Protein 1VGG (pdb70)

Nearest PDB structures (foldseek):
  1vgg-assembly1_F  TM=1.004E+00  e=8.164E-32  Thermus thermophilus HB8
  2ekm-assembly1_C  TM=9.804E-01  e=2.386E-22  Sulfurisphaera tokodaii
  2jb7-assembly1_A  TM=9.784E-01  e=4.079E-22  Pyrobaculum aerophilum
  2d16-assembly1_A  TM=9.599E-01  e=2.435E-18  Pyrococcus horikoshii OT3
  1rlh-assembly1_A  TM=8.991E-01  e=9.969E-16  Thermoplasma acidophilum

CATH classification: 3.40.1520.10

InterPro domains:
  IPR007153 Adenosine specific kinase [PF04008] (6-160)
  IPR007153 Adenosine specific kinase [PTHR36155] (1-161)
  IPR036902 Ta1353-like superfamily [G3DSA:3.40.1520.10] (1-161)
  IPR036902 Ta1353-like superfamily [SSF103165] (1-161)

B-factor: mean 16.41, std 6.78, range [5.75, 49.87]

Foldseek 3Di:
DKDKAWQDDDLQKKKWKFFFDDPCLAVQLQVLVCVLDPPWWKKKWWQADDDVRDIDIDTDHVVRNVSQRVRCVRQQAHRMMMMITDGPDACVSRVVSQVPRPGTDTIQDIASFTKMWMWDDDDNHIDTPHMGHDDDPDDDDVVRVVVVVVVCVVVPNHD/DKDKAWQDDDLQKKKWKFFFADPCLAVQLQVLVCVLDPPWWKKKWWFAQDDVRDIDIDTDDPVRNVSQVVSCVRQQAHRMMMMITDHPDACVSRVVSLVPRPGTDTIQDIDSFGKMWMWDDDDNHIDTPHMGHDDDPDDDDVVVVVVVVVVCVVVVNHD/DKDKAWQDAPLQKKKWKAFFADPCLAVQLQVLVCVLDPPWFKKKWWQADDDVRDTDIDTDDVVRNVSQRVRCVRQLAHRMMMMMTDGPDACVSRVVSLVPRPGTDTIQDIGSFTKMWMWDDDDNHIDTPHMGHDDDPDDDDPVVVVVVVVVCVVVVNHD/DKDKAWADDDLQKKKWKAFFADPCLAVQLAVLVCVQDPPWWKKKWWAACDDVRDIDIDTDDPVRNCSQRVRCVRQLAHRMMMMITDHPDACVSRVVSQVPRPGTDTIQDIASATKMWMWDDDDNHIDTPHMGHDDDPDDDDPVVVVVVVVVCVVVVNHD/DKDKAWQDDDAQWKKWKFFFADPCLAVQLQVLVCVLDPPWWKKKWWQAADDVRDIDIDTDHVVRNVSQRVRCVRQLAHRMMMMTGDPPDACVSRVVSLVPRPGTDTIQDIGSFTKMWMWDDDDSHIDTPHMGHDDDPDDDDPVVVVVVVVVCVVVPNHD/DKDKAWQDDDLQKKKWKAFFADPCLAVQLQVLVCVLDPPWWKKKWWQAADDVRDIDIDTDDVVRNVSQRVRCVRQLAHRMMMMITDHPDACVSRVVSQVPRPGTDTIQDIASFTKMWMWDDDDNHIGTPHMGHDDDPDDDDVVVVVVVVVVCVVVVNHD

Radius of gyration: 26.54 Å; Cα contacts (8 Å, |Δi|>4): 2552; chains: 6; bounding box: 76×63×61 Å

Solvent-accessible surface area: 30117 Å² total

Secondary structure (DSSP, 8-state):
-EEEEEPP--TT-EEEEEE--STTHHHHHHHHHHHHSTT--EEEEEE--STT-EEEEEES-HHHHHHHHHHHHHH--TTEEEEEEPTT--HHHHHHHHHH-TT--EEEEEESS--EEEEEEETTEEEEEE-------EE--HHHHHHHHHHHHHHTS--/-EEEEEE---TT-EEEEEE--STTHHHHHHHHHHHHSTT--EEEEEE--STT-EEEEEES-HHHHHHHHHHHHHH--TTEEEEEEPTT--HHHHHHHHHH-TT--EEEEEESS-EEEEEEEETTEEEEEE-------EE--HHHHHHHHHHHHHHTS--/-EEEEEPP--TT-EEEEEE--STTHHHHHHHHHHHHSTT--EEEEEE--STT-EEEEEES-HHHHHHHHHHHHHH--TTEEEEEEPTT--HHHHHHHHHH-TT--EEEEEESS--EEEEEEETTEEEEEE-------EE--HHHHHHHHHHHHHHTS--/-EEEEEPP--TT-EEEEEE--STTHHHHHHHHHHHHSTT--EEEEEE--STT-EEEEEES-HHHHHHHHHHHHHH--TTEEEEEEPTT--HHHHHHHHHH-TT--EEEEEESS--EEEEEEETTEEEEEE-------EE--HHHHHHHHHHHHHHTS--/-EEEEEPP--TT--EEEEEE-STTHHHHHHHHHHHHSTT--EEEEEE--STT-EEEEEES-HHHHHHHHHHHHHH--TTEEEEEEPTT--HHHHHHHHHH-TTEEEEEEEESS--EEEEEEETTEEEEEE-------EE--HHHHHHHHHHHHHHTS--/-EEEEEPP--TT-EEEEEE--STTHHHHHHHHHHHHSTT--EEEEEE--STT-EEEEEES-HHHHHHHHHHHHHH--TTEEEEEEPTT--HHHHHHHHHH-TT--EEEEEESS--EEEEEEETTEEEEEE-------EE--HHHHHHHHHHHHHHTS--

Sequence (954 aa):
ELKLIPIEKPENLNVILGQAHFIKTVEDLHEALVTAVPGIRFGLAFSEASGKRLVRRSGTDEALVELAVKNLLNLACGHVFLIVLGEGFYPINVLHAVKACPEVVRIYAATANPLKVVVAEEGEQRAILGVDGFTPLGVEDEAEVAWRKDLLRRLGYKLELKLIPIEKPENLNVILGQAHFIKTVEDLHEALVTAVPGIRFGLAFSEASGKRLVRRSGTDEALVELAVKNLLNLACGHVFLIVLGEGFYPINVLHAVKACPEVVRIYAATANPLKVVVAEEGEQRAILGVDGFTPLGVEDEAEVAWRKDLLRRLGYKLELKLIPIEKPENLNVILGQAHFIKTVEDLHEALVTAVPGIRFGLAFSEASGKRLVRRSGTDEALVELAVKNLLNLACGHVFLIVLGEGFYPINVLHAVKACPEVVRIYAATANPLKVVVAEEGEQRAILGVDGFTPLGVEDEAEVAWRKDLLRRLGYKLELKLIPIEKPENLNVILGQAHFIKTVEDLHEALVTAVPGIRFGLAFSEASGKRLVRRSGTDEALVELAVKNLLNLACGHVFLIVLGEGFYPINVLHAVKACPEVVRIYAATANPLKVVVAEEGEQRAILGVDGFTPLGVEDEAEVAWRKDLLRRLGYKLELKLIPIEKPENLNVILGQAHFIKTVEDLHEALVTAVPGIRFGLAFSEASGKRLVRRSGTDEALVELAVKNLLNLACGHVFLIVLGEGFYPINVLHAVKACPEVVRIYAATANPLKVVVAEEGEQRAILGVDGFTPLGVEDEAEVAWRKDLLRRLGYKLELKLIPIEKPENLNVILGQAHFIKTVEDLHEALVTAVPGIRFGLAFSEASGKRLVRRSGTDEALVELAVKNLLNLACGHVFLIVLGEGFYPINVLHAVKACPEVVRIYAATANPLKVVVAEEGEQRAILGVDGFTPLGVEDEAEVAWRKDLLRRLGYKL

Organism: Thermus thermophilus (strain ATCC 27634 / DSM 579 / HB8) (NCBI:txid300852)

Structure (mmCIF, N/CA/C/O backbone):
data_1VGG
#
_entry.id   1VGG
#
_cell.length_a   85.490
_cell.length_b   100.440
_cell.length_c   104.690
_cell.angle_alpha   90.00
_cell.angle_beta   90.00
_cell.angle_gamma   90.00
#
_symmetry.space_group_name_H-M   'P 21 21 21'
#
loop_
_entity.id
_entity.type
_entity.pdbx_description
1 polymer 'Conserved Hypothetical Protein TT1634 (TTHA1091)'
2 water water
#
loop_
_atom_site.group_PDB
_atom_site.id
_atom_site.type_symbol
_atom_site.label_atom_id
_atom_site.label_alt_id
_atom_site.label_comp_id
_atom_site.label_asym_id
_atom_site.label_entity_id
_atom_site.label_seq_id
_atom_site.pdbx_PDB_ins_code
_atom_site.Cartn_x
_atom_site.Cartn_y
_atom_site.Cartn_z
_atom_site.occupancy
_atom_site.B_iso_or_equiv
_atom_site.auth_seq_id
_atom_site.auth_comp_id
_atom_site.auth_asym_id
_atom_site.auth_atom_id
_atom_site.pdbx_PDB_model_num
ATOM 9 N N . GLU A 1 2 ? 57.929 -22.167 -32.117 1.00 23.65 2 GLU A N 1
ATOM 10 C CA . GLU A 1 2 ? 58.509 -20.846 -31.896 1.00 23.42 2 GLU A CA 1
ATOM 11 C C . GLU A 1 2 ? 57.416 -19.853 -31.525 1.00 21.27 2 GLU A C 1
ATOM 12 O O . GLU A 1 2 ? 56.279 -19.990 -31.969 1.00 19.83 2 GLU A O 1
ATOM 18 N N . LEU A 1 3 ? 57.754 -18.862 -30.704 1.00 19.08 3 LEU A N 1
ATOM 19 C CA . LEU A 1 3 ? 56.776 -17.846 -30.323 1.00 18.38 3 LEU A CA 1
ATOM 20 C C . LEU A 1 3 ? 57.041 -16.563 -31.105 1.00 17.49 3 LEU A C 1
ATOM 21 O O . LEU A 1 3 ? 58.187 -16.171 -31.315 1.00 17.04 3 LEU A O 1
ATOM 26 N N . LYS A 1 4 ? 55.972 -15.913 -31.544 1.00 16.56 4 LYS A N 1
ATOM 27 C CA . LYS A 1 4 ? 56.100 -14.674 -32.290 1.00 16.12 4 LYS A CA 1
ATOM 28 C C . LYS A 1 4 ? 55.122 -13.635 -31.753 1.00 16.68 4 LYS A C 1
ATOM 29 O O . LYS A 1 4 ? 54.107 -13.985 -31.144 1.00 15.49 4 LYS A O 1
ATOM 35 N N . LEU A 1 5 ? 55.437 -12.362 -31.969 1.00 14.68 5 LEU A N 1
ATOM 36 C CA . LEU A 1 5 ? 54.573 -11.273 -31.519 1.00 14.49 5 LEU A CA 1
ATOM 37 C C . LEU A 1 5 ? 54.135 -10.526 -32.769 1.00 15.47 5 LEU A C 1
ATOM 38 O O . LEU A 1 5 ? 54.956 -9.929 -33.468 1.00 16.75 5 LEU A O 1
ATOM 43 N N . ILE A 1 6 ? 52.837 -10.551 -33.045 1.00 12.89 6 ILE A N 1
ATOM 44 C CA . ILE A 1 6 ? 52.321 -9.922 -34.252 1.00 14.75 6 ILE A CA 1
ATOM 45 C C . ILE A 1 6 ? 51.426 -8.709 -34.006 1.00 13.93 6 ILE A C 1
ATOM 46 O O . ILE A 1 6 ? 50.318 -8.833 -33.491 1.00 10.82 6 ILE A O 1
ATOM 51 N N . PRO A 1 7 ? 51.902 -7.513 -34.377 1.00 13.94 7 PRO A N 1
ATOM 52 C CA . PRO A 1 7 ? 51.108 -6.299 -34.181 1.00 14.15 7 PRO A CA 1
ATOM 53 C C . PRO A 1 7 ? 49.924 -6.267 -35.141 1.00 14.61 7 PRO A C 1
ATOM 54 O O . PRO A 1 7 ? 50.040 -6.673 -36.303 1.00 15.77 7 PRO A O 1
ATOM 58 N N . ILE A 1 8 ? 48.780 -5.798 -34.660 1.00 14.55 8 ILE A N 1
ATOM 59 C CA . ILE A 1 8 ? 47.610 -5.698 -35.522 1.00 13.04 8 ILE A CA 1
ATOM 60 C C . ILE A 1 8 ? 47.640 -4.314 -36.148 1.00 13.75 8 ILE A C 1
ATOM 61 O O . ILE A 1 8 ? 47.835 -3.315 -35.451 1.00 13.68 8 ILE A O 1
ATOM 66 N N . GLU A 1 9 ? 47.474 -4.255 -37.465 1.00 13.60 9 GLU A N 1
ATOM 67 C CA . GLU A 1 9 ? 47.477 -2.977 -38.154 1.00 17.04 9 GLU A CA 1
ATOM 68 C C . GLU A 1 9 ? 46.068 -2.417 -38.127 1.00 16.63 9 GLU A C 1
ATOM 69 O O . GLU A 1 9 ? 45.139 -3.042 -38.635 1.00 17.88 9 GLU A O 1
ATOM 75 N N . LYS A 1 10 ? 45.897 -1.251 -37.519 1.00 18.95 10 LYS A N 1
ATOM 76 C CA . LYS A 1 10 ? 44.569 -0.648 -37.476 1.00 20.79 10 LYS A CA 1
ATOM 77 C C . LYS A 1 10 ? 44.626 0.817 -37.081 1.00 21.57 10 LYS A C 1
ATOM 78 O O . LYS A 1 10 ? 45.290 1.185 -36.108 1.00 22.67 10 LYS A O 1
ATOM 84 N N . PRO A 1 11 ? 43.923 1.674 -37.832 1.00 19.55 11 PRO A N 1
ATOM 85 C CA . PRO A 1 11 ? 43.906 3.107 -37.532 1.00 18.94 11 PRO A CA 1
ATOM 86 C C . PRO A 1 11 ? 43.516 3.308 -36.077 1.00 18.00 11 PRO A C 1
ATOM 87 O O . PRO A 1 11 ? 42.675 2.577 -35.550 1.00 15.66 11 PRO A O 1
ATOM 91 N N . GLU A 1 12 ? 44.120 4.300 -35.432 1.00 14.84 12 GLU A N 1
ATOM 92 C CA . GLU A 1 12 ? 43.840 4.572 -34.028 1.00 18.39 12 GLU A CA 1
ATOM 93 C C . GLU A 1 12 ? 42.372 4.874 -33.734 1.00 20.87 12 GLU A C 1
ATOM 94 O O . GLU A 1 12 ? 41.933 4.764 -32.593 1.00 27.95 12 GLU A O 1
ATOM 100 N N . ASN A 1 13 ? 41.613 5.247 -34.756 1.00 22.90 13 ASN A N 1
ATOM 101 C CA . ASN A 1 13 ? 40.204 5.587 -34.566 1.00 23.81 13 ASN A CA 1
ATOM 102 C C . ASN A 1 13 ? 39.246 4.410 -34.766 1.00 22.80 13 ASN A C 1
ATOM 103 O O . ASN A 1 13 ? 38.031 4.574 -34.663 1.00 26.68 13 ASN A O 1
ATOM 108 N N . LEU A 1 14 ? 39.783 3.225 -35.035 1.00 18.16 14 LEU A N 1
ATOM 109 C CA . LEU A 1 14 ? 38.925 2.064 -35.264 1.00 16.23 14 LEU A CA 1
ATOM 110 C C . LEU A 1 14 ? 38.977 1.018 -34.154 1.00 15.54 14 LEU A C 1
ATOM 111 O O . LEU A 1 14 ? 39.951 0.930 -33.408 1.00 16.85 14 LEU A O 1
ATOM 116 N N . ASN A 1 15 ? 37.907 0.236 -34.050 1.00 11.77 15 ASN A N 1
ATOM 117 C CA . ASN A 1 15 ? 37.823 -0.842 -33.071 1.00 11.59 15 ASN A CA 1
ATOM 118 C C . ASN A 1 15 ? 37.918 -2.165 -33.816 1.00 10.86 15 ASN A C 1
ATOM 119 O O . ASN A 1 15 ? 37.537 -2.253 -34.986 1.00 9.76 15 ASN A O 1
ATOM 124 N N . VAL A 1 16 ? 38.434 -3.187 -33.143 1.00 11.11 16 VAL A N 1
ATOM 125 C CA . VAL A 1 16 ? 38.526 -4.506 -33.743 1.00 10.65 16 VAL A CA 1
ATOM 126 C C . VAL A 1 16 ? 38.027 -5.543 -32.755 1.00 8.89 16 VAL A C 1
ATOM 127 O O . VAL A 1 16 ? 38.034 -5.322 -31.546 1.00 11.47 16 VAL A O 1
ATOM 131 N N . ILE A 1 17 ? 37.560 -6.659 -33.298 1.00 7.72 17 ILE A N 1
ATOM 132 C CA . ILE A 1 17 ? 37.108 -7.787 -32.493 1.00 8.96 17 ILE A CA 1
ATOM 133 C C . ILE A 1 17 ? 37.819 -8.978 -33.116 1.00 7.76 17 ILE A C 1
ATOM 134 O O . ILE A 1 17 ? 37.623 -9.276 -34.298 1.00 8.33 17 ILE A O 1
ATOM 139 N N . LEU A 1 18 ? 38.659 -9.636 -32.317 1.00 9.22 18 LEU A N 1
ATOM 140 C CA . LEU A 1 18 ? 39.436 -10.792 -32.762 1.00 8.84 18 LEU A CA 1
ATOM 141 C C . LEU A 1 18 ? 38.966 -12.016 -31.984 1.00 9.34 18 LEU A C 1
ATOM 142 O O . LEU A 1 18 ? 38.942 -11.994 -30.755 1.00 9.78 18 LEU A O 1
ATOM 147 N N . GLY A 1 19 ? 38.603 -13.082 -32.696 1.00 8.22 19 GLY A N 1
ATOM 148 C CA . GLY A 1 19 ? 38.132 -14.275 -32.015 1.00 8.31 19 GLY A CA 1
ATOM 149 C C . GLY A 1 19 ? 38.443 -15.580 -32.720 1.00 10.30 19 GLY A C 1
ATOM 150 O O . GLY A 1 19 ? 39.218 -15.624 -33.669 1.00 9.98 19 GLY A O 1
ATOM 151 N N . GLN A 1 20 ? 37.820 -16.648 -32.232 1.00 11.48 20 GLN A N 1
ATOM 152 C CA . GLN A 1 20 ? 38.005 -17.994 -32.765 1.00 11.73 20 GLN A CA 1
ATOM 153 C C . GLN A 1 20 ? 36.640 -18.565 -33.163 1.00 12.79 20 GLN A C 1
ATOM 154 O O . GLN A 1 20 ? 35.669 -18.472 -32.402 1.00 11.64 20 GLN A O 1
ATOM 160 N N . ALA A 1 21 ? 36.561 -19.148 -34.354 1.00 10.52 21 ALA A N 1
ATOM 161 C CA . ALA A 1 21 ? 35.305 -19.735 -34.805 1.00 10.27 21 ALA A CA 1
ATOM 162 C C . ALA A 1 21 ? 35.582 -21.074 -35.478 1.00 11.64 21 ALA A C 1
ATOM 163 O O . ALA A 1 21 ? 36.651 -21.648 -35.305 1.00 15.96 21 ALA A O 1
ATOM 165 N N . HIS A 1 22 ? 34.599 -21.584 -36.209 1.00 11.69 22 HIS A N 1
ATOM 166 C CA . HIS A 1 22 ? 34.748 -22.847 -36.926 1.00 7.70 22 HIS A CA 1
ATOM 167 C C . HIS A 1 22 ? 33.598 -22.956 -37.924 1.00 9.06 22 HIS A C 1
ATOM 168 O O . HIS A 1 22 ? 32.565 -22.310 -37.746 1.00 10.42 22 HIS A O 1
ATOM 175 N N . PHE A 1 23 ? 33.796 -23.762 -38.971 1.00 10.58 23 PHE A N 1
ATOM 176 C CA . PHE A 1 23 ? 32.793 -24.003 -40.023 1.00 10.85 23 PHE A CA 1
ATOM 177 C C . PHE A 1 23 ? 32.657 -22.798 -40.946 1.00 12.75 23 PHE A C 1
ATOM 178 O O . PHE A 1 23 ? 32.609 -21.651 -40.501 1.00 11.53 23 PHE A O 1
ATOM 186 N N . ILE A 1 24 ? 32.580 -23.067 -42.245 1.00 13.72 24 ILE A N 1
ATOM 187 C CA . ILE A 1 24 ? 32.513 -22.000 -43.232 1.00 12.76 24 ILE A CA 1
ATOM 188 C C . ILE A 1 24 ? 31.338 -21.028 -43.069 1.00 13.40 24 ILE A C 1
ATOM 189 O O . ILE A 1 24 ? 31.423 -19.877 -43.507 1.00 11.57 24 ILE A O 1
ATOM 194 N N . LYS A 1 25 ? 30.261 -21.477 -42.429 1.00 10.38 25 LYS A N 1
ATOM 195 C CA . LYS A 1 25 ? 29.076 -20.641 -42.225 1.00 11.12 25 LYS A CA 1
ATOM 196 C C . LYS A 1 25 ? 29.368 -19.437 -41.321 1.00 9.70 25 LYS A C 1
ATOM 197 O O . LYS A 1 25 ? 28.531 -18.542 -41.162 1.00 10.46 25 LYS A O 1
ATOM 203 N N . THR A 1 26 ? 30.560 -19.417 -40.736 1.00 10.36 26 THR A N 1
ATOM 204 C CA . THR A 1 26 ? 30.989 -18.320 -39.869 1.00 9.99 26 THR A CA 1
ATOM 205 C C . THR A 1 26 ? 30.868 -16.976 -40.595 1.00 12.62 26 THR A C 1
ATOM 206 O O . THR A 1 26 ? 30.405 -15.977 -40.027 1.00 10.32 26 THR A O 1
ATOM 210 N N . VAL A 1 27 ? 31.282 -16.962 -41.859 1.00 11.26 27 VAL A N 1
ATOM 211 C CA . VAL A 1 27 ? 31.271 -15.741 -42.655 1.00 10.90 27 VAL A CA 1
ATOM 212 C C . VAL A 1 27 ? 29.887 -15.133 -42.867 1.00 9.80 27 VAL A C 1
ATOM 213 O O . VAL A 1 27 ? 29.665 -13.968 -42.525 1.00 9.85 27 VAL A O 1
ATOM 217 N N . GLU A 1 28 ? 28.955 -15.893 -43.437 1.00 8.62 28 GLU A N 1
ATOM 218 C CA . GLU A 1 28 ? 27.620 -15.336 -43.639 1.00 8.27 28 GLU A CA 1
ATOM 219 C C . GLU A 1 28 ? 26.928 -15.046 -42.304 1.00 10.49 28 GLU A C 1
ATOM 220 O O . GLU A 1 28 ? 26.289 -14.005 -42.149 1.00 10.80 28 GLU A O 1
ATOM 226 N N . ASP A 1 29 ? 27.061 -15.951 -41.335 1.00 9.50 29 ASP A N 1
ATOM 227 C CA . ASP A 1 29 ? 26.413 -15.741 -40.043 1.00 10.77 29 ASP A CA 1
ATOM 228 C C . ASP A 1 29 ? 26.884 -14.491 -39.306 1.00 9.07 29 ASP A C 1
ATOM 229 O O . ASP A 1 29 ? 26.062 -13.745 -38.774 1.00 9.59 29 ASP A O 1
ATOM 234 N N . LEU A 1 30 ? 28.193 -14.261 -39.252 1.00 9.40 30 LEU A N 1
ATOM 235 C CA . LEU A 1 30 ? 28.686 -13.074 -38.560 1.00 10.26 30 LEU A CA 1
ATOM 236 C C . LEU A 1 30 ? 28.335 -11.788 -39.306 1.00 10.15 30 LEU A C 1
ATOM 237 O O . LEU A 1 30 ? 28.034 -10.771 -38.684 1.00 9.95 30 LEU A O 1
ATOM 242 N N . HIS A 1 31 ? 28.378 -11.824 -40.635 1.00 9.86 31 HIS A N 1
ATOM 243 C CA . HIS A 1 31 ? 28.028 -10.640 -41.417 1.00 8.37 31 HIS A CA 1
ATOM 244 C C . HIS A 1 31 ? 26.557 -10.321 -41.124 1.00 9.13 31 HIS A C 1
ATOM 245 O O . HIS A 1 31 ? 26.190 -9.172 -40.862 1.00 10.37 31 HIS A O 1
ATOM 252 N N . GLU A 1 32 ? 25.714 -11.346 -41.150 1.00 9.42 32 GLU A N 1
ATOM 253 C CA . GLU A 1 32 ? 24.292 -11.160 -40.873 1.00 10.05 32 GLU A CA 1
ATOM 254 C C . GLU A 1 32 ? 24.056 -10.645 -39.460 1.00 12.22 32 GLU A C 1
ATOM 255 O O . GLU A 1 32 ? 23.205 -9.783 -39.246 1.00 10.05 32 GLU A O 1
ATOM 261 N N . ALA A 1 33 ? 24.801 -11.179 -38.496 1.00 10.25 33 ALA A N 1
ATOM 262 C CA . ALA A 1 33 ? 24.649 -10.759 -37.104 1.00 10.41 33 ALA A CA 1
ATOM 263 C C . ALA A 1 33 ? 24.958 -9.271 -36.918 1.00 11.20 33 ALA A C 1
ATOM 264 O O . ALA A 1 33 ? 24.272 -8.567 -36.170 1.00 10.73 33 ALA A O 1
ATOM 266 N N . LEU A 1 34 ? 25.990 -8.796 -37.605 1.00 10.01 34 LEU A N 1
ATOM 267 C CA . LEU A 1 34 ? 26.388 -7.401 -37.493 1.00 10.82 34 LEU A CA 1
ATOM 268 C C . LEU A 1 34 ? 25.368 -6.453 -38.122 1.00 10.21 34 LEU A C 1
ATOM 269 O O . LEU A 1 34 ? 24.999 -5.449 -37.508 1.00 9.64 34 LEU A O 1
ATOM 274 N N . VAL A 1 35 ? 24.897 -6.764 -39.330 1.00 10.27 35 VAL A N 1
ATOM 275 C CA . VAL A 1 35 ? 23.933 -5.875 -39.977 1.00 9.84 35 VAL A CA 1
ATOM 276 C C . VAL A 1 35 ? 22.564 -5.924 -39.307 1.00 10.64 35 VAL A C 1
ATOM 277 O O . VAL A 1 35 ? 21.778 -4.981 -39.416 1.00 11.35 35 VAL A O 1
ATOM 281 N N . THR A 1 36 ? 22.273 -7.018 -38.609 1.00 9.64 36 THR A N 1
ATOM 282 C CA . THR A 1 36 ? 20.998 -7.133 -37.906 1.00 10.08 36 THR A CA 1
ATOM 283 C C . THR A 1 36 ? 21.082 -6.339 -36.588 1.00 9.99 36 THR A C 1
ATOM 284 O O . THR A 1 36 ? 20.100 -5.767 -36.130 1.00 9.68 36 THR A O 1
ATOM 288 N N . ALA A 1 37 ? 22.274 -6.279 -36.004 1.00 11.00 37 ALA A N 1
ATOM 289 C CA . ALA A 1 37 ? 22.467 -5.578 -34.735 1.00 11.09 37 ALA A CA 1
ATOM 290 C C . ALA A 1 37 ? 22.457 -4.054 -34.830 1.00 12.57 37 ALA A C 1
ATOM 291 O O . ALA A 1 37 ? 21.920 -3.362 -33.951 1.00 11.72 37 ALA A O 1
ATOM 293 N N . VAL A 1 38 ? 23.049 -3.527 -35.895 1.00 11.21 38 VAL A N 1
ATOM 294 C CA . VAL A 1 38 ? 23.151 -2.079 -36.049 1.00 11.54 38 VAL A CA 1
ATOM 295 C C . VAL A 1 38 ? 22.854 -1.658 -37.477 1.00 11.43 38 VAL A C 1
ATOM 296 O O . VAL A 1 38 ? 23.509 -2.111 -38.417 1.00 10.99 38 VAL A O 1
ATOM 300 N N . PRO A 1 39 ? 21.865 -0.773 -37.660 1.00 11.92 39 PRO A N 1
ATOM 301 C CA . PRO A 1 39 ? 21.510 -0.315 -39.005 1.00 12.24 39 PRO A CA 1
ATOM 302 C C . PRO A 1 39 ? 22.615 0.541 -39.628 1.00 13.40 39 PRO A C 1
ATOM 303 O O . PRO A 1 39 ? 23.143 1.440 -38.980 1.00 14.31 39 PRO A O 1
ATOM 307 N N . GLY A 1 40 ? 22.972 0.229 -40.873 1.00 13.45 40 GLY A N 1
ATOM 308 C CA . GLY A 1 40 ? 23.998 0.979 -41.582 1.00 14.36 40 GLY A CA 1
ATOM 309 C C . GLY A 1 40 ? 25.424 0.768 -41.107 1.00 13.02 40 GLY A C 1
ATOM 310 O O . GLY A 1 40 ? 26.329 1.526 -41.461 1.00 13.46 40 GLY A O 1
ATOM 311 N N . ILE A 1 41 ? 25.640 -0.277 -40.321 1.00 13.72 41 ILE A N 1
ATOM 312 C CA . ILE A 1 41 ? 26.969 -0.543 -39.795 1.00 11.93 41 ILE A CA 1
ATOM 313 C C . ILE A 1 41 ? 28.009 -0.776 -40.885 1.00 11.41 41 ILE A C 1
ATOM 314 O O . ILE A 1 41 ? 27.750 -1.464 -41.878 1.00 11.35 41 ILE A O 1
ATOM 319 N N . ARG A 1 42 ? 29.183 -0.181 -40.684 1.00 11.93 42 ARG A N 1
ATOM 320 C CA . ARG A 1 42 ? 30.310 -0.288 -41.606 1.00 12.20 42 ARG A CA 1
ATOM 321 C C . ARG A 1 42 ? 31.355 -1.180 -40.942 1.00 10.48 42 ARG A C 1
ATOM 322 O O . ARG A 1 42 ? 31.812 -0.895 -39.836 1.00 11.46 42 ARG A O 1
ATOM 330 N N . PHE A 1 43 ? 31.721 -2.268 -41.610 1.00 11.71 43 PHE A N 1
ATOM 331 C CA . PHE A 1 43 ? 32.704 -3.177 -41.042 1.00 10.98 43 PHE A CA 1
ATOM 332 C C . PHE A 1 43 ? 33.331 -4.034 -42.113 1.00 9.80 43 PHE A C 1
ATOM 333 O O . PHE A 1 43 ? 32.848 -4.095 -43.243 1.00 10.96 43 PHE A O 1
ATOM 341 N N . GLY A 1 44 ? 34.407 -4.707 -41.719 1.00 10.00 44 GLY A N 1
ATOM 342 C CA . GLY A 1 44 ? 35.110 -5.630 -42.580 1.00 8.57 44 GLY A CA 1
ATOM 343 C C . GLY A 1 44 ? 35.294 -6.884 -41.738 1.00 9.56 44 GLY A C 1
ATOM 344 O O . GLY A 1 44 ? 35.625 -6.780 -40.554 1.00 10.32 44 GLY A O 1
ATOM 345 N N . LEU A 1 45 ? 35.062 -8.054 -42.332 1.00 10.57 45 LEU A N 1
ATOM 346 C CA . LEU A 1 45 ? 35.202 -9.343 -41.639 1.00 10.69 45 LEU A CA 1
ATOM 347 C C . LEU A 1 45 ? 36.074 -10.316 -42.430 1.00 9.67 45 LEU A C 1
ATOM 348 O O . LEU A 1 45 ? 35.946 -10.432 -43.647 1.00 8.88 45 LEU A O 1
ATOM 353 N N . ALA A 1 46 ? 36.966 -11.011 -41.740 1.00 9.99 46 ALA A N 1
ATOM 354 C CA . ALA A 1 46 ? 37.803 -12.025 -42.385 1.00 11.34 46 ALA A CA 1
ATOM 355 C C . ALA A 1 46 ? 37.830 -13.240 -41.452 1.00 12.48 46 ALA A C 1
ATOM 356 O O . ALA A 1 46 ? 37.801 -13.094 -40.232 1.00 10.81 46 ALA A O 1
ATOM 358 N N . PHE A 1 47 ? 37.877 -14.433 -42.039 1.00 10.76 47 PHE A N 1
ATOM 359 C CA . PHE A 1 47 ? 37.884 -15.691 -41.295 1.00 11.49 47 PHE A CA 1
ATOM 360 C C . PHE A 1 47 ? 38.890 -16.625 -41.946 1.00 12.11 47 PHE A C 1
ATOM 361 O O . PHE A 1 47 ? 38.850 -16.830 -43.161 1.00 12.14 47 PHE A O 1
ATOM 369 N N . SER A 1 48 ? 39.773 -17.203 -41.137 1.00 11.30 48 SER A N 1
ATOM 370 C CA . SER A 1 48 ? 40.824 -18.072 -41.667 1.00 10.97 48 SER A CA 1
ATOM 371 C C . SER A 1 48 ? 40.416 -19.534 -41.765 1.00 12.53 48 SER A C 1
ATOM 372 O O . SER A 1 48 ? 40.476 -20.267 -40.776 1.00 12.24 48 SER A O 1
ATOM 375 N N . GLU A 1 49 ? 39.998 -19.953 -42.960 1.00 12.93 49 GLU A N 1
ATOM 376 C CA . GLU A 1 49 ? 39.596 -21.344 -43.187 1.00 12.29 49 GLU A CA 1
ATOM 377 C C . GLU A 1 49 ? 40.846 -22.157 -42.883 1.00 13.41 49 GLU A C 1
ATOM 378 O O . GLU A 1 49 ? 41.920 -21.845 -43.396 1.00 13.93 49 GLU A O 1
ATOM 384 N N . ALA A 1 50 ? 40.699 -23.200 -42.068 1.00 11.64 50 ALA A N 1
ATOM 385 C CA . ALA A 1 50 ? 41.845 -23.993 -41.619 1.00 11.59 50 ALA A CA 1
ATOM 386 C C . ALA A 1 50 ? 42.014 -25.377 -42.228 1.00 12.78 50 ALA A C 1
ATOM 387 O O . ALA A 1 50 ? 42.888 -26.141 -41.814 1.00 13.01 50 ALA A O 1
ATOM 389 N N . SER A 1 51 ? 41.179 -25.702 -43.198 1.00 13.77 51 SER A N 1
ATOM 390 C CA . SER A 1 51 ? 41.256 -26.994 -43.857 1.00 16.39 51 SER A CA 1
ATOM 391 C C . SER A 1 51 ? 40.810 -26.799 -45.296 1.00 15.67 51 SER A C 1
ATOM 392 O O . SER A 1 51 ? 40.471 -25.684 -45.694 1.00 15.23 51 SER A O 1
ATOM 395 N N . GLY A 1 52 ? 40.819 -27.872 -46.079 1.00 16.81 52 GLY A N 1
ATOM 396 C CA . GLY A 1 52 ? 40.416 -27.749 -47.470 1.00 17.65 52 GLY A CA 1
ATOM 397 C C . GLY A 1 52 ? 41.338 -26.795 -48.211 1.00 16.57 52 GLY A C 1
ATOM 398 O O . GLY A 1 52 ? 42.558 -26.953 -48.170 1.00 17.24 52 GLY A O 1
ATOM 399 N N . LYS A 1 53 ? 40.763 -25.798 -48.883 1.00 17.00 53 LYS A N 1
ATOM 400 C CA . LYS A 1 53 ? 41.554 -24.816 -49.630 1.00 18.59 53 LYS A CA 1
ATOM 401 C C . LYS A 1 53 ? 42.344 -23.889 -48.697 1.00 16.59 53 LYS A C 1
ATOM 402 O O . LYS A 1 53 ? 43.279 -23.212 -49.123 1.00 16.92 53 LYS A O 1
ATOM 408 N N . ARG A 1 54 ? 41.966 -23.855 -47.423 1.00 14.33 54 ARG A N 1
ATOM 409 C CA . ARG A 1 54 ? 42.664 -23.019 -46.451 1.00 12.24 54 ARG A CA 1
ATOM 410 C C . ARG A 1 54 ? 42.755 -21.555 -46.881 1.00 12.41 54 ARG A C 1
ATOM 411 O O . ARG A 1 54 ? 43.817 -20.938 -46.812 1.00 12.29 54 ARG A O 1
ATOM 419 N N . LEU A 1 55 ? 41.630 -20.993 -47.303 1.00 13.65 55 LEU A N 1
ATOM 420 C CA . LEU A 1 55 ? 41.605 -19.605 -47.747 1.00 14.39 55 LEU A CA 1
ATOM 421 C C . LEU A 1 55 ? 41.040 -18.633 -46.726 1.00 14.64 55 LEU A C 1
ATOM 422 O O . LEU A 1 55 ? 40.120 -18.966 -45.982 1.00 13.91 55 LEU A O 1
ATOM 427 N N . VAL A 1 56 ? 41.611 -17.434 -46.686 1.00 12.76 56 VAL A N 1
ATOM 428 C CA . VAL A 1 56 ? 41.090 -16.397 -45.819 1.00 12.45 56 VAL A CA 1
ATOM 429 C C . VAL A 1 56 ? 39.801 -16.007 -46.531 1.00 13.11 56 VAL A C 1
ATOM 430 O O . VAL A 1 56 ? 39.809 -15.712 -47.728 1.00 13.26 56 VAL A O 1
ATOM 434 N N . ARG A 1 57 ? 38.697 -16.046 -45.796 1.00 10.23 57 ARG A N 1
ATOM 435 C CA . ARG A 1 57 ? 37.376 -15.724 -46.327 1.00 12.33 57 ARG A CA 1
ATOM 436 C C . ARG A 1 57 ? 37.036 -14.306 -45.877 1.00 10.75 57 ARG A C 1
ATOM 437 O O . ARG A 1 57 ? 37.415 -13.894 -44.785 1.00 11.17 57 ARG A O 1
ATOM 445 N N . ARG A 1 58 ? 36.324 -13.566 -46.721 1.00 11.45 58 ARG A N 1
ATOM 446 C CA . ARG A 1 58 ? 36.007 -12.173 -46.433 1.00 10.64 58 ARG A CA 1
ATOM 447 C C . ARG A 1 58 ? 34.583 -11.764 -46.775 1.00 11.28 58 ARG A C 1
ATOM 448 O O . ARG A 1 58 ? 33.979 -12.302 -47.693 1.00 10.52 58 ARG A O 1
ATOM 456 N N . SER A 1 59 ? 34.073 -10.787 -46.033 1.00 9.47 59 SER A N 1
ATOM 457 C CA . SER A 1 59 ? 32.733 -10.267 -46.256 1.00 11.69 59 SER A CA 1
ATOM 458 C C . SER A 1 59 ? 32.643 -8.950 -45.495 1.00 13.00 59 SER A C 1
ATOM 459 O O . SER A 1 59 ? 33.318 -8.768 -44.478 1.00 11.23 59 SER A O 1
ATOM 462 N N . GLY A 1 60 ? 31.825 -8.022 -45.976 1.00 11.59 60 GLY A N 1
ATOM 463 C CA . GLY A 1 60 ? 31.713 -6.770 -45.251 1.00 11.92 60 GLY A CA 1
ATOM 464 C C . GLY A 1 60 ? 30.908 -5.720 -45.974 1.00 11.36 60 GLY A C 1
ATOM 465 O O . GLY A 1 60 ? 30.422 -5.950 -47.083 1.00 11.59 60 GLY A O 1
ATOM 466 N N . THR A 1 61 ? 30.792 -4.556 -45.343 1.00 12.52 61 THR A N 1
ATOM 467 C CA . THR A 1 61 ? 30.037 -3.449 -45.907 1.00 13.96 61 THR A CA 1
ATOM 468 C C . THR A 1 61 ? 30.924 -2.269 -46.302 1.00 15.33 61 THR A C 1
ATOM 469 O O . THR A 1 61 ? 30.436 -1.259 -46.807 1.00 18.87 61 THR A O 1
ATOM 473 N N . ASP A 1 62 ? 32.224 -2.396 -46.059 1.00 13.98 62 ASP A N 1
ATOM 474 C CA . ASP A 1 62 ? 33.184 -1.361 -46.438 1.00 15.28 62 ASP A CA 1
ATOM 475 C C . ASP A 1 62 ? 34.421 -2.072 -46.971 1.00 14.90 62 ASP A C 1
ATOM 476 O O . ASP A 1 62 ? 35.110 -2.766 -46.227 1.00 13.45 62 ASP A O 1
ATOM 481 N N . GLU A 1 63 ? 34.709 -1.892 -48.255 1.00 13.81 63 GLU A N 1
ATOM 482 C CA . GLU A 1 63 ? 35.846 -2.572 -48.879 1.00 15.19 63 GLU A CA 1
ATOM 483 C C . GLU A 1 63 ? 37.207 -2.312 -48.236 1.00 13.95 63 GLU A C 1
ATOM 484 O O . GLU A 1 63 ? 38.021 -3.228 -48.130 1.00 16.05 63 GLU A O 1
ATOM 490 N N . ALA A 1 64 ? 37.464 -1.080 -47.811 1.00 14.65 64 ALA A N 1
ATOM 491 C CA . ALA A 1 64 ? 38.740 -0.777 -47.175 1.00 13.91 64 ALA A CA 1
ATOM 492 C C . ALA A 1 64 ? 38.885 -1.564 -45.868 1.00 12.46 64 ALA A C 1
ATOM 493 O O . ALA A 1 64 ? 39.952 -2.090 -45.562 1.00 12.59 64 ALA A O 1
ATOM 495 N N . LEU A 1 65 ? 37.798 -1.653 -45.110 1.00 12.26 65 LEU A N 1
ATOM 496 C CA . LEU A 1 65 ? 37.820 -2.368 -43.836 1.00 11.67 65 LEU A CA 1
ATOM 497 C C . LEU A 1 65 ? 37.958 -3.868 -44.068 1.00 10.66 65 LEU A C 1
ATOM 498 O O . LEU A 1 65 ? 38.636 -4.559 -43.310 1.00 11.19 65 LEU A O 1
ATOM 503 N N . VAL A 1 66 ? 37.312 -4.375 -45.114 1.00 9.47 66 VAL A N 1
ATOM 504 C CA . VAL A 1 66 ? 37.420 -5.795 -45.429 1.00 10.25 66 VAL A CA 1
ATOM 505 C C . VAL A 1 66 ? 38.874 -6.115 -45.761 1.00 13.08 66 VAL A C 1
ATOM 506 O O . VAL A 1 66 ? 39.427 -7.096 -45.264 1.00 13.60 66 VAL A O 1
ATOM 510 N N . GLU A 1 67 ? 39.505 -5.277 -46.580 1.00 12.31 67 GLU A N 1
ATOM 511 C CA . GLU A 1 67 ? 40.894 -5.526 -46.953 1.00 13.74 67 GLU A CA 1
ATOM 512 C C . GLU A 1 67 ? 41.844 -5.462 -45.761 1.00 13.50 67 GLU A C 1
ATOM 513 O O . GLU A 1 67 ? 42.810 -6.223 -45.689 1.00 14.87 67 GLU A O 1
ATOM 519 N N . LEU A 1 68 ? 41.571 -4.565 -44.821 1.00 12.00 68 LEU A N 1
ATOM 520 C CA . LEU A 1 68 ? 42.410 -4.460 -43.636 1.00 11.72 68 LEU A CA 1
ATOM 521 C C . LEU A 1 68 ? 42.246 -5.734 -42.800 1.00 12.50 68 LEU A C 1
ATOM 522 O O . LEU A 1 68 ? 43.217 -6.250 -42.246 1.00 10.76 68 LEU A O 1
ATOM 527 N N . ALA A 1 69 ? 41.015 -6.242 -42.722 1.00 11.21 69 ALA A N 1
ATOM 528 C CA . ALA A 1 69 ? 40.747 -7.463 -41.959 1.00 11.76 69 ALA A CA 1
ATOM 529 C C . ALA A 1 69 ? 41.529 -8.623 -42.573 1.00 12.44 69 ALA A C 1
ATOM 530 O O . ALA A 1 69 ? 42.165 -9.413 -41.862 1.00 9.85 69 ALA A O 1
ATOM 532 N N . VAL A 1 70 ? 41.492 -8.710 -43.899 1.00 13.13 70 VAL A N 1
ATOM 533 C CA . VAL A 1 70 ? 42.201 -9.768 -44.610 1.00 13.10 70 VAL A CA 1
ATOM 534 C C . VAL A 1 70 ? 43.713 -9.655 -44.426 1.00 13.70 70 VAL A C 1
ATOM 535 O O . VAL A 1 70 ? 44.384 -10.654 -44.167 1.00 13.22 70 VAL A O 1
ATOM 539 N N . LYS A 1 71 ? 44.251 -8.444 -44.568 1.00 13.79 71 LYS A N 1
ATOM 540 C CA . LYS A 1 71 ? 45.690 -8.232 -44.419 1.00 13.74 71 LYS A CA 1
ATOM 541 C C . LYS A 1 71 ? 46.173 -8.724 -43.056 1.00 14.96 71 LYS A C 1
ATOM 542 O O . LYS A 1 71 ? 47.194 -9.406 -42.949 1.00 13.30 71 LYS A O 1
ATOM 548 N N . ASN A 1 72 ? 45.431 -8.380 -42.013 1.00 13.30 72 ASN A N 1
ATOM 549 C CA . ASN A 1 72 ? 45.798 -8.803 -40.677 1.00 12.95 72 ASN A CA 1
ATOM 550 C C . ASN A 1 72 ? 45.741 -10.312 -40.508 1.00 13.28 72 ASN A C 1
ATOM 551 O O . ASN A 1 72 ? 46.600 -10.889 -39.846 1.00 12.71 72 ASN A O 1
ATOM 556 N N . LEU A 1 73 ? 44.737 -10.962 -41.092 1.00 12.04 73 LEU A N 1
ATOM 557 C CA . LEU A 1 73 ? 44.653 -12.412 -40.962 1.00 14.28 73 LEU A CA 1
ATOM 558 C C . LEU A 1 73 ? 45.776 -13.108 -41.723 1.00 15.25 73 LEU A C 1
ATOM 559 O O . LEU A 1 73 ? 46.201 -14.198 -41.343 1.00 13.37 73 LEU A O 1
ATOM 564 N N . LEU A 1 74 ? 46.264 -12.488 -42.796 1.00 14.43 74 LEU A N 1
ATOM 565 C CA . LEU A 1 74 ? 47.361 -13.096 -43.546 1.00 12.68 74 LEU A CA 1
ATOM 566 C C . LEU A 1 74 ? 48.637 -13.023 -42.707 1.00 15.68 74 LEU A C 1
ATOM 567 O O . LEU A 1 74 ? 49.481 -13.921 -42.765 1.00 17.33 74 LEU A O 1
ATOM 572 N N . ASN A 1 75 ? 48.767 -11.966 -41.911 1.00 14.51 75 ASN A N 1
ATOM 573 C CA . ASN A 1 75 ? 49.931 -11.818 -41.037 1.00 15.19 75 ASN A CA 1
ATOM 574 C C . ASN A 1 75 ? 49.848 -12.755 -39.834 1.00 14.64 75 ASN A C 1
ATOM 575 O O . ASN A 1 75 ? 50.853 -13.343 -39.433 1.00 14.55 75 ASN A O 1
ATOM 580 N N . LEU A 1 76 ? 48.659 -12.879 -39.250 1.00 13.78 76 LEU A N 1
ATOM 581 C CA . LEU A 1 76 ? 48.472 -13.748 -38.089 1.00 13.53 76 LEU A CA 1
ATOM 582 C C . LEU A 1 76 ? 48.624 -15.206 -38.488 1.00 14.26 76 LEU A C 1
ATOM 583 O O . LEU A 1 76 ? 49.243 -15.993 -37.772 1.00 14.52 76 LEU A O 1
ATOM 588 N N . ALA A 1 77 ? 48.052 -15.556 -39.635 1.00 13.67 77 ALA A N 1
ATOM 589 C CA . ALA A 1 77 ? 48.131 -16.908 -40.169 1.00 14.85 77 ALA A CA 1
ATOM 590 C C . ALA A 1 77 ? 47.765 -17.986 -39.148 1.00 15.81 77 ALA A C 1
ATOM 591 O O . ALA A 1 77 ? 48.507 -18.956 -38.968 1.00 15.85 77 ALA A O 1
ATOM 593 N N . CYS A 1 78 ? 46.621 -17.820 -38.488 1.00 14.11 78 CYS A N 1
ATOM 594 C CA . CYS A 1 78 ? 46.172 -18.796 -37.495 1.00 12.94 78 CYS A CA 1
ATOM 595 C C . CYS A 1 78 ? 44.854 -19.428 -37.912 1.00 13.41 78 CYS A C 1
ATOM 596 O O . CYS A 1 78 ? 43.856 -18.734 -38.120 1.00 13.95 78 CYS A O 1
ATOM 599 N N . GLY A 1 79 ? 44.845 -20.751 -38.033 1.00 12.76 79 GLY A N 1
ATOM 600 C CA . GLY A 1 79 ? 43.625 -21.433 -38.414 1.00 11.80 79 GLY A CA 1
ATOM 601 C C . GLY A 1 79 ? 42.439 -21.116 -37.520 1.00 13.00 79 GLY A C 1
ATOM 602 O O . GLY A 1 79 ? 42.562 -21.085 -36.293 1.00 11.47 79 GLY A O 1
ATOM 603 N N . HIS A 1 80 ? 41.296 -20.875 -38.161 1.00 10.42 80 HIS A N 1
ATOM 604 C CA . HIS A 1 80 ? 40.022 -20.583 -37.511 1.00 11.60 80 HIS A CA 1
ATOM 605 C C . HIS A 1 80 ? 39.871 -19.286 -36.734 1.00 10.66 80 HIS A C 1
ATOM 606 O O . HIS A 1 80 ? 38.902 -19.108 -35.998 1.00 10.68 80 HIS A O 1
ATOM 613 N N . VAL A 1 81 ? 40.807 -18.366 -36.905 1.00 10.24 81 VAL A N 1
ATOM 614 C CA . VAL A 1 81 ? 40.689 -17.086 -36.227 1.00 10.12 81 VAL A CA 1
ATOM 615 C C . VAL A 1 81 ? 39.834 -16.194 -37.127 1.00 10.11 81 VAL A C 1
ATOM 616 O O . VAL A 1 81 ? 39.802 -16.383 -38.354 1.00 10.62 81 VAL A O 1
ATOM 620 N N . PHE A 1 82 ? 39.089 -15.272 -36.523 1.00 10.69 82 PHE A N 1
ATOM 621 C CA . PHE A 1 82 ? 38.308 -14.320 -37.308 1.00 10.10 82 PHE A CA 1
ATOM 622 C C . PHE A 1 82 ? 38.613 -12.929 -36.780 1.00 9.75 82 PHE A C 1
ATOM 623 O O . PHE A 1 82 ? 39.023 -12.762 -35.623 1.00 8.09 82 PHE A O 1
ATOM 631 N N . LEU A 1 83 ? 38.454 -11.935 -37.649 1.00 9.86 83 LEU A N 1
ATOM 632 C CA . LEU A 1 83 ? 38.707 -10.553 -37.284 1.00 10.19 83 LEU A CA 1
ATOM 633 C C . LEU A 1 83 ? 37.655 -9.644 -37.891 1.00 9.16 83 LEU A C 1
ATOM 634 O O . LEU A 1 83 ? 37.365 -9.710 -39.091 1.00 9.96 83 LEU A O 1
ATOM 639 N N . ILE A 1 84 ? 37.051 -8.827 -37.040 1.00 9.52 84 ILE A N 1
ATOM 640 C CA . ILE A 1 84 ? 36.064 -7.858 -37.478 1.00 8.76 84 ILE A CA 1
ATOM 641 C C . ILE A 1 84 ? 36.688 -6.484 -37.241 1.00 9.97 84 ILE A C 1
ATOM 642 O O . ILE A 1 84 ? 37.150 -6.202 -36.134 1.00 8.62 84 ILE A O 1
ATOM 647 N N . VAL A 1 85 ? 36.724 -5.650 -38.276 1.00 10.06 85 VAL A N 1
ATOM 648 C CA . VAL A 1 85 ? 37.252 -4.291 -38.141 1.00 9.66 85 VAL A CA 1
ATOM 649 C C . VAL A 1 85 ? 36.019 -3.390 -38.222 1.00 8.48 85 VAL A C 1
ATOM 650 O O . VAL A 1 85 ? 35.320 -3.399 -39.232 1.00 9.54 85 VAL A O 1
ATOM 654 N N . LEU A 1 86 ? 35.732 -2.644 -37.156 1.00 7.37 86 LEU A N 1
ATOM 655 C CA . LEU A 1 86 ? 34.557 -1.760 -37.132 1.00 9.79 86 LEU A CA 1
ATOM 656 C C . LEU A 1 86 ? 34.885 -0.344 -37.594 1.00 11.34 86 LEU A C 1
ATOM 657 O O . LEU A 1 86 ? 35.870 0.241 -37.148 1.00 13.11 86 LEU A O 1
ATOM 662 N N . GLY A 1 87 ? 34.038 0.202 -38.466 1.00 12.50 87 GLY A N 1
ATOM 663 C CA . GLY A 1 87 ? 34.246 1.550 -38.971 1.00 13.09 87 GLY A CA 1
ATOM 664 C C . GLY A 1 87 ? 34.057 2.585 -37.880 1.00 14.03 87 GLY A C 1
ATOM 665 O O . GLY A 1 87 ? 33.485 2.296 -36.834 1.00 13.13 87 GLY A O 1
ATOM 666 N N . GLU A 1 88 ? 34.518 3.807 -38.126 1.00 13.59 88 GLU A N 1
ATOM 667 C CA . GLU A 1 88 ? 34.408 4.854 -37.120 1.00 16.43 88 GLU A CA 1
ATOM 668 C C . GLU A 1 88 ? 32.981 5.077 -36.623 1.00 14.21 88 GLU A C 1
ATOM 669 O O . GLU A 1 88 ? 32.038 5.163 -37.408 1.00 15.19 88 GLU A O 1
ATOM 675 N N . GLY A 1 89 ? 32.829 5.150 -35.305 1.00 14.31 89 GLY A N 1
ATOM 676 C CA . GLY A 1 89 ? 31.511 5.371 -34.734 1.00 14.15 89 GLY A CA 1
ATOM 677 C C . GLY A 1 89 ? 30.740 4.103 -34.393 1.00 13.26 89 GLY A C 1
ATOM 678 O O . GLY A 1 89 ? 29.642 4.184 -33.843 1.00 13.24 89 GLY A O 1
ATOM 679 N N . PHE A 1 90 ? 31.294 2.939 -34.738 1.00 10.69 90 PHE A N 1
ATOM 680 C CA . PHE A 1 90 ? 30.643 1.666 -34.427 1.00 10.64 90 PHE A CA 1
ATOM 681 C C . PHE A 1 90 ? 31.529 0.980 -33.399 1.00 12.36 90 PHE A C 1
ATOM 682 O O . PHE A 1 90 ? 32.739 0.818 -33.611 1.00 10.89 90 PHE A O 1
ATOM 690 N N . TYR A 1 91 ? 30.917 0.579 -32.286 1.00 11.75 91 TYR A N 1
ATOM 691 C CA . TYR A 1 91 ? 31.654 0.001 -31.169 1.00 13.18 91 TYR A CA 1
ATOM 692 C C . TYR A 1 91 ? 31.364 -1.439 -30.810 1.00 10.65 91 TYR A C 1
ATOM 693 O O . TYR A 1 91 ? 30.264 -1.932 -31.022 1.00 9.52 91 TYR A O 1
ATOM 702 N N . PRO A 1 92 ? 32.356 -2.124 -30.227 1.00 9.84 92 PRO A N 1
ATOM 703 C CA . PRO A 1 92 ? 32.149 -3.523 -29.845 1.00 9.26 92 PRO A CA 1
ATOM 704 C C . PRO A 1 92 ? 30.945 -3.738 -28.923 1.00 10.40 92 PRO A C 1
ATOM 705 O O . PRO A 1 92 ? 30.249 -4.737 -29.060 1.00 12.21 92 PRO A O 1
ATOM 709 N N . ILE A 1 93 ? 30.682 -2.816 -27.993 1.00 10.94 93 ILE A N 1
ATOM 710 C CA . ILE A 1 93 ? 29.535 -3.024 -27.111 1.00 9.19 93 ILE A CA 1
ATOM 711 C C . ILE A 1 93 ? 28.242 -3.111 -27.919 1.00 9.75 93 ILE A C 1
ATOM 712 O O . ILE A 1 93 ? 27.283 -3.734 -27.473 1.00 9.42 93 ILE A O 1
ATOM 717 N N . ASN A 1 94 ? 28.217 -2.500 -29.108 1.00 8.44 94 ASN A N 1
ATOM 718 C CA . ASN A 1 94 ? 27.018 -2.534 -29.953 1.00 8.34 94 ASN A CA 1
ATOM 719 C C . ASN A 1 94 ? 26.756 -3.915 -30.544 1.00 11.09 94 ASN A C 1
ATOM 720 O O . ASN A 1 94 ? 25.599 -4.280 -30.817 1.00 8.84 94 ASN A O 1
ATOM 725 N N . VAL A 1 95 ? 27.831 -4.673 -30.754 1.00 10.34 95 VAL A N 1
ATOM 726 C CA . VAL A 1 95 ? 27.712 -5.962 -31.420 1.00 9.48 95 VAL A CA 1
ATOM 727 C C . VAL A 1 95 ? 28.247 -7.231 -30.771 1.00 9.43 95 VAL A C 1
ATOM 728 O O . VAL A 1 95 ? 28.029 -8.312 -31.315 1.00 11.45 95 VAL A O 1
ATOM 732 N N . LEU A 1 96 ? 28.935 -7.124 -29.638 1.00 10.35 96 LEU A N 1
ATOM 733 C CA . LEU A 1 96 ? 29.489 -8.314 -28.992 1.00 8.21 96 LEU A CA 1
ATOM 734 C C . LEU A 1 96 ? 28.424 -9.343 -28.651 1.00 9.61 96 LEU A C 1
ATOM 735 O O . LEU A 1 96 ? 28.673 -10.545 -28.699 1.00 9.83 96 LEU A O 1
ATOM 740 N N . HIS A 1 97 ? 27.224 -8.878 -28.331 1.00 10.25 97 HIS A N 1
ATOM 741 C CA . HIS A 1 97 ? 26.146 -9.802 -28.010 1.00 8.88 97 HIS A CA 1
ATOM 742 C C . HIS A 1 97 ? 25.890 -10.747 -29.189 1.00 10.01 97 HIS A C 1
ATOM 743 O O . HIS A 1 97 ? 25.660 -11.947 -28.998 1.00 10.82 97 HIS A O 1
ATOM 750 N N . ALA A 1 98 ? 25.946 -10.203 -30.402 1.00 10.25 98 ALA A N 1
ATOM 751 C CA . ALA A 1 98 ? 25.698 -10.982 -31.615 1.00 10.57 98 ALA A CA 1
ATOM 752 C C . ALA A 1 98 ? 26.868 -11.899 -31.968 1.00 10.33 98 ALA A C 1
ATOM 753 O O . ALA A 1 98 ? 26.673 -12.998 -32.497 1.00 10.72 98 ALA A O 1
ATOM 755 N N . VAL A 1 99 ? 28.081 -11.443 -31.683 1.00 9.02 99 VAL A N 1
ATOM 756 C CA . VAL A 1 99 ? 29.265 -12.251 -31.945 1.00 9.89 99 VAL A CA 1
ATOM 757 C C . VAL A 1 99 ? 29.302 -13.440 -30.977 1.00 11.00 99 VAL A C 1
ATOM 758 O O . VAL A 1 99 ? 29.506 -14.588 -31.388 1.00 11.51 99 VAL A O 1
ATOM 762 N N . LYS A 1 100 ? 29.071 -13.159 -29.696 1.00 10.16 100 LYS A N 1
ATOM 763 C CA . LYS A 1 100 ? 29.068 -14.195 -28.668 1.00 10.89 100 LYS A CA 1
ATOM 764 C C . LYS A 1 100 ? 28.005 -15.260 -28.950 1.00 13.24 100 LYS A C 1
ATOM 765 O O . LYS A 1 100 ? 28.235 -16.452 -28.730 1.00 11.94 100 LYS A O 1
ATOM 771 N N . ALA A 1 101 ? 26.842 -14.821 -29.429 1.00 11.65 101 ALA A N 1
ATOM 772 C CA . ALA A 1 101 ? 25.718 -15.730 -29.692 1.00 13.64 101 ALA A CA 1
ATOM 773 C C . ALA A 1 101 ? 25.769 -16.483 -31.013 1.00 12.10 101 ALA A C 1
ATOM 774 O O . ALA A 1 101 ? 24.968 -17.390 -31.250 1.00 13.11 101 ALA A O 1
ATOM 776 N N . CYS A 1 102 ? 26.697 -16.109 -31.880 1.00 9.76 102 CYS A N 1
ATOM 777 C CA . CYS A 1 102 ? 26.829 -16.782 -33.164 1.00 10.04 102 CYS A CA 1
ATOM 778 C C . CYS A 1 102 ? 27.204 -18.241 -32.913 1.00 8.99 102 CYS A C 1
ATOM 779 O O . CYS A 1 102 ? 28.191 -18.522 -32.224 1.00 10.76 102 CYS A O 1
ATOM 782 N N . PRO A 1 103 ? 26.424 -19.192 -33.462 1.00 10.63 103 PRO A N 1
ATOM 783 C CA . PRO A 1 103 ? 26.705 -20.620 -33.267 1.00 10.95 103 PRO A CA 1
ATOM 784 C C . PRO A 1 103 ? 28.092 -21.114 -33.692 1.00 13.20 103 PRO A C 1
ATOM 785 O O . PRO A 1 103 ? 28.559 -22.140 -33.195 1.00 11.76 103 PRO A O 1
ATOM 789 N N . GLU A 1 104 ? 28.745 -20.402 -34.607 1.00 10.47 104 GLU A N 1
ATOM 790 C CA . GLU A 1 104 ? 30.075 -20.800 -35.054 1.00 9.14 104 GLU A CA 1
ATOM 791 C C . GLU A 1 104 ? 31.192 -20.227 -34.191 1.00 10.03 104 GLU A C 1
ATOM 792 O O . GLU A 1 104 ? 32.313 -20.743 -34.200 1.00 10.66 104 GLU A O 1
ATOM 798 N N . VAL A 1 105 ? 30.896 -19.159 -33.456 1.00 8.59 105 VAL A N 1
ATOM 799 C CA . VAL A 1 105 ? 31.900 -18.513 -32.609 1.00 10.12 105 VAL A CA 1
ATOM 800 C C . VAL A 1 105 ? 32.176 -19.318 -31.343 1.00 8.49 105 VAL A C 1
ATOM 801 O O . VAL A 1 105 ? 31.258 -19.698 -30.613 1.00 11.48 105 VAL A O 1
ATOM 805 N N . VAL A 1 106 ? 33.458 -19.585 -31.113 1.00 9.62 106 VAL A N 1
ATOM 806 C CA . VAL A 1 106 ? 33.919 -20.359 -29.964 1.00 10.47 106 VAL A CA 1
ATOM 807 C C . VAL A 1 106 ? 34.294 -19.451 -28.806 1.00 10.48 106 VAL A C 1
ATOM 808 O O . VAL A 1 106 ? 33.923 -19.702 -27.657 1.00 11.05 106 VAL A O 1
ATOM 812 N N . ARG A 1 107 ? 35.048 -18.400 -29.116 1.00 9.97 107 ARG A N 1
ATOM 813 C CA . ARG A 1 107 ? 35.464 -17.425 -28.117 1.00 9.51 107 ARG A CA 1
ATOM 814 C C . ARG A 1 107 ? 35.986 -16.158 -28.788 1.00 9.29 107 ARG A C 1
ATOM 815 O O . ARG A 1 107 ? 36.204 -16.128 -29.998 1.00 9.44 107 ARG A O 1
ATOM 823 N N . ILE A 1 108 ? 36.155 -15.112 -27.987 1.00 10.41 108 ILE A N 1
ATOM 824 C CA . ILE A 1 108 ? 36.651 -13.828 -28.461 1.00 11.01 108 ILE A CA 1
ATOM 825 C C . ILE A 1 108 ? 37.908 -13.502 -27.664 1.00 10.70 108 ILE A C 1
ATOM 826 O O . ILE A 1 108 ? 37.891 -13.509 -26.432 1.00 10.93 108 ILE A O 1
ATOM 831 N N . TYR A 1 109 ? 39.011 -13.254 -28.362 1.00 9.69 109 TYR A N 1
ATOM 832 C CA . TYR A 1 109 ? 40.272 -12.941 -27.694 1.00 10.27 109 TYR A CA 1
ATOM 833 C C . TYR A 1 109 ? 40.334 -11.507 -27.212 1.00 12.85 109 TYR A C 1
ATOM 834 O O . TYR A 1 109 ? 40.842 -11.228 -26.115 1.00 13.75 109 TYR A O 1
ATOM 843 N N . ALA A 1 110 ? 39.833 -10.596 -28.045 1.00 12.30 110 ALA A N 1
ATOM 844 C CA . ALA A 1 110 ? 39.863 -9.182 -27.717 1.00 11.91 110 ALA A CA 1
ATOM 845 C C . ALA A 1 110 ? 38.878 -8.340 -28.513 1.00 9.65 110 ALA A C 1
ATOM 846 O O . ALA A 1 110 ? 38.484 -8.685 -29.630 1.00 11.12 110 ALA A O 1
ATOM 848 N N . ALA A 1 111 ? 38.487 -7.230 -27.904 1.00 10.49 111 ALA A N 1
ATOM 849 C CA . ALA A 1 111 ? 37.591 -6.242 -28.496 1.00 10.58 111 ALA A CA 1
ATOM 850 C C . ALA A 1 111 ? 38.211 -4.963 -27.977 1.00 11.20 111 ALA A C 1
ATOM 851 O O . ALA A 1 111 ? 38.260 -4.749 -26.764 1.00 11.62 111 ALA A O 1
ATOM 853 N N . THR A 1 112 ? 38.680 -4.101 -28.870 1.00 10.42 112 THR A N 1
ATOM 854 C CA . THR A 1 112 ? 39.362 -2.907 -28.388 1.00 10.40 112 THR A CA 1
ATOM 855 C C . THR A 1 112 ? 39.663 -1.886 -29.457 1.00 12.86 112 THR A C 1
ATOM 856 O O . THR A 1 112 ? 39.636 -2.186 -30.651 1.00 12.28 112 THR A O 1
ATOM 860 N N . ALA A 1 113 ? 39.978 -0.677 -28.999 1.00 11.41 113 ALA A N 1
ATOM 861 C CA . ALA A 1 113 ? 40.357 0.419 -29.884 1.00 14.74 113 ALA A CA 1
ATOM 862 C C . ALA A 1 113 ? 41.826 0.764 -29.607 1.00 14.49 113 ALA A C 1
ATOM 863 O O . ALA A 1 113 ? 42.421 1.598 -30.294 1.00 15.88 113 ALA A O 1
ATOM 865 N N . ASN A 1 114 ? 42.406 0.101 -28.607 1.00 14.84 114 ASN A N 1
ATOM 866 C CA . ASN A 1 114 ? 43.803 0.324 -28.215 1.00 14.45 114 ASN A CA 1
ATOM 867 C C . ASN A 1 114 ? 44.772 -0.389 -29.147 1.00 12.76 114 ASN A C 1
ATOM 868 O O . ASN A 1 114 ? 44.373 -1.254 -29.922 1.00 10.52 114 ASN A O 1
ATOM 873 N N . PRO A 1 115 ? 46.064 -0.015 -29.093 1.00 12.03 115 PRO A N 1
ATOM 874 C CA . PRO A 1 115 ? 47.070 -0.672 -29.934 1.00 12.05 115 PRO A CA 1
ATOM 875 C C . PRO A 1 115 ? 47.049 -2.122 -29.467 1.00 14.05 115 PRO A C 1
ATOM 876 O O . PRO A 1 115 ? 46.996 -2.389 -28.268 1.00 15.20 115 PRO A O 1
ATOM 880 N N . LEU A 1 116 ? 47.117 -3.052 -30.406 1.00 13.51 116 LEU A N 1
ATOM 881 C CA . LEU A 1 116 ? 47.012 -4.465 -30.073 1.00 15.27 116 LEU A CA 1
ATOM 882 C C . LEU A 1 116 ? 48.086 -5.306 -30.752 1.00 15.12 116 LEU A C 1
ATOM 883 O O . LEU A 1 116 ? 48.369 -5.105 -31.929 1.00 15.71 116 LEU A O 1
ATOM 888 N N . LYS A 1 117 ? 48.677 -6.238 -30.005 1.00 11.76 117 LYS A N 1
ATOM 889 C CA . LYS A 1 117 ? 49.683 -7.152 -30.549 1.00 10.06 117 LYS A CA 1
ATOM 890 C C . LYS A 1 117 ? 49.257 -8.554 -30.115 1.00 12.61 117 LYS A C 1
ATOM 891 O O . LYS A 1 117 ? 48.777 -8.742 -28.991 1.00 13.98 117 LYS A O 1
ATOM 897 N N . VAL A 1 118 ? 49.431 -9.531 -30.998 1.00 10.19 118 VAL A N 1
ATOM 898 C CA . VAL A 1 118 ? 49.015 -10.902 -30.708 1.00 10.55 118 VAL A CA 1
ATOM 899 C C . VAL A 1 118 ? 50.200 -11.841 -30.515 1.00 13.23 118 VAL A C 1
ATOM 900 O O . VAL A 1 118 ? 51.104 -11.885 -31.347 1.00 11.29 118 VAL A O 1
ATOM 904 N N . VAL A 1 119 ? 50.195 -12.580 -29.407 1.00 11.55 119 VAL A N 1
ATOM 905 C CA . VAL A 1 119 ? 51.255 -13.544 -29.133 1.00 11.95 119 VAL A CA 1
ATOM 906 C C . VAL A 1 119 ? 50.826 -14.843 -29.799 1.00 11.75 119 VAL A C 1
ATOM 907 O O . VAL A 1 119 ? 49.727 -15.341 -29.544 1.00 11.84 119 VAL A O 1
ATOM 911 N N . VAL A 1 120 ? 51.673 -15.383 -30.672 1.00 11.33 120 VAL A N 1
ATOM 912 C CA . VAL A 1 120 ? 51.338 -16.618 -31.368 1.00 11.51 120 VAL A CA 1
ATOM 913 C C . VAL A 1 120 ? 52.432 -17.673 -31.226 1.00 13.85 120 VAL A C 1
ATOM 914 O O . VAL A 1 120 ? 53.592 -17.347 -31.004 1.00 14.36 120 VAL A O 1
ATOM 918 N N . ALA A 1 121 ? 52.042 -18.940 -31.333 1.00 14.26 121 ALA A N 1
ATOM 919 C CA . ALA A 1 121 ? 52.994 -20.046 -31.271 1.00 14.82 121 ALA A CA 1
ATOM 920 C C . ALA A 1 121 ? 52.896 -20.697 -32.643 1.00 15.62 121 ALA A C 1
ATOM 921 O O . ALA A 1 121 ? 51.797 -20.840 -33.182 1.00 14.45 121 ALA A O 1
ATOM 923 N N . GLU A 1 122 ? 54.034 -21.085 -33.212 1.00 13.08 122 GLU A N 1
ATOM 924 C CA . GLU A 1 122 ? 54.049 -21.700 -34.534 1.00 13.47 122 GLU A CA 1
ATOM 925 C C . GLU A 1 122 ? 54.779 -23.042 -34.524 1.00 15.31 122 GLU A C 1
ATOM 926 O O . GLU A 1 122 ? 55.821 -23.176 -33.890 1.00 16.93 122 GLU A O 1
ATOM 932 N N . GLU A 1 123 ? 54.212 -24.027 -35.214 1.00 16.20 123 GLU A N 1
ATOM 933 C CA . GLU A 1 123 ? 54.817 -25.361 -35.342 1.00 16.29 123 GLU A CA 1
ATOM 934 C C . GLU A 1 123 ? 54.383 -25.889 -36.705 1.00 16.37 123 GLU A C 1
ATOM 935 O O . GLU A 1 123 ? 53.198 -26.102 -36.948 1.00 13.45 123 GLU A O 1
ATOM 941 N N . GLY A 1 124 ? 55.341 -26.087 -37.606 1.00 17.06 124 GLY A N 1
ATOM 942 C CA . GLY A 1 124 ? 54.994 -26.572 -38.930 1.00 18.19 124 GLY A CA 1
ATOM 943 C C . GLY A 1 124 ? 54.046 -25.584 -39.587 1.00 16.81 124 GLY A C 1
ATOM 944 O O . GLY A 1 124 ? 54.265 -24.376 -39.518 1.00 18.63 124 GLY A O 1
ATOM 945 N N . GLU A 1 125 ? 52.989 -26.085 -40.210 1.00 15.79 125 GLU A N 1
ATOM 946 C CA . GLU A 1 125 ? 52.021 -25.208 -40.866 1.00 17.33 125 GLU A CA 1
ATOM 947 C C . GLU A 1 125 ? 50.787 -24.953 -39.996 1.00 16.55 125 GLU A C 1
ATOM 948 O O . GLU A 1 125 ? 49.646 -24.921 -40.475 1.00 14.78 125 GLU A O 1
ATOM 954 N N . GLN A 1 126 ? 51.033 -24.799 -38.703 1.00 14.47 126 GLN A N 1
ATOM 955 C CA . GLN A 1 126 ? 49.967 -24.501 -37.747 1.00 15.01 126 GLN A CA 1
ATOM 956 C C . GLN A 1 126 ? 50.412 -23.379 -36.820 1.00 14.00 126 GLN A C 1
ATOM 957 O O . GLN A 1 126 ? 51.593 -23.269 -36.476 1.00 14.69 126 GLN A O 1
ATOM 963 N N . ARG A 1 127 ? 49.461 -22.545 -36.418 1.00 13.54 127 ARG A N 1
ATOM 964 C CA . ARG A 1 127 ? 49.744 -21.463 -35.491 1.00 13.08 127 ARG A CA 1
ATOM 965 C C . ARG A 1 127 ? 48.597 -21.355 -34.501 1.00 13.83 127 ARG A C 1
ATOM 966 O O . ARG A 1 127 ? 47.451 -21.630 -34.844 1.00 14.87 127 ARG A O 1
ATOM 974 N N . ALA A 1 128 ? 48.922 -20.954 -33.279 1.00 10.77 128 ALA A N 1
ATOM 975 C CA . ALA A 1 128 ? 47.931 -20.787 -32.228 1.00 12.37 128 ALA A CA 1
ATOM 976 C C . ALA A 1 128 ? 48.031 -19.399 -31.616 1.00 13.22 128 ALA A C 1
ATOM 977 O O . ALA A 1 128 ? 49.127 -18.890 -31.370 1.00 12.83 128 ALA A O 1
ATOM 979 N N . ILE A 1 129 ? 46.884 -18.775 -31.380 1.00 11.68 129 ILE A N 1
ATOM 980 C CA . ILE A 1 129 ? 46.892 -17.477 -30.741 1.00 11.22 129 ILE A CA 1
ATOM 981 C C . ILE A 1 129 ? 47.005 -17.764 -29.248 1.00 10.37 129 ILE A C 1
ATOM 982 O O . ILE A 1 129 ? 46.147 -18.447 -28.676 1.00 13.16 129 ILE A O 1
ATOM 987 N N . LEU A 1 130 ? 48.059 -17.267 -28.609 1.00 9.57 130 LEU A N 1
ATOM 988 C CA . LEU A 1 130 ? 48.225 -17.515 -27.177 1.00 9.07 130 LEU A CA 1
ATOM 989 C C . LEU A 1 130 ? 47.657 -16.400 -26.307 1.00 11.61 130 LEU A C 1
ATOM 990 O O . LEU A 1 130 ? 47.329 -16.618 -25.147 1.00 12.13 130 LEU A O 1
ATOM 995 N N . GLY A 1 131 ? 47.560 -15.196 -26.857 1.00 12.39 131 GLY A N 1
ATOM 996 C CA . GLY A 1 131 ? 47.038 -14.100 -26.065 1.00 11.75 131 GLY A CA 1
ATOM 997 C C . GLY A 1 131 ? 47.183 -12.771 -26.773 1.00 11.44 131 GLY A C 1
ATOM 998 O O . GLY A 1 131 ? 47.786 -12.679 -27.845 1.00 12.86 131 GLY A O 1
ATOM 999 N N . VAL A 1 132 ? 46.624 -11.728 -26.176 1.00 12.49 132 VAL A N 1
ATOM 1000 C CA . VAL A 1 132 ? 46.697 -10.417 -26.799 1.00 13.34 132 VAL A CA 1
ATOM 1001 C C . VAL A 1 132 ? 47.198 -9.356 -25.841 1.00 11.94 132 VAL A C 1
ATOM 1002 O O . VAL A 1 132 ? 46.833 -9.340 -24.659 1.00 12.46 132 VAL A O 1
ATOM 1014 N N . ASP A 1 134 ? 46.672 -5.941 -25.158 1.00 12.04 134 ASP A N 1
ATOM 1015 C CA . ASP A 1 134 ? 45.637 -4.952 -25.448 1.00 9.96 134 ASP A CA 1
ATOM 1016 C C . ASP A 1 134 ? 45.898 -3.677 -24.658 1.00 12.42 134 ASP A C 1
ATOM 1017 O O . ASP A 1 134 ? 45.631 -3.602 -23.461 1.00 11.61 134 ASP A O 1
ATOM 1022 N N . GLY A 1 135 ? 46.443 -2.668 -25.318 1.00 12.36 135 GLY A N 1
ATOM 1023 C CA . GLY A 1 135 ? 46.705 -1.448 -24.589 1.00 12.22 135 GLY A CA 1
ATOM 1024 C C . GLY A 1 135 ? 47.878 -1.602 -23.639 1.00 12.04 135 GLY A C 1
ATOM 1025 O O . GLY A 1 135 ? 48.669 -2.549 -23.730 1.00 13.05 135 GLY A O 1
ATOM 1026 N N . PHE A 1 136 ? 47.955 -0.698 -22.674 1.00 12.55 136 PHE A N 1
ATOM 1027 C CA . PHE A 1 136 ? 49.094 -0.673 -21.781 1.00 11.84 136 PHE A CA 1
ATOM 1028 C C . PHE A 1 136 ? 48.880 -1.003 -20.312 1.00 12.66 136 PHE A C 1
ATOM 1029 O O . PHE A 1 136 ? 47.747 -1.098 -19.831 1.00 13.80 136 PHE A O 1
ATOM 1037 N N . THR A 1 137 ? 49.994 -1.196 -19.617 1.00 12.37 137 THR A N 1
ATOM 1038 C CA . THR A 1 137 ? 49.997 -1.524 -18.197 1.00 13.29 137 THR A CA 1
ATOM 1039 C C . THR A 1 137 ? 49.463 -0.364 -17.362 1.00 13.39 137 THR A C 1
ATOM 1040 O O . THR A 1 137 ? 49.512 0.791 -17.784 1.00 14.64 137 THR A O 1
ATOM 1044 N N . PRO A 1 138 ? 48.950 -0.661 -16.156 1.00 13.14 138 PRO A N 1
ATOM 1045 C CA . PRO A 1 138 ? 48.402 0.358 -15.261 1.00 13.47 138 PRO A CA 1
ATOM 1046 C C . PRO A 1 138 ? 49.454 1.270 -14.637 1.00 13.36 138 PRO A C 1
ATOM 1047 O O . PRO A 1 138 ? 50.578 0.850 -14.340 1.00 14.84 138 PRO A O 1
ATOM 1051 N N . LEU A 1 139 ? 49.073 2.522 -14.435 1.00 13.70 139 LEU A N 1
ATOM 1052 C CA . LEU A 1 139 ? 49.977 3.514 -13.867 1.00 14.29 139 LEU A CA 1
ATOM 1053 C C . LEU A 1 139 ? 49.644 3.843 -12.422 1.00 17.34 139 LEU A C 1
ATOM 1054 O O . LEU A 1 139 ? 50.343 4.633 -11.782 1.00 18.85 139 LEU A O 1
ATOM 1059 N N . GLY A 1 140 ? 48.582 3.234 -11.904 1.00 14.42 140 GLY A N 1
ATOM 1060 C CA . GLY A 1 140 ? 48.195 3.492 -10.529 1.00 16.55 140 GLY A CA 1
ATOM 1061 C C . GLY A 1 140 ? 46.758 3.085 -10.275 1.00 15.52 140 GLY A C 1
ATOM 1062 O O . GLY A 1 140 ? 46.167 2.393 -11.102 1.00 13.15 140 GLY A O 1
ATOM 1063 N N . VAL A 1 141 ? 46.210 3.521 -9.142 1.00 14.75 141 VAL A N 1
ATOM 1064 C CA . VAL A 1 141 ? 44.829 3.211 -8.751 1.00 12.99 141 VAL A CA 1
ATOM 1065 C C . VAL A 1 141 ? 44.031 4.510 -8.652 1.00 13.03 141 VAL A C 1
ATOM 1066 O O . VAL A 1 141 ? 44.508 5.509 -8.108 1.00 12.77 141 VAL A O 1
ATOM 1070 N N . GLU A 1 142 ? 42.813 4.498 -9.174 1.00 13.37 142 GLU A N 1
ATOM 1071 C CA . GLU A 1 142 ? 41.976 5.692 -9.155 1.00 13.20 142 GLU A CA 1
ATOM 1072 C C . GLU A 1 142 ? 41.637 6.191 -7.752 1.00 12.38 142 GLU A C 1
ATOM 1073 O O . GLU A 1 142 ? 41.400 5.392 -6.837 1.00 13.20 142 GLU A O 1
ATOM 1079 N N . ASP A 1 143 ? 41.641 7.513 -7.577 1.00 13.39 143 ASP A N 1
ATOM 1080 C CA . ASP A 1 143 ? 41.263 8.104 -6.295 1.00 14.74 143 ASP A CA 1
ATOM 1081 C C . ASP A 1 143 ? 39.813 8.549 -6.461 1.00 14.99 143 ASP A C 1
ATOM 1082 O O . ASP A 1 143 ? 39.226 8.341 -7.526 1.00 16.52 143 ASP A O 1
ATOM 1087 N N . GLU A 1 144 ? 39.221 9.157 -5.437 1.00 13.81 144 GLU A N 1
ATOM 1088 C CA . GLU A 1 144 ? 37.821 9.562 -5.550 1.00 16.50 144 GLU A CA 1
ATOM 1089 C C . GLU A 1 144 ? 37.509 10.589 -6.633 1.00 16.28 144 GLU A C 1
ATOM 1090 O O . GLU A 1 144 ? 36.417 10.578 -7.197 1.00 17.16 144 GLU A O 1
ATOM 1096 N N . ALA A 1 145 ? 38.446 11.488 -6.919 1.00 16.71 145 ALA A N 1
ATOM 1097 C CA . ALA A 1 145 ? 38.207 12.479 -7.961 1.00 15.58 145 ALA A CA 1
ATOM 1098 C C . ALA A 1 145 ? 38.106 11.749 -9.301 1.00 15.81 145 ALA A C 1
ATOM 1099 O O . ALA A 1 145 ? 37.292 12.101 -10.159 1.00 15.67 145 ALA A O 1
ATOM 1101 N N . GLU A 1 146 ? 38.935 10.726 -9.470 1.00 13.82 146 GLU A N 1
ATOM 1102 C CA . GLU A 1 146 ? 38.935 9.953 -10.706 1.00 15.28 146 GLU A CA 1
ATOM 1103 C C . GLU A 1 146 ? 37.671 9.096 -10.810 1.00 14.81 146 GLU A C 1
ATOM 1104 O O . GLU A 1 146 ? 37.133 8.899 -11.900 1.00 14.48 146 GLU A O 1
ATOM 1110 N N . VAL A 1 147 ? 37.179 8.598 -9.684 1.00 13.69 147 VAL A N 1
ATOM 1111 C CA . VAL A 1 147 ? 35.943 7.819 -9.718 1.00 13.36 147 VAL A CA 1
ATOM 1112 C C . VAL A 1 147 ? 34.822 8.743 -10.177 1.00 13.51 147 VAL A C 1
ATOM 1113 O O . VAL A 1 147 ? 34.021 8.391 -11.044 1.00 14.29 147 VAL A O 1
ATOM 1117 N N . ALA A 1 148 ? 34.777 9.940 -9.601 1.00 14.39 148 ALA A N 1
ATOM 1118 C CA . ALA A 1 148 ? 33.737 10.900 -9.948 1.00 14.93 148 ALA A CA 1
ATOM 1119 C C . ALA A 1 148 ? 33.793 11.279 -11.414 1.00 13.41 148 ALA A C 1
ATOM 1120 O O . ALA A 1 148 ? 32.754 11.444 -12.052 1.00 15.16 148 ALA A O 1
ATOM 1122 N N . TRP A 1 149 ? 35.004 11.428 -11.948 1.00 14.76 149 TRP A N 1
ATOM 1123 C CA . TRP A 1 149 ? 35.151 11.799 -13.345 1.00 18.38 149 TRP A CA 1
ATOM 1124 C C . TRP A 1 149 ? 34.681 10.697 -14.288 1.00 17.17 149 TRP A C 1
ATOM 1125 O O . TRP A 1 149 ? 33.979 10.983 -15.263 1.00 16.04 149 TRP A O 1
ATOM 1136 N N . ARG A 1 150 ? 35.057 9.446 -14.021 1.00 14.32 150 ARG A N 1
ATOM 1137 C CA . ARG A 1 150 ? 34.617 8.376 -14.920 1.00 13.99 150 ARG A CA 1
ATOM 1138 C C . ARG A 1 150 ? 33.111 8.204 -14.863 1.00 13.63 150 ARG A C 1
ATOM 1139 O O . ARG A 1 150 ? 32.496 7.724 -15.818 1.00 14.34 150 ARG A O 1
ATOM 1147 N N . LYS A 1 151 ? 32.500 8.591 -13.749 1.00 14.58 151 LYS A N 1
ATOM 1148 C CA . LYS A 1 151 ? 31.054 8.495 -13.661 1.00 15.55 151 LYS A CA 1
ATOM 1149 C C . LYS A 1 151 ? 30.434 9.637 -14.463 1.00 14.98 151 LYS A C 1
ATOM 1150 O O . LYS A 1 151 ? 29.516 9.426 -15.259 1.00 14.36 151 LYS A O 1
ATOM 1156 N N . ASP A 1 152 ? 30.957 10.845 -14.264 1.00 14.22 152 ASP A N 1
ATOM 1157 C CA . ASP A 1 152 ? 30.459 12.023 -14.966 1.00 17.73 152 ASP A CA 1
ATOM 1158 C C . ASP A 1 152 ? 30.606 11.858 -16.478 1.00 15.02 152 ASP A C 1
ATOM 1159 O O . ASP A 1 152 ? 29.720 12.249 -17.242 1.00 18.32 152 ASP A O 1
ATOM 1164 N N . LEU A 1 153 ? 31.726 11.281 -16.905 1.00 14.47 153 LEU A N 1
ATOM 1165 C CA . LEU A 1 153 ? 31.990 11.055 -18.324 1.00 15.06 153 LEU A CA 1
ATOM 1166 C C . LEU A 1 153 ? 30.875 10.228 -18.969 1.00 15.46 153 LEU A C 1
ATOM 1167 O O . LEU A 1 153 ? 30.350 10.589 -20.022 1.00 15.60 153 LEU A O 1
ATOM 1172 N N . LEU A 1 154 ? 30.515 9.115 -18.333 1.00 14.46 154 LEU A N 1
ATOM 1173 C CA . LEU A 1 154 ? 29.461 8.261 -18.877 1.00 13.24 154 LEU A CA 1
ATOM 1174 C C . LEU A 1 154 ? 28.111 8.964 -18.925 1.00 13.80 154 LEU A C 1
ATOM 1175 O O . LEU A 1 154 ? 27.294 8.681 -19.803 1.00 13.73 154 LEU A O 1
ATOM 1180 N N . ARG A 1 155 ? 27.851 9.863 -17.979 1.00 13.88 155 ARG A N 1
ATOM 1181 C CA . ARG A 1 155 ? 26.585 10.588 -18.004 1.00 15.99 155 ARG A CA 1
ATOM 1182 C C . ARG A 1 155 ? 26.583 11.613 -19.136 1.00 18.32 155 ARG A C 1
ATOM 1183 O O . ARG A 1 155 ? 25.563 11.818 -19.795 1.00 16.21 155 ARG A O 1
ATOM 1191 N N . ARG A 1 156 ? 27.722 12.258 -19.365 1.00 18.51 156 ARG A N 1
ATOM 1192 C CA . ARG A 1 156 ? 27.800 13.250 -20.434 1.00 19.11 156 ARG A CA 1
ATOM 1193 C C . ARG A 1 156 ? 27.733 12.583 -21.803 1.00 18.24 156 ARG A C 1
ATOM 1194 O O . ARG A 1 156 ? 27.266 13.180 -22.775 1.00 18.26 156 ARG A O 1
ATOM 1202 N N . LEU A 1 157 ? 28.191 11.338 -21.884 1.00 16.74 157 LEU A N 1
ATOM 1203 C CA . LEU A 1 157 ? 28.149 10.614 -23.146 1.00 17.06 157 LEU A CA 1
ATOM 1204 C C . LEU A 1 157 ? 26.753 10.040 -23.370 1.00 16.74 157 LEU A C 1
ATOM 1205 O O . LEU A 1 157 ? 26.388 9.698 -24.492 1.00 19.25 157 LEU A O 1
ATOM 1210 N N . GLY A 1 158 ? 25.982 9.927 -22.293 1.00 15.67 158 GLY A N 1
ATOM 1211 C CA . GLY A 1 158 ? 24.637 9.399 -22.407 1.00 13.41 158 GLY A CA 1
ATOM 1212 C C . GLY A 1 158 ? 24.501 7.910 -22.134 1.00 16.20 158 GLY A C 1
ATOM 1213 O O . GLY A 1 158 ? 23.427 7.345 -22.351 1.00 14.66 158 GLY A O 1
ATOM 1214 N N . TYR A 1 159 ? 25.577 7.272 -21.670 1.00 14.60 159 TYR A N 1
ATOM 1215 C CA . TYR A 1 159 ? 25.543 5.837 -21.356 1.00 14.43 159 TYR A CA 1
ATOM 1216 C C . TYR A 1 159 ? 24.959 5.534 -19.977 1.00 16.57 159 TYR A C 1
ATOM 1217 O O . TYR A 1 159 ? 24.524 4.414 -19.717 1.00 15.27 159 TYR A O 1
ATOM 1226 N N . LYS A 1 160 ? 24.969 6.524 -19.091 1.00 15.08 160 LYS A N 1
ATOM 1227 C CA . LYS A 1 160 ? 24.404 6.369 -17.750 1.00 16.40 160 LYS A CA 1
ATOM 1228 C C . LYS A 1 160 ? 23.537 7.589 -17.463 1.00 15.63 160 LYS A C 1
ATOM 1229 O O . LYS A 1 160 ? 23.762 8.649 -18.042 1.00 16.96 160 LYS A O 1
ATOM 1235 N N . LEU A 1 161 ? 22.543 7.432 -16.589 1.00 15.05 161 LEU A N 1
ATOM 1236 C CA . LEU A 1 161 ? 21.644 8.531 -16.239 1.00 19.61 161 LEU A CA 1
ATOM 1237 C C . LEU A 1 161 ? 21.941 9.052 -14.840 1.00 20.97 161 LEU A C 1
ATOM 1238 O O . LEU A 1 161 ? 22.566 8.313 -14.050 1.00 21.18 161 LEU A O 1
ATOM 1252 N N . GLU B 1 2 ? 57.836 -24.798 -18.463 1.00 22.88 2 GLU B N 1
ATOM 1253 C CA . GLU B 1 2 ? 58.150 -25.323 -19.789 1.00 23.84 2 GLU B CA 1
ATOM 1254 C C . GLU B 1 2 ? 56.899 -25.338 -20.651 1.00 22.88 2 GLU B C 1
ATOM 1255 O O . GLU B 1 2 ? 55.795 -25.471 -20.133 1.00 20.30 2 GLU B O 1
ATOM 1261 N N . LEU B 1 3 ? 57.072 -25.191 -21.961 1.00 19.58 3 LEU B N 1
ATOM 1262 C CA . LEU B 1 3 ? 55.936 -25.224 -22.874 1.00 19.04 3 LEU B CA 1
ATOM 1263 C C . LEU B 1 3 ? 55.918 -26.566 -23.584 1.00 19.36 3 LEU B C 1
ATOM 1264 O O . LEU B 1 3 ? 56.965 -27.088 -23.971 1.00 20.12 3 LEU B O 1
ATOM 1269 N N . LYS B 1 4 ? 54.725 -27.129 -23.739 1.00 17.37 4 LYS B N 1
ATOM 1270 C CA . LYS B 1 4 ? 54.556 -28.416 -24.393 1.00 18.50 4 LYS B CA 1
ATOM 1271 C C . LYS B 1 4 ? 53.438 -28.295 -25.419 1.00 17.98 4 LYS B C 1
ATOM 1272 O O . LYS B 1 4 ? 52.613 -27.383 -25.346 1.00 16.42 4 LYS B O 1
ATOM 1278 N N . LEU B 1 5 ? 53.422 -29.212 -26.379 1.00 17.09 5 LEU B N 1
ATOM 1279 C CA . LEU B 1 5 ? 52.404 -29.227 -27.420 1.00 16.16 5 LEU B CA 1
ATOM 1280 C C . LEU B 1 5 ? 51.743 -30.596 -27.354 1.00 16.63 5 LEU B C 1
ATOM 1281 O O . LEU B 1 5 ? 52.390 -31.621 -27.587 1.00 17.10 5 LEU B O 1
ATOM 1286 N N . ILE B 1 6 ? 50.454 -30.609 -27.033 1.00 13.57 6 ILE B N 1
ATOM 1287 C CA . ILE B 1 6 ? 49.706 -31.853 -26.875 1.00 14.47 6 ILE B CA 1
ATOM 1288 C C . ILE B 1 6 ? 48.670 -32.056 -27.967 1.00 15.73 6 ILE B C 1
ATOM 1289 O O . ILE B 1 6 ? 47.755 -31.253 -28.117 1.00 14.05 6 ILE B O 1
ATOM 1294 N N . PRO B 1 7 ? 48.789 -33.143 -28.738 1.00 16.72 7 PRO B N 1
ATOM 1295 C CA . PRO B 1 7 ? 47.811 -33.387 -29.799 1.00 18.34 7 PRO B CA 1
ATOM 1296 C C . PRO B 1 7 ? 46.525 -33.965 -29.222 1.00 20.07 7 PRO B C 1
ATOM 1297 O O . PRO B 1 7 ? 46.550 -34.675 -28.210 1.00 18.99 7 PRO B O 1
ATOM 1301 N N . ILE B 1 8 ? 45.402 -33.631 -29.848 1.00 17.44 8 ILE B N 1
ATOM 1302 C CA . ILE B 1 8 ? 44.103 -34.147 -29.433 1.00 19.27 8 ILE B CA 1
ATOM 1303 C C . ILE B 1 8 ? 43.700 -35.113 -30.533 1.00 22.00 8 ILE B C 1
ATOM 1304 O O . ILE B 1 8 ? 43.559 -34.722 -31.691 1.00 23.90 8 ILE B O 1
ATOM 1309 N N . GLU B 1 9 ? 43.513 -36.375 -30.169 1.00 21.59 9 GLU B N 1
ATOM 1310 C CA . GLU B 1 9 ? 43.180 -37.405 -31.142 1.00 24.65 9 GLU B CA 1
ATOM 1311 C C . GLU B 1 9 ? 41.706 -37.775 -31.195 1.00 22.50 9 GLU B C 1
ATOM 1312 O O . GLU B 1 9 ? 41.061 -37.919 -30.163 1.00 21.52 9 GLU B O 1
ATOM 1318 N N . LYS B 1 10 ? 41.176 -37.913 -32.408 1.00 20.79 10 LYS B N 1
ATOM 1319 C CA . LYS B 1 10 ? 39.785 -38.308 -32.597 1.00 17.78 10 LYS B CA 1
ATOM 1320 C C . LYS B 1 10 ? 39.532 -38.633 -34.061 1.00 16.47 10 LYS B C 1
ATOM 1321 O O . LYS B 1 10 ? 40.260 -38.173 -34.937 1.00 16.28 10 LYS B O 1
ATOM 1327 N N . PRO B 1 11 ? 38.515 -39.461 -34.339 1.00 17.50 11 PRO B N 1
ATOM 1328 C CA . PRO B 1 11 ? 38.162 -39.844 -35.707 1.00 20.34 11 PRO B CA 1
ATOM 1329 C C . PRO B 1 11 ? 38.020 -38.572 -36.547 1.00 24.19 11 PRO B C 1
ATOM 1330 O O . PRO B 1 11 ? 37.333 -37.629 -36.149 1.00 21.50 11 PRO B O 1
ATOM 1334 N N . GLU B 1 12 ? 38.685 -38.563 -37.700 1.00 25.18 12 GLU B N 1
ATOM 1335 C CA . GLU B 1 12 ? 38.723 -37.433 -38.627 1.00 27.48 12 GLU B CA 1
ATOM 1336 C C . GLU B 1 12 ? 37.444 -36.610 -38.808 1.00 26.51 12 GLU B C 1
ATOM 1337 O O . GLU B 1 12 ? 37.498 -35.376 -38.880 1.00 29.11 12 GLU B O 1
ATOM 1343 N N . ASN B 1 13 ? 36.306 -37.287 -38.881 1.00 23.30 13 ASN B N 1
ATOM 1344 C CA . ASN B 1 13 ? 35.013 -36.631 -39.091 1.00 24.03 13 ASN B CA 1
ATOM 1345 C C . ASN B 1 13 ? 34.297 -36.161 -37.824 1.00 22.48 13 ASN B C 1
ATOM 1346 O O . ASN B 1 13 ? 33.259 -35.503 -37.907 1.00 21.71 13 ASN B O 1
ATOM 1351 N N . LEU B 1 14 ? 34.836 -36.507 -36.661 1.00 17.37 14 LEU B N 1
ATOM 1352 C CA . LEU B 1 14 ? 34.218 -36.120 -35.399 1.00 16.55 14 LEU B CA 1
ATOM 1353 C C . LEU B 1 14 ? 34.704 -34.775 -34.870 1.00 15.92 14 LEU B C 1
ATOM 1354 O O . LEU B 1 14 ? 35.840 -34.359 -35.113 1.00 13.67 14 LEU B O 1
ATOM 1359 N N . ASN B 1 15 ? 33.820 -34.096 -34.146 1.00 13.64 15 ASN B N 1
ATOM 1360 C CA . ASN B 1 15 ? 34.117 -32.791 -33.573 1.00 12.63 15 ASN B CA 1
ATOM 1361 C C . ASN B 1 15 ? 34.406 -32.884 -32.083 1.00 10.96 15 ASN B C 1
ATOM 1362 O O . ASN B 1 15 ? 33.837 -33.720 -31.383 1.00 12.85 15 ASN B O 1
ATOM 1367 N N . VAL B 1 16 ? 35.304 -32.029 -31.613 1.00 10.55 16 VAL B N 1
ATOM 1368 C CA . VAL B 1 16 ? 35.611 -31.957 -30.195 1.00 10.52 16 VAL B CA 1
ATOM 1369 C C . VAL B 1 16 ? 35.388 -30.512 -29.750 1.00 10.20 16 VAL B C 1
ATOM 1370 O O . VAL B 1 16 ? 35.539 -29.574 -30.537 1.00 10.84 16 VAL B O 1
ATOM 1374 N N . ILE B 1 17 ? 34.997 -30.349 -28.492 1.00 9.84 17 ILE B N 1
ATOM 1375 C CA . ILE B 1 17 ? 34.795 -29.033 -27.894 1.00 9.46 17 ILE B CA 1
ATOM 1376 C C . ILE B 1 17 ? 35.663 -29.084 -26.639 1.00 8.78 17 ILE B C 1
ATOM 1377 O O . ILE B 1 17 ? 35.428 -29.906 -25.759 1.00 10.58 17 ILE B O 1
ATOM 1382 N N . LEU B 1 18 ? 36.676 -28.223 -26.584 1.00 9.10 18 LEU B N 1
ATOM 1383 C CA . LEU B 1 18 ? 37.623 -28.168 -25.464 1.00 10.23 18 LEU B CA 1
ATOM 1384 C C . LEU B 1 18 ? 37.428 -26.849 -24.725 1.00 10.10 18 LEU B C 1
ATOM 1385 O O . LEU B 1 18 ? 37.474 -25.787 -25.341 1.00 10.93 18 LEU B O 1
ATOM 1390 N N . GLY B 1 19 ? 37.219 -26.910 -23.413 1.00 9.33 19 GLY B N 1
ATOM 1391 C CA . GLY B 1 19 ? 37.008 -25.684 -22.665 1.00 8.45 19 GLY B CA 1
ATOM 1392 C C . GLY B 1 19 ? 37.493 -25.684 -21.230 1.00 11.37 19 GLY B C 1
ATOM 1393 O O . GLY B 1 19 ? 38.173 -26.612 -20.775 1.00 9.24 19 GLY B O 1
ATOM 1394 N N . GLN B 1 20 ? 37.124 -24.625 -20.516 1.00 9.99 20 GLN B N 1
ATOM 1395 C CA . GLN B 1 20 ? 37.501 -24.443 -19.117 1.00 10.78 20 GLN B CA 1
ATOM 1396 C C . GLN B 1 20 ? 36.219 -24.328 -18.287 1.00 11.38 20 GLN B C 1
ATOM 1397 O O . GLN B 1 20 ? 35.292 -23.602 -18.654 1.00 11.53 20 GLN B O 1
ATOM 1403 N N . ALA B 1 21 ? 36.164 -25.055 -17.178 1.00 11.35 21 ALA B N 1
ATOM 1404 C CA . ALA B 1 21 ? 34.996 -25.013 -16.300 1.00 11.72 21 ALA B CA 1
ATOM 1405 C C . ALA B 1 21 ? 35.483 -25.001 -14.845 1.00 13.79 21 ALA B C 1
ATOM 1406 O O . ALA B 1 21 ? 36.647 -24.694 -14.576 1.00 14.07 21 ALA B O 1
ATOM 1408 N N . HIS B 1 22 ? 34.582 -25.299 -13.916 1.00 10.84 22 HIS B N 1
ATOM 1409 C CA . HIS B 1 22 ? 34.918 -25.361 -12.490 1.00 11.36 22 HIS B CA 1
ATOM 1410 C C . HIS B 1 22 ? 33.735 -26.016 -11.771 1.00 11.07 22 HIS B C 1
ATOM 1411 O O . HIS B 1 22 ? 32.638 -26.077 -12.325 1.00 12.01 22 HIS B O 1
ATOM 1418 N N . PHE B 1 23 ? 33.975 -26.515 -10.557 1.00 11.79 23 PHE B N 1
ATOM 1419 C CA . PHE B 1 23 ? 32.955 -27.173 -9.726 1.00 13.94 23 PHE B CA 1
ATOM 1420 C C . PHE B 1 23 ? 32.547 -28.526 -10.309 1.00 14.67 23 PHE B C 1
ATOM 1421 O O . PHE B 1 23 ? 32.307 -28.655 -11.506 1.00 13.11 23 PHE B O 1
ATOM 1429 N N . ILE B 1 24 ? 32.481 -29.535 -9.442 1.00 15.01 24 ILE B N 1
ATOM 1430 C CA . ILE B 1 24 ? 32.172 -30.900 -9.850 1.00 15.33 24 ILE B CA 1
ATOM 1431 C C . ILE B 1 24 ? 30.856 -31.082 -10.607 1.00 12.61 24 ILE B C 1
ATOM 1432 O O . ILE B 1 24 ? 30.706 -32.047 -11.369 1.00 12.90 24 ILE B O 1
ATOM 1437 N N . LYS B 1 25 ? 29.919 -30.152 -10.413 1.00 10.72 25 LYS B N 1
ATOM 1438 C CA . LYS B 1 25 ? 28.617 -30.223 -11.075 1.00 10.19 25 LYS B CA 1
ATOM 1439 C C . LYS B 1 25 ? 28.739 -30.053 -12.590 1.00 11.51 25 LYS B C 1
ATOM 1440 O O . LYS B 1 25 ? 27.777 -30.257 -13.328 1.00 8.81 25 LYS B O 1
ATOM 1446 N N . THR B 1 26 ? 29.935 -29.691 -13.051 1.00 9.71 26 THR B N 1
ATOM 1447 C CA . THR B 1 26 ? 30.196 -29.532 -14.479 1.00 8.74 26 THR B CA 1
ATOM 1448 C C . THR B 1 26 ? 29.794 -30.782 -15.271 1.00 10.48 26 THR B C 1
ATOM 1449 O O . THR B 1 26 ? 29.202 -30.685 -16.348 1.00 8.88 26 THR B O 1
ATOM 1453 N N . VAL B 1 27 ? 30.112 -31.958 -14.735 1.00 9.88 27 VAL B N 1
ATOM 1454 C CA . VAL B 1 27 ? 29.820 -33.205 -15.442 1.00 9.35 27 VAL B CA 1
ATOM 1455 C C . VAL B 1 27 ? 28.340 -33.467 -15.704 1.00 9.75 27 VAL B C 1
ATOM 1456 O O . VAL B 1 27 ? 27.920 -33.629 -16.852 1.00 9.05 27 VAL B O 1
ATOM 1460 N N . GLU B 1 28 ? 27.538 -33.522 -14.648 1.00 9.68 28 GLU B N 1
ATOM 1461 C CA . GLU B 1 28 ? 26.123 -33.756 -14.861 1.00 10.87 28 GLU B CA 1
ATOM 1462 C C . GLU B 1 28 ? 25.471 -32.609 -15.625 1.00 9.61 28 GLU B C 1
ATOM 1463 O O . GLU B 1 28 ? 24.615 -32.850 -16.474 1.00 10.61 28 GLU B O 1
ATOM 1469 N N . ASP B 1 29 ? 25.864 -31.366 -15.343 1.00 9.40 29 ASP B N 1
ATOM 1470 C CA . ASP B 1 29 ? 25.246 -30.241 -16.051 1.00 9.82 29 ASP B CA 1
ATOM 1471 C C . ASP B 1 29 ? 25.522 -30.265 -17.551 1.00 9.48 29 ASP B C 1
ATOM 1472 O O . ASP B 1 29 ? 24.619 -30.021 -18.354 1.00 10.83 29 ASP B O 1
ATOM 1477 N N . LEU B 1 30 ? 26.757 -30.552 -17.950 1.00 9.53 30 LEU B N 1
ATOM 1478 C CA . LEU B 1 30 ? 27.036 -30.563 -19.384 1.00 9.50 30 LEU B CA 1
ATOM 1479 C C . LEU B 1 30 ? 26.371 -31.746 -20.071 1.00 8.24 30 LEU B C 1
ATOM 1480 O O . LEU B 1 30 ? 25.866 -31.617 -21.186 1.00 8.50 30 LEU B O 1
ATOM 1485 N N . HIS B 1 31 ? 26.365 -32.897 -19.409 1.00 10.20 31 HIS B N 1
ATOM 1486 C CA . HIS B 1 31 ? 25.719 -34.085 -19.971 1.00 10.77 31 HIS B CA 1
ATOM 1487 C C . HIS B 1 31 ? 24.243 -33.755 -20.231 1.00 9.89 31 HIS B C 1
ATOM 1488 O O . HIS B 1 31 ? 23.717 -34.023 -21.313 1.00 8.98 31 HIS B O 1
ATOM 1495 N N . GLU B 1 32 ? 23.588 -33.152 -19.241 1.00 9.26 32 GLU B N 1
ATOM 1496 C CA . GLU B 1 32 ? 22.179 -32.788 -19.370 1.00 9.17 32 GLU B CA 1
ATOM 1497 C C . GLU B 1 32 ? 21.959 -31.721 -20.444 1.00 10.81 32 GLU B C 1
ATOM 1498 O O . GLU B 1 32 ? 20.982 -31.770 -21.191 1.00 10.80 32 GLU B O 1
ATOM 1504 N N . ALA B 1 33 ? 22.860 -30.752 -20.515 1.00 11.62 33 ALA B N 1
ATOM 1505 C CA . ALA B 1 33 ? 22.726 -29.695 -21.508 1.00 10.96 33 ALA B CA 1
ATOM 1506 C C . ALA B 1 33 ? 22.790 -30.289 -22.915 1.00 10.43 33 ALA B C 1
ATOM 1507 O O . ALA B 1 33 ? 22.042 -29.894 -23.805 1.00 10.55 33 ALA B O 1
ATOM 1509 N N . LEU B 1 34 ? 23.689 -31.243 -23.106 1.00 9.83 34 LEU B N 1
ATOM 1510 C CA . LEU B 1 34 ? 23.847 -31.876 -24.408 1.00 9.74 34 LEU B CA 1
ATOM 1511 C C . LEU B 1 34 ? 22.639 -32.710 -24.835 1.00 9.77 34 LEU B C 1
ATOM 1512 O O . LEU B 1 34 ? 22.156 -32.579 -25.966 1.00 9.31 34 LEU B O 1
ATOM 1517 N N . VAL B 1 35 ? 22.137 -33.557 -23.941 1.00 9.94 35 VAL B N 1
ATOM 1518 C CA . VAL B 1 35 ? 20.992 -34.399 -24.290 1.00 10.61 35 VAL B CA 1
ATOM 1519 C C . VAL B 1 35 ? 19.697 -33.604 -24.409 1.00 11.61 35 VAL B C 1
ATOM 1520 O O . VAL B 1 35 ? 18.745 -34.053 -25.050 1.00 10.22 35 VAL B O 1
ATOM 1524 N N . THR B 1 36 ? 19.660 -32.428 -23.791 1.00 9.79 36 THR B N 1
ATOM 1525 C CA . THR B 1 36 ? 18.480 -31.578 -23.883 1.00 8.31 36 THR B CA 1
ATOM 1526 C C . THR B 1 36 ? 18.496 -30.794 -25.203 1.00 9.59 36 THR B C 1
ATOM 1527 O O . THR B 1 36 ? 17.439 -30.477 -25.762 1.00 10.23 36 THR B O 1
ATOM 1531 N N . ALA B 1 37 ? 19.696 -30.511 -25.709 1.00 9.29 37 ALA B N 1
ATOM 1532 C CA . ALA B 1 37 ? 19.860 -29.753 -26.954 1.00 10.05 37 ALA B CA 1
ATOM 1533 C C . ALA B 1 37 ? 19.574 -30.546 -28.227 1.00 11.55 37 ALA B C 1
ATOM 1534 O O . ALA B 1 37 ? 18.988 -30.020 -29.188 1.00 11.71 37 ALA B O 1
ATOM 1536 N N . VAL B 1 38 ? 19.997 -31.806 -28.249 1.00 11.52 38 VAL B N 1
ATOM 1537 C CA . VAL B 1 38 ? 19.802 -32.628 -29.439 1.00 12.65 38 VAL B CA 1
ATOM 1538 C C . VAL B 1 38 ? 19.285 -34.011 -29.078 1.00 13.16 38 VAL B C 1
ATOM 1539 O O . VAL B 1 38 ? 19.888 -34.727 -28.281 1.00 13.16 38 VAL B O 1
ATOM 1543 N N . PRO B 1 39 ? 18.159 -34.414 -29.674 1.00 13.76 39 PRO B N 1
ATOM 1544 C CA . PRO B 1 39 ? 17.611 -35.737 -29.363 1.00 15.14 39 PRO B CA 1
ATOM 1545 C C . PRO B 1 39 ? 18.481 -36.877 -29.898 1.00 15.43 39 PRO B C 1
ATOM 1546 O O . PRO B 1 39 ? 18.905 -36.859 -31.050 1.00 18.25 39 PRO B O 1
ATOM 1550 N N . GLY B 1 40 ? 18.752 -37.860 -29.043 1.00 16.32 40 GLY B N 1
ATOM 1551 C CA . GLY B 1 40 ? 19.571 -38.994 -29.435 1.00 15.92 40 GLY B CA 1
ATOM 1552 C C . GLY B 1 40 ? 21.046 -38.687 -29.648 1.00 16.15 40 GLY B C 1
ATOM 1553 O O . GLY B 1 40 ? 21.768 -39.479 -30.249 1.00 15.22 40 GLY B O 1
ATOM 1554 N N . ILE B 1 41 ? 21.511 -37.546 -29.149 1.00 14.30 41 ILE B N 1
ATOM 1555 C CA . ILE B 1 41 ? 22.913 -37.179 -29.329 1.00 12.96 41 ILE B CA 1
ATOM 1556 C C . ILE B 1 41 ? 23.875 -38.175 -28.671 1.00 11.46 41 ILE B C 1
ATOM 1557 O O . ILE B 1 41 ? 23.637 -38.648 -27.564 1.00 15.29 41 ILE B O 1
ATOM 1562 N N . ARG B 1 42 ? 24.954 -38.496 -29.374 1.00 11.23 42 ARG B N 1
ATOM 1563 C CA . ARG B 1 42 ? 25.969 -39.417 -28.866 1.00 11.98 42 ARG B CA 1
ATOM 1564 C C . ARG B 1 42 ? 27.227 -38.598 -28.620 1.00 11.72 42 ARG B C 1
ATOM 1565 O O . ARG B 1 42 ? 27.667 -37.846 -29.493 1.00 12.45 42 ARG B O 1
ATOM 1573 N N . PHE B 1 43 ? 27.811 -38.747 -27.436 1.00 10.63 43 PHE B N 1
ATOM 1574 C CA . PHE B 1 43 ? 29.011 -37.994 -27.089 1.00 10.19 43 PHE B CA 1
ATOM 1575 C C . PHE B 1 43 ? 29.732 -38.608 -25.897 1.00 10.38 43 PHE B C 1
ATOM 1576 O O . PHE B 1 43 ? 29.213 -39.504 -25.223 1.00 12.98 43 PHE B O 1
ATOM 1584 N N . GLY B 1 44 ? 30.934 -38.095 -25.657 1.00 10.47 44 GLY B N 1
ATOM 1585 C CA . GLY B 1 44 ? 31.739 -38.500 -24.522 1.00 9.70 44 GLY B CA 1
ATOM 1586 C C . GLY B 1 44 ? 32.191 -37.197 -23.892 1.00 10.56 44 GLY B C 1
ATOM 1587 O O . GLY B 1 44 ? 32.553 -36.263 -24.603 1.00 11.38 44 GLY B O 1
ATOM 1588 N N . LEU B 1 45 ? 32.155 -37.124 -22.567 1.00 9.81 45 LEU B N 1
ATOM 1589 C CA . LEU B 1 45 ? 32.552 -35.921 -21.836 1.00 10.82 45 LEU B CA 1
ATOM 1590 C C . LEU B 1 45 ? 33.505 -36.262 -20.700 1.00 12.09 45 LEU B C 1
ATOM 1591 O O . LEU B 1 45 ? 33.323 -37.266 -20.011 1.00 10.56 45 LEU B O 1
ATOM 1596 N N . ALA B 1 46 ? 34.528 -35.432 -20.513 1.00 9.75 46 ALA B N 1
ATOM 1597 C CA . ALA B 1 46 ? 35.473 -35.621 -19.414 1.00 10.74 46 ALA B CA 1
ATOM 1598 C C . ALA B 1 46 ? 35.807 -34.251 -18.838 1.00 10.85 46 ALA B C 1
ATOM 1599 O O . ALA B 1 46 ? 35.843 -33.255 -19.566 1.00 11.05 46 ALA B O 1
ATOM 1601 N N . PHE B 1 47 ? 36.038 -34.208 -17.529 1.00 10.22 47 PHE B N 1
ATOM 1602 C CA . PHE B 1 47 ? 36.343 -32.965 -16.814 1.00 11.29 47 PHE B CA 1
ATOM 1603 C C . PHE B 1 47 ? 37.444 -33.250 -15.808 1.00 10.72 47 PHE B C 1
ATOM 1604 O O . PHE B 1 47 ? 37.374 -34.234 -15.072 1.00 11.11 47 PHE B O 1
ATOM 1612 N N . SER B 1 48 ? 38.456 -32.387 -15.767 1.00 10.47 48 SER B N 1
ATOM 1613 C CA . SER B 1 48 ? 39.592 -32.594 -14.868 1.00 12.47 48 SER B CA 1
ATOM 1614 C C . SER B 1 48 ? 39.456 -31.845 -13.537 1.00 12.09 48 SER B C 1
ATOM 1615 O O . SER B 1 48 ? 39.703 -30.643 -13.461 1.00 13.15 48 SER B O 1
ATOM 1618 N N . GLU B 1 49 ? 39.053 -32.569 -12.493 1.00 10.68 49 GLU B N 1
ATOM 1619 C CA . GLU B 1 49 ? 38.903 -32.004 -11.154 1.00 11.04 49 GLU B CA 1
ATOM 1620 C C . GLU B 1 49 ? 40.275 -31.438 -10.784 1.00 12.87 49 GLU B C 1
ATOM 1621 O O . GLU B 1 49 ? 41.273 -32.150 -10.836 1.00 15.34 49 GLU B O 1
ATOM 1627 N N . ALA B 1 50 ? 40.314 -30.164 -10.394 1.00 12.87 50 ALA B N 1
ATOM 1628 C CA . ALA B 1 50 ? 41.573 -29.481 -10.106 1.00 12.49 50 ALA B CA 1
ATOM 1629 C C . ALA B 1 50 ? 42.079 -29.533 -8.672 1.00 12.27 50 ALA B C 1
ATOM 1630 O O . ALA B 1 50 ? 43.222 -29.154 -8.401 1.00 12.38 50 ALA B O 1
ATOM 1632 N N . SER B 1 51 ? 41.241 -30.001 -7.758 1.00 14.80 51 SER B N 1
ATOM 1633 C CA . SER B 1 51 ? 41.633 -30.098 -6.353 1.00 16.20 51 SER B CA 1
ATOM 1634 C C . SER B 1 51 ? 41.039 -31.347 -5.734 1.00 14.74 51 SER B C 1
ATOM 1635 O O . SER B 1 51 ? 40.539 -32.213 -6.443 1.00 13.34 51 SER B O 1
ATOM 1638 N N . GLY B 1 52 ? 41.084 -31.437 -4.408 1.00 14.78 52 GLY B N 1
ATOM 1639 C CA . GLY B 1 52 ? 40.553 -32.619 -3.753 1.00 17.33 52 GLY B CA 1
ATOM 1640 C C . GLY B 1 52 ? 41.336 -33.842 -4.203 1.00 16.79 52 GLY B C 1
ATOM 1641 O O . GLY B 1 52 ? 42.564 -33.849 -4.150 1.00 17.44 52 GLY B O 1
ATOM 1642 N N . LYS B 1 53 ? 40.639 -34.882 -4.650 1.00 17.05 53 LYS B N 1
ATOM 1643 C CA . LYS B 1 53 ? 41.326 -36.079 -5.108 1.00 18.01 53 LYS B CA 1
ATOM 1644 C C . LYS B 1 53 ? 41.899 -35.905 -6.513 1.00 17.55 53 LYS B C 1
ATOM 1645 O O . LYS B 1 53 ? 42.618 -36.773 -7.001 1.00 16.62 53 LYS B O 1
ATOM 1651 N N . ARG B 1 54 ? 41.582 -34.779 -7.153 1.00 15.54 54 ARG B N 1
ATOM 1652 C CA . ARG B 1 54 ? 42.096 -34.468 -8.495 1.00 12.80 54 ARG B CA 1
ATOM 1653 C C . ARG B 1 54 ? 41.850 -35.588 -9.501 1.00 12.93 54 ARG B C 1
ATOM 1654 O O . ARG B 1 54 ? 42.753 -36.016 -10.214 1.00 11.17 54 ARG B O 1
ATOM 1662 N N . LEU B 1 55 ? 40.617 -36.063 -9.568 1.00 10.91 55 LEU B N 1
ATOM 1663 C CA . LEU B 1 55 ? 40.307 -37.146 -10.480 1.00 12.16 55 LEU B CA 1
ATOM 1664 C C . LEU B 1 55 ? 39.617 -36.697 -11.752 1.00 11.40 55 LEU B C 1
ATOM 1665 O O . LEU B 1 55 ? 38.751 -35.821 -11.726 1.00 12.74 55 LEU B O 1
ATOM 1670 N N . VAL B 1 56 ? 40.017 -37.279 -12.877 1.00 12.58 56 VAL B N 1
ATOM 1671 C CA . VAL B 1 56 ? 39.335 -36.968 -14.122 1.00 10.80 56 VAL B CA 1
ATOM 1672 C C . VAL B 1 56 ? 37.952 -37.595 -13.956 1.00 12.98 56 VAL B C 1
ATOM 1673 O O . VAL B 1 56 ? 37.820 -38.748 -13.522 1.00 12.75 56 VAL B O 1
ATOM 1677 N N . ARG B 1 57 ? 36.924 -36.821 -14.276 1.00 8.79 57 ARG B N 1
ATOM 1678 C CA . ARG B 1 57 ? 35.543 -37.258 -14.154 1.00 10.20 57 ARG B CA 1
ATOM 1679 C C . ARG B 1 57 ? 34.969 -37.421 -15.558 1.00 11.05 57 ARG B C 1
ATOM 1680 O O . ARG B 1 57 ? 35.344 -36.687 -16.473 1.00 13.48 57 ARG B O 1
ATOM 1688 N N . ARG B 1 58 ? 34.069 -38.379 -15.751 1.00 11.16 58 ARG B N 1
ATOM 1689 C CA . ARG B 1 58 ? 33.520 -38.561 -17.087 1.00 11.82 58 ARG B CA 1
ATOM 1690 C C . ARG B 1 58 ? 32.086 -39.052 -17.123 1.00 13.01 58 ARG B C 1
ATOM 1691 O O . ARG B 1 58 ? 31.582 -39.632 -16.157 1.00 11.16 58 ARG B O 1
ATOM 1699 N N . SER B 1 59 ? 31.446 -38.835 -18.268 1.00 11.26 59 SER B N 1
ATOM 1700 C CA . SER B 1 59 ? 30.055 -39.213 -18.475 1.00 12.21 59 SER B CA 1
ATOM 1701 C C . SER B 1 59 ? 29.765 -39.185 -19.980 1.00 10.36 59 SER B C 1
ATOM 1702 O O . SER B 1 59 ? 30.448 -38.503 -20.736 1.00 10.45 59 SER B O 1
ATOM 1705 N N . GLY B 1 60 ? 28.751 -39.917 -20.426 1.00 11.15 60 GLY B N 1
ATOM 1706 C CA . GLY B 1 60 ? 28.458 -39.889 -21.843 1.00 11.65 60 GLY B CA 1
ATOM 1707 C C . GLY B 1 60 ? 27.435 -40.903 -22.275 1.00 11.92 60 GLY B C 1
ATOM 1708 O O . GLY B 1 60 ? 26.919 -41.670 -21.463 1.00 13.01 60 GLY B O 1
ATOM 1709 N N . THR B 1 61 ? 27.152 -40.922 -23.569 1.00 11.57 61 THR B N 1
ATOM 1710 C CA . THR B 1 61 ? 26.163 -41.840 -24.100 1.00 14.53 61 THR B CA 1
ATOM 1711 C C . THR B 1 61 ? 26.788 -42.921 -24.977 1.00 19.96 61 THR B C 1
ATOM 1712 O O . THR B 1 61 ? 26.082 -43.793 -25.479 1.00 24.19 61 THR B O 1
ATOM 1716 N N . ASP B 1 62 ? 28.107 -42.863 -25.152 1.00 19.57 62 ASP B N 1
ATOM 1717 C CA . ASP B 1 62 ? 28.831 -43.827 -25.988 1.00 24.04 62 ASP B CA 1
ATOM 1718 C C . ASP B 1 62 ? 30.136 -44.193 -25.295 1.00 20.05 62 ASP B C 1
ATOM 1719 O O . ASP B 1 62 ? 30.948 -43.318 -25.014 1.00 17.40 62 ASP B O 1
ATOM 1724 N N . GLU B 1 63 ? 30.348 -45.480 -25.044 1.00 18.90 63 GLU B N 1
ATOM 1725 C CA . GLU B 1 63 ? 31.554 -45.921 -24.353 1.00 19.74 63 GLU B CA 1
ATOM 1726 C C . GLU B 1 63 ? 32.840 -45.521 -25.072 1.00 15.66 63 GLU B C 1
ATOM 1727 O O . GLU B 1 63 ? 33.792 -45.049 -24.442 1.00 12.62 63 GLU B O 1
ATOM 1733 N N . ALA B 1 64 ? 32.872 -45.714 -26.389 1.00 14.30 64 ALA B N 1
ATOM 1734 C CA . ALA B 1 64 ? 34.059 -45.369 -27.162 1.00 11.87 64 ALA B CA 1
ATOM 1735 C C . ALA B 1 64 ? 34.372 -43.879 -27.069 1.00 14.91 64 ALA B C 1
ATOM 1736 O O . ALA B 1 64 ? 35.537 -43.494 -27.000 1.00 14.02 64 ALA B O 1
ATOM 1738 N N . LEU B 1 65 ? 33.332 -43.048 -27.072 1.00 13.69 65 LEU B N 1
ATOM 1739 C CA . LEU B 1 65 ? 33.522 -41.605 -27.002 1.00 14.20 65 LEU B CA 1
ATOM 1740 C C . LEU B 1 65 ? 33.952 -41.143 -25.619 1.00 12.10 65 LEU B C 1
ATOM 1741 O O . LEU B 1 65 ? 34.758 -40.219 -25.491 1.00 13.42 65 LEU B O 1
ATOM 1746 N N . VAL B 1 66 ? 33.418 -41.782 -24.584 1.00 13.42 66 VAL B N 1
ATOM 1747 C CA . VAL B 1 66 ? 33.790 -41.430 -23.220 1.00 12.08 66 VAL B CA 1
ATOM 1748 C C . VAL B 1 66 ? 35.265 -41.785 -23.027 1.00 12.60 66 VAL B C 1
ATOM 1749 O O . VAL B 1 66 ? 36.045 -40.993 -22.499 1.00 13.03 66 VAL B O 1
ATOM 1753 N N . GLU B 1 67 ? 35.646 -42.975 -23.481 1.00 12.68 67 GLU B N 1
ATOM 1754 C CA . GLU B 1 67 ? 37.030 -43.425 -23.373 1.00 12.87 67 GLU B CA 1
ATOM 1755 C C . GLU B 1 67 ? 37.974 -42.443 -24.069 1.00 14.21 67 GLU B C 1
ATOM 1756 O O . GLU B 1 67 ? 39.028 -42.082 -23.532 1.00 13.64 67 GLU B O 1
ATOM 1762 N N . LEU B 1 68 ? 37.580 -41.993 -25.256 1.00 14.30 68 LEU B N 1
ATOM 1763 C CA . LEU B 1 68 ? 38.394 -41.060 -26.032 1.00 13.82 68 LEU B CA 1
ATOM 1764 C C . LEU B 1 68 ? 38.559 -39.729 -25.302 1.00 13.54 68 LEU B C 1
ATOM 1765 O O . LEU B 1 68 ? 39.656 -39.162 -25.254 1.00 14.04 68 LEU B O 1
ATOM 1770 N N . ALA B 1 69 ? 37.465 -39.241 -24.724 1.00 10.33 69 ALA B N 1
ATOM 1771 C CA . ALA B 1 69 ? 37.479 -37.985 -23.980 1.00 11.37 69 ALA B CA 1
ATOM 1772 C C . ALA B 1 69 ? 38.418 -38.075 -22.773 1.00 11.24 69 ALA B C 1
ATOM 1773 O O . ALA B 1 69 ? 39.202 -37.159 -22.506 1.00 10.41 69 ALA B O 1
ATOM 1775 N N . VAL B 1 70 ? 38.341 -39.187 -22.045 1.00 10.39 70 VAL B N 1
ATOM 1776 C CA . VAL B 1 70 ? 39.186 -39.379 -20.874 1.00 10.54 70 VAL B CA 1
ATOM 1777 C C . VAL B 1 70 ? 40.664 -39.502 -21.246 1.00 11.70 70 VAL B C 1
ATOM 1778 O O . VAL B 1 70 ? 41.521 -38.876 -20.621 1.00 13.24 70 VAL B O 1
ATOM 1782 N N . LYS B 1 71 ? 40.961 -40.302 -22.265 1.00 12.62 71 LYS B N 1
ATOM 1783 C CA . LYS B 1 71 ? 42.345 -40.495 -22.686 1.00 13.07 71 LYS B CA 1
ATOM 1784 C C . LYS B 1 71 ? 42.969 -39.173 -23.117 1.00 12.08 71 LYS B C 1
ATOM 1785 O O . LYS B 1 71 ? 44.100 -38.876 -22.761 1.00 13.08 71 LYS B O 1
ATOM 1791 N N . ASN B 1 72 ? 42.231 -38.377 -23.883 1.00 12.10 72 ASN B N 1
ATOM 1792 C CA . ASN B 1 72 ? 42.761 -37.086 -24.313 1.00 12.29 72 ASN B CA 1
ATOM 1793 C C . ASN B 1 72 ? 42.995 -36.151 -23.129 1.00 12.42 72 ASN B C 1
ATOM 1794 O O . ASN B 1 72 ? 44.034 -35.481 -23.039 1.00 13.39 72 ASN B O 1
ATOM 1799 N N . LEU B 1 73 ? 42.034 -36.105 -22.213 1.00 13.37 73 LEU B N 1
ATOM 1800 C CA . LEU B 1 73 ? 42.161 -35.237 -21.051 1.00 15.26 73 LEU B CA 1
ATOM 1801 C C . LEU B 1 73 ? 43.321 -35.656 -20.143 1.00 15.86 73 LEU B C 1
ATOM 1802 O O . LEU B 1 73 ? 43.986 -34.803 -19.542 1.00 17.90 73 LEU B O 1
ATOM 1807 N N . LEU B 1 74 ? 43.581 -36.958 -20.045 1.00 14.86 74 LEU B N 1
ATOM 1808 C CA . LEU B 1 74 ? 44.692 -37.426 -19.224 1.00 16.62 74 LEU B CA 1
ATOM 1809 C C . LEU B 1 74 ? 46.010 -36.927 -19.818 1.00 17.09 74 LEU B C 1
ATOM 1810 O O . LEU B 1 74 ? 46.944 -36.598 -19.083 1.00 19.79 74 LEU B O 1
ATOM 1815 N N . ASN B 1 75 ? 46.082 -36.867 -21.146 1.00 16.92 75 ASN B N 1
ATOM 1816 C CA . ASN B 1 75 ? 47.288 -36.384 -21.812 1.00 18.55 75 ASN B CA 1
ATOM 1817 C C . ASN B 1 75 ? 47.461 -34.885 -21.610 1.00 17.77 75 ASN B C 1
ATOM 1818 O O . ASN B 1 75 ? 48.579 -34.394 -21.453 1.00 16.73 75 ASN B O 1
ATOM 1823 N N . LEU B 1 76 ? 46.350 -34.157 -21.624 1.00 15.51 76 LEU B N 1
ATOM 1824 C CA . LEU B 1 76 ? 46.395 -32.715 -21.428 1.00 14.37 76 LEU B CA 1
ATOM 1825 C C . LEU B 1 76 ? 46.828 -32.390 -20.002 1.00 14.48 76 LEU B C 1
ATOM 1826 O O . LEU B 1 76 ? 47.633 -31.490 -19.784 1.00 15.62 76 LEU B O 1
ATOM 1831 N N . ALA B 1 77 ? 46.265 -33.120 -19.043 1.00 14.13 77 ALA B N 1
ATOM 1832 C CA . ALA B 1 77 ? 46.590 -32.960 -17.626 1.00 13.52 77 ALA B CA 1
ATOM 1833 C C . ALA B 1 77 ? 46.569 -31.505 -17.156 1.00 13.18 77 ALA B C 1
ATOM 1834 O O . ALA B 1 77 ? 47.553 -31.004 -16.615 1.00 14.34 77 ALA B O 1
ATOM 1836 N N . CYS B 1 78 ? 45.433 -30.843 -17.354 1.00 14.89 78 CYS B N 1
ATOM 1837 C CA . CYS B 1 78 ? 45.261 -29.440 -16.970 1.00 14.69 78 CYS B CA 1
ATOM 1838 C C . CYS B 1 78 ? 44.052 -29.300 -16.051 1.00 11.37 78 CYS B C 1
ATOM 1839 O O . CYS B 1 78 ? 42.941 -29.674 -16.425 1.00 13.43 78 CYS B O 1
ATOM 1842 N N . GLY B 1 79 ? 44.255 -28.746 -14.859 1.00 11.06 79 GLY B N 1
ATOM 1843 C CA . GLY B 1 79 ? 43.139 -28.579 -13.948 1.00 11.00 79 GLY B CA 1
ATOM 1844 C C . GLY B 1 79 ? 41.987 -27.771 -14.534 1.00 11.94 79 GLY B C 1
ATOM 1845 O O . GLY B 1 79 ? 42.207 -26.753 -15.188 1.00 12.48 79 GLY B O 1
ATOM 1846 N N . HIS B 1 80 ? 40.767 -28.257 -14.298 1.00 10.49 80 HIS B N 1
ATOM 1847 C CA . HIS B 1 80 ? 39.512 -27.633 -14.726 1.00 10.34 80 HIS B CA 1
ATOM 1848 C C . HIS B 1 80 ? 39.191 -27.588 -16.218 1.00 10.46 80 HIS B C 1
ATOM 1849 O O . HIS B 1 80 ? 38.238 -26.927 -16.633 1.00 11.99 80 HIS B O 1
ATOM 1856 N N . VAL B 1 81 ? 39.964 -28.304 -17.025 1.00 12.58 81 VAL B N 1
ATOM 1857 C CA . VAL B 1 81 ? 39.688 -28.353 -18.454 1.00 11.00 81 VAL B CA 1
ATOM 1858 C C . VAL B 1 81 ? 38.634 -29.440 -18.672 1.00 12.33 81 VAL B C 1
ATOM 1859 O O . VAL B 1 81 ? 38.566 -30.418 -17.907 1.00 11.68 81 VAL B O 1
ATOM 1863 N N . PHE B 1 82 ? 37.785 -29.249 -19.679 1.00 9.99 82 PHE B N 1
ATOM 1864 C CA . PHE B 1 82 ? 36.788 -30.254 -20.017 1.00 10.84 82 PHE B CA 1
ATOM 1865 C C . PHE B 1 82 ? 36.867 -30.485 -21.517 1.00 10.79 82 PHE B C 1
ATOM 1866 O O . PHE B 1 82 ? 37.290 -29.604 -22.275 1.00 10.62 82 PHE B O 1
ATOM 1874 N N . LEU B 1 83 ? 36.494 -31.688 -21.935 1.00 8.32 83 LEU B N 1
ATOM 1875 C CA . LEU B 1 83 ? 36.528 -32.046 -23.340 1.00 9.26 83 LEU B CA 1
ATOM 1876 C C . LEU B 1 83 ? 35.300 -32.864 -23.674 1.00 9.31 83 LEU B C 1
ATOM 1877 O O . LEU B 1 83 ? 34.951 -33.805 -22.954 1.00 10.56 83 LEU B O 1
ATOM 1882 N N . ILE B 1 84 ? 34.634 -32.474 -24.755 1.00 8.28 84 ILE B N 1
ATOM 1883 C CA . ILE B 1 84 ? 33.453 -33.175 -25.242 1.00 7.96 84 ILE B CA 1
ATOM 1884 C C . ILE B 1 84 ? 33.815 -33.692 -26.623 1.00 8.60 84 ILE B C 1
ATOM 1885 O O . ILE B 1 84 ? 34.386 -32.946 -27.416 1.00 9.15 84 ILE B O 1
ATOM 1890 N N . VAL B 1 85 ? 33.528 -34.964 -26.896 1.00 9.17 85 VAL B N 1
ATOM 1891 C CA . VAL B 1 85 ? 33.769 -35.516 -28.229 1.00 9.33 85 VAL B CA 1
ATOM 1892 C C . VAL B 1 85 ? 32.370 -35.857 -28.730 1.00 10.40 85 VAL B C 1
ATOM 1893 O O . VAL B 1 85 ? 31.627 -36.600 -28.076 1.00 10.68 85 VAL B O 1
ATOM 1897 N N . LEU B 1 86 ? 32.000 -35.278 -29.870 1.00 9.72 86 LEU B N 1
ATOM 1898 C CA . LEU B 1 86 ? 30.683 -35.489 -30.452 1.00 9.51 86 LEU B CA 1
ATOM 1899 C C . LEU B 1 86 ? 30.699 -36.613 -31.475 1.00 11.33 86 LEU B C 1
ATOM 1900 O O . LEU B 1 86 ? 31.615 -36.705 -32.288 1.00 13.03 86 LEU B O 1
ATOM 1905 N N . GLY B 1 87 ? 29.665 -37.447 -31.433 1.00 11.75 87 GLY B N 1
ATOM 1906 C CA . GLY B 1 87 ? 29.558 -38.555 -32.363 1.00 12.27 87 GLY B CA 1
ATOM 1907 C C . GLY B 1 87 ? 29.293 -38.084 -33.780 1.00 16.09 87 GLY B C 1
ATOM 1908 O O . GLY B 1 87 ? 28.960 -36.923 -34.012 1.00 13.66 87 GLY B O 1
ATOM 1909 N N . GLU B 1 88 ? 29.435 -38.994 -34.736 1.00 14.64 88 GLU B N 1
ATOM 1910 C CA . GLU B 1 88 ? 29.223 -38.658 -36.139 1.00 17.54 88 GLU B CA 1
ATOM 1911 C C . GLU B 1 88 ? 27.837 -38.064 -36.375 1.00 15.94 88 GLU B C 1
ATOM 1912 O O . GLU B 1 88 ? 26.827 -38.603 -35.910 1.00 14.43 88 GLU B O 1
ATOM 1918 N N . GLY B 1 89 ? 27.798 -36.939 -37.083 1.00 16.57 89 GLY B N 1
ATOM 1919 C CA . GLY B 1 89 ? 26.528 -36.298 -37.389 1.00 16.37 89 GLY B CA 1
ATOM 1920 C C . GLY B 1 89 ? 26.041 -35.275 -36.376 1.00 13.98 89 GLY B C 1
ATOM 1921 O O . GLY B 1 89 ? 24.981 -34.679 -36.568 1.00 14.71 89 GLY B O 1
ATOM 1922 N N . PHE B 1 90 ? 26.799 -35.084 -35.302 1.00 12.25 90 PHE B N 1
ATOM 1923 C CA . PHE B 1 90 ? 26.442 -34.119 -34.259 1.00 13.25 90 PHE B CA 1
ATOM 1924 C C . PHE B 1 90 ? 27.525 -33.056 -34.263 1.00 12.92 90 PHE B C 1
ATOM 1925 O O . PHE B 1 90 ? 28.718 -33.361 -34.176 1.00 13.11 90 PHE B O 1
ATOM 1933 N N . TYR B 1 91 ? 27.093 -31.801 -34.351 1.00 12.79 91 TYR B N 1
ATOM 1934 C CA . TYR B 1 91 ? 28.016 -30.687 -34.501 1.00 9.89 91 TYR B CA 1
ATOM 1935 C C . TYR B 1 91 ? 28.045 -29.619 -33.421 1.00 11.33 91 TYR B C 1
ATOM 1936 O O . TYR B 1 91 ? 27.055 -29.387 -32.738 1.00 9.73 91 TYR B O 1
ATOM 1945 N N . PRO B 1 92 ? 29.192 -28.923 -33.287 1.00 10.42 92 PRO B N 1
ATOM 1946 C CA . PRO B 1 92 ? 29.307 -27.864 -32.283 1.00 9.61 92 PRO B CA 1
ATOM 1947 C C . PRO B 1 92 ? 28.228 -26.780 -32.469 1.00 9.72 92 PRO B C 1
ATOM 1948 O O . PRO B 1 92 ? 27.733 -26.233 -31.488 1.00 10.33 92 PRO B O 1
ATOM 1952 N N . ILE B 1 93 ? 27.863 -26.450 -33.710 1.00 10.00 93 ILE B N 1
ATOM 1953 C CA . ILE B 1 93 ? 26.830 -25.419 -33.876 1.00 8.67 93 ILE B CA 1
ATOM 1954 C C . ILE B 1 93 ? 25.502 -25.836 -33.237 1.00 10.49 93 ILE B C 1
ATOM 1955 O O . ILE B 1 93 ? 24.698 -24.977 -32.856 1.00 10.60 93 ILE B O 1
ATOM 1960 N N . ASN B 1 94 ? 25.281 -27.146 -33.104 1.00 8.11 94 ASN B N 1
ATOM 1961 C CA . ASN B 1 94 ? 24.044 -27.667 -32.500 1.00 10.47 94 ASN B CA 1
ATOM 1962 C C . ASN B 1 94 ? 24.041 -27.487 -30.986 1.00 11.41 94 ASN B C 1
ATOM 1963 O O . ASN B 1 94 ? 22.985 -27.293 -30.381 1.00 11.38 94 ASN B O 1
ATOM 1968 N N . VAL B 1 95 ? 25.222 -27.550 -30.372 1.00 8.80 95 VAL B N 1
ATOM 1969 C CA . VAL B 1 95 ? 25.296 -27.493 -28.917 1.00 9.45 95 VAL B CA 1
ATOM 1970 C C . VAL B 1 95 ? 26.115 -26.401 -28.236 1.00 9.04 95 VAL B C 1
ATOM 1971 O O . VAL B 1 95 ? 26.058 -26.291 -27.020 1.00 9.02 95 VAL B O 1
ATOM 1975 N N . LEU B 1 96 ? 26.872 -25.601 -28.984 1.00 11.61 96 LEU B N 1
ATOM 1976 C CA . LEU B 1 96 ? 27.671 -24.571 -28.328 1.00 10.11 96 LEU B CA 1
ATOM 1977 C C . LEU B 1 96 ? 26.841 -23.653 -27.446 1.00 9.90 96 LEU B C 1
ATOM 1978 O O . LEU B 1 96 ? 27.312 -23.199 -26.408 1.00 10.18 96 LEU B O 1
ATOM 1983 N N . HIS B 1 97 ? 25.602 -23.386 -27.848 1.00 9.57 97 HIS B N 1
ATOM 1984 C CA . HIS B 1 97 ? 24.754 -22.513 -27.049 1.00 11.07 97 HIS B CA 1
ATOM 1985 C C . HIS B 1 97 ? 24.608 -23.043 -25.627 1.00 11.24 97 HIS B C 1
ATOM 1986 O O . HIS B 1 97 ? 24.686 -22.279 -24.661 1.00 10.68 97 HIS B O 1
ATOM 1993 N N . ALA B 1 98 ? 24.425 -24.357 -25.509 1.00 10.19 98 ALA B N 1
ATOM 1994 C CA . ALA B 1 98 ? 24.232 -25.003 -24.212 1.00 10.11 98 ALA B CA 1
ATOM 1995 C C . ALA B 1 98 ? 25.524 -25.099 -23.407 1.00 8.60 98 ALA B C 1
ATOM 1996 O O . ALA B 1 98 ? 25.489 -25.037 -22.175 1.00 11.13 98 ALA B O 1
ATOM 1998 N N . VAL B 1 99 ? 26.653 -25.259 -24.095 1.00 11.14 99 VAL B N 1
ATOM 1999 C CA . VAL B 1 99 ? 27.946 -25.310 -23.417 1.00 9.92 99 VAL B CA 1
ATOM 2000 C C . VAL B 1 99 ? 28.260 -23.901 -22.889 1.00 10.66 99 VAL B C 1
ATOM 2001 O O . VAL B 1 99 ? 28.654 -23.732 -21.729 1.00 10.66 99 VAL B O 1
ATOM 2005 N N . LYS B 1 100 ? 28.050 -22.889 -23.729 1.00 9.06 100 LYS B N 1
ATOM 2006 C CA . LYS B 1 100 ? 28.290 -21.491 -23.339 1.00 9.77 100 LYS B CA 1
ATOM 2007 C C . LYS B 1 100 ? 27.442 -21.067 -22.136 1.00 11.88 100 LYS B C 1
ATOM 2008 O O . LYS B 1 100 ? 27.924 -20.374 -21.221 1.00 12.53 100 LYS B O 1
ATOM 2014 N N . ALA B 1 101 ? 26.182 -21.490 -22.142 1.00 10.62 101 ALA B N 1
ATOM 2015 C CA . ALA B 1 101 ? 25.235 -21.127 -21.093 1.00 11.43 101 ALA B CA 1
ATOM 2016 C C . ALA B 1 101 ? 25.349 -21.934 -19.807 1.00 10.84 101 ALA B C 1
ATOM 2017 O O . ALA B 1 101 ? 24.737 -21.577 -18.808 1.00 11.54 101 ALA B O 1
ATOM 2019 N N . CYS B 1 102 ? 26.129 -23.010 -19.825 1.00 9.73 102 CYS B N 1
ATOM 2020 C CA . CYS B 1 102 ? 26.299 -23.831 -18.627 1.00 9.18 102 CYS B CA 1
ATOM 2021 C C . CYS B 1 102 ? 26.945 -22.974 -17.526 1.00 8.58 102 CYS B C 1
ATOM 2022 O O . CYS B 1 102 ? 28.002 -22.371 -17.736 1.00 8.20 102 CYS B O 1
ATOM 2025 N N . PRO B 1 103 ? 26.313 -22.905 -16.335 1.00 8.64 103 PRO B N 1
ATOM 2026 C CA . PRO B 1 103 ? 26.837 -22.103 -15.224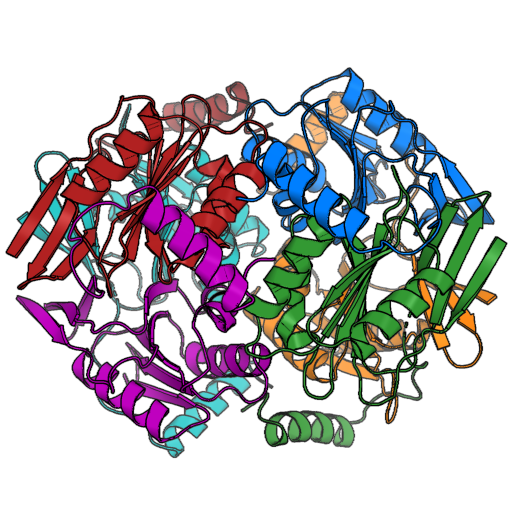 1.00 9.44 103 PRO B CA 1
ATOM 2027 C C . PRO B 1 103 ? 28.249 -22.418 -14.767 1.00 10.70 103 PRO B C 1
ATOM 2028 O O . PRO B 1 103 ? 28.900 -21.567 -14.170 1.00 10.18 103 PRO B O 1
ATOM 2032 N N . GLU B 1 104 ? 28.715 -23.635 -15.037 1.00 10.41 104 GLU B N 1
ATOM 2033 C CA . GLU B 1 104 ? 30.066 -24.029 -14.637 1.00 8.72 104 GLU B CA 1
ATOM 2034 C C . GLU B 1 104 ? 31.115 -23.713 -15.693 1.00 8.67 104 GLU B C 1
ATOM 2035 O O . GLU B 1 104 ? 32.316 -23.638 -15.388 1.00 10.25 104 GLU B O 1
ATOM 2041 N N . VAL B 1 105 ? 30.671 -23.524 -16.931 1.00 7.67 105 VAL B N 1
ATOM 2042 C CA . VAL B 1 105 ? 31.595 -23.234 -18.019 1.00 9.30 105 VAL B CA 1
ATOM 2043 C C . VAL B 1 105 ? 32.086 -21.797 -17.988 1.00 9.83 105 VAL B C 1
ATOM 2044 O O . VAL B 1 105 ? 31.299 -20.849 -17.896 1.00 10.51 105 VAL B O 1
ATOM 2048 N N . VAL B 1 106 ? 33.405 -21.655 -18.047 1.00 9.00 106 VAL B N 1
ATOM 2049 C CA . VAL B 1 106 ? 34.060 -20.349 -18.010 1.00 9.59 106 VAL B CA 1
ATOM 2050 C C . VAL B 1 106 ? 34.353 -19.854 -19.429 1.00 10.24 106 VAL B C 1
ATOM 2051 O O . VAL B 1 106 ? 34.106 -18.691 -19.765 1.00 11.65 106 VAL B O 1
ATOM 2055 N N . ARG B 1 107 ? 34.888 -20.742 -20.255 1.00 7.36 107 ARG B N 1
ATOM 2056 C CA . ARG B 1 107 ? 35.191 -20.400 -21.639 1.00 10.00 107 ARG B CA 1
ATOM 2057 C C . ARG B 1 107 ? 35.434 -21.652 -22.470 1.00 8.28 107 ARG B C 1
ATOM 2058 O O . ARG B 1 107 ? 35.571 -22.745 -21.927 1.00 11.30 107 ARG B O 1
ATOM 2066 N N . ILE B 1 108 ? 35.467 -21.483 -23.790 1.00 8.04 108 ILE B N 1
ATOM 2067 C CA . ILE B 1 108 ? 35.700 -22.587 -24.715 1.00 7.88 108 ILE B CA 1
ATOM 2068 C C . ILE B 1 108 ? 36.935 -22.263 -25.568 1.00 9.17 108 ILE B C 1
ATOM 2069 O O . ILE B 1 108 ? 36.974 -21.233 -26.242 1.00 11.94 108 ILE B O 1
ATOM 2074 N N . TYR B 1 109 ? 37.939 -23.137 -25.520 1.00 9.20 109 TYR B N 1
ATOM 2075 C CA . TYR B 1 109 ? 39.192 -22.956 -26.261 1.00 9.83 109 TYR B CA 1
ATOM 2076 C C . TYR B 1 109 ? 39.072 -23.280 -27.740 1.00 12.08 109 TYR B C 1
ATOM 2077 O O . TYR B 1 109 ? 39.673 -22.611 -28.579 1.00 14.28 109 TYR B O 1
ATOM 2086 N N . ALA B 1 110 ? 38.309 -24.319 -28.051 1.00 9.85 110 ALA B N 1
ATOM 2087 C CA . ALA B 1 110 ? 38.140 -24.743 -29.433 1.00 10.56 110 ALA B CA 1
ATOM 2088 C C . ALA B 1 110 ? 36.921 -25.631 -29.628 1.00 9.27 110 ALA B C 1
ATOM 2089 O O . ALA B 1 110 ? 36.473 -26.316 -28.705 1.00 10.80 110 ALA B O 1
ATOM 2091 N N . ALA B 1 111 ? 36.405 -25.616 -30.851 1.00 8.98 111 ALA B N 1
ATOM 2092 C CA . ALA B 1 111 ? 35.270 -26.442 -31.262 1.00 9.57 111 ALA B CA 1
ATOM 2093 C C . ALA B 1 111 ? 35.648 -26.716 -32.706 1.00 10.68 111 ALA B C 1
ATOM 2094 O O . ALA B 1 111 ? 35.599 -25.814 -33.552 1.00 9.84 111 ALA B O 1
ATOM 2096 N N . THR B 1 112 ? 36.039 -27.950 -33.010 1.00 9.83 112 THR B N 1
ATOM 2097 C CA . THR B 1 112 ? 36.504 -28.215 -34.363 1.00 10.37 112 THR B CA 1
ATOM 2098 C C . THR B 1 112 ? 36.586 -29.694 -34.739 1.00 12.05 112 THR B C 1
ATOM 2099 O O . THR B 1 112 ? 36.563 -30.569 -33.878 1.00 11.72 112 THR B O 1
ATOM 2103 N N . ALA B 1 113 ? 36.673 -29.952 -36.041 1.00 11.47 113 ALA B N 1
ATOM 2104 C CA . ALA B 1 113 ? 36.829 -31.309 -36.549 1.00 12.64 113 ALA B CA 1
ATOM 2105 C C . ALA B 1 113 ? 38.232 -31.420 -37.154 1.00 14.51 113 ALA B C 1
ATOM 2106 O O . ALA B 1 113 ? 38.625 -32.484 -37.633 1.00 13.56 113 ALA B O 1
ATOM 2108 N N . ASN B 1 114 ? 38.976 -30.315 -37.126 1.00 14.41 114 ASN B N 1
ATOM 2109 C CA . ASN B 1 114 ? 40.334 -30.271 -37.676 1.00 16.18 114 ASN B CA 1
ATOM 2110 C C . ASN B 1 114 ? 41.391 -30.877 -36.768 1.00 16.92 114 ASN B C 1
ATOM 2111 O O . ASN B 1 114 ? 41.156 -31.114 -35.579 1.00 14.74 114 ASN B O 1
ATOM 2116 N N . PRO B 1 115 ? 42.575 -31.166 -37.337 1.00 17.20 115 PRO B N 1
ATOM 2117 C CA . PRO B 1 115 ? 43.663 -31.723 -36.535 1.00 14.22 115 PRO B CA 1
ATOM 2118 C C . PRO B 1 115 ? 43.880 -30.642 -35.468 1.00 15.76 115 PRO B C 1
ATOM 2119 O O . PRO B 1 115 ? 43.943 -29.445 -35.787 1.00 16.73 115 PRO B O 1
ATOM 2123 N N . LEU B 1 116 ? 43.988 -31.055 -34.213 1.00 14.60 116 LEU B N 1
ATOM 2124 C CA . LEU B 1 116 ? 44.125 -30.104 -33.110 1.00 14.64 116 LEU B CA 1
ATOM 2125 C C . LEU B 1 116 ? 45.286 -30.370 -32.159 1.00 13.87 116 LEU B C 1
ATOM 2126 O O . LEU B 1 116 ? 45.457 -31.491 -31.678 1.00 15.79 116 LEU B O 1
ATOM 2131 N N . LYS B 1 117 ? 46.084 -29.336 -31.885 1.00 11.08 117 LYS B N 1
ATOM 2132 C CA . LYS B 1 117 ? 47.186 -29.452 -30.931 1.00 12.43 117 LYS B CA 1
ATOM 2133 C C . LYS B 1 117 ? 47.008 -28.337 -29.900 1.00 14.41 117 LYS B C 1
ATOM 2134 O O . LYS B 1 117 ? 46.653 -27.212 -30.249 1.00 15.79 117 LYS B O 1
ATOM 2140 N N . VAL B 1 118 ? 47.258 -28.653 -28.637 1.00 11.89 118 VAL B N 1
ATOM 2141 C CA . VAL B 1 118 ? 47.102 -27.687 -27.561 1.00 11.29 118 VAL B CA 1
ATOM 2142 C C . VAL B 1 118 ? 48.439 -27.246 -26.985 1.00 12.83 118 VAL B C 1
ATOM 2143 O O . VAL B 1 118 ? 49.283 -28.072 -26.643 1.00 13.19 118 VAL B O 1
ATOM 2147 N N . VAL B 1 119 ? 48.638 -25.936 -26.901 1.00 10.11 119 VAL B N 1
ATOM 2148 C CA . VAL B 1 119 ? 49.859 -25.396 -26.327 1.00 12.04 119 VAL B CA 1
ATOM 2149 C C . VAL B 1 119 ? 49.615 -25.261 -24.829 1.00 12.64 119 VAL B C 1
ATOM 2150 O O . VAL B 1 119 ? 48.657 -24.613 -24.408 1.00 12.82 119 VAL B O 1
ATOM 2154 N N . VAL B 1 120 ? 50.473 -25.886 -24.027 1.00 11.67 120 VAL B N 1
ATOM 2155 C CA . VAL B 1 120 ? 50.333 -25.819 -22.578 1.00 13.03 120 VAL B CA 1
ATOM 2156 C C . VAL B 1 120 ? 51.630 -25.360 -21.917 1.00 13.61 120 VAL B C 1
ATOM 2157 O O . VAL B 1 120 ? 52.722 -25.552 -22.465 1.00 14.05 120 VAL B O 1
ATOM 2161 N N . ALA B 1 121 ? 51.494 -24.734 -20.752 1.00 13.19 121 ALA B N 1
ATOM 2162 C CA . ALA B 1 121 ? 52.638 -24.294 -19.960 1.00 13.84 121 ALA B CA 1
ATOM 2163 C C . ALA B 1 121 ? 52.575 -25.186 -18.723 1.00 14.79 121 ALA B C 1
ATOM 2164 O O . ALA B 1 121 ? 51.494 -25.456 -18.208 1.00 12.85 121 ALA B O 1
ATOM 2166 N N . GLU B 1 122 ? 53.730 -25.666 -18.270 1.00 15.01 122 GLU B N 1
ATOM 2167 C CA . GLU B 1 122 ? 53.775 -26.532 -17.098 1.00 15.61 122 GLU B CA 1
ATOM 2168 C C . GLU B 1 122 ? 54.745 -26.006 -16.049 1.00 14.48 122 GLU B C 1
ATOM 2169 O O . GLU B 1 122 ? 55.835 -25.545 -16.377 1.00 16.51 122 GLU B O 1
ATOM 2175 N N . GLU B 1 123 ? 54.325 -26.064 -14.788 1.00 15.12 123 GLU B N 1
ATOM 2176 C CA . GLU B 1 123 ? 55.160 -25.638 -13.668 1.00 17.69 123 GLU B CA 1
ATOM 2177 C C . GLU B 1 123 ? 54.728 -26.444 -12.448 1.00 18.54 123 GLU B C 1
ATOM 2178 O O . GLU B 1 123 ? 53.611 -26.282 -11.953 1.00 16.23 123 GLU B O 1
ATOM 2184 N N . GLY B 1 124 ? 55.611 -27.318 -11.971 1.00 19.17 124 GLY B N 1
ATOM 2185 C CA . GLY B 1 124 ? 55.265 -28.142 -10.827 1.00 17.67 124 GLY B CA 1
ATOM 2186 C C . GLY B 1 124 ? 54.119 -29.057 -11.208 1.00 15.40 124 GLY B C 1
ATOM 2187 O O . GLY B 1 124 ? 54.141 -29.673 -12.275 1.00 20.34 124 GLY B O 1
ATOM 2188 N N . GLU B 1 125 ? 53.110 -29.153 -10.348 1.00 15.45 125 GLU B N 1
ATOM 2189 C CA . GLU B 1 125 ? 51.970 -30.007 -10.642 1.00 17.80 125 GLU B CA 1
ATOM 2190 C C . GLU B 1 125 ? 50.787 -29.189 -11.131 1.00 15.60 125 GLU B C 1
ATOM 2191 O O . GLU B 1 125 ? 49.634 -29.442 -10.772 1.00 13.04 125 GLU B O 1
ATOM 2197 N N . GLN B 1 126 ? 51.100 -28.198 -11.959 1.00 13.49 126 GLN B N 1
ATOM 2198 C CA . GLN B 1 126 ? 50.090 -27.331 -12.557 1.00 14.21 126 GLN B CA 1
ATOM 2199 C C . GLN B 1 126 ? 50.383 -27.147 -14.031 1.00 13.72 126 GLN B C 1
ATOM 2200 O O . GLN B 1 126 ? 51.543 -27.045 -14.433 1.00 14.45 126 GLN B O 1
ATOM 2206 N N . ARG B 1 127 ? 49.326 -27.100 -14.832 1.00 13.42 127 ARG B N 1
ATOM 2207 C CA . ARG B 1 127 ? 49.451 -26.869 -16.259 1.00 13.41 127 ARG B CA 1
ATOM 2208 C C . ARG B 1 127 ? 48.386 -25.863 -16.681 1.00 14.01 127 ARG B C 1
ATOM 2209 O O . ARG B 1 127 ? 47.325 -25.776 -16.065 1.00 15.24 127 ARG B O 1
ATOM 2217 N N . ALA B 1 128 ? 48.684 -25.093 -17.718 1.00 13.19 128 ALA B N 1
ATOM 2218 C CA . ALA B 1 128 ? 47.744 -24.092 -18.208 1.00 13.38 128 ALA B CA 1
ATOM 2219 C C . ALA B 1 128 ? 47.617 -24.213 -19.708 1.00 13.13 128 ALA B C 1
ATOM 2220 O O . ALA B 1 128 ? 48.612 -24.407 -20.406 1.00 14.33 128 ALA B O 1
ATOM 2222 N N . ILE B 1 129 ? 46.391 -24.111 -20.208 1.00 12.00 129 ILE B N 1
ATOM 2223 C CA . ILE B 1 129 ? 46.189 -24.161 -21.644 1.00 10.76 129 ILE B CA 1
ATOM 2224 C C . ILE B 1 129 ? 46.447 -22.733 -22.132 1.00 11.72 129 ILE B C 1
ATOM 2225 O O . ILE B 1 129 ? 45.769 -21.801 -21.709 1.00 10.88 129 ILE B O 1
ATOM 2230 N N . LEU B 1 130 ? 47.442 -22.568 -23.001 1.00 11.19 130 LEU B N 1
ATOM 2231 C CA . LEU B 1 130 ? 47.782 -21.250 -23.533 1.00 10.84 130 LEU B CA 1
ATOM 2232 C C . LEU B 1 130 ? 47.114 -20.973 -24.876 1.00 12.75 130 LEU B C 1
ATOM 2233 O O . LEU B 1 130 ? 46.941 -19.822 -25.262 1.00 13.73 130 LEU B O 1
ATOM 2238 N N . GLY B 1 131 ? 46.759 -22.024 -25.602 1.00 11.52 131 GLY B N 1
ATOM 2239 C CA . GLY B 1 131 ? 46.131 -21.806 -26.893 1.00 12.06 131 GLY B CA 1
ATOM 2240 C C . GLY B 1 131 ? 46.003 -23.068 -27.708 1.00 11.65 131 GLY B C 1
ATOM 2241 O O . GLY B 1 131 ? 46.515 -24.123 -27.325 1.00 11.98 131 GLY B O 1
ATOM 2242 N N . VAL B 1 132 ? 45.329 -22.959 -28.847 1.00 11.19 132 VAL B N 1
ATOM 2243 C CA . VAL B 1 132 ? 45.127 -24.121 -29.699 1.00 10.95 132 VAL B CA 1
ATOM 2244 C C . VAL B 1 132 ? 45.554 -23.939 -31.143 1.00 11.96 132 VAL B C 1
ATOM 2245 O O . VAL B 1 132 ? 45.350 -22.884 -31.741 1.00 11.82 132 VAL B O 1
ATOM 2257 N N . ASP B 1 134 ? 44.477 -25.006 -34.306 1.00 12.29 134 ASP B N 1
ATOM 2258 C CA . ASP B 1 134 ? 43.277 -25.565 -34.904 1.00 11.39 134 ASP B CA 1
ATOM 2259 C C . ASP B 1 134 ? 43.409 -25.565 -36.411 1.00 13.67 134 ASP B C 1
ATOM 2260 O O . ASP B 1 134 ? 43.231 -24.538 -37.055 1.00 14.30 134 ASP B O 1
ATOM 2265 N N . GLY B 1 135 ? 43.727 -26.719 -36.982 1.00 13.57 135 GLY B N 1
ATOM 2266 C CA . GLY B 1 135 ? 43.875 -26.753 -38.422 1.00 13.04 135 GLY B CA 1
ATOM 2267 C C . GLY B 1 135 ? 45.144 -26.037 -38.853 1.00 12.69 135 GLY B C 1
ATOM 2268 O O . GLY B 1 135 ? 46.047 -25.794 -38.046 1.00 12.32 135 GLY B O 1
ATOM 2269 N N . PHE B 1 136 ? 45.181 -25.639 -40.119 1.00 12.79 136 PHE B N 1
ATOM 2270 C CA . PHE B 1 136 ? 46.377 -25.040 -40.700 1.00 13.53 136 PHE B CA 1
ATOM 2271 C C . PHE B 1 136 ? 46.356 -23.580 -41.132 1.00 14.52 136 PHE B C 1
ATOM 2272 O O . PHE B 1 136 ? 45.301 -22.940 -41.186 1.00 14.56 136 PHE B O 1
ATOM 2280 N N . THR B 1 137 ? 47.549 -23.065 -41.434 1.00 14.86 137 THR B N 1
ATOM 2281 C CA . THR B 1 137 ? 47.732 -21.684 -41.868 1.00 13.82 137 THR B CA 1
ATOM 2282 C C . THR B 1 137 ? 47.071 -21.429 -43.218 1.00 15.07 137 THR B C 1
ATOM 2283 O O . THR B 1 137 ? 46.886 -22.347 -44.020 1.00 15.83 137 THR B O 1
ATOM 2287 N N . PRO B 1 138 ? 46.690 -20.169 -43.483 1.00 12.79 138 PRO B N 1
ATOM 2288 C CA . PRO B 1 138 ? 46.047 -19.847 -44.760 1.00 14.73 138 PRO B CA 1
ATOM 2289 C C . PRO B 1 138 ? 47.017 -19.893 -45.933 1.00 13.61 138 PRO B C 1
ATOM 2290 O O . PRO B 1 138 ? 48.194 -19.558 -45.794 1.00 14.60 138 PRO B O 1
ATOM 2294 N N . LEU B 1 139 ? 46.504 -20.292 -47.090 1.00 14.92 139 LEU B N 1
ATOM 2295 C CA . LEU B 1 139 ? 47.321 -20.384 -48.295 1.00 17.28 139 LEU B CA 1
ATOM 2296 C C . LEU B 1 139 ? 47.012 -19.266 -49.285 1.00 18.23 139 LEU B C 1
ATOM 2297 O O . LEU B 1 139 ? 47.644 -19.178 -50.335 1.00 17.92 139 LEU B O 1
ATOM 2302 N N . GLY B 1 140 ? 46.042 -18.419 -48.948 1.00 16.33 140 GLY B N 1
ATOM 2303 C CA . GLY B 1 140 ? 45.668 -17.325 -49.830 1.00 14.61 140 GLY B CA 1
ATOM 2304 C C . GLY B 1 140 ? 44.335 -16.727 -49.422 1.00 15.69 140 GLY B C 1
ATOM 2305 O O . GLY B 1 140 ? 43.824 -17.030 -48.343 1.00 14.98 140 GLY B O 1
ATOM 2306 N N . VAL B 1 141 ? 43.781 -15.877 -50.282 1.00 15.68 141 VAL B N 1
ATOM 2307 C CA . VAL B 1 141 ? 42.502 -15.217 -50.030 1.00 13.07 141 VAL B CA 1
ATOM 2308 C C . VAL B 1 141 ? 41.507 -15.619 -51.111 1.00 14.49 141 VAL B C 1
ATOM 2309 O O . VAL B 1 141 ? 41.850 -15.647 -52.293 1.00 14.42 141 VAL B O 1
ATOM 2313 N N . GLU B 1 142 ? 40.274 -15.923 -50.719 1.00 11.38 142 GLU B N 1
ATOM 2314 C CA . GLU B 1 142 ? 39.264 -16.325 -51.695 1.00 12.69 142 GLU B CA 1
ATOM 2315 C C . GLU B 1 142 ? 38.972 -15.241 -52.727 1.00 13.80 142 GLU B C 1
ATOM 2316 O O . GLU B 1 142 ? 39.009 -14.035 -52.416 1.00 11.82 142 GLU B O 1
ATOM 2322 N N . ASP B 1 143 ? 38.728 -15.670 -53.963 1.00 14.75 143 ASP B N 1
ATOM 2323 C CA . ASP B 1 143 ? 38.334 -14.737 -55.016 1.00 13.75 143 ASP B CA 1
ATOM 2324 C C . ASP B 1 143 ? 36.822 -14.918 -55.116 1.00 12.70 143 ASP B C 1
ATOM 2325 O O . ASP B 1 143 ? 36.246 -15.690 -54.347 1.00 12.46 143 ASP B O 1
ATOM 2330 N N . GLU B 1 144 ? 36.167 -14.229 -56.045 1.00 11.25 144 GLU B N 1
ATOM 2331 C CA . GLU B 1 144 ? 34.718 -14.329 -56.128 1.00 12.27 144 GLU B CA 1
ATOM 2332 C C . GLU B 1 144 ? 34.178 -15.708 -56.499 1.00 11.75 144 GLU B C 1
ATOM 2333 O O . GLU B 1 144 ? 33.092 -16.085 -56.061 1.00 12.55 144 GLU B O 1
ATOM 2339 N N . ALA B 1 145 ? 34.931 -16.477 -57.279 1.00 13.29 145 ALA B N 1
ATOM 2340 C CA . ALA B 1 145 ? 34.478 -17.815 -57.636 1.00 14.00 145 ALA B CA 1
ATOM 2341 C C . ALA B 1 145 ? 34.400 -18.650 -56.358 1.00 14.07 145 ALA B C 1
ATOM 2342 O O . ALA B 1 145 ? 33.478 -19.444 -56.175 1.00 13.47 145 ALA B O 1
ATOM 2344 N N . GLU B 1 146 ? 35.371 -18.464 -55.471 1.00 15.21 146 GLU B N 1
ATOM 2345 C CA . GLU B 1 146 ? 35.392 -19.201 -54.212 1.00 15.20 146 GLU B CA 1
ATOM 2346 C C . GLU B 1 146 ? 34.277 -18.737 -53.289 1.00 15.79 146 GLU B C 1
ATOM 2347 O O . GLU B 1 146 ? 33.762 -19.515 -52.479 1.00 13.18 146 GLU B O 1
ATOM 2353 N N . VAL B 1 147 ? 33.905 -17.468 -53.410 1.00 14.85 147 VAL B N 1
ATOM 2354 C CA . VAL B 1 147 ? 32.821 -16.932 -52.596 1.00 11.72 147 VAL B CA 1
ATOM 2355 C C . VAL B 1 147 ? 31.549 -17.633 -53.064 1.00 11.66 147 VAL B C 1
ATOM 2356 O O . VAL B 1 147 ? 30.740 -18.090 -52.264 1.00 12.19 147 VAL B O 1
ATOM 2360 N N . ALA B 1 148 ? 31.380 -17.718 -54.379 1.00 11.12 148 ALA B N 1
ATOM 2361 C CA . ALA B 1 148 ? 30.208 -18.362 -54.948 1.00 11.89 148 ALA B CA 1
ATOM 2362 C C . ALA B 1 148 ? 30.163 -19.825 -54.529 1.00 13.32 148 ALA B C 1
ATOM 2363 O O . ALA B 1 148 ? 29.096 -20.370 -54.269 1.00 14.17 148 ALA B O 1
ATOM 2365 N N . TRP B 1 149 ? 31.333 -20.454 -54.470 1.00 15.61 149 TRP B N 1
ATOM 2366 C CA . TRP B 1 149 ? 31.427 -21.849 -54.065 1.00 16.89 149 TRP B CA 1
ATOM 2367 C C . TRP B 1 149 ? 30.950 -22.056 -52.621 1.00 17.69 149 TRP B C 1
ATOM 2368 O O . TRP B 1 149 ? 30.125 -22.937 -52.369 1.00 15.26 149 TRP B O 1
ATOM 2379 N N . ARG B 1 150 ? 31.469 -21.273 -51.672 1.00 15.94 150 ARG B N 1
ATOM 2380 C CA . ARG B 1 150 ? 31.032 -21.449 -50.284 1.00 13.48 150 ARG B CA 1
ATOM 2381 C C . ARG B 1 150 ? 29.568 -21.094 -50.082 1.00 15.07 150 ARG B C 1
ATOM 2382 O O . ARG B 1 150 ? 28.908 -21.639 -49.193 1.00 15.22 150 ARG B O 1
ATOM 2390 N N . LYS B 1 151 ? 29.045 -20.179 -50.893 1.00 13.67 151 LYS B N 1
ATOM 2391 C CA . LYS B 1 151 ? 27.638 -19.840 -50.769 1.00 14.33 151 LYS B CA 1
ATOM 2392 C C . LYS B 1 151 ? 26.812 -21.020 -51.278 1.00 15.02 151 LYS B C 1
ATOM 2393 O O . LYS B 1 151 ? 25.858 -21.445 -50.628 1.00 15.28 151 LYS B O 1
ATOM 2399 N N . ASP B 1 152 ? 27.196 -21.569 -52.428 1.00 15.26 152 ASP B N 1
ATOM 2400 C CA . ASP B 1 152 ? 26.478 -22.710 -52.996 1.00 16.33 152 ASP B CA 1
ATOM 2401 C C . ASP B 1 152 ? 26.484 -23.890 -52.020 1.00 17.00 152 ASP B C 1
ATOM 2402 O O . ASP B 1 152 ? 25.464 -24.555 -51.822 1.00 18.50 152 ASP B O 1
ATOM 2407 N N . LEU B 1 153 ? 27.637 -24.136 -51.406 1.00 17.10 153 LEU B N 1
ATOM 2408 C CA . LEU B 1 153 ? 27.790 -25.232 -50.454 1.00 16.67 153 LEU B CA 1
ATOM 2409 C C . LEU B 1 153 ? 26.760 -25.173 -49.340 1.00 17.64 153 LEU B C 1
ATOM 2410 O O . LEU B 1 153 ? 26.123 -26.177 -49.013 1.00 16.76 153 LEU B O 1
ATOM 2415 N N . LEU B 1 154 ? 26.600 -23.996 -48.744 1.00 15.46 154 LEU B N 1
ATOM 2416 C CA . LEU B 1 154 ? 25.641 -23.864 -47.658 1.00 12.96 154 LEU B CA 1
ATOM 2417 C C . LEU B 1 154 ? 24.200 -24.060 -48.125 1.00 14.41 154 LEU B C 1
ATOM 2418 O O . LEU B 1 154 ? 23.369 -24.550 -47.369 1.00 14.40 154 LEU B O 1
ATOM 2423 N N . ARG B 1 155 ? 23.899 -23.681 -49.366 1.00 14.51 155 ARG B N 1
ATOM 2424 C CA . ARG B 1 155 ? 22.551 -23.876 -49.882 1.00 16.74 155 ARG B CA 1
ATOM 2425 C C . ARG B 1 155 ? 22.334 -25.367 -50.151 1.00 18.99 155 ARG B C 1
ATOM 2426 O O . ARG B 1 155 ? 21.242 -25.886 -49.932 1.00 18.60 155 ARG B O 1
ATOM 2434 N N . ARG B 1 156 ? 23.375 -26.055 -50.618 1.00 20.45 156 ARG B N 1
ATOM 2435 C CA . ARG B 1 156 ? 23.265 -27.487 -50.889 1.00 23.16 156 ARG B CA 1
ATOM 2436 C C . ARG B 1 156 ? 23.108 -28.274 -49.589 1.00 22.01 156 ARG B C 1
ATOM 2437 O O . ARG B 1 156 ? 22.406 -29.287 -49.547 1.00 21.80 156 ARG B O 1
ATOM 2445 N N . LEU B 1 157 ? 23.761 -27.804 -48.530 1.00 20.21 157 LEU B N 1
ATOM 2446 C CA . LEU B 1 157 ? 23.685 -28.464 -47.227 1.00 19.20 157 LEU B CA 1
ATOM 2447 C C . LEU B 1 157 ? 22.373 -28.135 -46.520 1.00 19.23 157 LEU B C 1
ATOM 2448 O O . LEU B 1 157 ? 21.991 -28.802 -45.554 1.00 19.27 157 LEU B O 1
ATOM 2453 N N . GLY B 1 158 ? 21.687 -27.106 -47.007 1.00 18.01 158 GLY B N 1
ATOM 2454 C CA . GLY B 1 158 ? 20.421 -26.712 -46.413 1.00 18.65 158 GLY B CA 1
ATOM 2455 C C . GLY B 1 158 ? 20.544 -25.727 -45.262 1.00 17.04 158 GLY B C 1
ATOM 2456 O O . GLY B 1 158 ? 19.576 -25.514 -44.528 1.00 15.24 158 GLY B O 1
ATOM 2457 N N . TYR B 1 159 ? 21.721 -25.127 -45.099 1.00 14.56 159 TYR B N 1
ATOM 2458 C CA . TYR B 1 159 ? 21.925 -24.163 -44.018 1.00 14.05 159 TYR B CA 1
ATOM 2459 C C . TYR B 1 159 ? 21.488 -22.753 -44.384 1.00 14.00 159 TYR B C 1
ATOM 2460 O O . TYR B 1 159 ? 21.220 -21.936 -43.501 1.00 14.88 159 TYR B O 1
ATOM 2469 N N . LYS B 1 160 ? 21.428 -22.470 -45.683 1.00 11.94 160 LYS B N 1
ATOM 2470 C CA . LYS B 1 160 ? 20.998 -21.164 -46.181 1.00 13.03 160 LYS B CA 1
ATOM 2471 C C . LYS B 1 160 ? 20.004 -21.420 -47.302 1.00 16.06 160 LYS B C 1
ATOM 2472 O O . LYS B 1 160 ? 20.066 -22.456 -47.973 1.00 14.94 160 LYS B O 1
ATOM 2478 N N . LEU B 1 161 ? 19.102 -20.469 -47.509 1.00 16.77 161 LEU B N 1
ATOM 2479 C CA . LEU B 1 161 ? 18.076 -20.602 -48.527 1.00 22.29 161 LEU B CA 1
ATOM 2480 C C . LEU B 1 161 ? 18.357 -19.689 -49.717 1.00 25.25 161 LEU B C 1
ATOM 2481 O O . LEU B 1 161 ? 19.155 -18.742 -49.558 1.00 25.40 161 LEU B O 1
ATOM 2495 N N . GLU C 1 2 ? 59.201 -11.457 -22.895 1.00 20.90 2 GLU C N 1
ATOM 2496 C CA . GLU C 1 2 ? 59.521 -12.440 -21.876 1.00 23.31 2 GLU C CA 1
ATOM 2497 C C . GLU C 1 2 ? 58.254 -12.974 -21.234 1.00 22.10 2 GLU C C 1
ATOM 2498 O O . GLU C 1 2 ? 57.239 -12.275 -21.167 1.00 20.20 2 GLU C O 1
ATOM 2504 N N . LEU C 1 3 ? 58.322 -14.218 -20.772 1.00 18.90 3 LEU C N 1
ATOM 2505 C CA . LEU C 1 3 ? 57.182 -14.859 -20.127 1.00 19.12 3 LEU C CA 1
ATOM 2506 C C . LEU C 1 3 ? 57.380 -14.857 -18.617 1.00 18.54 3 LEU C C 1
ATOM 2507 O O . LEU C 1 3 ? 58.498 -15.037 -18.128 1.00 19.49 3 LEU C O 1
ATOM 2512 N N . LYS C 1 4 ? 56.296 -14.638 -17.882 1.00 15.15 4 LYS C N 1
ATOM 2513 C CA . LYS C 1 4 ? 56.355 -14.614 -16.425 1.00 13.43 4 LYS C CA 1
ATOM 2514 C C . LYS C 1 4 ? 55.178 -15.397 -15.865 1.00 15.25 4 LYS C C 1
ATOM 2515 O O . LYS C 1 4 ? 54.185 -15.612 -16.558 1.00 14.20 4 LYS C O 1
ATOM 2521 N N . LEU C 1 5 ? 55.301 -15.830 -14.617 1.00 13.61 5 LEU C N 1
ATOM 2522 C CA . LEU C 1 5 ? 54.241 -16.580 -13.961 1.00 16.43 5 LEU C CA 1
ATOM 2523 C C . LEU C 1 5 ? 53.851 -15.785 -12.716 1.00 17.05 5 LEU C C 1
ATOM 2524 O O . LEU C 1 5 ? 54.646 -15.650 -11.774 1.00 16.37 5 LEU C O 1
ATOM 2529 N N . ILE C 1 6 ? 52.627 -15.261 -12.714 1.00 13.91 6 ILE C N 1
ATOM 2530 C CA . ILE C 1 6 ? 52.141 -14.429 -11.616 1.00 17.05 6 ILE C CA 1
ATOM 2531 C C . ILE C 1 6 ? 51.089 -15.138 -10.771 1.00 16.17 6 ILE C C 1
ATOM 2532 O O . ILE C 1 6 ? 50.013 -15.464 -11.263 1.00 16.30 6 ILE C O 1
ATOM 2537 N N . PRO C 1 7 ? 51.388 -15.387 -9.489 1.00 17.26 7 PRO C N 1
ATOM 2538 C CA . PRO C 1 7 ? 50.412 -16.062 -8.630 1.00 14.88 7 PRO C CA 1
ATOM 2539 C C . PRO C 1 7 ? 49.326 -15.084 -8.221 1.00 16.15 7 PRO C C 1
ATOM 2540 O O . PRO C 1 7 ? 49.584 -13.889 -8.078 1.00 16.94 7 PRO C O 1
ATOM 2544 N N . ILE C 1 8 ? 48.112 -15.589 -8.049 1.00 13.99 8 ILE C N 1
ATOM 2545 C CA . ILE C 1 8 ? 46.998 -14.753 -7.628 1.00 15.22 8 ILE C CA 1
ATOM 2546 C C . ILE C 1 8 ? 46.821 -14.919 -6.116 1.00 16.47 8 ILE C C 1
ATOM 2547 O O . ILE C 1 8 ? 46.745 -16.047 -5.618 1.00 17.39 8 ILE C O 1
ATOM 2552 N N . GLU C 1 9 ? 46.779 -13.803 -5.392 1.00 15.13 9 GLU C N 1
ATOM 2553 C CA . GLU C 1 9 ? 46.582 -13.828 -3.938 1.00 18.26 9 GLU C CA 1
ATOM 2554 C C . GLU C 1 9 ? 45.094 -14.016 -3.675 1.00 17.12 9 GLU C C 1
ATOM 2555 O O . GLU C 1 9 ? 44.289 -13.151 -4.025 1.00 17.80 9 GLU C O 1
ATOM 2561 N N . LYS C 1 10 ? 44.728 -15.134 -3.052 1.00 15.19 10 LYS C N 1
ATOM 2562 C CA . LYS C 1 10 ? 43.322 -15.418 -2.786 1.00 17.39 10 LYS C CA 1
ATOM 2563 C C . LYS C 1 10 ? 43.120 -16.349 -1.595 1.00 18.78 10 LYS C C 1
ATOM 2564 O O . LYS C 1 10 ? 43.434 -17.536 -1.682 1.00 23.17 10 LYS C O 1
ATOM 2570 N N . PRO C 1 11 ? 42.599 -15.828 -0.471 1.00 17.11 11 PRO C N 1
ATOM 2571 C CA . PRO C 1 11 ? 42.377 -16.702 0.685 1.00 17.39 11 PRO C CA 1
ATOM 2572 C C . PRO C 1 11 ? 41.583 -17.919 0.223 1.00 18.87 11 PRO C C 1
ATOM 2573 O O . PRO C 1 11 ? 40.736 -17.819 -0.666 1.00 16.48 11 PRO C O 1
ATOM 2577 N N . GLU C 1 12 ? 41.860 -19.061 0.839 1.00 18.42 12 GLU C N 1
ATOM 2578 C CA . GLU C 1 12 ? 41.218 -20.326 0.505 1.00 21.57 12 GLU C CA 1
ATOM 2579 C C . GLU C 1 12 ? 39.679 -20.354 0.483 1.00 22.98 12 GLU C C 1
ATOM 2580 O O . GLU C 1 12 ? 39.080 -21.116 -0.280 1.00 28.68 12 GLU C O 1
ATOM 2586 N N . ASN C 1 13 ? 39.038 -19.531 1.304 1.00 21.99 13 ASN C N 1
ATOM 2587 C CA . ASN C 1 13 ? 37.578 -19.515 1.378 1.00 23.23 13 ASN C CA 1
ATOM 2588 C C . ASN C 1 13 ? 36.907 -18.585 0.364 1.00 21.09 13 ASN C C 1
ATOM 2589 O O . ASN C 1 13 ? 35.690 -18.376 0.422 1.00 21.65 13 ASN C O 1
ATOM 2594 N N . LEU C 1 14 ? 37.689 -18.035 -0.561 1.00 16.95 14 LEU C N 1
ATOM 2595 C CA . LEU C 1 14 ? 37.138 -17.118 -1.558 1.00 15.34 14 LEU C CA 1
ATOM 2596 C C . LEU C 1 14 ? 37.222 -17.657 -2.982 1.00 14.84 14 LEU C C 1
ATOM 2597 O O . LEU C 1 14 ? 38.044 -18.520 -3.286 1.00 15.58 14 LEU C O 1
ATOM 2602 N N . ASN C 1 15 ? 36.361 -17.139 -3.853 1.00 11.95 15 ASN C N 1
ATOM 2603 C CA . ASN C 1 15 ? 36.350 -17.524 -5.261 1.00 12.11 15 ASN C CA 1
ATOM 2604 C C . ASN C 1 15 ? 36.723 -16.281 -6.060 1.00 11.50 15 ASN C C 1
ATOM 2605 O O . ASN C 1 15 ? 36.463 -15.160 -5.616 1.00 11.83 15 ASN C O 1
ATOM 2610 N N . VAL C 1 16 ? 37.333 -16.477 -7.227 1.00 11.24 16 VAL C N 1
ATOM 2611 C CA . VAL C 1 16 ? 37.682 -15.353 -8.089 1.00 9.12 16 VAL C CA 1
ATOM 2612 C C . VAL C 1 16 ? 37.214 -15.620 -9.516 1.00 8.59 16 VAL C C 1
ATOM 2613 O O . VAL C 1 16 ? 37.009 -16.770 -9.916 1.00 10.16 16 VAL C O 1
ATOM 2617 N N . ILE C 1 17 ? 37.008 -14.540 -10.261 1.00 7.83 17 ILE C N 1
ATOM 2618 C CA . ILE C 1 17 ? 36.637 -14.630 -11.670 1.00 7.79 17 ILE C CA 1
ATOM 2619 C C . ILE C 1 17 ? 37.584 -13.628 -12.327 1.00 7.11 17 ILE C C 1
ATOM 2620 O O . ILE C 1 17 ? 37.533 -12.442 -12.036 1.00 10.97 17 ILE C O 1
ATOM 2625 N N . LEU C 1 18 ? 38.450 -14.130 -13.203 1.00 8.97 18 LEU C N 1
ATOM 2626 C CA . LEU C 1 18 ? 39.428 -13.312 -13.913 1.00 8.50 18 LEU C CA 1
ATOM 2627 C C . LEU C 1 18 ? 39.053 -13.300 -15.382 1.00 11.13 18 LEU C C 1
ATOM 2628 O O . LEU C 1 18 ? 38.865 -14.362 -15.989 1.00 9.95 18 LEU C O 1
ATOM 2633 N N . GLY C 1 19 ? 38.960 -12.110 -15.963 1.00 10.62 19 GLY C N 1
ATOM 2634 C CA . GLY C 1 19 ? 38.564 -12.033 -17.360 1.00 11.02 19 GLY C CA 1
ATOM 2635 C C . GLY C 1 19 ? 39.133 -10.854 -18.122 1.00 10.03 19 GLY C C 1
ATOM 2636 O O . GLY C 1 19 ? 39.985 -10.117 -17.622 1.00 9.96 19 GLY C O 1
ATOM 2637 N N . GLN C 1 20 ? 38.658 -10.695 -19.354 1.00 9.07 20 GLN C N 1
ATOM 2638 C CA . GLN C 1 20 ? 39.107 -9.619 -20.231 1.00 10.45 20 GLN C CA 1
ATOM 2639 C C . GLN C 1 20 ? 37.883 -8.788 -20.625 1.00 10.42 20 GLN C C 1
ATOM 2640 O O . GLN C 1 20 ? 36.840 -9.345 -20.954 1.00 11.16 20 GLN C O 1
ATOM 2646 N N . ALA C 1 21 ? 38.003 -7.464 -20.572 1.00 8.01 21 ALA C N 1
ATOM 2647 C CA . ALA C 1 21 ? 36.887 -6.593 -20.960 1.00 9.29 21 ALA C CA 1
ATOM 2648 C C . ALA C 1 21 ? 37.454 -5.438 -21.787 1.00 12.77 21 ALA C C 1
ATOM 2649 O O . ALA C 1 21 ? 38.520 -5.578 -22.394 1.00 14.64 21 ALA C O 1
ATOM 2651 N N . HIS C 1 22 ? 36.727 -4.324 -21.838 1.00 11.52 22 HIS C N 1
ATOM 2652 C CA . HIS C 1 22 ? 37.170 -3.134 -22.560 1.00 9.47 22 HIS C CA 1
ATOM 2653 C C . HIS C 1 22 ? 36.171 -2.018 -22.275 1.00 10.69 22 HIS C C 1
ATOM 2654 O O . HIS C 1 22 ? 35.030 -2.289 -21.923 1.00 10.65 22 HIS C O 1
ATOM 2661 N N . PHE C 1 23 ? 36.619 -0.773 -22.431 1.00 11.51 23 PHE C N 1
ATOM 2662 C CA . PHE C 1 23 ? 35.803 0.427 -22.223 1.00 11.18 23 PHE C CA 1
ATOM 2663 C C . PHE C 1 23 ? 35.562 0.676 -20.739 1.00 12.15 23 PHE C C 1
ATOM 2664 O O . PHE C 1 23 ? 35.314 -0.254 -19.971 1.00 11.89 23 PHE C O 1
ATOM 2672 N N . ILE C 1 24 ? 35.647 1.940 -20.336 1.00 11.54 24 ILE C N 1
ATOM 2673 C CA . ILE C 1 24 ? 35.497 2.301 -18.933 1.00 13.11 24 ILE C CA 1
ATOM 2674 C C . ILE C 1 24 ? 34.160 1.905 -18.301 1.00 12.24 24 ILE C C 1
ATOM 2675 O O . ILE C 1 24 ? 34.083 1.745 -17.085 1.00 11.52 24 ILE C O 1
ATOM 2680 N N . LYS C 1 25 ? 33.116 1.735 -19.116 1.00 11.71 25 LYS C N 1
ATOM 2681 C CA . LYS C 1 25 ? 31.797 1.369 -18.584 1.00 11.97 25 LYS C CA 1
ATOM 2682 C C . LYS C 1 25 ? 31.797 -0.033 -17.954 1.00 12.81 25 LYS C C 1
ATOM 2683 O O . LYS C 1 25 ? 30.830 -0.439 -17.306 1.00 9.95 25 LYS C O 1
ATOM 2689 N N . THR C 1 26 ? 32.892 -0.761 -18.143 1.00 10.66 26 THR C N 1
ATOM 2690 C CA . THR C 1 26 ? 33.051 -2.099 -17.575 1.00 10.83 26 THR C CA 1
ATOM 2691 C C . THR C 1 26 ? 32.818 -2.099 -16.063 1.00 11.04 26 THR C C 1
ATOM 2692 O O . THR C 1 26 ? 32.152 -2.981 -15.519 1.00 11.51 26 THR C O 1
ATOM 2696 N N . VAL C 1 27 ? 33.368 -1.097 -15.387 1.00 11.17 27 VAL C N 1
ATOM 2697 C CA . VAL C 1 27 ? 33.280 -1.037 -13.932 1.00 10.04 27 VAL C CA 1
ATOM 2698 C C . VAL C 1 27 ? 31.850 -0.939 -13.408 1.00 10.28 27 VAL C C 1
ATOM 2699 O O . VAL C 1 27 ? 31.423 -1.784 -12.618 1.00 10.67 27 VAL C O 1
ATOM 2703 N N . GLU C 1 28 ? 31.101 0.073 -13.844 1.00 9.28 28 GLU C N 1
ATOM 2704 C CA . GLU C 1 28 ? 29.726 0.212 -13.373 1.00 10.52 28 GLU C CA 1
ATOM 2705 C C . GLU C 1 28 ? 28.869 -0.951 -13.849 1.00 9.59 28 GLU C C 1
ATOM 2706 O O . GLU C 1 28 ? 28.061 -1.488 -13.091 1.00 9.84 28 GLU C O 1
ATOM 2712 N N . ASP C 1 29 ? 29.039 -1.345 -15.106 1.00 9.07 29 ASP C N 1
ATOM 2713 C CA . ASP C 1 29 ? 28.233 -2.455 -15.630 1.00 10.08 29 ASP C CA 1
ATOM 2714 C C . ASP C 1 29 ? 28.433 -3.770 -14.872 1.00 10.05 29 ASP C C 1
ATOM 2715 O O . ASP C 1 29 ? 27.466 -4.453 -14.565 1.00 9.60 29 ASP C O 1
ATOM 2720 N N . LEU C 1 30 ? 29.676 -4.145 -14.577 1.00 9.85 30 LEU C N 1
ATOM 2721 C CA . LEU C 1 30 ? 29.888 -5.396 -13.850 1.00 10.33 30 LEU C CA 1
ATOM 2722 C C . LEU C 1 30 ? 29.397 -5.311 -12.405 1.00 9.94 30 LEU C C 1
ATOM 2723 O O . LEU C 1 30 ? 28.814 -6.259 -11.884 1.00 10.74 30 LEU C O 1
ATOM 2728 N N . HIS C 1 31 ? 29.625 -4.175 -11.752 1.00 10.28 31 HIS C N 1
ATOM 2729 C CA . HIS C 1 31 ? 29.164 -4.013 -10.377 1.00 10.33 31 HIS C CA 1
ATOM 2730 C C . HIS C 1 31 ? 27.645 -4.184 -10.370 1.00 9.47 31 HIS C C 1
ATOM 2731 O O . HIS C 1 31 ? 27.093 -4.938 -9.567 1.00 8.22 31 HIS C O 1
ATOM 2738 N N . GLU C 1 32 ? 26.970 -3.500 -11.289 1.00 9.45 32 GLU C N 1
ATOM 2739 C CA . GLU C 1 32 ? 25.511 -3.588 -11.380 1.00 9.34 32 GLU C CA 1
ATOM 2740 C C . GLU C 1 32 ? 25.023 -5.001 -11.685 1.00 8.92 32 GLU C C 1
ATOM 2741 O O . GLU C 1 32 ? 24.011 -5.448 -11.136 1.00 9.62 32 GLU C O 1
ATOM 2747 N N . ALA C 1 33 ? 25.725 -5.692 -12.583 1.00 8.80 33 ALA C N 1
ATOM 2748 C CA . ALA C 1 33 ? 25.347 -7.052 -12.951 1.00 9.83 33 ALA C CA 1
ATOM 2749 C C . ALA C 1 33 ? 25.425 -7.973 -11.735 1.00 10.16 33 ALA C C 1
ATOM 2750 O O . ALA C 1 33 ? 24.546 -8.814 -11.512 1.00 9.85 33 ALA C O 1
ATOM 2752 N N . LEU C 1 34 ? 26.462 -7.803 -10.929 1.00 9.13 34 LEU C N 1
ATOM 2753 C CA . LEU C 1 34 ? 26.626 -8.637 -9.746 1.00 9.59 34 LEU C CA 1
ATOM 2754 C C . LEU C 1 34 ? 25.542 -8.397 -8.685 1.00 9.57 34 LEU C C 1
ATOM 2755 O O . LEU C 1 34 ? 24.964 -9.350 -8.155 1.00 7.97 34 LEU C O 1
ATOM 2760 N N . VAL C 1 35 ? 25.253 -7.136 -8.368 1.00 9.82 35 VAL C N 1
ATOM 2761 C CA . VAL C 1 35 ? 24.235 -6.860 -7.350 1.00 7.76 35 VAL C CA 1
ATOM 2762 C C . VAL C 1 35 ? 22.814 -7.171 -7.812 1.00 8.33 35 VAL C C 1
ATOM 2763 O O . VAL C 1 35 ? 21.928 -7.404 -6.991 1.00 8.73 35 VAL C O 1
ATOM 2767 N N . THR C 1 36 ? 22.603 -7.193 -9.124 1.00 8.98 36 THR C N 1
ATOM 2768 C CA . THR C 1 36 ? 21.293 -7.523 -9.676 1.00 7.90 36 THR C CA 1
ATOM 2769 C C . THR C 1 36 ? 21.118 -9.049 -9.650 1.00 9.02 36 THR C C 1
ATOM 2770 O O . THR C 1 36 ? 20.013 -9.560 -9.460 1.00 9.56 36 THR C O 1
ATOM 2774 N N . ALA C 1 37 ? 22.226 -9.772 -9.797 1.00 8.32 37 ALA C N 1
ATOM 2775 C CA . ALA C 1 37 ? 22.206 -11.236 -9.811 1.00 8.95 37 ALA C CA 1
ATOM 2776 C C . ALA C 1 37 ? 21.964 -11.901 -8.454 1.00 9.68 37 ALA C C 1
ATOM 2777 O O . ALA C 1 37 ? 21.232 -12.886 -8.365 1.00 9.42 37 ALA C O 1
ATOM 2779 N N . VAL C 1 38 ? 22.595 -11.365 -7.411 1.00 9.61 38 VAL C N 1
ATOM 2780 C CA . VAL C 1 38 ? 22.504 -11.937 -6.063 1.00 9.45 38 VAL C CA 1
ATOM 2781 C C . VAL C 1 38 ? 22.256 -10.882 -4.991 1.00 8.88 38 VAL C C 1
ATOM 2782 O O . VAL C 1 38 ? 23.010 -9.917 -4.873 1.00 9.01 38 VAL C O 1
ATOM 2786 N N . PRO C 1 39 ? 21.199 -11.057 -4.181 1.00 10.18 39 PRO C N 1
ATOM 2787 C CA . PRO C 1 39 ? 20.921 -10.068 -3.138 1.00 9.66 39 PRO C CA 1
ATOM 2788 C C . PRO C 1 39 ? 21.954 -10.104 -2.009 1.00 12.64 39 PRO C C 1
ATOM 2789 O O . PRO C 1 39 ? 22.293 -11.172 -1.502 1.00 12.67 39 PRO C O 1
ATOM 2793 N N . GLY C 1 40 ? 22.455 -8.927 -1.635 1.00 12.53 40 GLY C N 1
ATOM 2794 C CA . GLY C 1 40 ? 23.430 -8.832 -0.560 1.00 11.96 40 GLY C CA 1
ATOM 2795 C C . GLY C 1 40 ? 24.806 -9.380 -0.882 1.00 14.66 40 GLY C C 1
ATOM 2796 O O . GLY C 1 40 ? 25.633 -9.583 0.008 1.00 12.48 40 GLY C O 1
ATOM 2797 N N . ILE C 1 41 ? 25.065 -9.608 -2.161 1.00 12.18 41 ILE C N 1
ATOM 2798 C CA . ILE C 1 41 ? 26.349 -10.150 -2.558 1.00 11.61 41 ILE C CA 1
ATOM 2799 C C . ILE C 1 41 ? 27.517 -9.274 -2.096 1.00 11.79 41 ILE C C 1
ATOM 2800 O O . ILE C 1 41 ? 27.452 -8.038 -2.164 1.00 11.64 41 ILE C O 1
ATOM 2805 N N . ARG C 1 42 ? 28.569 -9.928 -1.601 1.00 10.02 42 ARG C N 1
ATOM 2806 C CA . ARG C 1 42 ? 29.778 -9.251 -1.125 1.00 11.31 42 ARG C CA 1
ATOM 2807 C C . ARG C 1 42 ? 30.885 -9.558 -2.124 1.00 11.74 42 ARG C C 1
ATOM 2808 O O . ARG C 1 42 ? 31.169 -10.720 -2.395 1.00 10.40 42 ARG C O 1
ATOM 2816 N N . PHE C 1 43 ? 31.501 -8.520 -2.681 1.00 8.78 43 PHE C N 1
ATOM 2817 C CA . PHE C 1 43 ? 32.554 -8.722 -3.665 1.00 9.65 43 PHE C CA 1
ATOM 2818 C C . PHE C 1 43 ? 33.421 -7.488 -3.827 1.00 9.23 43 PHE C C 1
ATOM 2819 O O . PHE C 1 43 ? 33.096 -6.397 -3.345 1.00 10.22 43 PHE C O 1
ATOM 2827 N N . GLY C 1 44 ? 34.525 -7.688 -4.536 1.00 9.44 44 GLY C N 1
ATOM 2828 C CA . GLY C 1 44 ? 35.434 -6.614 -4.856 1.00 8.82 44 GLY C CA 1
ATOM 2829 C C . GLY C 1 44 ? 35.681 -6.756 -6.347 1.00 8.79 44 GLY C C 1
ATOM 2830 O O . GLY C 1 44 ? 35.823 -7.878 -6.843 1.00 9.63 44 GLY C O 1
ATOM 2831 N N . LEU C 1 45 ? 35.702 -5.639 -7.067 1.00 9.07 45 LEU C N 1
ATOM 2832 C CA . LEU C 1 45 ? 35.938 -5.648 -8.502 1.00 8.92 45 LEU C CA 1
ATOM 2833 C C . LEU C 1 45 ? 37.037 -4.656 -8.886 1.00 9.77 45 LEU C C 1
ATOM 2834 O O . LEU C 1 45 ? 37.051 -3.529 -8.402 1.00 11.11 45 LEU C O 1
ATOM 2839 N N . ALA C 1 46 ? 37.945 -5.087 -9.757 1.00 9.40 46 ALA C N 1
ATOM 2840 C CA . ALA C 1 46 ? 38.999 -4.209 -10.255 1.00 10.55 46 ALA C CA 1
ATOM 2841 C C . ALA C 1 46 ? 39.087 -4.387 -11.774 1.00 11.09 46 ALA C C 1
ATOM 2842 O O . ALA C 1 46 ? 38.875 -5.486 -12.308 1.00 8.99 46 ALA C O 1
ATOM 2844 N N . PHE C 1 47 ? 39.399 -3.300 -12.470 1.00 9.05 47 PHE C N 1
ATOM 2845 C CA . PHE C 1 47 ? 39.511 -3.328 -13.927 1.00 10.19 47 PHE C CA 1
ATOM 2846 C C . PHE C 1 47 ? 40.743 -2.527 -14.332 1.00 10.69 47 PHE C C 1
ATOM 2847 O O . PHE C 1 47 ? 40.894 -1.383 -13.925 1.00 10.48 47 PHE C O 1
ATOM 2855 N N . SER C 1 48 ? 41.619 -3.131 -15.133 1.00 11.60 48 SER C N 1
ATOM 2856 C CA . SER C 1 48 ? 42.838 -2.441 -15.555 1.00 10.85 48 SER C CA 1
ATOM 2857 C C . SER C 1 48 ? 42.623 -1.625 -16.838 1.00 13.28 48 SER C C 1
ATOM 2858 O O . SER C 1 48 ? 42.697 -2.159 -17.945 1.00 13.95 48 SER C O 1
ATOM 2861 N N . GLU C 1 49 ? 42.336 -0.333 -16.681 1.00 11.78 49 GLU C N 1
ATOM 2862 C CA . GLU C 1 49 ? 42.132 0.562 -17.825 1.00 12.24 49 GLU C CA 1
ATOM 2863 C C . GLU C 1 49 ? 43.451 0.542 -18.597 1.00 14.62 49 GLU C C 1
ATOM 2864 O O . GLU C 1 49 ? 44.515 0.699 -18.005 1.00 12.05 49 GLU C O 1
ATOM 2870 N N . ALA C 1 50 ? 43.379 0.363 -19.914 1.00 13.57 50 ALA C N 1
ATOM 2871 C CA . ALA C 1 50 ? 44.585 0.235 -20.738 1.00 13.85 50 ALA C CA 1
ATOM 2872 C C . ALA C 1 50 ? 44.862 1.401 -21.676 1.00 13.25 50 ALA C C 1
ATOM 2873 O O . ALA C 1 50 ? 45.722 1.311 -22.557 1.00 15.62 50 ALA C O 1
ATOM 2875 N N . SER C 1 51 ? 44.128 2.486 -21.482 1.00 14.08 51 SER C N 1
ATOM 2876 C CA . SER C 1 51 ? 44.272 3.683 -22.303 1.00 13.37 51 SER C CA 1
ATOM 2877 C C . SER C 1 51 ? 43.963 4.871 -21.407 1.00 13.93 51 SER C C 1
ATOM 2878 O O . SER C 1 51 ? 43.682 4.699 -20.219 1.00 13.14 51 SER C O 1
ATOM 2881 N N . GLY C 1 52 ? 44.015 6.071 -21.978 1.00 13.22 52 GLY C N 1
ATOM 2882 C CA . GLY C 1 52 ? 43.729 7.263 -21.203 1.00 13.81 52 GLY C CA 1
ATOM 2883 C C . GLY C 1 52 ? 44.598 7.356 -19.967 1.00 15.40 52 GLY C C 1
ATOM 2884 O O . GLY C 1 52 ? 45.824 7.351 -20.076 1.00 16.36 52 GLY C O 1
ATOM 2885 N N . LYS C 1 53 ? 43.969 7.438 -18.792 1.00 14.54 53 LYS C N 1
ATOM 2886 C CA . LYS C 1 53 ? 44.701 7.534 -17.525 1.00 13.87 53 LYS C CA 1
ATOM 2887 C C . LYS C 1 53 ? 45.388 6.232 -17.097 1.00 12.65 53 LYS C C 1
ATOM 2888 O O . LYS C 1 53 ? 46.229 6.243 -16.198 1.00 13.78 53 LYS C O 1
ATOM 2894 N N . ARG C 1 54 ? 45.024 5.117 -17.727 1.00 13.20 54 ARG C N 1
ATOM 2895 C CA . ARG C 1 54 ? 45.627 3.818 -17.424 1.00 11.62 54 ARG C CA 1
ATOM 2896 C C . ARG C 1 54 ? 45.572 3.454 -15.937 1.00 11.91 54 ARG C C 1
ATOM 2897 O O . ARG C 1 54 ? 46.523 2.910 -15.371 1.00 13.20 54 ARG C O 1
ATOM 2905 N N . LEU C 1 55 ? 44.436 3.734 -15.314 1.00 12.44 55 LEU C N 1
ATOM 2906 C CA . LEU C 1 55 ? 44.265 3.446 -13.899 1.00 12.74 55 LEU C CA 1
ATOM 2907 C C . LEU C 1 55 ? 43.524 2.148 -13.616 1.00 11.45 55 LEU C C 1
ATOM 2908 O O . LEU C 1 55 ? 42.639 1.746 -14.380 1.00 11.38 55 LEU C O 1
ATOM 2913 N N . VAL C 1 56 ? 43.898 1.492 -12.520 1.00 10.94 56 VAL C N 1
ATOM 2914 C CA . VAL C 1 56 ? 43.180 0.304 -12.093 1.00 10.96 56 VAL C CA 1
ATOM 2915 C C . VAL C 1 56 ? 41.952 0.951 -11.472 1.00 11.24 56 VAL C C 1
ATOM 2916 O O . VAL C 1 56 ? 42.071 1.819 -10.601 1.00 10.77 56 VAL C O 1
ATOM 2920 N N . ARG C 1 57 ? 40.779 0.566 -11.961 1.00 9.71 57 ARG C N 1
ATOM 2921 C CA . ARG C 1 57 ? 39.523 1.097 -11.463 1.00 9.98 57 ARG C CA 1
ATOM 2922 C C . ARG C 1 57 ? 38.998 0.096 -10.430 1.00 11.42 57 ARG C C 1
ATOM 2923 O O . ARG C 1 57 ? 39.237 -1.104 -10.541 1.00 11.37 57 ARG C O 1
ATOM 2931 N N . ARG C 1 58 ? 38.285 0.594 -9.427 1.00 12.40 58 ARG C N 1
ATOM 2932 C CA . ARG C 1 58 ? 37.794 -0.263 -8.355 1.00 14.52 58 ARG C CA 1
ATOM 2933 C C . ARG C 1 58 ? 36.358 0.028 -7.958 1.00 11.48 58 ARG C C 1
ATOM 2934 O O . ARG C 1 58 ? 35.933 1.175 -7.960 1.00 11.64 58 ARG C O 1
ATOM 2942 N N . SER C 1 59 ? 35.624 -1.017 -7.587 1.00 10.54 59 SER C N 1
ATOM 2943 C CA . SER C 1 59 ? 34.226 -0.863 -7.177 1.00 11.16 59 SER C CA 1
ATOM 2944 C C . SER C 1 59 ? 33.843 -2.129 -6.414 1.00 12.95 59 SER C C 1
ATOM 2945 O O . SER C 1 59 ? 34.373 -3.198 -6.690 1.00 14.05 59 SER C O 1
ATOM 2948 N N . GLY C 1 60 ? 32.940 -2.015 -5.447 1.00 11.31 60 GLY C N 1
ATOM 2949 C CA . GLY C 1 60 ? 32.564 -3.207 -4.714 1.00 12.19 60 GLY C CA 1
ATOM 2950 C C . GLY C 1 60 ? 31.687 -2.942 -3.514 1.00 14.60 60 GLY C C 1
ATOM 2951 O O . GLY C 1 60 ? 31.318 -1.800 -3.241 1.00 12.85 60 GLY C O 1
ATOM 2952 N N . THR C 1 61 ? 31.375 -4.008 -2.783 1.00 14.79 61 THR C N 1
ATOM 2953 C CA . THR C 1 61 ? 30.512 -3.910 -1.615 1.00 14.57 61 THR C CA 1
ATOM 2954 C C . THR C 1 61 ? 31.242 -4.294 -0.338 1.00 17.86 61 THR C C 1
ATOM 2955 O O . THR C 1 61 ? 30.637 -4.399 0.728 1.00 22.17 61 THR C O 1
ATOM 2959 N N . ASP C 1 62 ? 32.549 -4.506 -0.453 1.00 18.52 62 ASP C N 1
ATOM 2960 C CA . ASP C 1 62 ? 33.380 -4.856 0.689 1.00 19.48 62 ASP C CA 1
ATOM 2961 C C . ASP C 1 62 ? 34.792 -4.335 0.435 1.00 19.18 62 ASP C C 1
ATOM 2962 O O . ASP C 1 62 ? 35.470 -4.790 -0.480 1.00 17.32 62 ASP C O 1
ATOM 2967 N N . GLU C 1 63 ? 35.231 -3.386 1.257 1.00 19.05 63 GLU C N 1
ATOM 2968 C CA . GLU C 1 63 ? 36.545 -2.765 1.100 1.00 19.76 63 GLU C CA 1
ATOM 2969 C C . GLU C 1 63 ? 37.752 -3.708 1.028 1.00 17.48 63 GLU C C 1
ATOM 2970 O O . GLU C 1 63 ? 38.654 -3.494 0.212 1.00 17.16 63 GLU C O 1
ATOM 2976 N N . ALA C 1 64 ? 37.791 -4.735 1.873 1.00 16.82 64 ALA C N 1
ATOM 2977 C CA . ALA C 1 64 ? 38.916 -5.668 1.846 1.00 15.97 64 ALA C CA 1
ATOM 2978 C C . ALA C 1 64 ? 38.923 -6.460 0.543 1.00 15.02 64 ALA C C 1
ATOM 2979 O O . ALA C 1 64 ? 39.980 -6.712 -0.026 1.00 13.47 64 ALA C O 1
ATOM 2981 N N . LEU C 1 65 ? 37.747 -6.868 0.076 1.00 14.18 65 LEU C N 1
ATOM 2982 C CA . LEU C 1 65 ? 37.680 -7.619 -1.172 1.00 12.08 65 LEU C CA 1
ATOM 2983 C C . LEU C 1 65 ? 38.112 -6.744 -2.346 1.00 12.33 65 LEU C C 1
ATOM 2984 O O . LEU C 1 65 ? 38.778 -7.216 -3.276 1.00 12.56 65 LEU C O 1
ATOM 2989 N N . VAL C 1 66 ? 37.735 -5.470 -2.305 1.00 12.58 66 VAL C N 1
ATOM 2990 C CA . VAL C 1 66 ? 38.105 -4.544 -3.376 1.00 11.76 66 VAL C CA 1
ATOM 2991 C C . VAL C 1 66 ? 39.617 -4.378 -3.371 1.00 13.73 66 VAL C C 1
ATOM 2992 O O . VAL C 1 66 ? 40.266 -4.429 -4.415 1.00 12.22 66 VAL C O 1
ATOM 2996 N N . GLU C 1 67 ? 40.184 -4.190 -2.188 1.00 13.26 67 GLU C N 1
ATOM 2997 C CA . GLU C 1 67 ? 41.622 -4.011 -2.098 1.00 14.99 67 GLU C CA 1
ATOM 2998 C C . GLU C 1 67 ? 42.379 -5.245 -2.583 1.00 14.73 67 GLU C C 1
ATOM 2999 O O . GLU C 1 67 ? 43.449 -5.126 -3.174 1.00 16.26 67 GLU C O 1
ATOM 3005 N N . LEU C 1 68 ? 41.817 -6.431 -2.359 1.00 14.89 68 LEU C N 1
ATOM 3006 C CA . LEU C 1 68 ? 42.459 -7.664 -2.806 1.00 13.96 68 LEU C CA 1
ATOM 3007 C C . LEU C 1 68 ? 42.421 -7.738 -4.335 1.00 13.99 68 LEU C C 1
ATOM 3008 O O . LEU C 1 68 ? 43.385 -8.158 -4.978 1.00 12.44 68 LEU C O 1
ATOM 3013 N N . ALA C 1 69 ? 41.308 -7.315 -4.925 1.00 11.66 69 ALA C N 1
ATOM 3014 C CA . ALA C 1 69 ? 41.199 -7.341 -6.376 1.00 10.56 69 ALA C CA 1
ATOM 3015 C C . ALA C 1 69 ? 42.205 -6.364 -6.986 1.00 10.43 69 ALA C C 1
ATOM 3016 O O . ALA C 1 69 ? 42.895 -6.694 -7.956 1.00 9.07 69 ALA C O 1
ATOM 3018 N N . VAL C 1 70 ? 42.281 -5.162 -6.419 1.00 10.55 70 VAL C N 1
ATOM 3019 C CA . VAL C 1 70 ? 43.205 -4.137 -6.915 1.00 11.10 70 VAL C CA 1
ATOM 3020 C C . VAL C 1 70 ? 44.658 -4.560 -6.802 1.00 12.00 70 VAL C C 1
ATOM 3021 O O . VAL C 1 70 ? 45.433 -4.392 -7.741 1.00 12.54 70 VAL C O 1
ATOM 3025 N N . LYS C 1 71 ? 45.025 -5.109 -5.651 1.00 13.41 71 LYS C N 1
ATOM 3026 C CA . LYS C 1 71 ? 46.394 -5.557 -5.433 1.00 15.34 71 LYS C CA 1
ATOM 3027 C C . LYS C 1 71 ? 46.783 -6.566 -6.501 1.00 14.13 71 LYS C C 1
ATOM 3028 O O . LYS C 1 71 ? 47.851 -6.462 -7.113 1.00 14.15 71 LYS C O 1
ATOM 3034 N N . ASN C 1 72 ? 45.912 -7.545 -6.737 1.00 13.97 72 ASN C N 1
ATOM 3035 C CA . ASN C 1 72 ? 46.203 -8.553 -7.744 1.00 11.35 72 ASN C CA 1
ATOM 3036 C C . ASN C 1 72 ? 46.369 -7.976 -9.147 1.00 11.69 72 ASN C C 1
ATOM 3037 O O . ASN C 1 72 ? 47.249 -8.407 -9.886 1.00 13.25 72 ASN C O 1
ATOM 3042 N N . LEU C 1 73 ? 45.538 -7.007 -9.520 1.00 10.10 73 LEU C N 1
ATOM 3043 C CA . LEU C 1 73 ? 45.662 -6.417 -10.848 1.00 11.53 73 LEU C CA 1
ATOM 3044 C C . LEU C 1 73 ? 46.920 -5.568 -10.994 1.00 14.76 73 LEU C C 1
ATOM 3045 O O . LEU C 1 73 ? 47.430 -5.413 -12.099 1.00 14.87 73 LEU C O 1
ATOM 3050 N N . LEU C 1 74 ? 47.424 -5.008 -9.894 1.00 14.34 74 LEU C N 1
ATOM 3051 C CA . LEU C 1 74 ? 48.661 -4.223 -9.985 1.00 15.67 74 LEU C CA 1
ATOM 3052 C C . LEU C 1 74 ? 49.817 -5.188 -10.246 1.00 16.49 74 LEU C C 1
ATOM 3053 O O . LEU C 1 74 ? 50.783 -4.845 -10.936 1.00 15.79 74 LEU C O 1
ATOM 3058 N N . ASN C 1 75 ? 49.710 -6.397 -9.698 1.00 15.96 75 ASN C N 1
ATOM 3059 C CA . ASN C 1 75 ? 50.736 -7.417 -9.888 1.00 17.76 75 ASN C CA 1
ATOM 3060 C C . ASN C 1 75 ? 50.679 -7.961 -11.310 1.00 17.79 75 ASN C C 1
ATOM 3061 O O . ASN C 1 75 ? 51.712 -8.145 -11.951 1.00 18.97 75 ASN C O 1
ATOM 3066 N N . LEU C 1 76 ? 49.470 -8.238 -11.795 1.00 14.94 76 LEU C N 1
ATOM 3067 C CA . LEU C 1 76 ? 49.310 -8.772 -13.146 1.00 14.19 76 LEU C CA 1
ATOM 3068 C C . LEU C 1 76 ? 49.705 -7.750 -14.200 1.00 12.96 76 LEU C C 1
ATOM 3069 O O . LEU C 1 76 ? 50.372 -8.083 -15.179 1.00 12.61 76 LEU C O 1
ATOM 3074 N N . ALA C 1 77 ? 49.275 -6.510 -13.994 1.00 13.60 77 ALA C N 1
ATOM 3075 C CA . ALA C 1 77 ? 49.585 -5.407 -14.899 1.00 13.36 77 ALA C CA 1
ATOM 3076 C C . ALA C 1 77 ? 49.328 -5.710 -16.367 1.00 14.01 77 ALA C C 1
ATOM 3077 O O . ALA C 1 77 ? 50.211 -5.534 -17.203 1.00 13.66 77 ALA C O 1
ATOM 3079 N N . CYS C 1 78 ? 48.120 -6.167 -16.677 1.00 12.17 78 CYS C N 1
ATOM 3080 C CA . CYS C 1 78 ? 47.745 -6.485 -18.057 1.00 11.97 78 CYS C CA 1
ATOM 3081 C C . CYS C 1 78 ? 46.589 -5.586 -18.489 1.00 11.61 78 CYS C C 1
ATOM 3082 O O . CYS C 1 78 ? 45.544 -5.556 -17.840 1.00 13.40 78 CYS C O 1
ATOM 3085 N N . GLY C 1 79 ? 46.768 -4.858 -19.586 1.00 11.81 79 GLY C N 1
ATOM 3086 C CA . GLY C 1 79 ? 45.699 -3.991 -20.061 1.00 11.24 79 GLY C CA 1
ATOM 3087 C C . GLY C 1 79 ? 44.375 -4.707 -20.300 1.00 13.08 79 GLY C C 1
ATOM 3088 O O . GLY C 1 79 ? 44.353 -5.8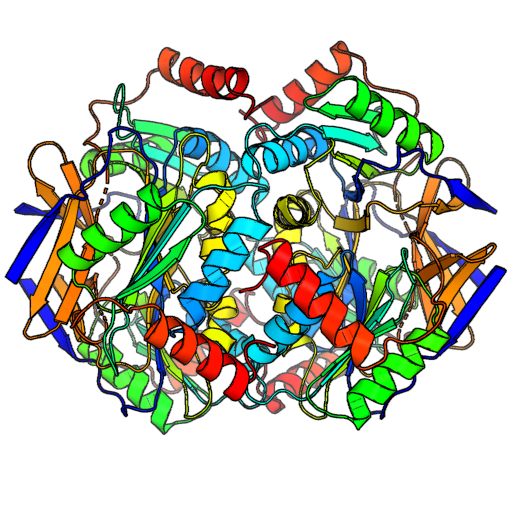04 -20.851 1.00 12.08 79 GLY C O 1
ATOM 3089 N N . HIS C 1 80 ? 43.284 -4.079 -19.858 1.00 10.77 80 HIS C N 1
ATOM 3090 C CA . HIS C 1 80 ? 41.909 -4.568 -20.018 1.00 10.53 80 HIS C CA 1
ATOM 3091 C C . HIS C 1 80 ? 41.465 -5.823 -19.262 1.00 12.35 80 HIS C C 1
ATOM 3092 O O . HIS C 1 80 ? 40.381 -6.351 -19.513 1.00 11.82 80 HIS C O 1
ATOM 3099 N N . VAL C 1 81 ? 42.282 -6.295 -18.327 1.00 11.66 81 VAL C N 1
ATOM 3100 C CA . VAL C 1 81 ? 41.901 -7.465 -17.538 1.00 10.89 81 VAL C CA 1
ATOM 3101 C C . VAL C 1 81 ? 41.026 -6.996 -16.378 1.00 10.50 81 VAL C C 1
ATOM 3102 O O . VAL C 1 81 ? 41.175 -5.872 -15.910 1.00 11.48 81 VAL C O 1
ATOM 3106 N N . PHE C 1 82 ? 40.091 -7.835 -15.937 1.00 10.00 82 PHE C N 1
ATOM 3107 C CA . PHE C 1 82 ? 39.276 -7.486 -14.774 1.00 9.76 82 PHE C CA 1
ATOM 3108 C C . PHE C 1 82 ? 39.320 -8.667 -13.819 1.00 9.13 82 PHE C C 1
ATOM 3109 O O . PHE C 1 82 ? 39.572 -9.812 -14.230 1.00 8.28 82 PHE C O 1
ATOM 3117 N N . LEU C 1 83 ? 39.092 -8.390 -12.543 1.00 9.32 83 LEU C N 1
ATOM 3118 C CA . LEU C 1 83 ? 39.107 -9.429 -11.527 1.00 9.26 83 LEU C CA 1
ATOM 3119 C C . LEU C 1 83 ? 38.018 -9.170 -10.509 1.00 9.01 83 LEU C C 1
ATOM 3120 O O . LEU C 1 83 ? 37.891 -8.061 -9.981 1.00 8.87 83 LEU C O 1
ATOM 3125 N N . ILE C 1 84 ? 37.221 -10.201 -10.252 1.00 10.01 84 ILE C N 1
ATOM 3126 C CA . ILE C 1 84 ? 36.149 -10.131 -9.272 1.00 9.79 84 ILE C CA 1
ATOM 3127 C C . ILE C 1 84 ? 36.536 -11.096 -8.156 1.00 11.19 84 ILE C C 1
ATOM 3128 O O . ILE C 1 84 ? 36.876 -12.246 -8.416 1.00 10.46 84 ILE C O 1
ATOM 3133 N N . VAL C 1 85 ? 36.521 -10.613 -6.924 1.00 9.64 85 VAL C N 1
ATOM 3134 C CA . VAL C 1 85 ? 36.827 -11.456 -5.770 1.00 9.45 85 VAL C CA 1
ATOM 3135 C C . VAL C 1 85 ? 35.497 -11.586 -5.042 1.00 9.45 85 VAL C C 1
ATOM 3136 O O . VAL C 1 85 ? 34.921 -10.583 -4.624 1.00 11.79 85 VAL C O 1
ATOM 3140 N N . LEU C 1 86 ? 35.005 -12.814 -4.912 1.00 8.50 86 LEU C N 1
ATOM 3141 C CA . LEU C 1 86 ? 33.723 -13.065 -4.258 1.00 7.52 86 LEU C CA 1
ATOM 3142 C C . LEU C 1 86 ? 33.896 -13.426 -2.797 1.00 9.56 86 LEU C C 1
ATOM 3143 O O . LEU C 1 86 ? 34.740 -14.252 -2.448 1.00 10.54 86 LEU C O 1
ATOM 3148 N N . GLY C 1 87 ? 33.072 -12.818 -1.950 1.00 9.62 87 GLY C N 1
ATOM 3149 C CA . GLY C 1 87 ? 33.134 -13.100 -0.532 1.00 10.46 87 GLY C CA 1
ATOM 3150 C C . GLY C 1 87 ? 32.683 -14.513 -0.222 1.00 11.44 87 GLY C C 1
ATOM 3151 O O . GLY C 1 87 ? 32.046 -15.172 -1.035 1.00 11.94 87 GLY C O 1
ATOM 3152 N N . GLU C 1 88 ? 33.010 -14.985 0.973 1.00 13.96 88 GLU C N 1
ATOM 3153 C CA . GLU C 1 88 ? 32.634 -16.334 1.371 1.00 14.93 88 GLU C CA 1
ATOM 3154 C C . GLU C 1 88 ? 31.141 -16.594 1.176 1.00 13.62 88 GLU C C 1
ATOM 3155 O O . GLU C 1 88 ? 30.301 -15.765 1.533 1.00 15.62 88 GLU C O 1
ATOM 3161 N N . GLY C 1 89 ? 30.814 -17.740 0.593 1.00 13.02 89 GLY C N 1
ATOM 3162 C CA . GLY C 1 89 ? 29.418 -18.082 0.390 1.00 12.67 89 GLY C CA 1
ATOM 3163 C C . GLY C 1 89 ? 28.788 -17.636 -0.920 1.00 12.68 89 GLY C C 1
ATOM 3164 O O . GLY C 1 89 ? 27.635 -17.974 -1.186 1.00 14.86 89 GLY C O 1
ATOM 3165 N N . PHE C 1 90 ? 29.529 -16.874 -1.721 1.00 11.58 90 PHE C N 1
ATOM 3166 C CA . PHE C 1 90 ? 29.044 -16.408 -3.023 1.00 10.63 90 PHE C CA 1
ATOM 3167 C C . PHE C 1 90 ? 29.911 -17.111 -4.052 1.00 9.89 90 PHE C C 1
ATOM 3168 O O . PHE C 1 90 ? 31.139 -17.078 -3.966 1.00 11.53 90 PHE C O 1
ATOM 3176 N N . TYR C 1 91 ? 29.264 -17.739 -5.027 1.00 9.68 91 TYR C N 1
ATOM 3177 C CA . TYR C 1 91 ? 29.973 -18.545 -6.017 1.00 9.84 91 TYR C CA 1
ATOM 3178 C C . TYR C 1 91 ? 29.884 -18.124 -7.473 1.00 9.93 91 TYR C C 1
ATOM 3179 O O . TYR C 1 91 ? 28.920 -17.501 -7.895 1.00 8.82 91 TYR C O 1
ATOM 3188 N N . PRO C 1 92 ? 30.902 -18.481 -8.270 1.00 10.10 92 PRO C N 1
ATOM 3189 C CA . PRO C 1 92 ? 30.875 -18.114 -9.688 1.00 8.88 92 PRO C CA 1
ATOM 3190 C C . PRO C 1 92 ? 29.625 -18.627 -10.419 1.00 7.31 92 PRO C C 1
ATOM 3191 O O . PRO C 1 92 ? 29.122 -17.951 -11.311 1.00 10.90 92 PRO C O 1
ATOM 3195 N N . ILE C 1 93 ? 29.110 -19.804 -10.055 1.00 9.57 93 ILE C N 1
ATOM 3196 C CA . ILE C 1 93 ? 27.928 -20.304 -10.762 1.00 9.28 93 ILE C CA 1
ATOM 3197 C C . ILE C 1 93 ? 26.731 -19.375 -10.562 1.00 7.96 93 ILE C C 1
ATOM 3198 O O . ILE C 1 93 ? 25.816 -19.352 -11.394 1.00 9.18 93 ILE C O 1
ATOM 3203 N N . ASN C 1 94 ? 26.745 -18.610 -9.470 1.00 9.35 94 ASN C N 1
ATOM 3204 C CA . ASN C 1 94 ? 25.655 -17.672 -9.161 1.00 8.35 94 ASN C CA 1
ATOM 3205 C C . ASN C 1 94 ? 25.699 -16.442 -10.066 1.00 9.38 94 ASN C C 1
ATOM 3206 O O . ASN C 1 94 ? 24.662 -15.836 -10.359 1.00 10.45 94 ASN C O 1
ATOM 3211 N N . VAL C 1 95 ? 26.900 -16.062 -10.491 1.00 7.09 95 VAL C N 1
ATOM 3212 C CA . VAL C 1 95 ? 27.069 -14.846 -11.270 1.00 8.94 95 VAL C CA 1
ATOM 3213 C C . VAL C 1 95 ? 27.704 -14.914 -12.656 1.00 7.37 95 VAL C C 1
ATOM 3214 O O . VAL C 1 95 ? 27.702 -13.908 -13.365 1.00 10.05 95 VAL C O 1
ATOM 3218 N N . LEU C 1 96 ? 28.242 -16.064 -13.063 1.00 8.54 96 LEU C N 1
ATOM 3219 C CA . LEU C 1 96 ? 28.874 -16.121 -14.380 1.00 9.30 96 LEU C CA 1
ATOM 3220 C C . LEU C 1 96 ? 27.952 -15.698 -15.518 1.00 10.27 96 LEU C C 1
ATOM 3221 O O . LEU C 1 96 ? 28.406 -15.108 -16.501 1.00 8.50 96 LEU C O 1
ATOM 3226 N N . HIS C 1 97 ? 26.660 -15.985 -15.389 1.00 8.54 97 HIS C N 1
ATOM 3227 C CA . HIS C 1 97 ? 25.708 -15.612 -16.433 1.00 9.25 97 HIS C CA 1
ATOM 3228 C C . HIS C 1 97 ? 25.748 -14.106 -16.686 1.00 9.38 97 HIS C C 1
ATOM 3229 O O . HIS C 1 97 ? 25.729 -13.661 -17.837 1.00 9.92 97 HIS C O 1
ATOM 3236 N N . ALA C 1 98 ? 25.831 -13.342 -15.602 1.00 9.84 98 ALA C N 1
ATOM 3237 C CA . ALA C 1 98 ? 25.860 -11.881 -15.653 1.00 10.26 98 ALA C CA 1
ATOM 3238 C C . ALA C 1 98 ? 27.182 -11.344 -16.181 1.00 10.27 98 ALA C C 1
ATOM 3239 O O . ALA C 1 98 ? 27.212 -10.319 -16.865 1.00 11.04 98 ALA C O 1
ATOM 3241 N N . VAL C 1 99 ? 28.275 -12.035 -15.871 1.00 10.42 99 VAL C N 1
ATOM 3242 C CA . VAL C 1 99 ? 29.583 -11.609 -16.357 1.00 8.64 99 VAL C CA 1
ATOM 3243 C C . VAL C 1 99 ? 29.656 -11.860 -17.869 1.00 10.10 99 VAL C C 1
ATOM 3244 O O . VAL C 1 99 ? 30.093 -10.999 -18.645 1.00 10.22 99 VAL C O 1
ATOM 3248 N N . LYS C 1 100 ? 29.196 -13.034 -18.288 1.00 8.06 100 LYS C N 1
ATOM 3249 C CA . LYS C 1 100 ? 29.205 -13.393 -19.707 1.00 10.60 100 LYS C CA 1
ATOM 3250 C C . LYS C 1 100 ? 28.354 -12.435 -20.537 1.00 11.59 100 LYS C C 1
ATOM 3251 O O . LYS C 1 100 ? 28.710 -12.088 -21.670 1.00 12.50 100 LYS C O 1
ATOM 3257 N N . ALA C 1 101 ? 27.235 -12.009 -19.956 1.00 9.26 101 ALA C N 1
ATOM 3258 C CA . ALA C 1 101 ? 26.290 -11.136 -20.642 1.00 10.41 101 ALA C CA 1
ATOM 3259 C C . ALA C 1 101 ? 26.671 -9.667 -20.677 1.00 11.47 101 ALA C C 1
ATOM 3260 O O . ALA C 1 101 ? 26.109 -8.905 -21.462 1.00 12.52 101 ALA C O 1
ATOM 3262 N N . CYS C 1 102 ? 27.614 -9.269 -19.832 1.00 11.96 102 CYS C N 1
ATOM 3263 C CA . CYS C 1 102 ? 28.050 -7.877 -19.789 1.00 10.47 102 CYS C CA 1
ATOM 3264 C C . CYS C 1 102 ? 28.574 -7.450 -21.156 1.00 9.39 102 CYS C C 1
ATOM 3265 O O . CYS C 1 102 ? 29.500 -8.063 -21.686 1.00 8.71 102 CYS C O 1
ATOM 3268 N N . PRO C 1 103 ? 28.003 -6.377 -21.739 1.00 9.53 103 PRO C N 1
ATOM 3269 C CA . PRO C 1 103 ? 28.452 -5.917 -23.057 1.00 11.33 103 PRO C CA 1
ATOM 3270 C C . PRO C 1 103 ? 29.931 -5.566 -23.188 1.00 10.65 103 PRO C C 1
ATOM 3271 O O . PRO C 1 103 ? 30.470 -5.593 -24.288 1.00 10.74 103 PRO C O 1
ATOM 3275 N N . GLU C 1 104 ? 30.590 -5.238 -22.081 1.00 11.21 104 GLU C N 1
ATOM 3276 C CA . GLU C 1 104 ? 32.011 -4.906 -22.145 1.00 9.57 104 GLU C CA 1
ATOM 3277 C C . GLU C 1 104 ? 32.905 -6.133 -21.995 1.00 9.68 104 GLU C C 1
ATOM 3278 O O . GLU C 1 104 ? 34.094 -6.091 -22.321 1.00 10.80 104 GLU C O 1
ATOM 3284 N N . VAL C 1 105 ? 32.338 -7.228 -21.499 1.00 8.29 105 VAL C N 1
ATOM 3285 C CA . VAL C 1 105 ? 33.128 -8.440 -21.293 1.00 9.26 105 VAL C CA 1
ATOM 3286 C C . VAL C 1 105 ? 33.369 -9.191 -22.597 1.00 9.53 105 VAL C C 1
ATOM 3287 O O . VAL C 1 105 ? 32.438 -9.487 -23.348 1.00 10.50 105 VAL C O 1
ATOM 3291 N N . VAL C 1 106 ? 34.643 -9.479 -22.855 1.00 10.59 106 VAL C N 1
ATOM 3292 C CA . VAL C 1 106 ? 35.075 -10.175 -24.062 1.00 10.28 106 VAL C CA 1
ATOM 3293 C C . VAL C 1 106 ? 35.213 -11.674 -23.791 1.00 11.38 106 VAL C C 1
ATOM 3294 O O . VAL C 1 106 ? 34.768 -12.508 -24.587 1.00 11.64 106 VAL C O 1
ATOM 3298 N N . ARG C 1 107 ? 35.842 -12.010 -22.669 1.00 10.88 107 ARG C N 1
ATOM 3299 C CA . ARG C 1 107 ? 36.016 -13.404 -22.285 1.00 10.55 107 ARG C CA 1
ATOM 3300 C C . ARG C 1 107 ? 36.393 -13.532 -20.829 1.00 10.47 107 ARG C C 1
ATOM 3301 O O . ARG C 1 107 ? 36.734 -12.547 -20.174 1.00 9.78 107 ARG C O 1
ATOM 3309 N N . ILE C 1 108 ? 36.292 -14.761 -20.325 1.00 9.46 108 ILE C N 1
ATOM 3310 C CA . ILE C 1 108 ? 36.617 -15.072 -18.942 1.00 8.84 108 ILE C CA 1
ATOM 3311 C C . ILE C 1 108 ? 37.723 -16.131 -18.960 1.00 9.31 108 ILE C C 1
ATOM 3312 O O . ILE C 1 108 ? 37.579 -17.179 -19.598 1.00 10.35 108 ILE C O 1
ATOM 3317 N N . TYR C 1 109 ? 38.832 -15.837 -18.283 1.00 9.58 109 TYR C N 1
ATOM 3318 C CA . TYR C 1 109 ? 39.977 -16.751 -18.236 1.00 11.15 109 TYR C CA 1
ATOM 3319 C C . TYR C 1 109 ? 39.791 -17.877 -17.246 1.00 11.39 109 TYR C C 1
ATOM 3320 O O . TYR C 1 109 ? 40.114 -19.027 -17.540 1.00 12.19 109 TYR C O 1
ATOM 3329 N N . ALA C 1 110 ? 39.273 -17.547 -16.069 1.00 11.68 110 ALA C N 1
ATOM 3330 C CA . ALA C 1 110 ? 39.086 -18.555 -15.041 1.00 11.44 110 ALA C CA 1
ATOM 3331 C C . ALA C 1 110 ? 38.071 -18.130 -13.992 1.00 10.13 110 ALA C C 1
ATOM 3332 O O . ALA C 1 110 ? 37.834 -16.945 -13.786 1.00 11.27 110 ALA C O 1
ATOM 3334 N N . ALA C 1 111 ? 37.461 -19.122 -13.349 1.00 9.52 111 ALA C N 1
ATOM 3335 C CA . ALA C 1 111 ? 36.495 -18.894 -12.273 1.00 10.77 111 ALA C CA 1
ATOM 3336 C C . ALA C 1 111 ? 36.854 -20.040 -11.345 1.00 9.49 111 ALA C C 1
ATOM 3337 O O . ALA C 1 111 ? 36.729 -21.195 -11.732 1.00 10.55 111 ALA C O 1
ATOM 3339 N N . THR C 1 112 ? 37.297 -19.746 -10.128 1.00 11.66 112 THR C N 1
ATOM 3340 C CA . THR C 1 112 ? 37.742 -20.845 -9.282 1.00 12.29 112 THR C CA 1
ATOM 3341 C C . THR C 1 112 ? 37.961 -20.489 -7.825 1.00 13.88 112 THR C C 1
ATOM 3342 O O . THR C 1 112 ? 38.071 -19.323 -7.458 1.00 14.78 112 THR C O 1
ATOM 3346 N N . ALA C 1 113 ? 38.033 -21.531 -7.005 1.00 13.89 113 ALA C N 1
ATOM 3347 C CA . ALA C 1 113 ? 38.279 -21.398 -5.579 1.00 17.17 113 ALA C CA 1
ATOM 3348 C C . ALA C 1 113 ? 39.631 -22.051 -5.255 1.00 18.29 113 ALA C C 1
ATOM 3349 O O . ALA C 1 113 ? 40.058 -22.070 -4.100 1.00 20.16 113 ALA C O 1
ATOM 3351 N N . ASN C 1 114 ? 40.303 -22.570 -6.282 1.00 16.94 114 ASN C N 1
ATOM 3352 C CA . ASN C 1 114 ? 41.603 -23.239 -6.124 1.00 17.48 114 ASN C CA 1
ATOM 3353 C C . ASN C 1 114 ? 42.770 -22.291 -6.345 1.00 15.74 114 ASN C C 1
ATOM 3354 O O . ASN C 1 114 ? 42.585 -21.184 -6.847 1.00 16.41 114 ASN C O 1
ATOM 3359 N N . PRO C 1 115 ? 43.997 -22.724 -5.990 1.00 17.66 115 PRO C N 1
ATOM 3360 C CA . PRO C 1 115 ? 45.184 -21.885 -6.177 1.00 15.36 115 PRO C CA 1
ATOM 3361 C C . PRO C 1 115 ? 45.324 -21.598 -7.664 1.00 16.24 115 PRO C C 1
ATOM 3362 O O . PRO C 1 115 ? 45.218 -22.500 -8.500 1.00 18.49 115 PRO C O 1
ATOM 3366 N N . LEU C 1 116 ? 45.582 -20.339 -7.981 1.00 12.90 116 LEU C N 1
ATOM 3367 C CA . LEU C 1 116 ? 45.674 -19.890 -9.363 1.00 15.72 116 LEU C CA 1
ATOM 3368 C C . LEU C 1 116 ? 46.938 -19.097 -9.669 1.00 14.29 116 LEU C C 1
ATOM 3369 O O . LEU C 1 116 ? 47.368 -18.272 -8.862 1.00 15.80 116 LEU C O 1
ATOM 3374 N N . LYS C 1 117 ? 47.526 -19.356 -10.837 1.00 13.87 117 LYS C N 1
ATOM 3375 C CA . LYS C 1 117 ? 48.705 -18.636 -11.304 1.00 13.69 117 LYS C CA 1
ATOM 3376 C C . LYS C 1 117 ? 48.418 -18.227 -12.741 1.00 13.33 117 LYS C C 1
ATOM 3377 O O . LYS C 1 117 ? 47.733 -18.948 -13.472 1.00 15.33 117 LYS C O 1
ATOM 3383 N N . VAL C 1 118 ? 48.931 -17.074 -13.143 1.00 11.00 118 VAL C N 1
ATOM 3384 C CA . VAL C 1 118 ? 48.698 -16.583 -14.495 1.00 10.36 118 VAL C CA 1
ATOM 3385 C C . VAL C 1 118 ? 49.971 -16.504 -15.318 1.00 10.56 118 VAL C C 1
ATOM 3386 O O . VAL C 1 118 ? 50.968 -15.931 -14.883 1.00 11.72 118 VAL C O 1
ATOM 3390 N N . VAL C 1 119 ? 49.931 -17.089 -16.510 1.00 10.61 119 VAL C N 1
ATOM 3391 C CA . VAL C 1 119 ? 51.076 -17.038 -17.410 1.00 11.41 119 VAL C CA 1
ATOM 3392 C C . VAL C 1 119 ? 50.906 -15.758 -18.210 1.00 12.62 119 VAL C C 1
ATOM 3393 O O . VAL C 1 119 ? 49.864 -15.552 -18.831 1.00 12.96 119 VAL C O 1
ATOM 3397 N N . VAL C 1 120 ? 51.917 -14.896 -18.200 1.00 13.01 120 VAL C N 1
ATOM 3398 C CA . VAL C 1 120 ? 51.825 -13.642 -18.941 1.00 12.47 120 VAL C CA 1
ATOM 3399 C C . VAL C 1 120 ? 53.030 -13.430 -19.845 1.00 13.93 120 VAL C C 1
ATOM 3400 O O . VAL C 1 120 ? 54.109 -13.959 -19.585 1.00 15.97 120 VAL C O 1
ATOM 3404 N N . ALA C 1 121 ? 52.827 -12.661 -20.910 1.00 12.75 121 ALA C N 1
ATOM 3405 C CA . ALA C 1 121 ? 53.895 -12.314 -21.837 1.00 13.68 121 ALA C CA 1
ATOM 3406 C C . ALA C 1 121 ? 54.058 -10.805 -21.701 1.00 14.69 121 ALA C C 1
ATOM 3407 O O . ALA C 1 121 ? 53.070 -10.067 -21.617 1.00 14.43 121 ALA C O 1
ATOM 3409 N N . GLU C 1 122 ? 55.302 -10.343 -21.676 1.00 13.98 122 GLU C N 1
ATOM 3410 C CA . GLU C 1 122 ? 55.567 -8.922 -21.537 1.00 13.95 122 GLU C CA 1
ATOM 3411 C C . GLU C 1 122 ? 56.483 -8.388 -22.635 1.00 15.08 122 GLU C C 1
ATOM 3412 O O . GLU C 1 122 ? 57.482 -9.017 -22.984 1.00 17.09 122 GLU C O 1
ATOM 3418 N N . GLU C 1 123 ? 56.118 -7.231 -23.181 1.00 15.45 123 GLU C N 1
ATOM 3419 C CA . GLU C 1 123 ? 56.915 -6.562 -24.206 1.00 16.86 123 GLU C CA 1
ATOM 3420 C C . GLU C 1 123 ? 56.676 -5.065 -24.055 1.00 17.02 123 GLU C C 1
ATOM 3421 O O . GLU C 1 123 ? 55.561 -4.592 -24.246 1.00 16.27 123 GLU C O 1
ATOM 3427 N N . GLY C 1 124 ? 57.718 -4.320 -23.695 1.00 16.16 124 GLY C N 1
ATOM 3428 C CA . GLY C 1 124 ? 57.550 -2.885 -23.540 1.00 18.34 124 GLY C CA 1
ATOM 3429 C C . GLY C 1 124 ? 56.592 -2.568 -22.406 1.00 18.34 124 GLY C C 1
ATOM 3430 O O . GLY C 1 124 ? 56.709 -3.132 -21.319 1.00 19.69 124 GLY C O 1
ATOM 3431 N N . GLU C 1 125 ? 55.641 -1.675 -22.660 1.00 17.73 125 GLU C N 1
ATOM 3432 C CA . GLU C 1 125 ? 54.673 -1.294 -21.648 1.00 18.84 125 GLU C CA 1
ATOM 3433 C C . GLU C 1 125 ? 53.348 -2.034 -21.837 1.00 16.68 125 GLU C C 1
ATOM 3434 O O . GLU C 1 125 ? 52.282 -1.513 -21.513 1.00 12.71 125 GLU C O 1
ATOM 3440 N N . GLN C 1 126 ? 53.425 -3.253 -22.367 1.00 15.12 126 GLN C N 1
ATOM 3441 C CA . GLN C 1 126 ? 52.231 -4.073 -22.568 1.00 13.89 126 GLN C CA 1
ATOM 3442 C C . GLN C 1 126 ? 52.454 -5.470 -22.017 1.00 15.14 126 GLN C C 1
ATOM 3443 O O . GLN C 1 126 ? 53.581 -5.963 -21.971 1.00 13.44 126 GLN C O 1
ATOM 3449 N N . ARG C 1 127 ? 51.367 -6.104 -21.594 1.00 13.61 127 ARG C N 1
ATOM 3450 C CA . ARG C 1 127 ? 51.417 -7.476 -21.105 1.00 11.53 127 ARG C CA 1
ATOM 3451 C C . ARG C 1 127 ? 50.172 -8.170 -21.617 1.00 13.99 127 ARG C C 1
ATOM 3452 O O . ARG C 1 127 ? 49.130 -7.540 -21.777 1.00 13.58 127 ARG C O 1
ATOM 3460 N N . ALA C 1 128 ? 50.287 -9.468 -21.872 1.00 12.36 128 ALA C N 1
ATOM 3461 C CA . ALA C 1 128 ? 49.153 -10.247 -22.331 1.00 11.38 128 ALA C CA 1
ATOM 3462 C C . ALA C 1 128 ? 48.983 -11.464 -21.432 1.00 12.81 128 ALA C C 1
ATOM 3463 O O . ALA C 1 128 ? 49.970 -12.060 -21.004 1.00 12.28 128 ALA C O 1
ATOM 3465 N N . ILE C 1 129 ? 47.734 -11.817 -21.125 1.00 10.54 129 ILE C N 1
ATOM 3466 C CA . ILE C 1 129 ? 47.480 -13.016 -20.331 1.00 11.18 129 ILE C CA 1
ATOM 3467 C C . ILE C 1 129 ? 47.473 -14.164 -21.341 1.00 9.76 129 ILE C C 1
ATOM 3468 O O . ILE C 1 129 ? 46.704 -14.143 -22.311 1.00 10.81 129 ILE C O 1
ATOM 3473 N N . LEU C 1 130 ? 48.335 -15.159 -21.135 1.00 11.20 130 LEU C N 1
ATOM 3474 C CA . LEU C 1 130 ? 48.400 -16.290 -22.058 1.00 10.46 130 LEU C CA 1
ATOM 3475 C C . LEU C 1 130 ? 47.584 -17.482 -21.574 1.00 10.37 130 LEU C C 1
ATOM 3476 O O . LEU C 1 130 ? 47.120 -18.289 -22.369 1.00 12.52 130 LEU C O 1
ATOM 3481 N N . GLY C 1 131 ? 47.419 -17.603 -20.264 1.00 12.01 131 GLY C N 1
ATOM 3482 C CA . GLY C 1 131 ? 46.649 -18.718 -19.749 1.00 12.19 131 GLY C CA 1
ATOM 3483 C C . GLY C 1 131 ? 46.652 -18.733 -18.240 1.00 10.28 131 GLY C C 1
ATOM 3484 O O . GLY C 1 131 ? 47.341 -17.940 -17.603 1.00 11.93 131 GLY C O 1
ATOM 3485 N N . VAL C 1 132 ? 45.894 -19.649 -17.660 1.00 10.89 132 VAL C N 1
ATOM 3486 C CA . VAL C 1 132 ? 45.825 -19.719 -16.214 1.00 11.74 132 VAL C CA 1
ATOM 3487 C C . VAL C 1 132 ? 46.093 -21.133 -15.723 1.00 12.10 132 VAL C C 1
ATOM 3488 O O . VAL C 1 132 ? 45.598 -22.109 -16.290 1.00 12.75 132 VAL C O 1
ATOM 3500 N N . ASP C 1 134 ? 45.054 -23.240 -13.201 1.00 13.29 134 ASP C N 1
ATOM 3501 C CA . ASP C 1 134 ? 43.940 -23.331 -12.261 1.00 12.27 134 ASP C CA 1
ATOM 3502 C C . ASP C 1 134 ? 43.956 -24.676 -11.564 1.00 12.57 134 ASP C C 1
ATOM 3503 O O . ASP C 1 134 ? 43.567 -25.698 -12.135 1.00 13.37 134 ASP C O 1
ATOM 3508 N N . GLY C 1 135 ? 44.410 -24.688 -10.325 1.00 12.12 135 GLY C N 1
ATOM 3509 C CA . GLY C 1 135 ? 44.443 -25.960 -9.647 1.00 10.45 135 GLY C CA 1
ATOM 3510 C C . GLY C 1 135 ? 45.542 -26.840 -10.196 1.00 9.78 135 GLY C C 1
ATOM 3511 O O . GLY C 1 135 ? 46.459 -26.380 -10.888 1.00 12.50 135 GLY C O 1
ATOM 3512 N N . PHE C 1 136 ? 45.402 -28.131 -9.931 1.00 9.82 136 PHE C N 1
ATOM 3513 C CA . PHE C 1 136 ? 46.428 -29.101 -10.263 1.00 11.93 136 PHE C CA 1
ATOM 3514 C C . PHE C 1 136 ? 46.128 -30.181 -11.285 1.00 11.80 136 PHE C C 1
ATOM 3515 O O . PHE C 1 136 ? 44.988 -30.388 -11.688 1.00 10.61 136 PHE C O 1
ATOM 3523 N N . THR C 1 137 ? 47.189 -30.859 -11.706 1.00 14.50 137 THR C N 1
ATOM 3524 C CA . THR C 1 137 ? 47.102 -31.929 -12.684 1.00 12.60 137 THR C CA 1
ATOM 3525 C C . THR C 1 137 ? 46.348 -33.102 -12.078 1.00 12.35 137 THR C C 1
ATOM 3526 O O . THR C 1 137 ? 46.302 -33.262 -10.856 1.00 12.65 137 THR C O 1
ATOM 3530 N N . PRO C 1 138 ? 45.746 -33.948 -12.924 1.00 10.70 138 PRO C N 1
ATOM 3531 C CA . PRO C 1 138 ? 45.005 -35.086 -12.376 1.00 11.00 138 PRO C CA 1
ATOM 3532 C C . PRO C 1 138 ? 45.879 -36.182 -11.787 1.00 13.23 138 PRO C C 1
ATOM 3533 O O . PRO C 1 138 ? 46.984 -36.437 -12.266 1.00 14.47 138 PRO C O 1
ATOM 3537 N N . LEU C 1 139 ? 45.371 -36.811 -10.732 1.00 11.09 139 LEU C N 1
ATOM 3538 C CA . LEU C 1 139 ? 46.077 -37.895 -10.054 1.00 14.25 139 LEU C CA 1
ATOM 3539 C C . LEU C 1 139 ? 45.543 -39.254 -10.495 1.00 15.52 139 LEU C C 1
ATOM 3540 O O . LEU C 1 139 ? 46.080 -40.299 -10.120 1.00 18.24 139 LEU C O 1
ATOM 3545 N N . GLY C 1 140 ? 44.473 -39.238 -11.282 1.00 13.71 140 GLY C N 1
ATOM 3546 C CA . GLY C 1 140 ? 43.891 -40.480 -11.761 1.00 14.11 140 GLY C CA 1
ATOM 3547 C C . GLY C 1 140 ? 42.523 -40.242 -12.356 1.00 13.51 140 GLY C C 1
ATOM 3548 O O . GLY C 1 140 ? 42.192 -39.110 -12.712 1.00 14.35 140 GLY C O 1
ATOM 3549 N N . VAL C 1 141 ? 41.730 -41.307 -12.466 1.00 13.15 141 VAL C N 1
ATOM 3550 C CA . VAL C 1 141 ? 40.375 -41.221 -13.014 1.00 11.70 141 VAL C CA 1
ATOM 3551 C C . VAL C 1 141 ? 39.407 -41.832 -12.003 1.00 14.15 141 VAL C C 1
ATOM 3552 O O . VAL C 1 141 ? 39.731 -42.813 -11.338 1.00 13.24 141 VAL C O 1
ATOM 3556 N N . GLU C 1 142 ? 38.218 -41.254 -11.890 1.00 13.31 142 GLU C N 1
ATOM 3557 C CA . GLU C 1 142 ? 37.219 -41.769 -10.959 1.00 13.34 142 GLU C CA 1
ATOM 3558 C C . GLU C 1 142 ? 36.779 -43.188 -11.326 1.00 15.61 142 GLU C C 1
ATOM 3559 O O . GLU C 1 142 ? 36.677 -43.531 -12.510 1.00 15.30 142 GLU C O 1
ATOM 3565 N N . ASP C 1 143 ? 36.547 -44.021 -10.311 1.00 15.79 143 ASP C N 1
ATOM 3566 C CA . ASP C 1 143 ? 36.047 -45.369 -10.547 1.00 20.57 143 ASP C CA 1
ATOM 3567 C C . ASP C 1 143 ? 34.551 -45.333 -10.203 1.00 21.74 143 ASP C C 1
ATOM 3568 O O . ASP C 1 143 ? 34.014 -44.264 -9.889 1.00 19.16 143 ASP C O 1
ATOM 3573 N N . GLU C 1 144 ? 33.866 -46.469 -10.259 1.00 23.46 144 GLU C N 1
ATOM 3574 C CA . GLU C 1 144 ? 32.431 -46.458 -9.978 1.00 26.63 144 GLU C CA 1
ATOM 3575 C C . GLU C 1 144 ? 32.049 -45.942 -8.598 1.00 25.23 144 GLU C C 1
ATOM 3576 O O . GLU C 1 144 ? 31.013 -45.295 -8.443 1.00 23.98 144 GLU C O 1
ATOM 3582 N N . ALA C 1 145 ? 32.880 -46.214 -7.599 1.00 23.16 145 ALA C N 1
ATOM 3583 C CA . ALA C 1 145 ? 32.600 -45.744 -6.246 1.00 22.89 145 ALA C CA 1
ATOM 3584 C C . ALA C 1 145 ? 32.674 -44.214 -6.173 1.00 22.20 145 ALA C C 1
ATOM 3585 O O . ALA C 1 145 ? 31.857 -43.574 -5.509 1.00 19.45 145 ALA C O 1
ATOM 3587 N N . GLU C 1 146 ? 33.656 -43.634 -6.858 1.00 19.40 146 GLU C N 1
ATOM 3588 C CA . GLU C 1 146 ? 33.828 -42.184 -6.866 1.00 19.97 146 GLU C CA 1
ATOM 3589 C C . GLU C 1 146 ? 32.715 -41.504 -7.654 1.00 19.80 146 GLU C C 1
ATOM 3590 O O . GLU C 1 146 ? 32.320 -40.380 -7.338 1.00 18.36 146 GLU C O 1
ATOM 3596 N N . VAL C 1 147 ? 32.218 -42.178 -8.687 1.00 18.71 147 VAL C N 1
ATOM 3597 C CA . VAL C 1 147 ? 31.120 -41.628 -9.476 1.00 15.50 147 VAL C CA 1
ATOM 3598 C C . VAL C 1 147 ? 29.919 -41.530 -8.526 1.00 17.98 147 VAL C C 1
ATOM 3599 O O . VAL C 1 147 ? 29.225 -40.510 -8.461 1.00 16.25 147 VAL C O 1
ATOM 3603 N N . ALA C 1 148 ? 29.685 -42.606 -7.782 1.00 17.53 148 ALA C N 1
ATOM 3604 C CA . ALA C 1 148 ? 28.583 -42.648 -6.839 1.00 18.36 148 ALA C CA 1
ATOM 3605 C C . ALA C 1 148 ? 28.763 -41.550 -5.795 1.00 17.87 148 ALA C C 1
ATOM 3606 O O . ALA C 1 148 ? 27.795 -40.910 -5.379 1.00 20.58 148 ALA C O 1
ATOM 3608 N N . TRP C 1 149 ? 30.002 -41.323 -5.380 1.00 17.58 149 TRP C N 1
ATOM 3609 C CA . TRP C 1 149 ? 30.284 -40.291 -4.392 1.00 20.66 149 TRP C CA 1
ATOM 3610 C C . TRP C 1 149 ? 29.954 -38.879 -4.886 1.00 18.62 149 TRP C C 1
ATOM 3611 O O . TRP C 1 149 ? 29.344 -38.096 -4.153 1.00 18.29 149 TRP C O 1
ATOM 3622 N N . ARG C 1 150 ? 30.367 -38.539 -6.108 1.00 17.26 150 ARG C N 1
ATOM 3623 C CA . ARG C 1 150 ? 30.093 -37.193 -6.613 1.00 14.74 150 ARG C CA 1
ATOM 3624 C C . ARG C 1 150 ? 28.616 -36.978 -6.902 1.00 14.55 150 ARG C C 1
ATOM 3625 O O . ARG C 1 150 ? 28.130 -35.846 -6.872 1.00 15.34 150 ARG C O 1
ATOM 3633 N N . LYS C 1 151 ? 27.896 -38.058 -7.178 1.00 14.58 151 LYS C N 1
ATOM 3634 C CA . LYS C 1 151 ? 26.469 -37.940 -7.429 1.00 16.42 151 LYS C CA 1
ATOM 3635 C C . LYS C 1 151 ? 25.790 -37.681 -6.087 1.00 16.09 151 LYS C C 1
ATOM 3636 O O . LYS C 1 151 ? 24.935 -36.812 -5.974 1.00 14.08 151 LYS C O 1
ATOM 3642 N N . ASP C 1 152 ? 26.208 -38.422 -5.066 1.00 17.94 152 ASP C N 1
ATOM 3643 C CA . ASP C 1 152 ? 25.655 -38.276 -3.721 1.00 16.88 152 ASP C CA 1
ATOM 3644 C C . ASP C 1 152 ? 25.918 -36.882 -3.167 1.00 16.61 152 ASP C C 1
ATOM 3645 O O . ASP C 1 152 ? 25.045 -36.272 -2.540 1.00 16.95 152 ASP C O 1
ATOM 3650 N N . LEU C 1 153 ? 27.127 -36.377 -3.394 1.00 14.59 153 LEU C N 1
ATOM 3651 C CA . LEU C 1 153 ? 27.496 -35.052 -2.915 1.00 15.51 153 LEU C CA 1
ATOM 3652 C C . LEU C 1 153 ? 26.531 -33.970 -3.400 1.00 14.73 153 LEU C C 1
ATOM 3653 O O . LEU C 1 153 ? 26.060 -33.154 -2.606 1.00 14.19 153 LEU C O 1
ATOM 3658 N N . LEU C 1 154 ? 26.230 -33.959 -4.697 1.00 14.24 154 LEU C N 1
ATOM 3659 C CA . LEU C 1 154 ? 25.324 -32.940 -5.232 1.00 13.67 154 LEU C CA 1
ATOM 3660 C C . LEU C 1 154 ? 23.904 -33.028 -4.680 1.00 13.83 154 LEU C C 1
ATOM 3661 O O . LEU C 1 154 ? 23.208 -32.012 -4.598 1.00 14.36 154 LEU C O 1
ATOM 3666 N N . ARG C 1 155 ? 23.454 -34.229 -4.319 1.00 14.74 155 ARG C N 1
ATOM 3667 C CA . ARG C 1 155 ? 22.112 -34.369 -3.756 1.00 15.83 155 ARG C CA 1
ATOM 3668 C C . ARG C 1 155 ? 22.123 -33.885 -2.312 1.00 16.55 155 ARG C C 1
ATOM 3669 O O . ARG C 1 155 ? 21.162 -33.269 -1.846 1.00 15.68 155 ARG C O 1
ATOM 3677 N N . ARG C 1 156 ? 23.211 -34.165 -1.601 1.00 17.15 156 ARG C N 1
ATOM 3678 C CA . ARG C 1 156 ? 23.328 -33.718 -0.217 1.00 18.69 156 ARG C CA 1
ATOM 3679 C C . ARG C 1 156 ? 23.406 -32.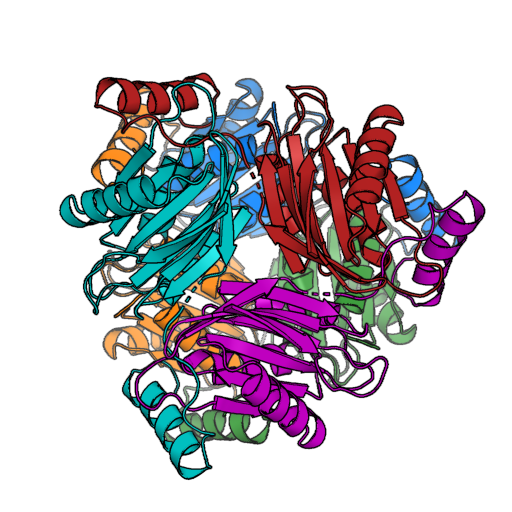201 -0.163 1.00 19.12 156 ARG C C 1
ATOM 3680 O O . ARG C 1 156 ? 22.897 -31.580 0.773 1.00 18.70 156 ARG C O 1
ATOM 3688 N N . LEU C 1 157 ? 24.048 -31.610 -1.170 1.00 17.84 157 LEU C N 1
ATOM 3689 C CA . LEU C 1 157 ? 24.199 -30.157 -1.253 1.00 17.34 157 LEU C CA 1
ATOM 3690 C C . LEU C 1 157 ? 22.934 -29.469 -1.737 1.00 17.26 157 LEU C C 1
ATOM 3691 O O . LEU C 1 157 ? 22.798 -28.252 -1.611 1.00 18.20 157 LEU C O 1
ATOM 3696 N N . GLY C 1 158 ? 22.016 -30.246 -2.299 1.00 15.44 158 GLY C N 1
ATOM 3697 C CA . GLY C 1 158 ? 20.775 -29.675 -2.789 1.00 17.31 158 GLY C CA 1
ATOM 3698 C C . GLY C 1 158 ? 20.831 -29.142 -4.208 1.00 15.01 158 GLY C C 1
ATOM 3699 O O . GLY C 1 158 ? 19.911 -28.440 -4.630 1.00 14.46 158 GLY C O 1
ATOM 3700 N N . TYR C 1 159 ? 21.893 -29.469 -4.949 1.00 12.77 159 TYR C N 1
ATOM 3701 C CA . TYR C 1 159 ? 22.029 -29.014 -6.339 1.00 13.54 159 TYR C CA 1
ATOM 3702 C C . TYR C 1 159 ? 21.372 -29.968 -7.331 1.00 12.87 159 TYR C C 1
ATOM 3703 O O . TYR C 1 159 ? 21.086 -29.597 -8.465 1.00 13.35 159 TYR C O 1
ATOM 3712 N N . LYS C 1 160 ? 21.147 -31.205 -6.903 1.00 12.62 160 LYS C N 1
ATOM 3713 C CA . LYS C 1 160 ? 20.500 -32.209 -7.742 1.00 12.94 160 LYS C CA 1
ATOM 3714 C C . LYS C 1 160 ? 19.455 -32.901 -6.872 1.00 15.94 160 LYS C C 1
ATOM 3715 O O . LYS C 1 160 ? 19.628 -33.002 -5.651 1.00 17.00 160 LYS C O 1
ATOM 3721 N N . LEU C 1 161 ? 18.374 -33.365 -7.488 1.00 17.76 161 LEU C N 1
ATOM 3722 C CA . LEU C 1 161 ? 17.311 -34.028 -6.743 1.00 23.35 161 LEU C CA 1
ATOM 3723 C C . LEU C 1 161 ? 17.345 -35.549 -6.888 1.00 26.25 161 LEU C C 1
ATOM 3724 O O . LEU C 1 161 ? 18.088 -36.051 -7.752 1.00 27.45 161 LEU C O 1
ATOM 3738 N N . GLU D 1 2 ? -14.431 -5.683 -17.623 1.00 29.74 2 GLU D N 1
ATOM 3739 C CA . GLU D 1 2 ? -14.764 -5.194 -18.956 1.00 29.35 2 GLU D CA 1
ATOM 3740 C C . GLU D 1 2 ? -13.564 -5.230 -19.901 1.00 28.31 2 GLU D C 1
ATOM 3741 O O . GLU D 1 2 ? -12.439 -4.942 -19.494 1.00 25.12 2 GLU D O 1
ATOM 3747 N N . LEU D 1 3 ? -13.810 -5.582 -21.160 1.00 25.57 3 LEU D N 1
ATOM 3748 C CA . LEU D 1 3 ? -12.747 -5.634 -22.159 1.00 26.25 3 LEU D CA 1
ATOM 3749 C C . LEU D 1 3 ? -12.793 -4.374 -23.008 1.00 26.01 3 LEU D C 1
ATOM 3750 O O . LEU D 1 3 ? -13.869 -3.898 -23.367 1.00 26.03 3 LEU D O 1
ATOM 3755 N N . LYS D 1 4 ? -11.621 -3.832 -23.319 1.00 23.46 4 LYS D N 1
ATOM 3756 C CA . LYS D 1 4 ? -11.525 -2.631 -24.131 1.00 23.45 4 LYS D CA 1
ATOM 3757 C C . LYS D 1 4 ? -10.469 -2.804 -25.219 1.00 24.83 4 LYS D C 1
ATOM 3758 O O . LYS D 1 4 ? -9.584 -3.654 -25.111 1.00 21.59 4 LYS D O 1
ATOM 3764 N N . LEU D 1 5 ? -10.588 -2.011 -26.279 1.00 23.72 5 LEU D N 1
ATOM 3765 C CA . LEU D 1 5 ? -9.637 -2.054 -27.384 1.00 24.04 5 LEU D CA 1
ATOM 3766 C C . LEU D 1 5 ? -9.011 -0.667 -27.469 1.00 24.65 5 LEU D C 1
ATOM 3767 O O . LEU D 1 5 ? -9.695 0.319 -27.750 1.00 24.91 5 LEU D O 1
ATOM 3772 N N . ILE D 1 6 ? -7.708 -0.598 -27.215 1.00 21.79 6 ILE D N 1
ATOM 3773 C CA . ILE D 1 6 ? -6.983 0.670 -27.214 1.00 21.36 6 ILE D CA 1
ATOM 3774 C C . ILE D 1 6 ? -6.039 0.816 -28.407 1.00 22.49 6 ILE D C 1
ATOM 3775 O O . ILE D 1 6 ? -5.077 0.062 -28.545 1.00 19.24 6 ILE D O 1
ATOM 3780 N N . PRO D 1 7 ? -6.304 1.787 -29.287 1.00 24.06 7 PRO D N 1
ATOM 3781 C CA . PRO D 1 7 ? -5.435 1.989 -30.452 1.00 23.40 7 PRO D CA 1
ATOM 3782 C C . PRO D 1 7 ? -4.158 2.729 -30.056 1.00 22.56 7 PRO D C 1
ATOM 3783 O O . PRO D 1 7 ? -4.166 3.540 -29.134 1.00 22.28 7 PRO D O 1
ATOM 3787 N N . ILE D 1 8 ? -3.065 2.451 -30.756 1.00 21.75 8 ILE D N 1
ATOM 3788 C CA . ILE D 1 8 ? -1.799 3.120 -30.484 1.00 21.82 8 ILE D CA 1
ATOM 3789 C C . ILE D 1 8 ? -1.569 4.222 -31.523 1.00 21.69 8 ILE D C 1
ATOM 3790 O O . ILE D 1 8 ? -1.681 3.975 -32.725 1.00 20.25 8 ILE D O 1
ATOM 3795 N N . GLU D 1 9 ? -1.259 5.432 -31.062 1.00 22.40 9 GLU D N 1
ATOM 3796 C CA . GLU D 1 9 ? -1.014 6.547 -31.972 1.00 24.80 9 GLU D CA 1
ATOM 3797 C C . GLU D 1 9 ? 0.464 6.758 -32.235 1.00 24.56 9 GLU D C 1
ATOM 3798 O O . GLU D 1 9 ? 1.266 6.794 -31.307 1.00 24.17 9 GLU D O 1
ATOM 3804 N N . LYS D 1 10 ? 0.819 6.908 -33.504 1.00 23.02 10 LYS D N 1
ATOM 3805 C CA . LYS D 1 10 ? 2.208 7.154 -33.862 1.00 24.25 10 LYS D CA 1
ATOM 3806 C C . LYS D 1 10 ? 2.348 7.293 -35.366 1.00 23.15 10 LYS D C 1
ATOM 3807 O O . LYS D 1 10 ? 1.479 6.858 -36.119 1.00 22.89 10 LYS D O 1
ATOM 3813 N N . PRO D 1 11 ? 3.430 7.939 -35.823 1.00 23.86 11 PRO D N 1
ATOM 3814 C CA . PRO D 1 11 ? 3.633 8.095 -37.265 1.00 20.51 11 PRO D CA 1
ATOM 3815 C C . PRO D 1 11 ? 3.718 6.693 -37.878 1.00 21.00 11 PRO D C 1
ATOM 3816 O O . PRO D 1 11 ? 4.173 5.750 -37.231 1.00 18.53 11 PRO D O 1
ATOM 3820 N N . GLU D 1 12 ? 3.292 6.555 -39.126 1.00 21.31 12 GLU D N 1
ATOM 3821 C CA . GLU D 1 12 ? 3.318 5.259 -39.790 1.00 23.08 12 GLU D CA 1
ATOM 3822 C C . GLU D 1 12 ? 4.682 4.576 -39.840 1.00 20.95 12 GLU D C 1
ATOM 3823 O O . GLU D 1 12 ? 4.770 3.355 -39.725 1.00 23.77 12 GLU D O 1
ATOM 3829 N N . ASN D 1 13 ? 5.741 5.361 -39.996 1.00 20.33 13 ASN D N 1
ATOM 3830 C CA . ASN D 1 13 ? 7.090 4.813 -40.126 1.00 22.50 13 ASN D CA 1
ATOM 3831 C C . ASN D 1 13 ? 7.841 4.482 -38.840 1.00 22.71 13 ASN D C 1
ATOM 3832 O O . ASN D 1 13 ? 9.011 4.091 -38.892 1.00 23.97 13 ASN D O 1
ATOM 3837 N N . LEU D 1 14 ? 7.203 4.636 -37.689 1.00 20.37 14 LEU D N 1
ATOM 3838 C CA . LEU D 1 14 ? 7.908 4.333 -36.454 1.00 16.02 14 LEU D CA 1
ATOM 3839 C C . LEU D 1 14 ? 7.572 2.959 -35.882 1.00 16.35 14 LEU D C 1
ATOM 3840 O O . LEU D 1 14 ? 6.435 2.477 -35.956 1.00 15.48 14 LEU D O 1
ATOM 3845 N N . ASN D 1 15 ? 8.590 2.325 -35.317 1.00 13.64 15 ASN D N 1
ATOM 3846 C CA . ASN D 1 15 ? 8.423 1.018 -34.701 1.00 13.12 15 ASN D CA 1
ATOM 3847 C C . ASN D 1 15 ? 8.233 1.202 -33.212 1.00 12.30 15 ASN D C 1
ATOM 3848 O O . ASN D 1 15 ? 8.798 2.120 -32.613 1.00 12.88 15 ASN D O 1
ATOM 3853 N N . VAL D 1 16 ? 7.436 0.323 -32.618 1.00 11.69 16 VAL D N 1
ATOM 3854 C CA . VAL D 1 16 ? 7.207 0.366 -31.183 1.00 12.62 16 VAL D CA 1
ATOM 3855 C C . VAL D 1 16 ? 7.398 -1.028 -30.602 1.00 12.48 16 VAL D C 1
ATOM 3856 O O . VAL D 1 16 ? 7.204 -2.035 -31.290 1.00 13.82 16 VAL D O 1
ATOM 3860 N N . ILE D 1 17 ? 7.796 -1.074 -29.335 1.00 11.04 17 ILE D N 1
ATOM 3861 C CA . ILE D 1 17 ? 7.989 -2.336 -28.623 1.00 10.86 17 ILE D CA 1
ATOM 3862 C C . ILE D 1 17 ? 7.189 -2.194 -27.339 1.00 9.92 17 ILE D C 1
ATOM 3863 O O . ILE D 1 17 ? 7.473 -1.321 -26.517 1.00 10.80 17 ILE D O 1
ATOM 3868 N N . LEU D 1 18 ? 6.180 -3.048 -27.189 1.00 10.39 18 LEU D N 1
ATOM 3869 C CA . LEU D 1 18 ? 5.293 -3.028 -26.031 1.00 9.62 18 LEU D CA 1
ATOM 3870 C C . LEU D 1 18 ? 5.531 -4.271 -25.179 1.00 9.98 18 LEU D C 1
ATOM 3871 O O . LEU D 1 18 ? 5.513 -5.394 -25.693 1.00 11.10 18 LEU D O 1
ATOM 3876 N N . GLY D 1 19 ? 5.765 -4.082 -23.882 1.00 8.69 19 GLY D N 1
ATOM 3877 C CA . GLY D 1 19 ? 6.017 -5.241 -23.041 1.00 9.10 19 GLY D CA 1
ATOM 3878 C C . GLY D 1 19 ? 5.606 -5.121 -21.588 1.00 11.67 19 GLY D C 1
ATOM 3879 O O . GLY D 1 19 ? 4.959 -4.155 -21.181 1.00 9.69 19 GLY D O 1
ATOM 3880 N N . GLN D 1 20 ? 5.997 -6.124 -20.806 1.00 9.14 20 GLN D N 1
ATOM 3881 C CA . GLN D 1 20 ? 5.672 -6.190 -19.384 1.00 10.99 20 GLN D CA 1
ATOM 3882 C C . GLN D 1 20 ? 6.979 -6.298 -18.612 1.00 10.27 20 GLN D C 1
ATOM 3883 O O . GLN D 1 20 ? 7.842 -7.094 -18.970 1.00 11.82 20 GLN D O 1
ATOM 3889 N N . ALA D 1 21 ? 7.133 -5.485 -17.571 1.00 9.34 21 ALA D N 1
ATOM 3890 C CA . ALA D 1 21 ? 8.338 -5.529 -16.753 1.00 8.74 21 ALA D CA 1
ATOM 3891 C C . ALA D 1 21 ? 7.912 -5.435 -15.284 1.00 11.51 21 ALA D C 1
ATOM 3892 O O . ALA D 1 21 ? 6.787 -5.787 -14.940 1.00 12.35 21 ALA D O 1
ATOM 3894 N N . HIS D 1 22 ? 8.822 -4.991 -14.426 1.00 10.23 22 HIS D N 1
ATOM 3895 C CA . HIS D 1 22 ? 8.535 -4.828 -13.005 1.00 9.83 22 HIS D CA 1
ATOM 3896 C C . HIS D 1 22 ? 9.729 -4.102 -12.386 1.00 10.30 22 HIS D C 1
ATOM 3897 O O . HIS D 1 22 ? 10.819 -4.130 -12.948 1.00 11.58 22 HIS D O 1
ATOM 3904 N N . PHE D 1 23 ? 9.515 -3.447 -11.245 1.00 12.02 23 PHE D N 1
ATOM 3905 C CA . PHE D 1 23 ? 10.574 -2.721 -10.533 1.00 12.31 23 PHE D CA 1
ATOM 3906 C C . PHE D 1 23 ? 10.974 -1.430 -11.247 1.00 13.60 23 PHE D C 1
ATOM 3907 O O . PHE D 1 23 ? 11.184 -1.406 -12.459 1.00 12.82 23 PHE D O 1
ATOM 3915 N N . ILE D 1 24 ? 11.101 -0.351 -10.483 1.00 13.53 24 ILE D N 1
ATOM 3916 C CA . ILE D 1 24 ? 11.412 0.938 -11.081 1.00 14.73 24 ILE D CA 1
ATOM 3917 C C . ILE D 1 24 ? 12.729 1.018 -11.868 1.00 13.74 24 ILE D C 1
ATOM 3918 O O . ILE D 1 24 ? 12.880 1.884 -12.734 1.00 12.79 24 ILE D O 1
ATOM 3923 N N . LYS D 1 25 ? 13.659 0.103 -11.597 1.00 10.98 25 LYS D N 1
ATOM 3924 C CA . LYS D 1 25 ? 14.950 0.081 -12.292 1.00 10.45 25 LYS D CA 1
ATOM 3925 C C . LYS D 1 25 ? 14.780 -0.209 -13.784 1.00 11.24 25 LYS D C 1
ATOM 3926 O O . LYS D 1 25 ? 15.721 -0.084 -14.573 1.00 11.97 25 LYS D O 1
ATOM 3932 N N . THR D 1 26 ? 13.565 -0.588 -14.159 1.00 11.20 26 THR D N 1
ATOM 3933 C CA . THR D 1 26 ? 13.232 -0.867 -15.551 1.00 9.40 26 THR D CA 1
ATOM 3934 C C . THR D 1 26 ? 13.623 0.313 -16.449 1.00 11.39 26 THR D C 1
ATOM 3935 O O . THR D 1 26 ? 14.176 0.130 -17.536 1.00 11.17 26 THR D O 1
ATOM 3939 N N . VAL D 1 27 ? 13.336 1.530 -15.996 1.00 9.70 27 VAL D N 1
ATOM 3940 C CA . VAL D 1 27 ? 13.627 2.707 -16.808 1.00 11.20 27 VAL D CA 1
ATOM 3941 C C . VAL D 1 27 ? 15.104 2.900 -17.160 1.00 11.26 27 VAL D C 1
ATOM 3942 O O . VAL D 1 27 ? 15.463 2.925 -18.341 1.00 12.09 27 VAL D O 1
ATOM 3946 N N . GLU D 1 28 ? 15.964 3.035 -16.156 1.00 9.48 28 GLU D N 1
ATOM 3947 C CA . GLU D 1 28 ? 17.382 3.223 -16.437 1.00 12.09 28 GLU D CA 1
ATOM 3948 C C . GLU D 1 28 ? 17.994 2.026 -17.159 1.00 10.54 28 GLU D C 1
ATOM 3949 O O . GLU D 1 28 ? 18.787 2.201 -18.078 1.00 9.01 28 GLU D O 1
ATOM 3955 N N . ASP D 1 29 ? 17.625 0.814 -16.750 1.00 12.04 29 ASP D N 1
ATOM 3956 C CA . ASP D 1 29 ? 18.177 -0.377 -17.388 1.00 9.90 29 ASP D CA 1
ATOM 3957 C C . ASP D 1 29 ? 17.833 -0.464 -18.874 1.00 10.93 29 ASP D C 1
ATOM 3958 O O . ASP D 1 29 ? 18.702 -0.781 -19.695 1.00 11.15 29 ASP D O 1
ATOM 3963 N N . LEU D 1 30 ? 16.578 -0.184 -19.230 1.00 9.37 30 LEU D N 1
ATOM 3964 C CA . LEU D 1 30 ? 16.191 -0.245 -20.638 1.00 10.52 30 LEU D CA 1
ATOM 3965 C C . LEU D 1 30 ? 16.824 0.886 -21.435 1.00 10.77 30 LEU D C 1
ATOM 3966 O O . LEU D 1 30 ? 17.262 0.681 -22.565 1.00 9.43 30 LEU D O 1
ATOM 3971 N N . HIS D 1 31 ? 16.869 2.082 -20.858 1.00 9.26 31 HIS D N 1
ATOM 3972 C CA . HIS D 1 31 ? 17.487 3.210 -21.549 1.00 10.54 31 HIS D CA 1
ATOM 3973 C C . HIS D 1 31 ? 18.947 2.853 -21.857 1.00 11.02 31 HIS D C 1
ATOM 3974 O O . HIS D 1 31 ? 19.425 3.021 -22.982 1.00 9.78 31 HIS D O 1
ATOM 3981 N N . GLU D 1 32 ? 19.644 2.329 -20.856 1.00 9.52 32 GLU D N 1
ATOM 3982 C CA . GLU D 1 32 ? 21.041 1.955 -21.028 1.00 9.54 32 GLU D CA 1
ATOM 3983 C C . GLU D 1 32 ? 21.222 0.834 -22.037 1.00 11.40 32 GLU D C 1
ATOM 3984 O O . GLU D 1 32 ? 22.184 0.837 -22.806 1.00 11.60 32 GLU D O 1
ATOM 3990 N N . ALA D 1 33 ? 20.306 -0.133 -22.012 1.00 11.27 33 ALA D N 1
ATOM 3991 C CA . ALA D 1 33 ? 20.362 -1.273 -22.924 1.00 11.23 33 ALA D CA 1
ATOM 3992 C C . ALA D 1 33 ? 20.240 -0.794 -24.366 1.00 10.73 33 ALA D C 1
ATOM 3993 O O . ALA D 1 33 ? 20.912 -1.300 -25.262 1.00 10.74 33 ALA D O 1
ATOM 3995 N N . LEU D 1 34 ? 19.384 0.196 -24.587 1.00 10.31 34 LEU D N 1
ATOM 3996 C CA . LEU D 1 34 ? 19.184 0.716 -25.927 1.00 8.12 34 LEU D CA 1
ATOM 3997 C C . LEU D 1 34 ? 20.377 1.497 -26.469 1.00 8.97 34 LEU D C 1
ATOM 3998 O O . LEU D 1 34 ? 20.789 1.286 -27.612 1.00 10.69 34 LEU D O 1
ATOM 4003 N N . VAL D 1 35 ? 20.944 2.391 -25.660 1.00 10.35 35 VAL D N 1
ATOM 4004 C CA . VAL D 1 35 ? 22.080 3.189 -26.118 1.00 9.11 35 VAL D CA 1
ATOM 4005 C C . VAL D 1 35 ? 23.354 2.376 -26.218 1.00 11.72 35 VAL D C 1
ATOM 4006 O O . VAL D 1 35 ? 24.284 2.757 -26.926 1.00 11.49 35 VAL D O 1
ATOM 4010 N N . THR D 1 36 ? 23.397 1.259 -25.501 1.00 9.73 36 THR D N 1
ATOM 4011 C CA . THR D 1 36 ? 24.561 0.383 -25.555 1.00 10.18 36 THR D CA 1
ATOM 4012 C C . THR D 1 36 ? 24.478 -0.461 -26.828 1.00 11.08 36 THR D C 1
ATOM 4013 O O . THR D 1 36 ? 25.501 -0.804 -27.439 1.00 10.98 36 THR D O 1
ATOM 4017 N N . ALA D 1 37 ? 23.250 -0.768 -27.239 1.00 10.26 37 ALA D N 1
ATOM 4018 C CA . ALA D 1 37 ? 23.006 -1.594 -28.421 1.00 10.76 37 ALA D CA 1
ATOM 4019 C C . ALA D 1 37 ? 23.258 -0.913 -29.759 1.00 9.98 37 ALA D C 1
ATOM 4020 O O . ALA D 1 37 ? 23.801 -1.523 -30.687 1.00 10.24 37 ALA D O 1
ATOM 4022 N N . VAL D 1 38 ? 22.847 0.345 -29.875 1.00 9.24 38 VAL D N 1
ATOM 4023 C CA . VAL D 1 38 ? 23.000 1.053 -31.140 1.00 9.86 38 VAL D CA 1
ATOM 4024 C C . VAL D 1 38 ? 23.545 2.461 -30.909 1.00 11.07 38 VAL D C 1
ATOM 4025 O O . VAL D 1 38 ? 22.965 3.237 -30.151 1.00 13.97 38 VAL D O 1
ATOM 4029 N N . PRO D 1 39 ? 24.650 2.817 -31.585 1.00 12.13 39 PRO D N 1
ATOM 4030 C CA . PRO D 1 39 ? 25.226 4.150 -31.400 1.00 13.99 39 PRO D CA 1
ATOM 4031 C C . PRO D 1 39 ? 24.337 5.226 -32.010 1.00 14.48 39 PRO D C 1
ATOM 4032 O O . PRO D 1 39 ? 23.909 5.102 -33.158 1.00 16.04 39 PRO D O 1
ATOM 4036 N N . GLY D 1 40 ? 24.044 6.255 -31.220 1.00 16.33 40 GLY D N 1
ATOM 4037 C CA . GLY D 1 40 ? 23.210 7.353 -31.681 1.00 17.49 40 GLY D CA 1
ATOM 4038 C C . GLY D 1 40 ? 21.729 7.042 -31.820 1.00 17.45 40 GLY D C 1
ATOM 4039 O O . GLY D 1 40 ? 20.973 7.798 -32.449 1.00 15.79 40 GLY D O 1
ATOM 4040 N N . ILE D 1 41 ? 21.294 5.939 -31.223 1.00 14.23 41 ILE D N 1
ATOM 4041 C CA . ILE D 1 41 ? 19.899 5.546 -31.320 1.00 12.36 41 ILE D CA 1
ATOM 4042 C C . ILE D 1 41 ? 18.979 6.623 -30.762 1.00 13.45 41 ILE D C 1
ATOM 4043 O O . ILE D 1 41 ? 19.331 7.317 -29.809 1.00 13.50 41 ILE D O 1
ATOM 4048 N N . ARG D 1 42 ? 17.810 6.768 -31.375 1.00 11.48 42 ARG D N 1
ATOM 4049 C CA . ARG D 1 42 ? 16.834 7.764 -30.948 1.00 12.86 42 ARG D CA 1
ATOM 4050 C C . ARG D 1 42 ? 15.567 7.034 -30.538 1.00 12.54 42 ARG D C 1
ATOM 4051 O O . ARG D 1 42 ? 15.050 6.204 -31.288 1.00 11.51 42 ARG D O 1
ATOM 4059 N N . PHE D 1 43 ? 15.064 7.349 -29.346 1.00 11.38 43 PHE D N 1
ATOM 4060 C CA . PHE D 1 43 ? 13.882 6.676 -28.847 1.00 11.20 43 PHE D CA 1
ATOM 4061 C C . PHE D 1 43 ? 13.201 7.399 -27.701 1.00 11.80 43 PHE D C 1
ATOM 4062 O O . PHE D 1 43 ? 13.726 8.369 -27.146 1.00 12.60 43 PHE D O 1
ATOM 4070 N N . GLY D 1 44 ? 12.023 6.890 -27.361 1.00 12.16 44 GLY D N 1
ATOM 4071 C CA . GLY D 1 44 ? 11.258 7.386 -26.233 1.00 12.49 44 GLY D CA 1
ATOM 4072 C C . GLY D 1 44 ? 10.856 6.131 -25.469 1.00 11.83 44 GLY D C 1
ATOM 4073 O O . GLY D 1 44 ? 10.476 5.136 -26.082 1.00 13.24 44 GLY D O 1
ATOM 4074 N N . LEU D 1 45 ? 10.945 6.163 -24.145 1.00 11.82 45 LEU D N 1
ATOM 4075 C CA . LEU D 1 45 ? 10.593 5.005 -23.327 1.00 13.91 45 LEU D CA 1
ATOM 4076 C C . LEU D 1 45 ? 9.693 5.400 -22.162 1.00 13.09 45 LEU D C 1
ATOM 4077 O O . LEU D 1 45 ? 9.905 6.431 -21.531 1.00 12.06 45 LEU D O 1
ATOM 4082 N N . ALA D 1 46 ? 8.681 4.586 -21.888 1.00 9.89 46 ALA D N 1
ATOM 4083 C CA . ALA D 1 46 ? 7.797 4.850 -20.757 1.00 11.23 46 ALA D CA 1
ATOM 4084 C C . ALA D 1 46 ? 7.523 3.541 -20.020 1.00 12.13 46 ALA D C 1
ATOM 4085 O O . ALA D 1 46 ? 7.385 2.481 -20.639 1.00 11.78 46 ALA D O 1
ATOM 4087 N N . PHE D 1 47 ? 7.442 3.619 -18.695 1.00 11.56 47 PHE D N 1
ATOM 4088 C CA . PHE D 1 47 ? 7.188 2.442 -17.859 1.00 12.78 47 PHE D CA 1
ATOM 4089 C C . PHE D 1 47 ? 6.115 2.803 -16.835 1.00 10.06 47 PHE D C 1
ATOM 4090 O O . PHE D 1 47 ? 6.211 3.833 -16.179 1.00 11.11 47 PHE D O 1
ATOM 4098 N N . SER D 1 48 ? 5.105 1.954 -16.685 1.00 10.48 48 SER D N 1
ATOM 4099 C CA . SER D 1 48 ? 4.014 2.263 -15.760 1.00 11.06 48 SER D CA 1
ATOM 4100 C C . SER D 1 48 ? 4.196 1.686 -14.352 1.00 12.06 48 SER D C 1
ATOM 4101 O O . SER D 1 48 ? 3.906 0.516 -14.108 1.00 13.02 48 SER D O 1
ATOM 4104 N N . GLU D 1 49 ? 4.664 2.525 -13.431 1.00 11.39 49 GLU D N 1
ATOM 4105 C CA . GLU D 1 49 ? 4.853 2.119 -12.036 1.00 12.77 49 GLU D CA 1
ATOM 4106 C C . GLU D 1 49 ? 3.471 1.687 -11.547 1.00 14.76 49 GLU D C 1
ATOM 4107 O O . GLU D 1 49 ? 2.495 2.424 -11.713 1.00 14.75 49 GLU D O 1
ATOM 4113 N N . ALA D 1 50 ? 3.385 0.511 -10.932 1.00 11.17 50 ALA D N 1
ATOM 4114 C CA . ALA D 1 50 ? 2.091 -0.021 -10.524 1.00 12.86 50 ALA D CA 1
ATOM 4115 C C . ALA D 1 50 ? 1.769 -0.013 -9.041 1.00 14.67 50 ALA D C 1
ATOM 4116 O O . ALA D 1 50 ? 0.756 -0.574 -8.626 1.00 14.23 50 ALA D O 1
ATOM 4118 N N . SER D 1 51 ? 2.622 0.634 -8.258 1.00 15.14 51 SER D N 1
ATOM 4119 C CA . SER D 1 51 ? 2.445 0.734 -6.813 1.00 17.10 51 SER D CA 1
ATOM 4120 C C . SER D 1 51 ? 2.985 2.083 -6.361 1.00 16.24 51 SER D C 1
ATOM 4121 O O . SER D 1 51 ? 3.485 2.855 -7.175 1.00 15.90 51 SER D O 1
ATOM 4124 N N . GLY D 1 52 ? 2.891 2.367 -5.066 1.00 15.42 52 GLY D N 1
ATOM 4125 C CA . GLY D 1 52 ? 3.397 3.636 -4.570 1.00 15.29 52 GLY D CA 1
ATOM 4126 C C . GLY D 1 52 ? 2.670 4.803 -5.204 1.00 13.67 52 GLY D C 1
ATOM 4127 O O . GLY D 1 52 ? 1.444 4.839 -5.198 1.00 15.20 52 GLY D O 1
ATOM 4128 N N . LYS D 1 53 ? 3.421 5.752 -5.757 1.00 12.27 53 LYS D N 1
ATOM 4129 C CA . LYS D 1 53 ? 2.819 6.922 -6.394 1.00 13.38 53 LYS D CA 1
ATOM 4130 C C . LYS D 1 53 ? 2.135 6.576 -7.720 1.00 13.40 53 LYS D C 1
ATOM 4131 O O . LYS D 1 53 ? 1.386 7.395 -8.275 1.00 13.05 53 LYS D O 1
ATOM 4137 N N . ARG D 1 54 ? 2.398 5.368 -8.225 1.00 13.45 54 ARG D N 1
ATOM 4138 C CA . ARG D 1 54 ? 1.786 4.883 -9.461 1.00 12.33 54 ARG D CA 1
ATOM 4139 C C . ARG D 1 54 ? 1.968 5.847 -10.626 1.00 13.50 54 ARG D C 1
ATOM 4140 O O . ARG D 1 54 ? 1.024 6.142 -11.364 1.00 16.09 54 ARG D O 1
ATOM 4148 N N . LEU D 1 55 ? 3.190 6.332 -10.796 1.00 12.36 55 LEU D N 1
ATOM 4149 C CA . LEU D 1 55 ? 3.473 7.280 -11.859 1.00 13.18 55 LEU D CA 1
ATOM 4150 C C . LEU D 1 55 ? 4.125 6.677 -13.087 1.00 14.75 55 LEU D C 1
ATOM 4151 O O . LEU D 1 55 ? 4.994 5.811 -12.988 1.00 14.23 55 LEU D O 1
ATOM 4156 N N . VAL D 1 56 ? 3.703 7.145 -14.255 1.00 11.86 56 VAL D N 1
ATOM 4157 C CA . VAL D 1 56 ? 4.324 6.681 -15.479 1.00 11.98 56 VAL D CA 1
ATOM 4158 C C . VAL D 1 56 ? 5.716 7.306 -15.439 1.00 12.62 56 VAL D C 1
ATOM 4159 O O . VAL D 1 56 ? 5.866 8.500 -15.168 1.00 11.97 56 VAL D O 1
ATOM 4163 N N . ARG D 1 57 ? 6.734 6.480 -15.661 1.00 10.99 57 ARG D N 1
ATOM 4164 C CA . ARG D 1 57 ? 8.121 6.933 -15.649 1.00 12.12 57 ARG D CA 1
ATOM 4165 C C . ARG D 1 57 ? 8.608 6.987 -17.094 1.00 12.99 57 ARG D C 1
ATOM 4166 O O . ARG D 1 57 ? 8.226 6.145 -17.909 1.00 12.97 57 ARG D O 1
ATOM 4174 N N . ARG D 1 58 ? 9.440 7.972 -17.420 1.00 14.27 58 ARG D N 1
ATOM 4175 C CA . ARG D 1 58 ? 9.899 8.089 -18.799 1.00 14.98 58 ARG D CA 1
ATOM 4176 C C . ARG D 1 58 ? 11.348 8.510 -18.964 1.00 14.22 58 ARG D C 1
ATOM 4177 O O . ARG D 1 58 ? 11.942 9.143 -18.091 1.00 14.53 58 ARG D O 1
ATOM 4185 N N . SER D 1 59 ? 11.903 8.167 -20.118 1.00 11.76 59 SER D N 1
ATOM 4186 C CA . SER D 1 59 ? 13.288 8.485 -20.418 1.00 11.87 59 SER D CA 1
ATOM 4187 C C . SER D 1 59 ? 13.448 8.420 -21.935 1.00 12.99 59 SER D C 1
ATOM 4188 O O . SER D 1 59 ? 12.703 7.720 -22.605 1.00 12.43 59 SER D O 1
ATOM 4191 N N . GLY D 1 60 ? 14.418 9.138 -22.484 1.00 11.84 60 GLY D N 1
ATOM 4192 C CA . GLY D 1 60 ? 14.583 9.080 -23.929 1.00 13.71 60 GLY D CA 1
ATOM 4193 C C . GLY D 1 60 ? 15.550 10.100 -24.488 1.00 14.49 60 GLY D C 1
ATOM 4194 O O . GLY D 1 60 ? 16.157 10.855 -23.738 1.00 14.03 60 GLY D O 1
ATOM 4195 N N . THR D 1 61 ? 15.674 10.130 -25.813 1.00 16.14 61 THR D N 1
ATOM 4196 C CA . THR D 1 61 ? 16.589 11.048 -26.489 1.00 16.35 61 THR D CA 1
ATOM 4197 C C . THR D 1 61 ? 15.919 12.267 -27.123 1.00 19.16 61 THR D C 1
ATOM 4198 O O . THR D 1 61 ? 16.528 13.334 -27.236 1.00 21.27 61 THR D O 1
ATOM 4202 N N . ASP D 1 62 ? 14.672 12.118 -27.548 1.00 19.22 62 ASP D N 1
ATOM 4203 C CA . ASP D 1 62 ? 13.969 13.235 -28.170 1.00 19.75 62 ASP D CA 1
ATOM 4204 C C . ASP D 1 62 ? 12.617 13.426 -27.520 1.00 19.51 62 ASP D C 1
ATOM 4205 O O . ASP D 1 62 ? 11.889 12.464 -27.309 1.00 17.01 62 ASP D O 1
ATOM 4210 N N . GLU D 1 63 ? 12.275 14.676 -27.224 1.00 20.22 63 GLU D N 1
ATOM 4211 C CA . GLU D 1 63 ? 11.011 14.967 -26.570 1.00 20.37 63 GLU D CA 1
ATOM 4212 C C . GLU D 1 63 ? 9.784 14.428 -27.302 1.00 17.20 63 GLU D C 1
ATOM 4213 O O . GLU D 1 63 ? 8.859 13.934 -26.665 1.00 16.51 63 GLU D O 1
ATOM 4219 N N . ALA D 1 64 ? 9.776 14.497 -28.631 1.00 15.45 64 ALA D N 1
ATOM 4220 C CA . ALA D 1 64 ? 8.630 14.016 -29.401 1.00 15.85 64 ALA D CA 1
ATOM 4221 C C . ALA D 1 64 ? 8.430 12.505 -29.272 1.00 16.67 64 ALA D C 1
ATOM 4222 O O . ALA D 1 64 ? 7.294 12.013 -29.244 1.00 14.05 64 ALA D O 1
ATOM 4224 N N . LEU D 1 65 ? 9.531 11.762 -29.197 1.00 14.76 65 LEU D N 1
ATOM 4225 C CA . LEU D 1 65 ? 9.431 10.312 -29.074 1.00 14.46 65 LEU D CA 1
ATOM 4226 C C . LEU D 1 65 ? 8.981 9.947 -27.657 1.00 14.05 65 LEU D C 1
ATOM 4227 O O . LEU D 1 65 ? 8.190 9.032 -27.464 1.00 13.66 65 LEU D O 1
ATOM 4232 N N . VAL D 1 66 ? 9.489 10.670 -26.666 1.00 13.30 66 VAL D N 1
ATOM 4233 C CA . VAL D 1 66 ? 9.096 10.418 -25.283 1.00 15.89 66 VAL D CA 1
ATOM 4234 C C . VAL D 1 66 ? 7.598 10.708 -25.110 1.00 15.90 66 VAL D C 1
ATOM 4235 O O . VAL D 1 66 ? 6.884 9.957 -24.441 1.00 15.60 66 VAL D O 1
ATOM 4239 N N . GLU D 1 67 ? 7.113 11.783 -25.733 1.00 15.76 67 GLU D N 1
ATOM 4240 C CA . GLU D 1 67 ? 5.695 12.129 -25.630 1.00 16.62 67 GLU D CA 1
ATOM 4241 C C . GLU D 1 67 ? 4.823 10.992 -26.159 1.00 15.61 67 GLU D C 1
ATOM 4242 O O . GLU D 1 67 ? 3.812 10.640 -25.554 1.00 17.13 67 GLU D O 1
ATOM 4248 N N . LEU D 1 68 ? 5.216 10.434 -27.301 1.00 13.22 68 LEU D N 1
ATOM 4249 C CA . LEU D 1 68 ? 4.479 9.339 -27.924 1.00 15.45 68 LEU D CA 1
ATOM 4250 C C . LEU D 1 68 ? 4.397 8.143 -26.979 1.00 14.56 68 LEU D C 1
ATOM 4251 O O . LEU D 1 68 ? 3.330 7.550 -26.793 1.00 15.58 68 LEU D O 1
ATOM 4256 N N . ALA D 1 69 ? 5.531 7.791 -26.383 1.00 13.99 69 ALA D N 1
ATOM 4257 C CA . ALA D 1 69 ? 5.581 6.659 -25.466 1.00 11.88 69 ALA D CA 1
ATOM 4258 C C . ALA D 1 69 ? 4.701 6.888 -24.239 1.00 12.20 69 ALA D C 1
ATOM 4259 O O . ALA D 1 69 ? 3.897 6.032 -23.880 1.00 11.35 69 ALA D O 1
ATOM 4261 N N . VAL D 1 70 ? 4.851 8.045 -23.603 1.00 13.69 70 VAL D N 1
ATOM 4262 C CA . VAL D 1 70 ? 4.071 8.360 -22.404 1.00 13.87 70 VAL D CA 1
ATOM 4263 C C . VAL D 1 70 ? 2.575 8.470 -22.684 1.00 15.55 70 VAL D C 1
ATOM 4264 O O . VAL D 1 70 ? 1.748 7.889 -21.971 1.00 12.76 70 VAL D O 1
ATOM 4268 N N . LYS D 1 71 ? 2.234 9.216 -23.728 1.00 12.58 71 LYS D N 1
ATOM 4269 C CA . LYS D 1 71 ? 0.838 9.417 -24.094 1.00 15.83 71 LYS D CA 1
ATOM 4270 C C . LYS D 1 71 ? 0.111 8.092 -24.313 1.00 16.06 71 LYS D C 1
ATOM 4271 O O . LYS D 1 71 ? -0.979 7.881 -23.784 1.00 15.46 71 LYS D O 1
ATOM 4277 N N . ASN D 1 72 ? 0.717 7.196 -25.090 1.00 16.83 72 ASN D N 1
ATOM 4278 C CA . ASN D 1 72 ? 0.111 5.898 -25.363 1.00 15.06 72 ASN D CA 1
ATOM 4279 C C . ASN D 1 72 ? 0.045 5.030 -24.117 1.00 15.34 72 ASN D C 1
ATOM 4280 O O . ASN D 1 72 ? -0.955 4.356 -23.877 1.00 15.45 72 ASN D O 1
ATOM 4285 N N . LEU D 1 73 ? 1.106 5.039 -23.318 1.00 14.12 73 LEU D N 1
ATOM 4286 C CA . LEU D 1 73 ? 1.108 4.220 -22.116 1.00 13.37 73 LEU D CA 1
ATOM 4287 C C . LEU D 1 73 ? 0.013 4.672 -21.150 1.00 15.85 73 LEU D C 1
ATOM 4288 O O . LEU D 1 73 ? -0.628 3.844 -20.503 1.00 16.21 73 LEU D O 1
ATOM 4293 N N . LEU D 1 74 ? -0.207 5.982 -21.051 1.00 14.14 74 LEU D N 1
ATOM 4294 C CA . LEU D 1 74 ? -1.255 6.484 -20.170 1.00 14.35 74 LEU D CA 1
ATOM 4295 C C . LEU D 1 74 ? -2.624 5.976 -20.639 1.00 15.17 74 LEU D C 1
ATOM 4296 O O . LEU D 1 74 ? -3.487 5.657 -19.822 1.00 17.45 74 LEU D O 1
ATOM 4301 N N . ASN D 1 75 ? -2.821 5.896 -21.951 1.00 16.19 75 ASN D N 1
ATOM 4302 C CA . ASN D 1 75 ? -4.085 5.410 -22.501 1.00 15.17 75 ASN D CA 1
ATOM 4303 C C . ASN D 1 75 ? -4.291 3.935 -22.172 1.00 17.64 75 ASN D C 1
ATOM 4304 O O . ASN D 1 75 ? -5.408 3.495 -21.888 1.00 14.72 75 ASN D O 1
ATOM 4309 N N . LEU D 1 76 ? -3.205 3.168 -22.213 1.00 15.36 76 LEU D N 1
ATOM 4310 C CA . LEU D 1 76 ? -3.284 1.745 -21.914 1.00 15.83 76 LEU D CA 1
ATOM 4311 C C . LEU D 1 76 ? -3.628 1.549 -20.437 1.00 14.05 76 LEU D C 1
ATOM 4312 O O . LEU D 1 76 ? -4.401 0.662 -20.079 1.00 17.50 76 LEU D O 1
ATOM 4317 N N . ALA D 1 77 ? -3.034 2.380 -19.589 1.00 14.65 77 ALA D N 1
ATOM 4318 C CA . ALA D 1 77 ? -3.281 2.345 -18.146 1.00 16.56 77 ALA D CA 1
ATOM 4319 C C . ALA D 1 77 ? -3.210 0.956 -17.503 1.00 17.66 77 ALA D C 1
ATOM 4320 O O . ALA D 1 77 ? -4.114 0.562 -16.765 1.00 16.91 77 ALA D O 1
ATOM 4322 N N . CYS D 1 78 ? -2.139 0.217 -17.783 1.00 18.92 78 CYS D N 1
ATOM 4323 C CA . CYS D 1 78 ? -1.952 -1.119 -17.213 1.00 16.56 78 CYS D CA 1
ATOM 4324 C C . CYS D 1 78 ? -0.684 -1.120 -16.367 1.00 16.65 78 CYS D C 1
ATOM 4325 O O . CYS D 1 78 ? 0.366 -0.680 -16.821 1.00 13.60 78 CYS D O 1
ATOM 4328 N N . GLY D 1 79 ? -0.780 -1.617 -15.141 1.00 13.81 79 GLY D N 1
ATOM 4329 C CA . GLY D 1 79 ? 0.390 -1.661 -14.284 1.00 13.28 79 GLY D CA 1
ATOM 4330 C C . GLY D 1 79 ? 1.540 -2.497 -14.833 1.00 12.52 79 GLY D C 1
ATOM 4331 O O . GLY D 1 79 ? 1.333 -3.565 -15.407 1.00 12.32 79 GLY D O 1
ATOM 4332 N N . HIS D 1 80 ? 2.754 -1.991 -14.640 1.00 13.11 80 HIS D N 1
ATOM 4333 C CA . HIS D 1 80 ? 4.000 -2.637 -15.061 1.00 12.11 80 HIS D CA 1
ATOM 4334 C C . HIS D 1 80 ? 4.241 -2.835 -16.553 1.00 15.13 80 HIS D C 1
ATOM 4335 O O . HIS D 1 80 ? 5.145 -3.575 -16.951 1.00 13.64 80 HIS D O 1
ATOM 4342 N N . VAL D 1 81 ? 3.450 -2.166 -17.381 1.00 13.77 81 VAL D N 1
ATOM 4343 C CA . VAL D 1 81 ? 3.647 -2.260 -18.821 1.00 12.52 81 VAL D CA 1
ATOM 4344 C C . VAL D 1 81 ? 4.666 -1.201 -19.242 1.00 13.32 81 VAL D C 1
ATOM 4345 O O . VAL D 1 81 ? 4.764 -0.134 -18.618 1.00 12.36 81 VAL D O 1
ATOM 4349 N N . PHE D 1 82 ? 5.460 -1.504 -20.264 1.00 11.37 82 PHE D N 1
ATOM 4350 C CA . PHE D 1 82 ? 6.408 -0.520 -20.764 1.00 10.67 82 PHE D CA 1
ATOM 4351 C C . PHE D 1 82 ? 6.229 -0.388 -22.269 1.00 10.95 82 PHE D C 1
ATOM 4352 O O . PHE D 1 82 ? 5.743 -1.305 -22.928 1.00 10.22 82 PHE D O 1
ATOM 4360 N N . LEU D 1 83 ? 6.584 0.775 -22.804 1.00 10.39 83 LEU D N 1
ATOM 4361 C CA . LEU D 1 83 ? 6.469 1.012 -24.237 1.00 10.96 83 LEU D CA 1
ATOM 4362 C C . LEU D 1 83 ? 7.692 1.772 -24.725 1.00 10.17 83 LEU D C 1
ATOM 4363 O O . LEU D 1 83 ? 8.097 2.773 -24.124 1.00 10.83 83 LEU D O 1
ATOM 4368 N N . ILE D 1 84 ? 8.302 1.264 -25.793 1.00 11.07 84 ILE D N 1
ATOM 4369 C CA . ILE D 1 84 ? 9.454 1.906 -26.405 1.00 11.36 84 ILE D CA 1
ATOM 4370 C C . ILE D 1 84 ? 9.026 2.363 -27.795 1.00 11.33 84 ILE D C 1
ATOM 4371 O O . ILE D 1 84 ? 8.426 1.595 -28.548 1.00 12.17 84 ILE D O 1
ATOM 4376 N N . VAL D 1 85 ? 9.319 3.613 -28.121 1.00 10.46 85 VAL D N 1
ATOM 4377 C CA . VAL D 1 85 ? 9.009 4.146 -29.442 1.00 9.99 85 VAL D CA 1
ATOM 4378 C C . VAL D 1 85 ? 10.362 4.456 -30.071 1.00 9.10 85 VAL D C 1
ATOM 4379 O O . VAL D 1 85 ? 11.122 5.284 -29.563 1.00 10.45 85 VAL D O 1
ATOM 4383 N N . LEU D 1 86 ? 10.674 3.769 -31.164 1.00 10.40 86 LEU D N 1
ATOM 4384 C CA . LEU D 1 86 ? 11.954 3.954 -31.842 1.00 10.15 86 LEU D CA 1
ATOM 4385 C C . LEU D 1 86 ? 11.872 5.012 -32.934 1.00 11.48 86 LEU D C 1
ATOM 4386 O O . LEU D 1 86 ? 10.897 5.066 -33.691 1.00 14.09 86 LEU D O 1
ATOM 4391 N N . GLY D 1 87 ? 12.904 5.846 -33.001 1.00 12.37 87 GLY D N 1
ATOM 4392 C CA . GLY D 1 87 ? 12.959 6.892 -34.006 1.00 13.43 87 GLY D CA 1
ATOM 4393 C C . GLY D 1 87 ? 13.171 6.307 -35.388 1.00 15.22 87 GLY D C 1
ATOM 4394 O O . GLY D 1 87 ? 13.530 5.138 -35.531 1.00 14.49 87 GLY D O 1
ATOM 4395 N N . GLU D 1 88 ? 12.958 7.124 -36.412 1.00 14.17 88 GLU D N 1
ATOM 4396 C CA . GLU D 1 88 ? 13.119 6.672 -37.790 1.00 16.11 88 GLU D CA 1
ATOM 4397 C C . GLU D 1 88 ? 14.496 6.077 -38.057 1.00 11.77 88 GLU D C 1
ATOM 4398 O O . GLU D 1 88 ? 15.513 6.653 -37.675 1.00 15.38 88 GLU D O 1
ATOM 4404 N N . GLY D 1 89 ? 14.521 4.923 -38.717 1.00 16.74 89 GLY D N 1
ATOM 4405 C CA . GLY D 1 89 ? 15.789 4.293 -39.044 1.00 14.47 89 GLY D CA 1
ATOM 4406 C C . GLY D 1 89 ? 16.341 3.317 -38.020 1.00 14.75 89 GLY D C 1
ATOM 4407 O O . GLY D 1 89 ? 17.388 2.704 -38.255 1.00 14.82 89 GLY D O 1
ATOM 4408 N N . PHE D 1 90 ? 15.667 3.192 -36.881 1.00 12.38 90 PHE D N 1
ATOM 4409 C CA . PHE D 1 90 ? 16.079 2.259 -35.826 1.00 11.68 90 PHE D CA 1
ATOM 4410 C C . PHE D 1 90 ? 15.008 1.181 -35.721 1.00 13.63 90 PHE D C 1
ATOM 4411 O O . PHE D 1 90 ? 13.811 1.474 -35.644 1.00 15.86 90 PHE D O 1
ATOM 4419 N N . TYR D 1 91 ? 15.444 -0.074 -35.702 1.00 12.34 91 TYR D N 1
ATOM 4420 C CA . TYR D 1 91 ? 14.500 -1.181 -35.723 1.00 11.63 91 TYR D CA 1
ATOM 4421 C C . TYR D 1 91 ? 14.509 -2.154 -34.564 1.00 10.60 91 TYR D C 1
ATOM 4422 O O . TYR D 1 91 ? 15.517 -2.339 -33.896 1.00 10.50 91 TYR D O 1
ATOM 4431 N N . PRO D 1 92 ? 13.367 -2.809 -34.325 1.00 11.20 92 PRO D N 1
ATOM 4432 C CA . PRO D 1 92 ? 13.310 -3.773 -33.224 1.00 9.07 92 PRO D CA 1
ATOM 4433 C C . PRO D 1 92 ? 14.373 -4.883 -33.335 1.00 10.17 92 PRO D C 1
ATOM 4434 O O . PRO D 1 92 ? 14.909 -5.312 -32.318 1.00 10.98 92 PRO D O 1
ATOM 4438 N N . ILE D 1 93 ? 14.689 -5.353 -34.544 1.00 11.18 93 ILE D N 1
ATOM 4439 C CA . ILE D 1 93 ? 15.715 -6.404 -34.634 1.00 10.64 93 ILE D CA 1
ATOM 4440 C C . ILE D 1 93 ? 17.052 -5.925 -34.076 1.00 10.01 93 ILE D C 1
ATOM 4441 O O . ILE D 1 93 ? 17.873 -6.737 -33.625 1.00 9.24 93 ILE D O 1
ATOM 4446 N N . ASN D 1 94 ? 17.265 -4.610 -34.089 1.00 9.60 94 ASN D N 1
ATOM 4447 C CA . ASN D 1 94 ? 18.510 -4.035 -33.578 1.00 10.86 94 ASN D CA 1
ATOM 4448 C C . ASN D 1 94 ? 18.590 -4.091 -32.066 1.00 9.32 94 ASN D C 1
ATOM 4449 O O . ASN D 1 94 ? 19.673 -4.162 -31.506 1.00 9.90 94 ASN D O 1
ATOM 4454 N N . VAL D 1 95 ? 17.442 -4.037 -31.404 1.00 10.07 95 VAL D N 1
ATOM 4455 C CA . VAL D 1 95 ? 17.441 -3.970 -29.948 1.00 8.46 95 VAL D CA 1
ATOM 4456 C C . VAL D 1 95 ? 16.671 -5.021 -29.155 1.00 10.71 95 VAL D C 1
ATOM 4457 O O . VAL D 1 95 ? 16.811 -5.077 -27.931 1.00 9.10 95 VAL D O 1
ATOM 4461 N N . LEU D 1 96 ? 15.870 -5.854 -29.813 1.00 8.79 96 LEU D N 1
ATOM 4462 C CA . LEU D 1 96 ? 15.099 -6.837 -29.053 1.00 9.61 96 LEU D CA 1
ATOM 4463 C C . LEU D 1 96 ? 15.972 -7.693 -28.134 1.00 9.49 96 LEU D C 1
ATOM 4464 O O . LEU D 1 96 ? 15.548 -8.060 -27.032 1.00 9.34 96 LEU D O 1
ATOM 4469 N N . HIS D 1 97 ? 17.193 -7.997 -28.573 1.00 7.44 97 HIS D N 1
ATOM 4470 C CA . HIS D 1 97 ? 18.108 -8.792 -27.757 1.00 8.20 97 HIS D CA 1
ATOM 4471 C C . HIS D 1 97 ? 18.309 -8.159 -26.383 1.00 10.28 97 HIS D C 1
ATOM 4472 O O . HIS D 1 97 ? 18.265 -8.848 -25.359 1.00 11.23 97 HIS D O 1
ATOM 4479 N N . ALA D 1 98 ? 18.507 -6.846 -26.366 1.00 10.54 98 ALA D N 1
ATOM 4480 C CA . ALA D 1 98 ? 18.730 -6.102 -25.125 1.00 11.50 98 ALA D CA 1
ATOM 4481 C C . ALA D 1 98 ? 17.463 -5.987 -24.268 1.00 9.91 98 ALA D C 1
ATOM 4482 O O . ALA D 1 98 ? 17.541 -5.937 -23.042 1.00 11.56 98 ALA D O 1
ATOM 4484 N N . VAL D 1 99 ? 16.304 -5.927 -24.912 1.00 8.63 99 VAL D N 1
ATOM 4485 C CA . VAL D 1 99 ? 15.044 -5.846 -24.175 1.00 8.68 99 VAL D CA 1
ATOM 4486 C C . VAL D 1 99 ? 14.787 -7.191 -23.489 1.00 10.17 99 VAL D C 1
ATOM 4487 O O . VAL D 1 99 ? 14.502 -7.245 -22.293 1.00 10.61 99 VAL D O 1
ATOM 4491 N N . LYS D 1 100 ? 14.928 -8.275 -24.247 1.00 10.14 100 LYS D N 1
ATOM 4492 C CA . LYS D 1 100 ? 14.729 -9.630 -23.722 1.00 10.05 100 LYS D CA 1
ATOM 4493 C C . LYS D 1 100 ? 15.659 -9.932 -22.546 1.00 10.59 100 LYS D C 1
ATOM 4494 O O . LYS D 1 100 ? 15.257 -10.562 -21.565 1.00 12.04 100 LYS D O 1
ATOM 4500 N N . ALA D 1 101 ? 16.903 -9.477 -22.651 1.00 9.35 101 ALA D N 1
ATOM 4501 C CA . ALA D 1 101 ? 17.904 -9.723 -21.617 1.00 10.63 101 ALA D CA 1
ATOM 4502 C C . ALA D 1 101 ? 17.800 -8.819 -20.392 1.00 11.68 101 ALA D C 1
ATOM 4503 O O . ALA D 1 101 ? 18.451 -9.075 -19.376 1.00 11.50 101 ALA D O 1
ATOM 4505 N N . CYS D 1 102 ? 17.001 -7.760 -20.482 1.00 7.63 102 CYS D N 1
ATOM 4506 C CA . CYS D 1 102 ? 16.853 -6.849 -19.349 1.00 9.94 102 CYS D CA 1
ATOM 4507 C C . CYS D 1 102 ? 16.289 -7.624 -18.156 1.00 8.46 102 CYS D C 1
ATOM 4508 O O . CYS D 1 102 ? 15.223 -8.237 -18.247 1.00 8.94 102 CYS D O 1
ATOM 4511 N N . PRO D 1 103 ? 16.991 -7.596 -17.013 1.00 8.57 103 PRO D N 1
ATOM 4512 C CA . PRO D 1 103 ? 16.516 -8.329 -15.832 1.00 8.70 103 PRO D CA 1
ATOM 4513 C C . PRO D 1 103 ? 15.126 -7.984 -15.293 1.00 8.98 103 PRO D C 1
ATOM 4514 O O . PRO D 1 103 ? 14.505 -8.801 -14.601 1.00 8.66 103 PRO D O 1
ATOM 4518 N N . GLU D 1 104 ? 14.642 -6.787 -15.600 1.00 8.58 104 GLU D N 1
ATOM 4519 C CA . GLU D 1 104 ? 13.309 -6.378 -15.157 1.00 9.35 104 GLU D CA 1
ATOM 4520 C C . GLU D 1 104 ? 12.221 -6.790 -16.150 1.00 9.57 104 GLU D C 1
ATOM 4521 O O . GLU D 1 104 ? 11.036 -6.882 -15.786 1.00 9.14 104 GLU D O 1
ATOM 4527 N N . VAL D 1 105 ? 12.610 -7.016 -17.402 1.00 10.12 105 VAL D N 1
ATOM 4528 C CA . VAL D 1 105 ? 11.643 -7.391 -18.438 1.00 10.39 105 VAL D CA 1
ATOM 4529 C C . VAL D 1 105 ? 11.167 -8.826 -18.282 1.00 11.57 105 VAL D C 1
ATOM 4530 O O . VAL D 1 105 ? 11.966 -9.760 -18.177 1.00 10.81 105 VAL D O 1
ATOM 4534 N N . VAL D 1 106 ? 9.846 -8.980 -18.269 1.00 9.82 106 VAL D N 1
ATOM 4535 C CA . VAL D 1 106 ? 9.191 -10.270 -18.103 1.00 11.12 106 VAL D CA 1
ATOM 4536 C C . VAL D 1 106 ? 8.810 -10.871 -19.459 1.00 11.50 106 VAL D C 1
ATOM 4537 O O . VAL D 1 106 ? 9.041 -12.056 -19.720 1.00 10.29 106 VAL D O 1
ATOM 4541 N N . ARG D 1 107 ? 8.223 -10.049 -20.322 1.00 8.32 107 ARG D N 1
ATOM 4542 C CA . ARG D 1 107 ? 7.846 -10.506 -21.659 1.00 11.03 107 ARG D CA 1
ATOM 4543 C C . ARG D 1 107 ? 7.610 -9.315 -22.566 1.00 10.91 107 ARG D C 1
ATOM 4544 O O . ARG D 1 107 ? 7.507 -8.181 -22.097 1.00 11.41 107 ARG D O 1
ATOM 4552 N N . ILE D 1 108 ? 7.525 -9.581 -23.868 1.00 10.36 108 ILE D N 1
ATOM 4553 C CA . ILE D 1 108 ? 7.298 -8.529 -24.848 1.00 10.83 108 ILE D CA 1
ATOM 4554 C C . ILE D 1 108 ? 6.038 -8.915 -25.616 1.00 11.51 108 ILE D C 1
ATOM 4555 O O . ILE D 1 108 ? 5.968 -10.009 -26.171 1.00 11.84 108 ILE D O 1
ATOM 4560 N N . TYR D 1 109 ? 5.050 -8.019 -25.639 1.00 9.87 109 TYR D N 1
ATOM 4561 C CA . TYR D 1 109 ? 3.783 -8.287 -26.319 1.00 12.73 109 TYR D CA 1
ATOM 4562 C C . TYR D 1 109 ? 3.848 -8.132 -27.821 1.00 11.98 109 TYR D C 1
ATOM 4563 O O . TYR D 1 109 ? 3.256 -8.929 -28.555 1.00 13.85 109 TYR D O 1
ATOM 4572 N N . ALA D 1 110 ? 4.549 -7.099 -28.276 1.00 12.60 110 ALA D N 1
ATOM 4573 C CA . ALA D 1 110 ? 4.664 -6.844 -29.702 1.00 12.72 110 ALA D CA 1
ATOM 4574 C C . ALA D 1 110 ? 5.814 -5.916 -30.047 1.00 11.75 110 ALA D C 1
ATOM 4575 O O . ALA D 1 110 ? 6.250 -5.111 -29.231 1.00 11.69 110 ALA D O 1
ATOM 4577 N N . ALA D 1 111 ? 6.302 -6.054 -31.274 1.00 11.29 111 ALA D N 1
ATOM 4578 C CA . ALA D 1 111 ? 7.359 -5.203 -31.817 1.00 10.38 111 ALA D CA 1
ATOM 4579 C C . ALA D 1 111 ? 6.877 -5.017 -33.252 1.00 11.39 111 ALA D C 1
ATOM 4580 O O . ALA D 1 111 ? 6.804 -5.984 -34.019 1.00 12.98 111 ALA D O 1
ATOM 4582 N N . THR D 1 112 ? 6.549 -3.789 -33.632 1.00 12.83 112 THR D N 1
ATOM 4583 C CA . THR D 1 112 ? 6.006 -3.588 -34.972 1.00 13.90 112 THR D CA 1
ATOM 4584 C C . THR D 1 112 ? 5.917 -2.142 -35.423 1.00 15.01 112 THR D C 1
ATOM 4585 O O . THR D 1 112 ? 6.004 -1.213 -34.619 1.00 13.27 112 THR D O 1
ATOM 4589 N N . ALA D 1 113 ? 5.715 -1.974 -36.727 1.00 16.09 113 ALA D N 1
ATOM 4590 C CA . ALA D 1 113 ? 5.549 -0.659 -37.330 1.00 16.82 113 ALA D CA 1
ATOM 4591 C C . ALA D 1 113 ? 4.130 -0.584 -37.909 1.00 17.44 113 ALA D C 1
ATOM 4592 O O . ALA D 1 113 ? 3.690 0.472 -38.365 1.00 18.81 113 ALA D O 1
ATOM 4594 N N . ASN D 1 114 ? 3.416 -1.710 -37.875 1.00 16.99 114 ASN D N 1
ATOM 4595 C CA . ASN D 1 114 ? 2.042 -1.788 -38.390 1.00 18.37 114 ASN D CA 1
ATOM 4596 C C . ASN D 1 114 ? 1.051 -1.118 -37.447 1.00 18.65 114 ASN D C 1
ATOM 4597 O O . ASN D 1 114 ? 1.353 -0.893 -36.275 1.00 17.67 114 ASN D O 1
ATOM 4602 N N . PRO D 1 115 ? -0.149 -0.789 -37.954 1.00 18.46 115 PRO D N 1
ATOM 4603 C CA . PRO D 1 115 ? -1.168 -0.164 -37.110 1.00 19.89 115 PRO D CA 1
ATOM 4604 C C . PRO D 1 115 ? -1.404 -1.171 -35.994 1.00 18.21 115 PRO D C 1
ATOM 4605 O O . PRO D 1 115 ? -1.542 -2.370 -36.252 1.00 17.84 115 PRO D O 1
ATOM 4609 N N . LEU D 1 116 ? -1.466 -0.688 -34.764 1.00 19.19 116 LEU D N 1
ATOM 4610 C CA . LEU D 1 116 ? -1.614 -1.568 -33.615 1.00 19.74 116 LEU D CA 1
ATOM 4611 C C . LEU D 1 116 ? -2.746 -1.190 -32.664 1.00 18.50 116 LEU D C 1
ATOM 4612 O O . LEU D 1 116 ? -2.975 -0.016 -32.393 1.00 18.27 116 LEU D O 1
ATOM 4617 N N . LYS D 1 117 ? -3.447 -2.206 -32.166 1.00 19.02 117 LYS D N 1
ATOM 4618 C CA . LYS D 1 117 ? -4.528 -2.021 -31.206 1.00 18.36 117 LYS D CA 1
ATOM 4619 C C . LYS D 1 117 ? -4.267 -2.998 -30.064 1.00 17.26 117 LYS D C 1
ATOM 4620 O O . LYS D 1 117 ? -3.866 -4.136 -30.295 1.00 19.25 117 LYS D O 1
ATOM 4626 N N . VAL D 1 118 ? -4.497 -2.559 -28.834 1.00 14.99 118 VAL D N 1
ATOM 4627 C CA . VAL D 1 118 ? -4.259 -3.418 -27.683 1.00 15.62 118 VAL D CA 1
ATOM 4628 C C . VAL D 1 118 ? -5.551 -3.813 -26.971 1.00 16.38 118 VAL D C 1
ATOM 4629 O O . VAL D 1 118 ? -6.386 -2.961 -26.654 1.00 17.45 118 VAL D O 1
ATOM 4633 N N . VAL D 1 119 ? -5.710 -5.112 -26.737 1.00 14.27 119 VAL D N 1
ATOM 4634 C CA . VAL D 1 119 ? -6.879 -5.645 -26.045 1.00 14.50 119 VAL D CA 1
ATOM 4635 C C . VAL D 1 119 ? -6.585 -5.625 -24.550 1.00 17.14 119 VAL D C 1
ATOM 4636 O O . VAL D 1 119 ? -5.595 -6.201 -24.102 1.00 16.67 119 VAL D O 1
ATOM 4640 N N . VAL D 1 120 ? -7.432 -4.963 -23.772 1.00 14.25 120 VAL D N 1
ATOM 4641 C CA . VAL D 1 120 ? -7.201 -4.912 -22.335 1.00 15.46 120 VAL D CA 1
ATOM 4642 C C . VAL D 1 120 ? -8.430 -5.328 -21.545 1.00 17.79 120 VAL D C 1
ATOM 4643 O O . VAL D 1 120 ? -9.559 -5.284 -22.048 1.00 18.21 120 VAL D O 1
ATOM 4647 N N . ALA D 1 121 ? -8.191 -5.751 -20.310 1.00 17.70 121 ALA D N 1
ATOM 4648 C CA . ALA D 1 121 ? -9.257 -6.144 -19.397 1.00 18.21 121 ALA D CA 1
ATOM 4649 C C . ALA D 1 121 ? -9.150 -5.198 -18.216 1.00 17.78 121 ALA D C 1
ATOM 4650 O O . ALA D 1 121 ? -8.048 -4.886 -17.759 1.00 17.15 121 ALA D O 1
ATOM 4652 N N . GLU D 1 122 ? -10.290 -4.733 -17.717 1.00 17.90 122 GLU D N 1
ATOM 4653 C CA . GLU D 1 122 ? -10.284 -3.805 -16.593 1.00 17.18 122 GLU D CA 1
ATOM 4654 C C . GLU D 1 122 ? -11.207 -4.260 -15.468 1.00 18.48 122 GLU D C 1
ATOM 4655 O O . GLU D 1 122 ? -12.309 -4.755 -15.712 1.00 19.18 122 GLU D O 1
ATOM 4661 N N . GLU D 1 123 ? -10.739 -4.098 -14.236 1.00 19.81 123 GLU D N 1
ATOM 4662 C CA . GLU D 1 123 ? -11.510 -4.464 -13.052 1.00 21.67 123 GLU D CA 1
ATOM 4663 C C . GLU D 1 123 ? -11.063 -3.544 -11.930 1.00 22.63 123 GLU D C 1
ATOM 4664 O O . GLU D 1 123 ? -9.953 -3.679 -11.419 1.00 20.01 123 GLU D O 1
ATOM 4670 N N . GLY D 1 124 ? -11.926 -2.607 -11.551 1.00 20.73 124 GLY D N 1
ATOM 4671 C CA . GLY D 1 124 ? -11.573 -1.680 -10.494 1.00 20.30 124 GLY D CA 1
ATOM 4672 C C . GLY D 1 124 ? -10.428 -0.794 -10.943 1.00 20.62 124 GLY D C 1
ATOM 4673 O O . GLY D 1 124 ? -10.469 -0.223 -12.032 1.00 21.99 124 GLY D O 1
ATOM 4674 N N . GLU D 1 125 ? -9.400 -0.685 -10.109 1.00 18.36 125 GLU D N 1
ATOM 4675 C CA . GLU D 1 125 ? -8.246 0.133 -10.436 1.00 20.61 125 GLU D CA 1
ATOM 4676 C C . GLU D 1 125 ? -7.116 -0.693 -11.037 1.00 17.41 125 GLU D C 1
ATOM 4677 O O . GLU D 1 125 ? -5.938 -0.376 -10.858 1.00 13.70 125 GLU D O 1
ATOM 4683 N N . GLN D 1 126 ? -7.482 -1.755 -11.742 1.00 17.03 126 GLN D N 1
ATOM 4684 C CA . GLN D 1 126 ? -6.491 -2.611 -12.384 1.00 17.69 126 GLN D CA 1
ATOM 4685 C C . GLN D 1 126 ? -6.832 -2.902 -13.838 1.00 17.53 126 GLN D C 1
ATOM 4686 O O . GLN D 1 126 ? -8.000 -2.982 -14.217 1.00 17.53 126 GLN D O 1
ATOM 4692 N N . ARG D 1 127 ? -5.794 -3.074 -14.648 1.00 14.81 127 ARG D N 1
ATOM 4693 C CA . ARG D 1 127 ? -5.973 -3.427 -16.044 1.00 14.54 127 ARG D CA 1
ATOM 4694 C C . ARG D 1 127 ? -4.912 -4.447 -16.417 1.00 15.72 127 ARG D C 1
ATOM 4695 O O . ARG D 1 127 ? -3.834 -4.478 -15.826 1.00 16.24 127 ARG D O 1
ATOM 4703 N N . ALA D 1 128 ? -5.232 -5.282 -17.393 1.00 14.65 128 ALA D N 1
ATOM 4704 C CA . ALA D 1 128 ? -4.305 -6.291 -17.874 1.00 14.46 128 ALA D CA 1
ATOM 4705 C C . ALA D 1 128 ? -4.289 -6.273 -19.392 1.00 15.48 128 ALA D C 1
ATOM 4706 O O . ALA D 1 128 ? -5.323 -6.078 -20.033 1.00 14.52 128 ALA D O 1
ATOM 4708 N N . ILE D 1 129 ? -3.110 -6.463 -19.972 1.00 14.26 129 ILE D N 1
ATOM 4709 C CA . ILE D 1 129 ? -3.003 -6.530 -21.420 1.00 13.82 129 ILE D CA 1
ATOM 4710 C C . ILE D 1 129 ? -3.300 -7.982 -21.771 1.00 15.76 129 ILE D C 1
ATOM 4711 O O . ILE D 1 129 ? -2.642 -8.890 -21.263 1.00 13.10 129 ILE D O 1
ATOM 4716 N N . LEU D 1 130 ? -4.311 -8.206 -22.613 1.00 13.84 130 LEU D N 1
ATOM 4717 C CA . LEU D 1 130 ? -4.659 -9.563 -23.009 1.00 15.02 130 LEU D CA 1
ATOM 4718 C C . LEU D 1 130 ? -4.032 -9.926 -24.346 1.00 14.48 130 LEU D C 1
ATOM 4719 O O . LEU D 1 130 ? -3.775 -11.094 -24.614 1.00 16.25 130 LEU D O 1
ATOM 4724 N N . GLY D 1 131 ? -3.799 -8.928 -25.191 1.00 15.85 131 GLY D N 1
ATOM 4725 C CA . GLY D 1 131 ? -3.217 -9.222 -26.488 1.00 16.30 131 GLY D CA 1
ATOM 4726 C C . GLY D 1 131 ? -3.084 -8.013 -27.383 1.00 16.76 131 GLY D C 1
ATOM 4727 O O . GLY D 1 131 ? -3.511 -6.909 -27.037 1.00 17.05 131 GLY D O 1
ATOM 4728 N N . VAL D 1 132 ? -2.504 -8.223 -28.557 1.00 14.61 132 VAL D N 1
ATOM 4729 C CA . VAL D 1 132 ? -2.296 -7.126 -29.480 1.00 14.22 132 VAL D CA 1
ATOM 4730 C C . VAL D 1 132 ? -2.753 -7.448 -30.890 1.00 15.45 132 VAL D C 1
ATOM 4731 O O . VAL D 1 132 ? -2.534 -8.552 -31.388 1.00 16.48 132 VAL D O 1
ATOM 4743 N N . ASP D 1 134 ? -1.827 -6.714 -34.225 1.00 15.54 134 ASP D N 1
ATOM 4744 C CA . ASP D 1 134 ? -0.669 -6.227 -34.957 1.00 14.80 134 ASP D CA 1
ATOM 4745 C C . ASP D 1 134 ? -0.882 -6.377 -36.459 1.00 14.54 134 ASP D C 1
ATOM 4746 O O . ASP D 1 134 ? -0.764 -7.470 -37.014 1.00 15.26 134 ASP D O 1
ATOM 4751 N N . GLY D 1 135 ? -1.197 -5.276 -37.122 1.00 14.94 135 GLY D N 1
ATOM 4752 C CA . GLY D 1 135 ? -1.414 -5.364 -38.551 1.00 15.98 135 GLY D CA 1
ATOM 4753 C C . GLY D 1 135 ? -2.708 -6.082 -38.883 1.00 16.50 135 GLY D C 1
ATOM 4754 O O . GLY D 1 135 ? -3.618 -6.164 -38.056 1.00 17.97 135 GLY D O 1
ATOM 4755 N N . PHE D 1 136 ? -2.770 -6.650 -40.082 1.00 16.31 136 PHE D N 1
ATOM 4756 C CA . PHE D 1 136 ? -3.991 -7.297 -40.535 1.00 17.94 136 PHE D CA 1
ATOM 4757 C C . PHE D 1 136 ? -3.963 -8.782 -40.858 1.00 18.72 136 PHE D C 1
ATOM 4758 O O . PHE D 1 136 ? -2.904 -9.407 -40.959 1.00 20.52 136 PHE D O 1
ATOM 4766 N N . THR D 1 137 ? -5.163 -9.335 -41.014 1.00 17.59 137 THR D N 1
ATOM 4767 C CA . THR D 1 137 ? -5.353 -10.740 -41.327 1.00 17.51 137 THR D CA 1
ATOM 4768 C C . THR D 1 137 ? -4.765 -11.058 -42.694 1.00 16.10 137 THR D C 1
ATOM 4769 O O . THR D 1 137 ? -4.651 -10.179 -43.549 1.00 17.20 137 THR D O 1
ATOM 4773 N N . PRO D 1 138 ? -4.376 -12.324 -42.915 1.00 17.57 138 PRO D N 1
ATOM 4774 C CA . PRO D 1 138 ? -3.794 -12.751 -44.191 1.00 17.43 138 PRO D CA 1
ATOM 4775 C C . PRO D 1 138 ? -4.814 -12.813 -45.327 1.00 20.75 138 PRO D C 1
ATOM 4776 O O . PRO D 1 138 ? -5.978 -13.150 -45.108 1.00 20.17 138 PRO D O 1
ATOM 4780 N N . LEU D 1 139 ? -4.364 -12.485 -46.535 1.00 21.61 139 LEU D N 1
ATOM 4781 C CA . LEU D 1 139 ? -5.229 -12.499 -47.715 1.00 23.79 139 LEU D CA 1
ATOM 4782 C C . LEU D 1 139 ? -4.979 -13.732 -48.582 1.00 24.71 139 LEU D C 1
ATOM 4783 O O . LEU D 1 139 ? -5.746 -14.026 -49.499 1.00 25.42 139 LEU D O 1
ATOM 4788 N N . GLY D 1 140 ? -3.905 -14.456 -48.286 1.00 22.46 140 GLY D N 1
ATOM 4789 C CA . GLY D 1 140 ? -3.591 -15.647 -49.052 1.00 20.76 140 GLY D CA 1
ATOM 4790 C C . GLY D 1 140 ? -2.256 -16.221 -48.638 1.00 21.11 140 GLY D C 1
ATOM 4791 O O . GLY D 1 140 ? -1.702 -15.823 -47.613 1.00 20.11 140 GLY D O 1
ATOM 4792 N N . VAL D 1 141 ? -1.747 -17.160 -49.429 1.00 19.30 141 VAL D N 1
ATOM 4793 C CA . VAL D 1 141 ? -0.459 -17.796 -49.156 1.00 21.14 141 VAL D CA 1
ATOM 4794 C C . VAL D 1 141 ? 0.483 -17.457 -50.302 1.00 20.48 141 VAL D C 1
ATOM 4795 O O . VAL D 1 141 ? 0.073 -17.440 -51.460 1.00 21.07 141 VAL D O 1
ATOM 4799 N N . GLU D 1 142 ? 1.744 -17.185 -49.986 1.00 19.42 142 GLU D N 1
ATOM 4800 C CA . GLU D 1 142 ? 2.713 -16.833 -51.016 1.00 19.62 142 GLU D CA 1
ATOM 4801 C C . GLU D 1 142 ? 2.913 -17.955 -52.030 1.00 21.91 142 GLU D C 1
ATOM 4802 O O . GLU D 1 142 ? 2.877 -19.138 -51.685 1.00 20.82 142 GLU D O 1
ATOM 4808 N N . ASP D 1 143 ? 3.111 -17.572 -53.288 1.00 23.73 143 ASP D N 1
ATOM 4809 C CA . ASP D 1 143 ? 3.360 -18.537 -54.342 1.00 26.61 143 ASP D CA 1
ATOM 4810 C C . ASP D 1 143 ? 4.855 -18.467 -54.615 1.00 27.50 143 ASP D C 1
ATOM 4811 O O . ASP D 1 143 ? 5.579 -17.743 -53.924 1.00 25.52 143 ASP D O 1
ATOM 4816 N N . GLU D 1 144 ? 5.319 -19.200 -55.621 1.00 28.72 144 GLU D N 1
ATOM 4817 C CA . GLU D 1 144 ? 6.741 -19.221 -55.938 1.00 28.70 144 GLU D CA 1
ATOM 4818 C C . GLU D 1 144 ? 7.345 -17.863 -56.269 1.00 27.08 144 GLU D C 1
ATOM 4819 O O . GLU D 1 144 ? 8.481 -17.579 -55.884 1.00 23.92 144 GLU D O 1
ATOM 4825 N N . ALA D 1 145 ? 6.599 -17.026 -56.983 1.00 24.26 145 ALA D N 1
ATOM 4826 C CA . ALA D 1 145 ? 7.097 -15.706 -57.339 1.00 23.88 145 ALA D CA 1
ATOM 4827 C C . ALA D 1 145 ? 7.304 -14.853 -56.090 1.00 22.36 145 ALA D C 1
ATOM 4828 O O . ALA D 1 145 ? 8.276 -14.103 -56.000 1.00 22.76 145 ALA D O 1
ATOM 4830 N N . GLU D 1 146 ? 6.386 -14.970 -55.131 1.00 21.93 146 GLU D N 1
ATOM 4831 C CA . GLU D 1 146 ? 6.476 -14.209 -53.888 1.00 20.95 146 GLU D CA 1
ATOM 4832 C C . GLU D 1 146 ? 7.586 -14.731 -52.982 1.00 18.09 146 GLU D C 1
ATOM 4833 O O . GLU D 1 146 ? 8.195 -13.966 -52.229 1.00 17.74 146 GLU D O 1
ATOM 4839 N N . VAL D 1 147 ? 7.847 -16.032 -53.045 1.00 18.52 147 VAL D N 1
ATOM 4840 C CA . VAL D 1 147 ? 8.927 -16.613 -52.260 1.00 17.68 147 VAL D CA 1
ATOM 4841 C C . VAL D 1 147 ? 10.221 -16.015 -52.816 1.00 19.15 147 VAL D C 1
ATOM 4842 O O . VAL D 1 147 ? 11.106 -15.593 -52.073 1.00 16.95 147 VAL D O 1
ATOM 4846 N N . ALA D 1 148 ? 10.326 -15.981 -54.140 1.00 20.53 148 ALA D N 1
ATOM 4847 C CA . ALA D 1 148 ? 11.517 -15.432 -54.776 1.00 20.11 148 ALA D CA 1
ATOM 4848 C C . ALA D 1 148 ? 11.668 -13.958 -54.421 1.00 19.53 148 ALA D C 1
ATOM 4849 O O . ALA D 1 148 ? 12.776 -13.482 -54.165 1.00 19.86 148 ALA D O 1
ATOM 4851 N N . TRP D 1 149 ? 10.549 -13.242 -54.394 1.00 20.10 149 TRP D N 1
ATOM 4852 C CA . TRP D 1 149 ? 10.557 -11.821 -54.071 1.00 19.62 149 TRP D CA 1
ATOM 4853 C C . TRP D 1 149 ? 11.114 -11.538 -52.677 1.00 19.15 149 TRP D C 1
ATOM 4854 O O . TRP D 1 149 ? 11.980 -10.677 -52.517 1.00 21.05 149 TRP D O 1
ATOM 4865 N N . ARG D 1 150 ? 10.619 -12.247 -51.665 1.00 18.65 150 ARG D N 1
ATOM 4866 C CA . ARG D 1 150 ? 11.094 -11.993 -50.304 1.00 15.33 150 ARG D CA 1
ATOM 4867 C C . ARG D 1 150 ? 12.538 -12.407 -50.091 1.00 13.65 150 ARG D C 1
ATOM 4868 O O . ARG D 1 150 ? 13.228 -11.843 -49.242 1.00 14.00 150 ARG D O 1
ATOM 4876 N N . LYS D 1 151 ? 13.008 -13.390 -50.851 1.00 15.37 151 LYS D N 1
ATOM 4877 C CA . LYS D 1 151 ? 14.400 -13.805 -50.719 1.00 15.32 151 LYS D CA 1
ATOM 4878 C C . LYS D 1 151 ? 15.281 -12.720 -51.325 1.00 16.25 151 LYS D C 1
ATOM 4879 O O . LYS D 1 151 ? 16.282 -12.306 -50.737 1.00 16.45 151 LYS D O 1
ATOM 4885 N N . ASP D 1 152 ? 14.889 -12.244 -52.499 1.00 17.74 152 ASP D N 1
ATOM 4886 C CA . ASP D 1 152 ? 15.647 -11.206 -53.180 1.00 17.53 152 ASP D CA 1
ATOM 4887 C C . ASP D 1 152 ? 15.605 -9.909 -52.375 1.00 17.55 152 ASP D C 1
ATOM 4888 O O . ASP D 1 152 ? 16.601 -9.193 -52.270 1.00 17.17 152 ASP D O 1
ATOM 4893 N N . LEU D 1 153 ? 14.447 -9.613 -51.801 1.00 16.38 153 LEU D N 1
ATOM 4894 C CA . LEU D 1 153 ? 14.288 -8.407 -51.002 1.00 17.50 153 LEU D CA 1
ATOM 4895 C C . LEU D 1 153 ? 15.355 -8.310 -49.917 1.00 16.24 153 LEU D C 1
ATOM 4896 O O . LEU D 1 153 ? 15.992 -7.271 -49.750 1.00 14.73 153 LEU D O 1
ATOM 4901 N N . LEU D 1 154 ? 15.538 -9.395 -49.173 1.00 13.81 154 LEU D N 1
ATOM 4902 C CA . LEU D 1 154 ? 16.517 -9.398 -48.099 1.00 15.12 154 LEU D CA 1
ATOM 4903 C C . LEU D 1 154 ? 17.943 -9.221 -48.596 1.00 15.00 154 LEU D C 1
ATOM 4904 O O . LEU D 1 154 ? 18.770 -8.653 -47.890 1.00 17.20 154 LEU D O 1
ATOM 4909 N N . ARG D 1 155 ? 18.234 -9.705 -49.800 1.00 17.00 155 ARG D N 1
ATOM 4910 C CA . ARG D 1 155 ? 19.577 -9.539 -50.349 1.00 18.01 155 ARG D CA 1
ATOM 4911 C C . ARG D 1 155 ? 19.771 -8.079 -50.761 1.00 17.67 155 ARG D C 1
ATOM 4912 O O . ARG D 1 155 ? 20.831 -7.494 -50.536 1.00 18.25 155 ARG D O 1
ATOM 4920 N N . ARG D 1 156 ? 18.741 -7.480 -51.347 1.00 19.50 156 ARG D N 1
ATOM 4921 C CA . ARG D 1 156 ? 18.838 -6.084 -51.754 1.00 19.27 156 ARG D CA 1
ATOM 4922 C C . ARG D 1 156 ? 18.935 -5.153 -50.544 1.00 20.20 156 ARG D C 1
ATOM 4923 O O . ARG D 1 156 ? 19.566 -4.100 -50.613 1.00 21.64 156 ARG D O 1
ATOM 4931 N N . LEU D 1 157 ? 18.333 -5.544 -49.425 1.00 17.21 157 LEU D N 1
ATOM 4932 C CA . LEU D 1 157 ? 18.394 -4.725 -48.216 1.00 17.29 157 LEU D CA 1
ATOM 4933 C C . LEU D 1 157 ? 19.723 -4.927 -47.495 1.00 18.01 157 LEU D C 1
ATOM 4934 O O . LEU D 1 157 ? 20.070 -4.162 -46.594 1.00 20.58 157 LEU D O 1
ATOM 4939 N N . GLY D 1 158 ? 20.448 -5.972 -47.886 1.00 18.21 158 GLY D N 1
ATOM 4940 C CA . GLY D 1 158 ? 21.731 -6.257 -47.270 1.00 16.66 158 GLY D CA 1
ATOM 4941 C C . GLY D 1 158 ? 21.677 -7.170 -46.052 1.00 17.79 158 GLY D C 1
ATOM 4942 O O . GLY D 1 158 ? 22.682 -7.321 -45.346 1.00 14.69 158 GLY D O 1
ATOM 4943 N N . TYR D 1 159 ? 20.522 -7.781 -45.799 1.00 15.02 159 TYR D N 1
ATOM 4944 C CA . TYR D 1 159 ? 20.370 -8.675 -44.645 1.00 16.20 159 TYR D CA 1
ATOM 4945 C C . TYR D 1 159 ? 20.777 -10.114 -44.927 1.00 15.74 159 TYR D C 1
ATOM 4946 O O . TYR D 1 159 ? 21.027 -10.886 -43.996 1.00 14.85 159 TYR D O 1
ATOM 4955 N N . LYS D 1 160 ? 20.823 -10.478 -46.204 1.00 16.15 160 LYS D N 1
ATOM 4956 C CA . LYS D 1 160 ? 21.221 -11.825 -46.602 1.00 15.66 160 LYS D CA 1
ATOM 4957 C C . LYS D 1 160 ? 22.245 -11.688 -47.715 1.00 16.65 160 LYS D C 1
ATOM 4958 O O . LYS D 1 160 ? 22.184 -10.744 -48.509 1.00 15.70 160 LYS D O 1
ATOM 4964 N N . LEU D 1 161 ? 23.188 -12.624 -47.771 1.00 14.68 161 LEU D N 1
ATOM 4965 C CA . LEU D 1 161 ? 24.245 -12.562 -48.774 1.00 17.53 161 LEU D CA 1
ATOM 4966 C C . LEU D 1 161 ? 23.876 -13.264 -50.076 1.00 20.62 161 LEU D C 1
ATOM 4967 O O . LEU D 1 161 ? 22.821 -13.926 -50.115 1.00 23.12 161 LEU D O 1
ATOM 4981 N N . GLU E 1 2 ? -16.131 -19.338 -21.098 1.00 27.53 2 GLU E N 1
ATOM 4982 C CA . GLU E 1 2 ? -16.408 -18.316 -20.102 1.00 28.14 2 GLU E CA 1
ATOM 4983 C C . GLU E 1 2 ? -15.110 -17.710 -19.589 1.00 26.03 2 GLU E C 1
ATOM 4984 O O . GLU E 1 2 ? -14.086 -18.390 -19.530 1.00 24.17 2 GLU E O 1
ATOM 4990 N N . LEU E 1 3 ? -15.158 -16.431 -19.227 1.00 24.51 3 LEU E N 1
ATOM 4991 C CA . LEU E 1 3 ? -13.986 -15.741 -18.695 1.00 24.09 3 LEU E CA 1
ATOM 4992 C C . LEU E 1 3 ? -14.113 -15.621 -17.184 1.00 24.14 3 LEU E C 1
ATOM 4993 O O . LEU E 1 3 ? -15.215 -15.465 -16.651 1.00 25.33 3 LEU E O 1
ATOM 4998 N N . LYS E 1 4 ? -12.981 -15.696 -16.497 1.00 20.27 4 LYS E N 1
ATOM 4999 C CA . LYS E 1 4 ? -12.956 -15.594 -15.048 1.00 20.61 4 LYS E CA 1
ATOM 5000 C C . LYS E 1 4 ? -11.767 -14.759 -14.611 1.00 20.19 4 LYS E C 1
ATOM 5001 O O . LYS E 1 4 ? -10.808 -14.591 -15.362 1.00 19.03 4 LYS E O 1
ATOM 5007 N N . LEU E 1 5 ? -11.848 -14.214 -13.404 1.00 18.81 5 LEU E N 1
ATOM 5008 C CA . LEU E 1 5 ? -10.765 -13.402 -12.862 1.00 17.53 5 LEU E CA 1
ATOM 5009 C C . LEU E 1 5 ? -10.367 -14.076 -11.560 1.00 19.17 5 LEU E C 1
ATOM 5010 O O . LEU E 1 5 ? -11.154 -14.136 -10.619 1.00 21.02 5 LEU E O 1
ATOM 5015 N N . ILE E 1 6 ? -9.144 -14.597 -11.514 1.00 17.84 6 ILE E N 1
ATOM 5016 C CA . ILE E 1 6 ? -8.674 -15.312 -10.338 1.00 18.54 6 ILE E CA 1
ATOM 5017 C C . ILE E 1 6 ? -7.558 -14.600 -9.595 1.00 20.15 6 ILE E C 1
ATOM 5018 O O . ILE E 1 6 ? -6.443 -14.479 -10.099 1.00 19.54 6 ILE E O 1
ATOM 5023 N N . PRO E 1 7 ? -7.844 -14.116 -8.382 1.00 18.86 7 PRO E N 1
ATOM 5024 C CA . PRO E 1 7 ? -6.797 -13.430 -7.626 1.00 19.04 7 PRO E CA 1
ATOM 5025 C C . PRO E 1 7 ? -5.766 -14.422 -7.084 1.00 20.20 7 PRO E C 1
ATOM 5026 O O . PRO E 1 7 ? -6.089 -15.576 -6.784 1.00 17.46 7 PRO E O 1
ATOM 5030 N N . ILE E 1 8 ? -4.517 -13.980 -6.998 1.00 18.25 8 ILE E N 1
ATOM 5031 C CA . ILE E 1 8 ? -3.456 -14.821 -6.460 1.00 18.02 8 ILE E CA 1
ATOM 5032 C C . ILE E 1 8 ? -3.441 -14.494 -4.972 1.00 18.33 8 ILE E C 1
ATOM 5033 O O . ILE E 1 8 ? -3.389 -13.323 -4.589 1.00 18.87 8 ILE E O 1
ATOM 5038 N N . GLU E 1 9 ? -3.517 -15.518 -4.130 1.00 16.99 9 GLU E N 1
ATOM 5039 C CA . GLU E 1 9 ? -3.526 -15.294 -2.691 1.00 20.79 9 GLU E CA 1
ATOM 5040 C C . GLU E 1 9 ? -2.121 -15.433 -2.130 1.00 21.46 9 GLU E C 1
ATOM 5041 O O . GLU E 1 9 ? -1.495 -16.485 -2.254 1.00 20.33 9 GLU E O 1
ATOM 5047 N N . LYS E 1 10 ? -1.627 -14.363 -1.518 1.00 20.97 10 LYS E N 1
ATOM 5048 C CA . LYS E 1 10 ? -0.287 -14.366 -0.954 1.00 21.11 10 LYS E CA 1
ATOM 5049 C C . LYS E 1 10 ? -0.090 -13.188 -0.008 1.00 21.46 10 LYS E C 1
ATOM 5050 O O . LYS E 1 10 ? -0.797 -12.186 -0.094 1.00 21.70 10 LYS E O 1
ATOM 5056 N N . PRO E 1 11 ? 0.865 -13.305 0.926 1.00 21.79 11 PRO E N 1
ATOM 5057 C CA . PRO E 1 11 ? 1.105 -12.195 1.850 1.00 21.86 11 PRO E CA 1
ATOM 5058 C C . PRO E 1 11 ? 1.477 -10.964 1.020 1.00 22.17 11 PRO E C 1
ATOM 5059 O O . PRO E 1 11 ? 2.038 -11.091 -0.073 1.00 20.38 11 PRO E O 1
ATOM 5063 N N . GLU E 1 12 ? 1.173 -9.779 1.532 1.00 21.74 12 GLU E N 1
ATOM 5064 C CA . GLU E 1 12 ? 1.498 -8.551 0.821 1.00 22.76 12 GLU E CA 1
ATOM 5065 C C . GLU E 1 12 ? 3.009 -8.446 0.582 1.00 21.43 12 GLU E C 1
ATOM 5066 O O . GLU E 1 12 ? 3.812 -8.876 1.413 1.00 18.38 12 GLU E O 1
ATOM 5072 N N . ASN E 1 13 ? 3.385 -7.888 -0.564 1.00 18.71 13 ASN E N 1
ATOM 5073 C CA . ASN E 1 13 ? 4.790 -7.694 -0.916 1.00 20.92 13 ASN E CA 1
ATOM 5074 C C . ASN E 1 13 ? 5.594 -8.957 -1.247 1.00 20.29 13 ASN E C 1
ATOM 5075 O O . ASN E 1 13 ? 6.806 -8.880 -1.463 1.00 20.08 13 ASN E O 1
ATOM 5080 N N . LEU E 1 14 ? 4.941 -10.114 -1.294 1.00 19.09 14 LEU E N 1
ATOM 5081 C CA . LEU E 1 14 ? 5.656 -11.349 -1.624 1.00 17.56 14 LEU E CA 1
ATOM 5082 C C . LEU E 1 14 ? 5.828 -11.440 -3.143 1.00 15.20 14 LEU E C 1
ATOM 5083 O O . LEU E 1 14 ? 4.863 -11.268 -3.885 1.00 15.92 14 LEU E O 1
ATOM 5088 N N . ASN E 1 15 ? 7.046 -11.731 -3.602 1.00 13.88 15 ASN E N 1
ATOM 5089 C CA . ASN E 1 15 ? 7.311 -11.831 -5.043 1.00 10.66 15 ASN E CA 1
ATOM 5090 C C . ASN E 1 15 ? 6.961 -13.184 -5.647 1.00 10.48 15 ASN E C 1
ATOM 5091 O O . ASN E 1 15 ? 7.244 -14.222 -5.058 1.00 11.83 15 ASN E O 1
ATOM 5096 N N . VAL E 1 16 ? 6.340 -13.162 -6.824 1.00 10.08 16 VAL E N 1
ATOM 5097 C CA . VAL E 1 16 ? 6.005 -14.391 -7.529 1.00 10.38 16 VAL E CA 1
ATOM 5098 C C . VAL E 1 16 ? 6.366 -14.241 -9.009 1.00 10.01 16 VAL E C 1
ATOM 5099 O O . VAL E 1 16 ? 6.537 -13.125 -9.517 1.00 10.94 16 VAL E O 1
ATOM 5103 N N . ILE E 1 17 ? 6.504 -15.373 -9.684 1.00 9.79 17 ILE E N 1
ATOM 5104 C CA . ILE E 1 17 ? 6.802 -15.396 -11.113 1.00 8.28 17 ILE E CA 1
ATOM 5105 C C . ILE E 1 17 ? 5.826 -16.428 -11.672 1.00 9.29 17 ILE E C 1
ATOM 5106 O O . ILE E 1 17 ? 5.865 -17.597 -11.293 1.00 10.62 17 ILE E O 1
ATOM 5111 N N . LEU E 1 18 ? 4.933 -15.975 -12.546 1.00 8.79 18 LEU E N 1
ATOM 5112 C CA . LEU E 1 18 ? 3.928 -16.845 -13.149 1.00 9.68 18 LEU E CA 1
ATOM 5113 C C . LEU E 1 18 ? 4.263 -17.013 -14.624 1.00 9.56 18 LEU E C 1
ATOM 5114 O O . LEU E 1 18 ? 4.440 -16.024 -15.330 1.00 11.91 18 LEU E O 1
ATOM 5119 N N . GLY E 1 19 ? 4.345 -18.257 -15.093 1.00 10.47 19 GLY E N 1
ATOM 5120 C CA . GLY E 1 19 ? 4.682 -18.471 -16.487 1.00 8.23 19 GLY E CA 1
ATOM 5121 C C . GLY E 1 19 ? 4.070 -19.706 -17.107 1.00 9.96 19 GLY E C 1
ATOM 5122 O O . GLY E 1 19 ? 3.218 -20.369 -16.510 1.00 10.90 19 GLY E O 1
ATOM 5123 N N . GLN E 1 20 ? 4.532 -20.013 -18.314 1.00 9.86 20 GLN E N 1
ATOM 5124 C CA . GLN E 1 20 ? 4.049 -21.152 -19.082 1.00 13.37 20 GLN E CA 1
ATOM 5125 C C . GLN E 1 20 ? 5.245 -22.032 -19.452 1.00 12.42 20 GLN E C 1
ATOM 5126 O O . GLN E 1 20 ? 6.264 -21.534 -19.940 1.00 11.48 20 GLN E O 1
ATOM 5132 N N . ALA E 1 21 ? 5.124 -23.335 -19.216 1.00 9.79 21 ALA E N 1
ATOM 5133 C CA . ALA E 1 21 ? 6.208 -24.259 -19.536 1.00 11.79 21 ALA E CA 1
ATOM 5134 C C . ALA E 1 21 ? 5.632 -25.496 -20.208 1.00 14.83 21 ALA E C 1
ATOM 5135 O O . ALA E 1 21 ? 4.483 -25.490 -20.643 1.00 16.54 21 ALA E O 1
ATOM 5137 N N . HIS E 1 22 ? 6.443 -26.541 -20.324 1.00 11.40 22 HIS E N 1
ATOM 5138 C CA . HIS E 1 22 ? 5.992 -27.786 -20.926 1.00 12.26 22 HIS E CA 1
ATOM 5139 C C . HIS E 1 22 ? 7.007 -28.859 -20.555 1.00 13.52 22 HIS E C 1
ATOM 5140 O O . HIS E 1 22 ? 8.161 -28.540 -20.271 1.00 12.87 22 HIS E O 1
ATOM 5147 N N . PHE E 1 23 ? 6.570 -30.118 -20.559 1.00 11.64 23 PHE E N 1
ATOM 5148 C CA . PHE E 1 23 ? 7.415 -31.270 -20.234 1.00 12.82 23 PHE E CA 1
ATOM 5149 C C . PHE E 1 23 ? 7.656 -31.375 -18.729 1.00 13.18 23 PHE E C 1
ATOM 5150 O O . PHE E 1 23 ? 7.963 -30.388 -18.059 1.00 13.19 23 PHE E O 1
ATOM 5158 N N . ILE E 1 24 ? 7.528 -32.591 -18.212 1.00 13.55 24 ILE E N 1
ATOM 5159 C CA . ILE E 1 24 ? 7.692 -32.855 -16.792 1.00 12.20 24 ILE E CA 1
ATOM 5160 C C . ILE E 1 24 ? 9.044 -32.414 -16.213 1.00 13.01 24 ILE E C 1
ATOM 5161 O O . ILE E 1 24 ? 9.129 -32.086 -15.027 1.00 13.21 24 ILE E O 1
ATOM 5166 N N . LYS E 1 25 ? 10.082 -32.387 -17.049 1.00 11.24 25 LYS E N 1
ATOM 5167 C CA . LYS E 1 25 ? 11.422 -31.985 -16.614 1.00 11.43 25 LYS E CA 1
ATOM 5168 C C . LYS E 1 25 ? 11.459 -30.527 -16.138 1.00 10.97 25 LYS E C 1
ATOM 5169 O O . LYS E 1 25 ? 12.458 -30.068 -15.576 1.00 8.88 25 LYS E O 1
ATOM 5175 N N . THR E 1 26 ? 10.368 -29.804 -16.373 1.00 9.69 26 THR E N 1
ATOM 5176 C CA . THR E 1 26 ? 10.250 -28.417 -15.933 1.00 11.23 26 THR E CA 1
ATOM 5177 C C . THR E 1 26 ? 10.549 -28.273 -14.436 1.00 10.95 26 THR E C 1
ATOM 5178 O O . THR E 1 26 ? 11.243 -27.348 -14.005 1.00 9.13 26 THR E O 1
ATOM 5182 N N . VAL E 1 27 ? 10.008 -29.188 -13.638 1.00 10.85 27 VAL E N 1
ATOM 5183 C CA . VAL E 1 27 ? 10.181 -29.120 -12.193 1.00 10.23 27 VAL E CA 1
ATOM 5184 C C . VAL E 1 27 ? 11.628 -29.212 -11.721 1.00 8.66 27 VAL E C 1
ATOM 5185 O O . VAL E 1 27 ? 12.112 -28.325 -11.016 1.00 10.63 27 VAL E O 1
ATOM 5189 N N . GLU E 1 28 ? 12.324 -30.277 -12.094 1.00 9.32 28 GLU E N 1
ATOM 5190 C CA . GLU E 1 28 ? 13.711 -30.406 -11.667 1.00 10.70 28 GLU E CA 1
ATOM 5191 C C . GLU E 1 28 ? 14.603 -29.326 -12.269 1.00 8.02 28 GLU E C 1
ATOM 5192 O O . GLU E 1 28 ? 15.448 -28.764 -11.575 1.00 8.33 28 GLU E O 1
ATOM 5198 N N . ASP E 1 29 ? 14.414 -29.019 -13.549 1.00 10.49 29 ASP E N 1
ATOM 5199 C CA . ASP E 1 29 ? 15.248 -27.995 -14.183 1.00 10.25 29 ASP E CA 1
ATOM 5200 C C . ASP E 1 29 ? 15.093 -26.611 -13.537 1.00 10.46 29 ASP E C 1
ATOM 5201 O O . ASP E 1 29 ? 16.085 -25.921 -13.299 1.00 10.83 29 ASP E O 1
ATOM 5206 N N . LEU E 1 30 ? 13.863 -26.190 -13.257 1.00 10.19 30 LEU E N 1
ATOM 5207 C CA . LEU E 1 30 ? 13.683 -24.879 -12.643 1.00 10.25 30 LEU E CA 1
ATOM 5208 C C . LEU E 1 30 ? 14.196 -24.851 -11.214 1.00 10.59 30 LEU E C 1
ATOM 5209 O O . LEU E 1 30 ? 14.760 -23.851 -10.779 1.00 9.05 30 LEU E O 1
ATOM 5214 N N . HIS E 1 31 ? 13.997 -25.939 -10.474 1.00 9.47 31 HIS E N 1
ATOM 5215 C CA . HIS E 1 31 ? 14.502 -25.991 -9.102 1.00 10.19 31 HIS E CA 1
ATOM 5216 C C . HIS E 1 31 ? 16.026 -25.829 -9.159 1.00 10.31 31 HIS E C 1
ATOM 5217 O O . HIS E 1 31 ? 16.614 -25.022 -8.436 1.00 8.27 31 HIS E O 1
ATOM 5224 N N . GLU E 1 32 ? 16.665 -26.590 -10.040 1.00 9.58 32 GLU E N 1
ATOM 5225 C CA . GLU E 1 32 ? 18.116 -26.524 -10.166 1.00 8.78 32 GLU E CA 1
ATOM 5226 C C . GLU E 1 32 ? 18.600 -25.154 -10.633 1.00 8.86 32 GLU E C 1
ATOM 5227 O O . GLU E 1 32 ? 19.634 -24.668 -10.176 1.00 10.27 32 GLU E O 1
ATOM 5233 N N . ALA E 1 33 ? 17.868 -24.543 -11.556 1.00 10.33 33 ALA E N 1
ATOM 5234 C CA . ALA E 1 33 ? 18.256 -23.220 -12.058 1.00 11.13 33 ALA E CA 1
ATOM 5235 C C . ALA E 1 33 ? 18.217 -22.193 -10.930 1.00 10.02 33 ALA E C 1
ATOM 5236 O O . ALA E 1 33 ? 19.096 -21.326 -10.831 1.00 9.93 33 ALA E O 1
ATOM 5238 N N . LEU E 1 34 ? 17.196 -22.279 -10.081 1.00 8.38 34 LEU E N 1
ATOM 5239 C CA . LEU E 1 34 ? 17.063 -21.334 -8.980 1.00 8.54 34 LEU E CA 1
ATOM 5240 C C . LEU E 1 34 ? 18.159 -21.477 -7.926 1.00 8.74 34 LEU E C 1
ATOM 5241 O O . LEU E 1 34 ? 18.763 -20.477 -7.518 1.00 9.32 34 LEU E O 1
ATOM 5246 N N . VAL E 1 35 ? 18.440 -22.701 -7.490 1.00 7.68 35 VAL E N 1
ATOM 5247 C CA . VAL E 1 35 ? 19.476 -22.879 -6.474 1.00 8.47 35 VAL E CA 1
ATOM 5248 C C . VAL E 1 35 ? 20.885 -22.607 -7.004 1.00 8.27 35 VAL E C 1
ATOM 5249 O O . VAL E 1 35 ? 21.790 -22.289 -6.236 1.00 9.39 35 VAL E O 1
ATOM 5253 N N . THR E 1 36 ? 21.062 -22.715 -8.318 1.00 9.40 36 THR E N 1
ATOM 5254 C CA . THR E 1 36 ? 22.355 -22.441 -8.934 1.00 8.20 36 THR E CA 1
ATOM 5255 C C . THR E 1 36 ? 22.531 -20.924 -9.086 1.00 11.02 36 THR E C 1
ATOM 5256 O O . THR E 1 36 ? 23.647 -20.399 -9.032 1.00 10.70 36 THR E O 1
ATOM 5260 N N . ALA E 1 37 ? 21.422 -20.218 -9.263 1.00 9.88 37 ALA E N 1
ATOM 5261 C CA . ALA E 1 37 ? 21.462 -18.769 -9.439 1.00 9.44 37 ALA E CA 1
ATOM 5262 C C . ALA E 1 37 ? 21.737 -17.970 -8.160 1.00 8.79 37 ALA E C 1
ATOM 5263 O O . ALA E 1 37 ? 22.454 -16.965 -8.180 1.00 8.93 37 ALA E O 1
ATOM 5265 N N . VAL E 1 38 ? 21.158 -18.405 -7.049 1.00 8.83 38 VAL E N 1
ATOM 5266 C CA . VAL E 1 38 ? 21.301 -17.678 -5.790 1.00 8.40 38 VAL E CA 1
ATOM 5267 C C . VAL E 1 38 ? 21.577 -18.635 -4.635 1.00 11.89 38 VAL E C 1
ATOM 5268 O O . VAL E 1 38 ? 20.795 -19.552 -4.372 1.00 8.64 38 VAL E O 1
ATOM 5272 N N . PRO E 1 39 ? 22.684 -18.419 -3.907 1.00 11.19 39 PRO E N 1
ATOM 5273 C CA . PRO E 1 39 ? 22.972 -19.327 -2.799 1.00 10.34 39 PRO E CA 1
ATOM 5274 C C . PRO E 1 39 ? 21.988 -19.171 -1.636 1.00 10.99 39 PRO E C 1
ATOM 5275 O O . PRO E 1 39 ? 21.684 -18.057 -1.206 1.00 13.39 39 PRO E O 1
ATOM 5279 N N . GLY E 1 40 ? 21.474 -20.299 -1.155 1.00 12.22 40 GLY E N 1
ATOM 5280 C CA . GLY E 1 40 ? 20.541 -20.286 -0.042 1.00 15.05 40 GLY E CA 1
ATOM 5281 C C . GLY E 1 40 ? 19.159 -19.753 -0.370 1.00 15.08 40 GLY E C 1
ATOM 5282 O O . GLY E 1 40 ? 18.366 -19.479 0.535 1.00 14.56 40 GLY E O 1
ATOM 5283 N N . ILE E 1 41 ? 18.856 -19.617 -1.657 1.00 11.85 41 ILE E N 1
ATOM 5284 C CA . ILE E 1 41 ? 17.553 -19.101 -2.067 1.00 11.20 41 ILE E CA 1
ATOM 5285 C C . ILE E 1 41 ? 16.374 -19.906 -1.507 1.00 12.70 41 ILE E C 1
ATOM 5286 O O . ILE E 1 41 ? 16.385 -21.146 -1.508 1.00 13.16 41 ILE E O 1
ATOM 5291 N N . ARG E 1 42 ? 15.367 -19.190 -1.007 1.00 11.11 42 ARG E N 1
ATOM 5292 C CA . ARG E 1 42 ? 14.165 -19.828 -0.473 1.00 10.95 42 ARG E CA 1
ATOM 5293 C C . ARG E 1 42 ? 13.042 -19.611 -1.477 1.00 11.82 42 ARG E C 1
ATOM 5294 O O . ARG E 1 42 ? 12.705 -18.468 -1.800 1.00 12.20 42 ARG E O 1
ATOM 5302 N N . PHE E 1 43 ? 12.471 -20.697 -1.988 1.00 10.72 43 PHE E N 1
ATOM 5303 C CA . PHE E 1 43 ? 11.381 -20.565 -2.954 1.00 9.39 43 PHE E CA 1
ATOM 5304 C C . PHE E 1 43 ? 10.486 -21.792 -2.943 1.00 8.67 43 PHE E C 1
ATOM 5305 O O . PHE E 1 43 ? 10.807 -22.814 -2.329 1.00 9.70 43 PHE E O 1
ATOM 5313 N N . GLY E 1 44 ? 9.365 -21.662 -3.644 1.00 9.47 44 GLY E N 1
ATOM 5314 C CA . GLY E 1 44 ? 8.430 -22.758 -3.811 1.00 9.76 44 GLY E CA 1
ATOM 5315 C C . GLY E 1 44 ? 8.103 -22.737 -5.298 1.00 11.43 44 GLY E C 1
ATOM 5316 O O . GLY E 1 44 ? 7.993 -21.657 -5.875 1.00 10.91 44 GLY E O 1
ATOM 5317 N N . LEU E 1 45 ? 7.976 -23.909 -5.922 1.00 8.86 45 LEU E N 1
ATOM 5318 C CA . LEU E 1 45 ? 7.666 -24.016 -7.350 1.00 10.19 45 LEU E CA 1
ATOM 5319 C C . LEU E 1 45 ? 6.561 -25.045 -7.575 1.00 10.07 45 LEU E C 1
ATOM 5320 O O . LEU E 1 45 ? 6.582 -26.110 -6.968 1.00 9.39 45 LEU E O 1
ATOM 5325 N N . ALA E 1 46 ? 5.607 -24.719 -8.448 1.00 9.34 46 ALA E N 1
ATOM 5326 C CA . ALA E 1 46 ? 4.524 -25.639 -8.800 1.00 10.76 46 ALA E CA 1
ATOM 5327 C C . ALA E 1 46 ? 4.382 -25.598 -10.323 1.00 11.75 46 ALA E C 1
ATOM 5328 O O . ALA E 1 46 ? 4.577 -24.549 -10.942 1.00 11.56 46 ALA E O 1
ATOM 5330 N N . PHE E 1 47 ? 4.054 -26.739 -10.924 1.00 11.05 47 PHE E N 1
ATOM 5331 C CA . PHE E 1 47 ? 3.888 -26.839 -12.372 1.00 10.83 47 PHE E CA 1
ATOM 5332 C C . PHE E 1 47 ? 2.667 -27.712 -12.642 1.00 12.28 47 PHE E C 1
ATOM 5333 O O . PHE E 1 47 ? 2.537 -28.800 -12.079 1.00 11.71 47 PHE E O 1
ATOM 5341 N N . SER E 1 48 ? 1.779 -27.229 -13.503 1.00 13.12 48 SER E N 1
ATOM 5342 C CA . SER E 1 48 ? 0.547 -27.951 -13.807 1.00 13.15 48 SER E CA 1
ATOM 5343 C C . SER E 1 48 ? 0.675 -28.887 -15.009 1.00 11.77 48 SER E C 1
ATOM 5344 O O . SER E 1 48 ? 0.547 -28.452 -16.156 1.00 16.62 48 SER E O 1
ATOM 5347 N N . GLU E 1 49 ? 0.938 -30.167 -14.739 1.00 12.59 49 GLU E N 1
ATOM 5348 C CA . GLU E 1 49 ? 1.064 -31.182 -15.788 1.00 12.85 49 GLU E CA 1
ATOM 5349 C C . GLU E 1 49 ? -0.274 -31.177 -16.518 1.00 15.35 49 GLU E C 1
ATOM 5350 O O . GLU E 1 49 ? -1.323 -31.281 -15.883 1.00 15.92 49 GLU E O 1
ATOM 5356 N N . ALA E 1 50 ? -0.237 -31.063 -17.843 1.00 14.05 50 ALA E N 1
ATOM 5357 C CA . ALA E 1 50 ? -1.469 -30.954 -18.623 1.00 17.15 50 ALA E CA 1
ATOM 5358 C C . ALA E 1 50 ? -1.940 -32.185 -19.385 1.00 17.97 50 ALA E C 1
ATOM 5359 O O . ALA E 1 50 ? -2.899 -32.106 -20.149 1.00 19.78 50 ALA E O 1
ATOM 5361 N N . SER E 1 51 ? -1.273 -33.312 -19.189 1.00 19.05 51 SER E N 1
ATOM 5362 C CA . SER E 1 51 ? -1.659 -34.540 -19.870 1.00 20.70 51 SER E CA 1
ATOM 5363 C C . SER E 1 51 ? -1.294 -35.711 -18.975 1.00 21.35 51 SER E C 1
ATOM 5364 O O . SER E 1 51 ? -0.834 -35.513 -17.849 1.00 21.96 51 SER E O 1
ATOM 5367 N N . GLY E 1 52 ? -1.496 -36.926 -19.469 1.00 20.19 52 GLY E N 1
ATOM 5368 C CA . GLY E 1 52 ? -1.180 -38.092 -18.668 1.00 22.91 52 GLY E CA 1
ATOM 5369 C C . GLY E 1 52 ? -1.902 -38.051 -17.336 1.00 20.05 52 GLY E C 1
ATOM 5370 O O . GLY E 1 52 ? -3.120 -37.899 -17.281 1.00 20.03 52 GLY E O 1
ATOM 5371 N N . LYS E 1 53 ? -1.148 -38.168 -16.250 1.00 20.09 53 LYS E N 1
ATOM 5372 C CA . LYS E 1 53 ? -1.734 -38.145 -14.918 1.00 18.81 53 LYS E CA 1
ATOM 5373 C C . LYS E 1 53 ? -2.334 -36.792 -14.547 1.00 17.12 53 LYS E C 1
ATOM 5374 O O . LYS E 1 53 ? -3.130 -36.699 -13.614 1.00 16.35 53 LYS E O 1
ATOM 5380 N N . ARG E 1 54 ? -1.942 -35.738 -15.265 1.00 17.37 54 ARG E N 1
ATOM 5381 C CA . ARG E 1 54 ? -2.469 -34.394 -15.014 1.00 14.80 54 ARG E CA 1
ATOM 5382 C C . ARG E 1 54 ? -2.348 -33.956 -13.556 1.00 15.88 54 ARG E C 1
ATOM 5383 O O . ARG E 1 54 ? -3.284 -33.394 -12.996 1.00 14.85 54 ARG E O 1
ATOM 5391 N N . LEU E 1 55 ? -1.190 -34.189 -12.949 1.00 14.18 55 LEU E N 1
ATOM 5392 C CA . LEU E 1 55 ? -0.994 -33.818 -11.551 1.00 14.84 55 LEU E CA 1
ATOM 5393 C C . LEU E 1 55 ? -0.187 -32.537 -11.377 1.00 15.82 55 LEU E C 1
ATOM 5394 O O . LEU E 1 55 ? 0.764 -32.302 -12.115 1.00 17.18 55 LEU E O 1
ATOM 5399 N N . VAL E 1 56 ? -0.576 -31.707 -10.415 1.00 15.84 56 VAL E N 1
ATOM 5400 C CA . VAL E 1 56 ? 0.194 -30.499 -10.140 1.00 16.08 56 VAL E CA 1
ATOM 5401 C C . VAL E 1 56 ? 1.470 -31.030 -9.494 1.00 15.18 56 VAL E C 1
ATOM 5402 O O . VAL E 1 56 ? 1.407 -31.831 -8.557 1.00 14.33 56 VAL E O 1
ATOM 5406 N N . ARG E 1 57 ? 2.617 -30.589 -10.005 1.00 13.61 57 ARG E N 1
ATOM 5407 C CA . ARG E 1 57 ? 3.912 -31.032 -9.513 1.00 11.75 57 ARG E CA 1
ATOM 5408 C C . ARG E 1 57 ? 4.550 -29.923 -8.689 1.00 12.52 57 ARG E C 1
ATOM 5409 O O . ARG E 1 57 ? 4.337 -28.748 -8.964 1.00 12.20 57 ARG E O 1
ATOM 5417 N N . ARG E 1 58 ? 5.320 -30.289 -7.668 1.00 11.57 58 ARG E N 1
ATOM 5418 C CA . ARG E 1 58 ? 5.929 -29.270 -6.822 1.00 11.00 58 ARG E CA 1
ATOM 5419 C C . ARG E 1 58 ? 7.332 -29.611 -6.342 1.00 11.45 58 ARG E C 1
ATOM 5420 O O . ARG E 1 58 ? 7.709 -30.781 -6.248 1.00 12.21 58 ARG E O 1
ATOM 5428 N N . SER E 1 59 ? 8.097 -28.568 -6.029 1.00 12.14 59 SER E N 1
ATOM 5429 C CA . SER E 1 59 ? 9.464 -28.728 -5.549 1.00 11.29 59 SER E CA 1
ATOM 5430 C C . SER E 1 59 ? 9.872 -27.398 -4.925 1.00 11.43 59 SER E C 1
ATOM 5431 O O . SER E 1 59 ? 9.332 -26.356 -5.283 1.00 12.17 59 SER E O 1
ATOM 5434 N N . GLY E 1 60 ? 10.811 -27.419 -3.988 1.00 8.64 60 GLY E N 1
ATOM 5435 C CA . GLY E 1 60 ? 11.214 -26.160 -3.390 1.00 9.94 60 GLY E CA 1
ATOM 5436 C C . GLY E 1 60 ? 12.128 -26.293 -2.197 1.00 10.15 60 GLY E C 1
ATOM 5437 O O . GLY E 1 60 ? 12.512 -27.397 -1.807 1.00 10.36 60 GLY E O 1
ATOM 5438 N N . THR E 1 61 ? 12.468 -25.158 -1.606 1.00 10.00 61 THR E N 1
ATOM 5439 C CA . THR E 1 61 ? 13.361 -25.141 -0.460 1.00 10.19 61 THR E CA 1
ATOM 5440 C C . THR E 1 61 ? 12.710 -24.545 0.780 1.00 12.73 61 THR E C 1
ATOM 5441 O O . THR E 1 61 ? 13.358 -24.401 1.810 1.00 15.49 61 THR E O 1
ATOM 5445 N N . ASP E 1 62 ? 11.419 -24.227 0.689 1.00 11.95 62 ASP E N 1
ATOM 5446 C CA . ASP E 1 62 ? 10.687 -23.604 1.793 1.00 12.85 62 ASP E CA 1
ATOM 5447 C C . ASP E 1 62 ? 9.239 -24.097 1.727 1.00 13.45 62 ASP E C 1
ATOM 5448 O O . ASP E 1 62 ? 8.527 -23.762 0.789 1.00 11.89 62 ASP E O 1
ATOM 5453 N N . GLU E 1 63 ? 8.796 -24.882 2.713 1.00 14.88 63 GLU E N 1
ATOM 5454 C CA . GLU E 1 63 ? 7.431 -25.422 2.674 1.00 18.47 63 GLU E CA 1
ATOM 5455 C C . GLU E 1 63 ? 6.315 -24.382 2.613 1.00 15.19 63 GLU E C 1
ATOM 5456 O O . GLU E 1 63 ? 5.271 -24.627 2.007 1.00 14.98 63 GLU E O 1
ATOM 5462 N N . ALA E 1 64 ? 6.525 -23.231 3.241 1.00 13.59 64 ALA E N 1
ATOM 5463 C CA . ALA E 1 64 ? 5.502 -22.187 3.230 1.00 12.47 64 ALA E CA 1
ATOM 5464 C C . ALA E 1 64 ? 5.298 -21.690 1.803 1.00 14.44 64 ALA E C 1
ATOM 5465 O O . ALA E 1 64 ? 4.166 -21.441 1.364 1.00 12.21 64 ALA E O 1
ATOM 5467 N N . LEU E 1 65 ? 6.404 -21.559 1.079 1.00 11.09 65 LEU E N 1
ATOM 5468 C CA . LEU E 1 65 ? 6.357 -21.072 -0.294 1.00 9.18 65 LEU E CA 1
ATOM 5469 C C . LEU E 1 65 ? 5.849 -22.138 -1.266 1.00 8.83 65 LEU E C 1
ATOM 5470 O O . LEU E 1 65 ? 5.143 -21.828 -2.229 1.00 9.61 65 LEU E O 1
ATOM 5475 N N . VAL E 1 66 ? 6.202 -23.395 -1.019 1.00 10.41 66 VAL E N 1
ATOM 5476 C CA . VAL E 1 66 ? 5.721 -24.480 -1.866 1.00 9.60 66 VAL E CA 1
ATOM 5477 C C . VAL E 1 66 ? 4.195 -24.573 -1.723 1.00 10.75 66 VAL E C 1
ATOM 5478 O O . VAL E 1 66 ? 3.472 -24.741 -2.712 1.00 11.83 66 VAL E O 1
ATOM 5482 N N . GLU E 1 67 ? 3.707 -24.441 -0.492 1.00 11.18 67 GLU E N 1
ATOM 5483 C CA . GLU E 1 67 ? 2.266 -24.507 -0.255 1.00 11.68 67 GLU E CA 1
ATOM 5484 C C . GLU E 1 67 ? 1.538 -23.414 -1.037 1.00 11.86 67 GLU E C 1
ATOM 5485 O O . GLU E 1 67 ? 0.514 -23.674 -1.668 1.00 12.07 67 GLU E O 1
ATOM 5491 N N . LEU E 1 68 ? 2.066 -22.192 -0.990 1.00 12.22 68 LEU E N 1
ATOM 5492 C CA . LEU E 1 68 ? 1.451 -21.077 -1.712 1.00 13.60 68 LEU E CA 1
ATOM 5493 C C . LEU E 1 68 ? 1.451 -21.330 -3.216 1.00 14.74 68 LEU E C 1
ATOM 5494 O O . LEU E 1 68 ? 0.467 -21.055 -3.907 1.00 12.89 68 LEU E O 1
ATOM 5499 N N . ALA E 1 69 ? 2.559 -21.848 -3.736 1.00 13.15 69 ALA E N 1
ATOM 5500 C CA . ALA E 1 69 ? 2.642 -22.110 -5.167 1.00 12.11 69 ALA E CA 1
ATOM 5501 C C . ALA E 1 69 ? 1.624 -23.168 -5.587 1.00 12.66 69 ALA E C 1
ATOM 5502 O O . ALA E 1 69 ? 0.925 -23.005 -6.586 1.00 11.99 69 ALA E O 1
ATOM 5504 N N . VAL E 1 70 ? 1.528 -24.249 -4.819 1.00 10.60 70 VAL E N 1
ATOM 5505 C CA . VAL E 1 70 ? 0.596 -25.319 -5.168 1.00 11.78 70 VAL E CA 1
ATOM 5506 C C . VAL E 1 70 ? -0.873 -24.925 -5.053 1.00 14.35 70 VAL E C 1
ATOM 5507 O O . VAL E 1 70 ? -1.659 -25.160 -5.975 1.00 12.35 70 VAL E O 1
ATOM 5511 N N . LYS E 1 71 ? -1.243 -24.343 -3.920 1.00 14.25 71 LYS E N 1
ATOM 5512 C CA . LYS E 1 71 ? -2.625 -23.932 -3.700 1.00 16.98 71 LYS E CA 1
ATOM 5513 C C . LYS E 1 71 ? -3.082 -22.956 -4.784 1.00 18.04 71 LYS E C 1
ATOM 5514 O O . LYS E 1 71 ? -4.186 -23.086 -5.317 1.00 16.54 71 LYS E O 1
ATOM 5520 N N . ASN E 1 72 ? -2.239 -21.982 -5.121 1.00 15.69 72 ASN E N 1
ATOM 5521 C CA . ASN E 1 72 ? -2.612 -21.026 -6.158 1.00 16.55 72 ASN E CA 1
ATOM 5522 C C . ASN E 1 72 ? -2.745 -21.685 -7.536 1.00 17.14 72 ASN E C 1
ATOM 5523 O O . ASN E 1 72 ? -3.652 -21.335 -8.299 1.00 16.79 72 ASN E O 1
ATOM 5528 N N . LEU E 1 73 ? -1.869 -22.635 -7.863 1.00 16.77 73 LEU E N 1
ATOM 5529 C CA . LEU E 1 73 ? -1.975 -23.316 -9.154 1.00 16.38 73 LEU E CA 1
ATOM 5530 C C . LEU E 1 73 ? -3.238 -24.169 -9.229 1.00 18.63 73 LEU E C 1
ATOM 5531 O O . LEU E 1 73 ? -3.799 -24.361 -10.309 1.00 18.46 73 LEU E O 1
ATOM 5536 N N . LEU E 1 74 ? -3.676 -24.700 -8.091 1.00 18.55 74 LEU E N 1
ATOM 5537 C CA . LEU E 1 74 ? -4.902 -25.499 -8.069 1.00 19.49 74 LEU E CA 1
ATOM 5538 C C . LEU E 1 74 ? -6.095 -24.607 -8.368 1.00 20.21 74 LEU E C 1
ATOM 5539 O O . LEU E 1 74 ? -7.068 -25.044 -8.990 1.00 22.44 74 LEU E O 1
ATOM 5544 N N . ASN E 1 75 ? -6.024 -23.359 -7.916 1.00 17.06 75 ASN E N 1
ATOM 5545 C CA . ASN E 1 75 ? -7.096 -22.399 -8.151 1.00 20.00 75 ASN E CA 1
ATOM 5546 C C . ASN E 1 75 ? -7.127 -21.992 -9.620 1.00 19.73 75 ASN E C 1
ATOM 5547 O O . ASN E 1 75 ? -8.194 -21.920 -10.231 1.00 20.50 75 ASN E O 1
ATOM 5552 N N . LEU E 1 76 ? -5.953 -21.718 -10.184 1.00 16.32 76 LEU E N 1
ATOM 5553 C CA . LEU E 1 76 ? -5.868 -21.310 -11.585 1.00 15.57 76 LEU E CA 1
ATOM 5554 C C . LEU E 1 76 ? -6.305 -22.424 -12.530 1.00 15.14 76 LEU E C 1
ATOM 5555 O O . LEU E 1 76 ? -6.973 -22.166 -13.536 1.00 16.40 76 LEU E O 1
ATOM 5560 N N . ALA E 1 77 ? -5.914 -23.653 -12.205 1.00 14.44 77 ALA E N 1
ATOM 5561 C CA . ALA E 1 77 ? -6.264 -24.837 -12.991 1.00 17.05 77 ALA E CA 1
ATOM 5562 C C . ALA E 1 77 ? -6.059 -24.647 -14.495 1.00 18.74 77 ALA E C 1
ATOM 5563 O O . ALA E 1 77 ? -6.986 -24.832 -15.290 1.00 18.19 77 ALA E O 1
ATOM 5565 N N . CYS E 1 78 ? -4.836 -24.288 -14.876 1.00 16.12 78 CYS E N 1
ATOM 5566 C CA . CYS E 1 78 ? -4.482 -24.053 -16.276 1.00 17.09 78 CYS E CA 1
ATOM 5567 C C . CYS E 1 78 ? -3.341 -24.967 -16.673 1.00 15.45 78 CYS E C 1
ATOM 5568 O O . CYS E 1 78 ? -2.273 -24.914 -16.072 1.00 17.38 78 CYS E O 1
ATOM 5571 N N . GLY E 1 79 ? -3.558 -25.794 -17.688 1.00 14.31 79 GLY E N 1
ATOM 5572 C CA . GLY E 1 79 ? -2.511 -26.694 -18.130 1.00 12.74 79 GLY E CA 1
ATOM 5573 C C . GLY E 1 79 ? -1.205 -26.007 -18.507 1.00 15.21 79 GLY E C 1
ATOM 5574 O O . GLY E 1 79 ? -1.211 -24.982 -19.191 1.00 12.68 79 GLY E O 1
ATOM 5575 N N . HIS E 1 80 ? -0.098 -26.598 -18.055 1.00 13.38 80 HIS E N 1
ATOM 5576 C CA . HIS E 1 80 ? 1.265 -26.135 -18.311 1.00 15.00 80 HIS E CA 1
ATOM 5577 C C . HIS E 1 80 ? 1.714 -24.817 -17.684 1.00 13.77 80 HIS E C 1
ATOM 5578 O O . HIS E 1 80 ? 2.792 -24.312 -17.998 1.00 14.61 80 HIS E O 1
ATOM 5585 N N . VAL E 1 81 ? 0.908 -24.261 -16.789 1.00 13.75 81 VAL E N 1
ATOM 5586 C CA . VAL E 1 81 ? 1.289 -23.022 -16.119 1.00 13.99 81 VAL E CA 1
ATOM 5587 C C . VAL E 1 81 ? 2.221 -23.388 -14.960 1.00 11.59 81 VAL E C 1
ATOM 5588 O O . VAL E 1 81 ? 2.104 -24.475 -14.398 1.00 10.71 81 VAL E O 1
ATOM 5592 N N . PHE E 1 82 ? 3.172 -22.516 -14.637 1.00 11.76 82 PHE E N 1
ATOM 5593 C CA . PHE E 1 82 ? 4.048 -22.763 -13.493 1.00 12.74 82 PHE E CA 1
ATOM 5594 C C . PHE E 1 82 ? 4.066 -21.499 -12.652 1.00 11.20 82 PHE E C 1
ATOM 5595 O O . PHE E 1 82 ? 3.834 -20.393 -13.155 1.00 12.51 82 PHE E O 1
ATOM 5603 N N . LEU E 1 83 ? 4.318 -21.665 -11.360 1.00 10.82 83 LEU E N 1
ATOM 5604 C CA . LEU E 1 83 ? 4.348 -20.541 -10.445 1.00 9.83 83 LEU E CA 1
ATOM 5605 C C . LEU E 1 83 ? 5.503 -20.712 -9.478 1.00 10.01 83 LEU E C 1
ATOM 5606 O O . LEU E 1 83 ? 5.641 -21.762 -8.850 1.00 10.70 83 LEU E O 1
ATOM 5611 N N . ILE E 1 84 ? 6.351 -19.687 -9.402 1.00 9.52 84 ILE E N 1
ATOM 5612 C CA . ILE E 1 84 ? 7.490 -19.668 -8.491 1.00 9.91 84 ILE E CA 1
ATOM 5613 C C . ILE E 1 84 ? 7.160 -18.604 -7.460 1.00 10.04 84 ILE E C 1
ATOM 5614 O O . ILE E 1 84 ? 6.772 -17.493 -7.817 1.00 10.30 84 ILE E O 1
ATOM 5619 N N . VAL E 1 85 ? 7.289 -18.954 -6.183 1.00 9.36 85 VAL E N 1
ATOM 5620 C CA . VAL E 1 85 ? 7.015 -18.023 -5.089 1.00 9.97 85 VAL E CA 1
ATOM 5621 C C . VAL E 1 85 ? 8.354 -17.833 -4.390 1.00 8.90 85 VAL E C 1
ATOM 5622 O O . VAL E 1 85 ? 8.957 -18.799 -3.930 1.00 10.64 85 VAL E O 1
ATOM 5626 N N . LEU E 1 86 ? 8.824 -16.592 -4.340 1.00 8.93 86 LEU E N 1
ATOM 5627 C CA . LEU E 1 86 ? 10.120 -16.288 -3.747 1.00 8.03 86 LEU E CA 1
ATOM 5628 C C . LEU E 1 86 ? 10.027 -15.805 -2.313 1.00 10.60 86 LEU E C 1
ATOM 5629 O O . LEU E 1 86 ? 9.134 -15.036 -1.962 1.00 11.50 86 LEU E O 1
ATOM 5634 N N . GLY E 1 87 ? 10.968 -16.254 -1.492 1.00 10.58 87 GLY E N 1
ATOM 5635 C CA . GLY E 1 87 ? 10.982 -15.839 -0.102 1.00 10.22 87 GLY E CA 1
ATOM 5636 C C . GLY E 1 87 ? 11.413 -14.396 0.065 1.00 12.31 87 GLY E C 1
ATOM 5637 O O . GLY E 1 87 ? 11.941 -13.768 -0.861 1.00 11.92 87 GLY E O 1
ATOM 5638 N N . GLU E 1 88 ? 11.178 -13.855 1.254 1.00 12.87 88 GLU E N 1
ATOM 5639 C CA . GLU E 1 88 ? 11.550 -12.480 1.540 1.00 14.34 88 GLU E CA 1
ATOM 5640 C C . GLU E 1 88 ? 13.042 -12.276 1.296 1.00 12.81 88 GLU E C 1
ATOM 5641 O O . GLU E 1 88 ? 13.866 -13.112 1.672 1.00 14.60 88 GLU E O 1
ATOM 5647 N N . GLY E 1 89 ? 13.385 -11.178 0.632 1.00 13.80 89 GLY E N 1
ATOM 5648 C CA . GLY E 1 89 ? 14.782 -10.898 0.361 1.00 15.13 89 GLY E CA 1
ATOM 5649 C C . GLY E 1 89 ? 15.312 -11.461 -0.943 1.00 14.19 89 GLY E C 1
ATOM 5650 O O . GLY E 1 89 ? 16.468 -11.218 -1.284 1.00 13.41 89 GLY E O 1
ATOM 5651 N N . PHE E 1 90 ? 14.481 -12.221 -1.657 1.00 10.32 90 PHE E N 1
ATOM 5652 C CA . PHE E 1 90 ? 14.863 -12.809 -2.945 1.00 9.93 90 PHE E CA 1
ATOM 5653 C C . PHE E 1 90 ? 13.969 -12.172 -4.001 1.00 12.06 90 PHE E C 1
ATOM 5654 O O . PHE E 1 90 ? 12.752 -12.093 -3.828 1.00 12.73 90 PHE E O 1
ATOM 5662 N N . TYR E 1 91 ? 14.578 -11.732 -5.097 1.00 9.64 91 TYR E N 1
ATOM 5663 C CA . TYR E 1 91 ? 13.850 -10.997 -6.119 1.00 10.48 91 TYR E CA 1
ATOM 5664 C C . TYR E 1 91 ? 13.856 -11.571 -7.519 1.00 9.68 91 TYR E C 1
ATOM 5665 O O . TYR E 1 91 ? 14.787 -12.260 -7.916 1.00 9.88 91 TYR E O 1
ATOM 5674 N N . PRO E 1 92 ? 12.804 -11.276 -8.300 1.00 9.02 92 PRO E N 1
ATOM 5675 C CA . PRO E 1 92 ? 12.765 -11.798 -9.666 1.00 8.85 92 PRO E CA 1
ATOM 5676 C C . PRO E 1 92 ? 13.993 -11.383 -10.490 1.00 9.36 92 PRO E C 1
ATOM 5677 O O . PRO E 1 92 ? 14.456 -12.155 -11.321 1.00 9.82 92 PRO E O 1
ATOM 5681 N N . ILE E 1 93 ? 14.527 -10.179 -10.272 1.00 7.71 93 ILE E N 1
ATOM 5682 C CA . ILE E 1 93 ? 15.691 -9.782 -11.070 1.00 9.66 93 ILE E CA 1
ATOM 5683 C C . ILE E 1 93 ? 16.886 -10.704 -10.829 1.00 9.15 93 ILE E C 1
ATOM 5684 O O . ILE E 1 93 ? 17.778 -10.799 -11.674 1.00 9.92 93 ILE E O 1
ATOM 5689 N N . ASN E 1 94 ? 16.900 -11.378 -9.683 1.00 9.08 94 ASN E N 1
ATOM 5690 C CA . ASN E 1 94 ? 18.000 -12.289 -9.344 1.00 8.05 94 ASN E CA 1
ATOM 5691 C C . ASN E 1 94 ? 17.903 -13.591 -10.136 1.00 8.45 94 ASN E C 1
ATOM 5692 O O . ASN E 1 94 ? 18.916 -14.236 -10.399 1.00 11.20 94 ASN E O 1
ATOM 5697 N N . VAL E 1 95 ? 16.684 -13.974 -10.503 1.00 8.19 95 VAL E N 1
ATOM 5698 C CA . VAL E 1 95 ? 16.465 -15.262 -11.157 1.00 8.74 95 VAL E CA 1
ATOM 5699 C C . VAL E 1 95 ? 15.763 -15.323 -12.504 1.00 8.90 95 VAL E C 1
ATOM 5700 O O . VAL E 1 95 ? 15.712 -16.391 -13.111 1.00 9.13 95 VAL E O 1
ATOM 5704 N N . LEU E 1 96 ? 15.232 -14.206 -12.992 1.00 9.06 96 LEU E N 1
ATOM 5705 C CA . LEU E 1 96 ? 14.546 -14.247 -14.279 1.00 7.95 96 LEU E CA 1
ATOM 5706 C C . LEU E 1 96 ? 15.440 -14.772 -15.402 1.00 8.03 96 LEU E C 1
ATOM 5707 O O . LEU E 1 96 ? 14.968 -15.472 -16.289 1.00 8.72 96 LEU E O 1
ATOM 5712 N N . HIS E 1 97 ? 16.732 -14.451 -15.362 1.00 8.60 97 HIS E N 1
ATOM 5713 C CA . HIS E 1 97 ? 17.643 -14.928 -16.398 1.00 10.51 97 HIS E CA 1
ATOM 5714 C C . HIS E 1 97 ? 17.567 -16.451 -16.510 1.00 10.33 97 HIS E C 1
ATOM 5715 O O . HIS E 1 97 ? 17.514 -17.003 -17.619 1.00 10.11 97 HIS E O 1
ATOM 5722 N N . ALA E 1 98 ? 17.553 -17.119 -15.360 1.00 8.44 98 ALA E N 1
ATOM 5723 C CA . ALA E 1 98 ? 17.499 -18.582 -15.305 1.00 10.61 98 ALA E CA 1
ATOM 5724 C C . ALA E 1 98 ? 16.145 -19.148 -15.723 1.00 9.84 98 ALA E C 1
ATOM 5725 O O . ALA E 1 98 ? 16.068 -20.236 -16.291 1.00 9.83 98 ALA E O 1
ATOM 5727 N N . VAL E 1 99 ? 15.076 -18.423 -15.425 1.00 9.75 99 VAL E N 1
ATOM 5728 C CA . VAL E 1 99 ? 13.745 -18.876 -15.817 1.00 10.47 99 VAL E CA 1
ATOM 5729 C C . VAL E 1 99 ? 13.616 -18.735 -17.339 1.00 9.97 99 VAL E C 1
ATOM 5730 O O . VAL E 1 99 ? 13.192 -19.664 -18.029 1.00 9.47 99 VAL E O 1
ATOM 5734 N N . LYS E 1 100 ? 14.016 -17.578 -17.863 1.00 10.15 100 LYS E N 1
ATOM 5735 C CA . LYS E 1 100 ? 13.952 -17.330 -19.300 1.00 9.47 100 LYS E CA 1
ATOM 5736 C C . LYS E 1 100 ? 14.757 -18.361 -20.094 1.00 10.08 100 LYS E C 1
ATOM 5737 O O . LYS E 1 100 ? 14.336 -18.801 -21.164 1.00 10.81 100 LYS E O 1
ATOM 5743 N N . ALA E 1 101 ? 15.914 -18.734 -19.557 1.00 10.42 101 ALA E N 1
ATOM 5744 C CA . ALA E 1 101 ? 16.813 -19.673 -20.219 1.00 12.34 101 ALA E CA 1
ATOM 5745 C C . ALA E 1 101 ? 16.463 -21.142 -20.058 1.00 12.09 101 ALA E C 1
ATOM 5746 O O . ALA E 1 101 ? 17.049 -21.989 -20.729 1.00 11.77 101 ALA E O 1
ATOM 5748 N N . CYS E 1 102 ? 15.546 -21.457 -19.153 1.00 10.16 102 CYS E N 1
ATOM 5749 C CA . CYS E 1 102 ? 15.169 -22.855 -18.954 1.00 9.39 102 CYS E CA 1
ATOM 5750 C C . CYS E 1 102 ? 14.576 -23.408 -20.258 1.00 11.16 102 CYS E C 1
ATOM 5751 O O . CYS E 1 102 ? 13.639 -22.836 -20.820 1.00 9.67 102 CYS E O 1
ATOM 5754 N N . PRO E 1 103 ? 15.106 -24.538 -20.748 1.00 9.67 103 PRO E N 1
ATOM 5755 C CA . PRO E 1 103 ? 14.615 -25.135 -21.998 1.00 10.09 103 PRO E CA 1
ATOM 5756 C C . PRO E 1 103 ? 13.139 -25.485 -22.026 1.00 10.41 103 PRO E C 1
ATOM 5757 O O . PRO E 1 103 ? 12.555 -25.594 -23.096 1.00 9.16 103 PRO E O 1
ATOM 5761 N N . GLU E 1 104 ? 12.543 -25.684 -20.858 1.00 9.50 104 GLU E N 1
ATOM 5762 C CA . GLU E 1 104 ? 11.129 -26.029 -20.791 1.00 10.45 104 GLU E CA 1
ATOM 5763 C C . GLU E 1 104 ? 10.217 -24.812 -20.711 1.00 9.37 104 GLU E C 1
ATOM 5764 O O . GLU E 1 104 ? 9.026 -24.909 -20.982 1.00 10.31 104 GLU E O 1
ATOM 5770 N N . VAL E 1 105 ? 10.777 -23.666 -20.335 1.00 9.45 105 VAL E N 1
ATOM 5771 C CA . VAL E 1 105 ? 9.985 -22.448 -20.212 1.00 8.82 105 VAL E CA 1
ATOM 5772 C C . VAL E 1 105 ? 9.677 -21.836 -21.575 1.00 10.71 105 VAL E C 1
ATOM 5773 O O . VAL E 1 105 ? 10.557 -21.658 -22.418 1.00 10.76 105 VAL E O 1
ATOM 5777 N N . VAL E 1 106 ? 8.402 -21.519 -21.769 1.00 11.11 106 VAL E N 1
ATOM 5778 C CA . VAL E 1 106 ? 7.893 -20.959 -23.014 1.00 12.24 106 VAL E CA 1
ATOM 5779 C C . VAL E 1 106 ? 7.783 -19.443 -22.932 1.00 10.93 106 VAL E C 1
ATOM 5780 O O . VAL E 1 106 ? 8.207 -18.727 -23.850 1.00 12.62 106 VAL E O 1
ATOM 5784 N N . ARG E 1 107 ? 7.207 -18.966 -21.831 1.00 9.21 107 ARG E N 1
ATOM 5785 C CA . ARG E 1 107 ? 7.039 -17.542 -21.600 1.00 10.07 107 ARG E CA 1
ATOM 5786 C C . ARG E 1 107 ? 6.739 -17.269 -20.140 1.00 11.21 107 ARG E C 1
ATOM 5787 O O . ARG E 1 107 ? 6.429 -18.185 -19.373 1.00 10.91 107 ARG E O 1
ATOM 5795 N N . ILE E 1 108 ? 6.849 -15.998 -19.762 1.00 10.01 108 ILE E N 1
ATOM 5796 C CA . ILE E 1 108 ? 6.580 -15.571 -18.394 1.00 8.46 108 ILE E CA 1
ATOM 5797 C C . ILE E 1 108 ? 5.474 -14.518 -18.470 1.00 9.50 108 ILE E C 1
ATOM 5798 O O . ILE E 1 108 ? 5.599 -13.527 -19.190 1.00 10.54 108 ILE E O 1
ATOM 5803 N N . TYR E 1 109 ? 4.381 -14.750 -17.746 1.00 10.26 109 TYR E N 1
ATOM 5804 C CA . TYR E 1 109 ? 3.254 -13.819 -17.743 1.00 12.15 109 TYR E CA 1
ATOM 5805 C C . TYR E 1 109 ? 3.523 -12.603 -16.885 1.00 13.78 109 TYR E C 1
ATOM 5806 O O . TYR E 1 109 ? 3.247 -11.467 -17.287 1.00 15.73 109 TYR E O 1
ATOM 5815 N N . ALA E 1 110 ? 4.059 -12.843 -15.695 1.00 12.59 110 ALA E N 1
ATOM 5816 C CA . ALA E 1 110 ? 4.331 -11.758 -14.768 1.00 10.83 110 ALA E CA 1
ATOM 5817 C C . ALA E 1 110 ? 5.362 -12.127 -13.717 1.00 10.31 110 ALA E C 1
ATOM 5818 O O . ALA E 1 110 ? 5.584 -13.300 -13.433 1.00 11.63 110 ALA E O 1
ATOM 5820 N N . ALA E 1 111 ? 6.005 -11.099 -13.167 1.00 10.92 111 ALA E N 1
ATOM 5821 C CA . ALA E 1 111 ? 6.995 -11.242 -12.096 1.00 10.77 111 ALA E CA 1
ATOM 5822 C C . ALA E 1 111 ? 6.717 -9.986 -11.295 1.00 10.87 111 ALA E C 1
ATOM 5823 O O . ALA E 1 111 ? 6.902 -8.871 -11.799 1.00 14.31 111 ALA E O 1
ATOM 5825 N N . THR E 1 112 ? 6.287 -10.144 -10.049 1.00 10.46 112 THR E N 1
ATOM 5826 C CA . THR E 1 112 ? 5.897 -8.976 -9.279 1.00 11.13 112 THR E CA 1
ATOM 5827 C C . THR E 1 112 ? 5.626 -9.278 -7.812 1.00 11.57 112 THR E C 1
ATOM 5828 O O . THR E 1 112 ? 5.418 -10.432 -7.422 1.00 11.21 112 THR E O 1
ATOM 5832 N N . ALA E 1 113 ? 5.625 -8.223 -7.005 1.00 10.92 113 ALA E N 1
ATOM 5833 C CA . ALA E 1 113 ? 5.318 -8.337 -5.588 1.00 14.74 113 ALA E CA 1
ATOM 5834 C C . ALA E 1 113 ? 3.973 -7.644 -5.334 1.00 15.30 113 ALA E C 1
ATOM 5835 O O . ALA E 1 113 ? 3.472 -7.649 -4.212 1.00 16.01 113 ALA E O 1
ATOM 5837 N N . ASN E 1 114 ? 3.399 -7.045 -6.380 1.00 13.33 114 ASN E N 1
ATOM 5838 C CA . ASN E 1 114 ? 2.108 -6.352 -6.272 1.00 14.71 114 ASN E CA 1
ATOM 5839 C C . ASN E 1 114 ? 0.945 -7.331 -6.197 1.00 13.21 114 ASN E C 1
ATOM 5840 O O . ASN E 1 114 ? 1.092 -8.509 -6.506 1.00 12.84 114 ASN E O 1
ATOM 5845 N N . PRO E 1 115 ? -0.234 -6.845 -5.782 1.00 13.98 115 PRO E N 1
ATOM 5846 C CA . PRO E 1 115 ? -1.405 -7.722 -5.708 1.00 15.57 115 PRO E CA 1
ATOM 5847 C C . PRO E 1 115 ? -1.682 -8.087 -7.168 1.00 16.57 115 PRO E C 1
ATOM 5848 O O . PRO E 1 115 ? -1.540 -7.237 -8.048 1.00 17.71 115 PRO E O 1
ATOM 5852 N N . LEU E 1 116 ? -2.063 -9.326 -7.451 1.00 15.30 116 LEU E N 1
ATOM 5853 C CA . LEU E 1 116 ? -2.330 -9.671 -8.838 1.00 16.52 116 LEU E CA 1
ATOM 5854 C C . LEU E 1 116 ? -3.527 -10.581 -9.022 1.00 17.13 116 LEU E C 1
ATOM 5855 O O . LEU E 1 116 ? -3.843 -11.396 -8.158 1.00 16.49 116 LEU E O 1
ATOM 5860 N N . LYS E 1 117 ? -4.194 -10.409 -10.159 1.00 16.07 117 LYS E N 1
ATOM 5861 C CA . LYS E 1 117 ? -5.351 -11.209 -10.527 1.00 14.57 117 LYS E CA 1
ATOM 5862 C C . LYS E 1 117 ? -5.069 -11.746 -11.921 1.00 14.78 117 LYS E C 1
ATOM 5863 O O . LYS E 1 117 ? -4.455 -11.065 -12.742 1.00 16.79 117 LYS E O 1
ATOM 5869 N N . VAL E 1 118 ? -5.505 -12.968 -12.190 1.00 12.23 118 VAL E N 1
ATOM 5870 C CA . VAL E 1 118 ? -5.254 -13.578 -13.485 1.00 13.66 118 VAL E CA 1
ATOM 5871 C C . VAL E 1 118 ? -6.550 -13.721 -14.267 1.00 15.07 118 VAL E C 1
ATOM 5872 O O . VAL E 1 118 ? -7.536 -14.231 -13.737 1.00 16.53 118 VAL E O 1
ATOM 5876 N N . VAL E 1 119 ? -6.540 -13.260 -15.515 1.00 15.32 119 VAL E N 1
ATOM 5877 C CA . VAL E 1 119 ? -7.702 -13.370 -16.391 1.00 16.24 119 VAL E CA 1
ATOM 5878 C C . VAL E 1 119 ? -7.581 -14.713 -17.097 1.00 16.58 119 VAL E C 1
ATOM 5879 O O . VAL E 1 119 ? -6.567 -14.995 -17.742 1.00 15.75 119 VAL E O 1
ATOM 5883 N N . VAL E 1 120 ? -8.608 -15.545 -16.967 1.00 16.85 120 VAL E N 1
ATOM 5884 C CA . VAL E 1 120 ? -8.598 -16.860 -17.587 1.00 18.69 120 VAL E CA 1
ATOM 5885 C C . VAL E 1 120 ? -9.840 -17.136 -18.425 1.00 19.56 120 VAL E C 1
ATOM 5886 O O . VAL E 1 120 ? -10.907 -16.558 -18.193 1.00 21.11 120 VAL E O 1
ATOM 5890 N N . ALA E 1 121 ? -9.675 -18.017 -19.404 1.00 16.45 121 ALA E N 1
ATOM 5891 C CA . ALA E 1 121 ? -10.758 -18.444 -20.277 1.00 19.00 121 ALA E CA 1
ATOM 5892 C C . ALA E 1 121 ? -10.908 -19.943 -20.030 1.00 20.49 121 ALA E C 1
ATOM 5893 O O . ALA E 1 121 ? -9.916 -20.657 -19.885 1.00 19.40 121 ALA E O 1
ATOM 5895 N N . GLU E 1 122 ? -12.147 -20.422 -19.980 1.00 20.18 122 GLU E N 1
ATOM 5896 C CA . GLU E 1 122 ? -12.397 -21.832 -19.726 1.00 20.60 122 GLU E CA 1
ATOM 5897 C C . GLU E 1 122 ? -13.343 -22.448 -20.750 1.00 18.24 122 GLU E C 1
ATOM 5898 O O . GLU E 1 122 ? -14.321 -21.822 -21.157 1.00 21.29 122 GLU E O 1
ATOM 5904 N N . GLU E 1 123 ? -13.040 -23.675 -21.159 1.00 20.97 123 GLU E N 1
ATOM 5905 C CA . GLU E 1 123 ? -13.861 -24.416 -22.118 1.00 19.56 123 GLU E CA 1
ATOM 5906 C C . GLU E 1 123 ? -13.602 -25.903 -21.898 1.00 19.49 123 GLU E C 1
ATOM 5907 O O . GLU E 1 123 ? -12.494 -26.379 -22.096 1.00 18.66 123 GLU E O 1
ATOM 5913 N N . GLY E 1 124 ? -14.626 -26.642 -21.486 1.00 21.27 124 GLY E N 1
ATOM 5914 C CA . GLY E 1 124 ? -14.435 -28.062 -21.243 1.00 20.36 124 GLY E CA 1
ATOM 5915 C C . GLY E 1 124 ? -13.418 -28.299 -20.136 1.00 18.42 124 GLY E C 1
ATOM 5916 O O . GLY E 1 124 ? -13.462 -27.651 -19.095 1.00 17.90 124 GLY E O 1
ATOM 5917 N N . GLU E 1 125 ? -12.499 -29.230 -20.352 1.00 18.75 125 GLU E N 1
ATOM 5918 C CA . GLU E 1 125 ? -11.485 -29.518 -19.350 1.00 19.28 125 GLU E CA 1
ATOM 5919 C C . GLU E 1 125 ? -10.207 -28.742 -19.632 1.00 18.98 125 GLU E C 1
ATOM 5920 O O . GLU E 1 125 ? -9.107 -29.239 -19.381 1.00 19.67 125 GLU E O 1
ATOM 5926 N N . GLN E 1 126 ? -10.361 -27.529 -20.151 1.00 17.73 126 GLN E N 1
ATOM 5927 C CA . GLN E 1 126 ? -9.218 -26.677 -20.477 1.00 16.47 126 GLN E CA 1
ATOM 5928 C C . GLN E 1 126 ? -9.390 -25.235 -20.017 1.00 17.26 126 GLN E C 1
ATOM 5929 O O . GLN E 1 126 ? -10.500 -24.711 -19.943 1.00 15.49 126 GLN E O 1
ATOM 5935 N N . ARG E 1 127 ? -8.267 -24.590 -19.720 1.00 18.93 127 ARG E N 1
ATOM 5936 C CA . ARG E 1 127 ? -8.270 -23.193 -19.321 1.00 16.59 127 ARG E CA 1
ATOM 5937 C C . ARG E 1 127 ? -7.044 -22.534 -19.924 1.00 18.43 127 ARG E C 1
ATOM 5938 O O . ARG E 1 127 ? -6.020 -23.182 -20.122 1.00 18.78 127 ARG E O 1
ATOM 5946 N N . ALA E 1 128 ? -7.154 -21.244 -20.206 1.00 16.54 128 ALA E N 1
ATOM 5947 C CA . ALA E 1 128 ? -6.040 -20.498 -20.777 1.00 17.53 128 ALA E CA 1
ATOM 5948 C C . ALA E 1 128 ? -5.843 -19.199 -20.008 1.00 16.82 128 ALA E C 1
ATOM 5949 O O . ALA E 1 128 ? -6.809 -18.547 -19.605 1.00 14.57 128 ALA E O 1
ATOM 5951 N N . ILE E 1 129 ? -4.589 -18.825 -19.789 1.00 14.74 129 ILE E N 1
ATOM 5952 C CA . ILE E 1 129 ? -4.318 -17.567 -19.105 1.00 13.10 129 ILE E CA 1
ATOM 5953 C C . ILE E 1 129 ? -4.291 -16.505 -20.201 1.00 14.56 129 ILE E C 1
ATOM 5954 O O . ILE E 1 129 ? -3.510 -16.600 -21.149 1.00 15.07 129 ILE E O 1
ATOM 5959 N N . LEU E 1 130 ? -5.160 -15.503 -20.080 1.00 13.35 130 LEU E N 1
ATOM 5960 C CA . LEU E 1 130 ? -5.248 -14.438 -21.076 1.00 14.72 130 LEU E CA 1
ATOM 5961 C C . LEU E 1 130 ? -4.430 -13.206 -20.709 1.00 14.23 130 LEU E C 1
ATOM 5962 O O . LEU E 1 130 ? -4.094 -12.403 -21.573 1.00 15.09 130 LEU E O 1
ATOM 5967 N N . GLY E 1 131 ? -4.127 -13.049 -19.427 1.00 14.48 131 GLY E N 1
ATOM 5968 C CA . GLY E 1 131 ? -3.359 -11.894 -19.007 1.00 13.90 131 GLY E CA 1
ATOM 5969 C C . GLY E 1 131 ? -3.318 -11.751 -17.505 1.00 13.23 131 GLY E C 1
ATOM 5970 O O . GLY E 1 131 ? -3.958 -12.515 -16.775 1.00 14.00 131 GLY E O 1
ATOM 5971 N N . VAL E 1 132 ? -2.560 -10.769 -17.037 1.00 12.37 132 VAL E N 1
ATOM 5972 C CA . VAL E 1 132 ? -2.437 -10.549 -15.609 1.00 14.18 132 VAL E CA 1
ATOM 5973 C C . VAL E 1 132 ? -2.623 -9.093 -15.222 1.00 15.16 132 VAL E C 1
ATOM 5974 O O . VAL E 1 132 ? -2.100 -8.181 -15.867 1.00 16.46 132 VAL E O 1
ATOM 5986 N N . ASP E 1 134 ? -1.440 -6.754 -12.936 1.00 13.21 134 ASP E N 1
ATOM 5987 C CA . ASP E 1 134 ? -0.290 -6.576 -12.061 1.00 13.59 134 ASP E CA 1
ATOM 5988 C C . ASP E 1 134 ? -0.286 -5.200 -11.421 1.00 13.28 134 ASP E C 1
ATOM 5989 O O . ASP E 1 134 ? 0.075 -4.208 -12.049 1.00 14.34 134 ASP E O 1
ATOM 5994 N N . GLY E 1 135 ? -0.702 -5.126 -10.165 1.00 13.31 135 GLY E N 1
ATOM 5995 C CA . GLY E 1 135 ? -0.706 -3.829 -9.529 1.00 13.12 135 GLY E CA 1
ATOM 5996 C C . GLY E 1 135 ? -1.795 -2.944 -10.096 1.00 13.87 135 GLY E C 1
ATOM 5997 O O . GLY E 1 135 ? -2.747 -3.426 -10.704 1.00 14.73 135 GLY E O 1
ATOM 5998 N N . PHE E 1 136 ? -1.614 -1.638 -9.948 1.00 14.19 136 PHE E N 1
ATOM 5999 C CA . PHE E 1 136 ? -2.634 -0.679 -10.338 1.00 15.14 136 PHE E CA 1
ATOM 6000 C C . PHE E 1 136 ? -2.370 0.291 -11.476 1.00 15.15 136 PHE E C 1
ATOM 6001 O O . PHE E 1 136 ? -1.238 0.471 -11.928 1.00 14.31 136 PHE E O 1
ATOM 6009 N N . THR E 1 137 ? -3.455 0.913 -11.936 1.00 15.38 137 THR E N 1
ATOM 6010 C CA . THR E 1 137 ? -3.400 1.875 -13.028 1.00 14.83 137 THR E CA 1
ATOM 6011 C C . THR E 1 137 ? -2.607 3.110 -12.621 1.00 14.17 137 THR E C 1
ATOM 6012 O O . THR E 1 137 ? -2.520 3.449 -11.446 1.00 15.44 137 THR E O 1
ATOM 6016 N N . PRO E 1 138 ? -2.016 3.802 -13.600 1.00 15.12 138 PRO E N 1
ATOM 6017 C CA . PRO E 1 138 ? -1.231 5.004 -13.314 1.00 14.43 138 PRO E CA 1
ATOM 6018 C C . PRO E 1 138 ? -2.081 6.189 -12.836 1.00 16.87 138 PRO E C 1
ATOM 6019 O O . PRO E 1 138 ? -3.221 6.362 -13.270 1.00 15.66 138 PRO E O 1
ATOM 6023 N N . LEU E 1 139 ? -1.511 6.994 -11.944 1.00 14.62 139 LEU E N 1
ATOM 6024 C CA . LEU E 1 139 ? -2.185 8.174 -11.395 1.00 15.51 139 LEU E CA 1
ATOM 6025 C C . LEU E 1 139 ? -1.630 9.478 -11.979 1.00 16.46 139 LEU E C 1
ATOM 6026 O O . LEU E 1 139 ? -2.119 10.570 -11.677 1.00 19.40 139 LEU E O 1
ATOM 6031 N N . GLY E 1 140 ? -0.601 9.365 -12.808 1.00 14.33 140 GLY E N 1
ATOM 6032 C CA . GLY E 1 140 ? 0.000 10.542 -13.403 1.00 15.46 140 GLY E CA 1
ATOM 6033 C C . GLY E 1 140 ? 1.334 10.216 -14.049 1.00 16.13 140 GLY E C 1
ATOM 6034 O O . GLY E 1 140 ? 1.592 9.061 -14.398 1.00 14.88 140 GLY E O 1
ATOM 6035 N N . VAL E 1 141 ? 2.168 11.239 -14.207 1.00 16.16 141 VAL E N 1
ATOM 6036 C CA . VAL E 1 141 ? 3.494 11.107 -14.805 1.00 16.25 141 VAL E CA 1
ATOM 6037 C C . VAL E 1 141 ? 4.499 11.798 -13.893 1.00 16.69 141 VAL E C 1
ATOM 6038 O O . VAL E 1 141 ? 4.210 12.855 -13.331 1.00 16.34 141 VAL E O 1
ATOM 6042 N N . GLU E 1 142 ? 5.684 11.212 -13.753 1.00 15.04 142 GLU E N 1
ATOM 6043 C CA . GLU E 1 142 ? 6.711 11.787 -12.896 1.00 14.73 142 GLU E CA 1
ATOM 6044 C C . GLU E 1 142 ? 7.177 13.178 -13.343 1.00 16.71 142 GLU E C 1
ATOM 6045 O O . GLU E 1 142 ? 7.321 13.455 -14.543 1.00 15.75 142 GLU E O 1
ATOM 6051 N N . ASP E 1 143 ? 7.386 14.057 -12.365 1.00 14.37 143 ASP E N 1
ATOM 6052 C CA . ASP E 1 143 ? 7.888 15.397 -12.629 1.00 16.87 143 ASP E CA 1
ATOM 6053 C C . ASP E 1 143 ? 9.390 15.339 -12.378 1.00 17.97 143 ASP E C 1
ATOM 6054 O O . ASP E 1 143 ? 9.923 14.266 -12.085 1.00 17.63 143 ASP E O 1
ATOM 6059 N N . GLU E 1 144 ? 10.084 16.465 -12.497 1.00 17.98 144 GLU E N 1
ATOM 6060 C CA . GLU E 1 144 ? 11.527 16.447 -12.300 1.00 19.76 144 GLU E CA 1
ATOM 6061 C C . GLU E 1 144 ? 11.942 15.930 -10.926 1.00 17.30 144 GLU E C 1
ATOM 6062 O O . GLU E 1 144 ? 12.957 15.241 -10.795 1.00 15.49 144 GLU E O 1
ATOM 6068 N N . ALA E 1 145 ? 11.161 16.256 -9.901 1.00 17.08 145 ALA E N 1
ATOM 6069 C CA . ALA E 1 145 ? 11.474 15.802 -8.553 1.00 15.33 145 ALA E CA 1
ATOM 6070 C C . ALA E 1 145 ? 11.376 14.279 -8.462 1.00 15.43 145 ALA E C 1
ATOM 6071 O O . ALA E 1 145 ? 12.206 13.641 -7.813 1.00 15.45 145 ALA E O 1
ATOM 6073 N N . GLU E 1 146 ? 10.360 13.704 -9.108 1.00 12.07 146 GLU E N 1
ATOM 6074 C CA . GLU E 1 146 ? 10.169 12.255 -9.095 1.00 13.12 146 GLU E CA 1
ATOM 6075 C C . GLU E 1 146 ? 11.256 11.561 -9.902 1.00 14.56 146 GLU E C 1
ATOM 6076 O O . GLU E 1 146 ? 11.682 10.458 -9.566 1.00 14.53 146 GLU E O 1
ATOM 6082 N N . VAL E 1 147 ? 11.702 12.202 -10.975 1.00 13.63 147 VAL E N 1
ATOM 6083 C CA . VAL E 1 147 ? 12.787 11.639 -11.772 1.00 14.97 147 VAL E CA 1
ATOM 6084 C C . VAL E 1 147 ? 14.038 11.578 -10.886 1.00 16.09 147 VAL E C 1
ATOM 6085 O O . VAL E 1 147 ? 14.743 10.567 -10.844 1.00 16.29 147 VAL E O 1
ATOM 6089 N N . ALA E 1 148 ? 14.307 12.656 -10.156 1.00 15.04 148 ALA E N 1
ATOM 6090 C CA . ALA E 1 148 ? 15.477 12.685 -9.287 1.00 15.83 148 ALA E CA 1
ATOM 6091 C C . ALA E 1 148 ? 15.333 11.660 -8.174 1.00 15.38 148 ALA E C 1
ATOM 6092 O O . ALA E 1 148 ? 16.308 11.029 -7.771 1.00 16.07 148 ALA E O 1
ATOM 6094 N N . TRP E 1 149 ? 14.107 11.495 -7.685 1.00 14.15 149 TRP E N 1
ATOM 6095 C CA . TRP E 1 149 ? 13.833 10.544 -6.615 1.00 15.03 149 TRP E CA 1
ATOM 6096 C C . TRP E 1 149 ? 14.142 9.099 -7.007 1.00 14.81 149 TRP E C 1
ATOM 6097 O O . TRP E 1 149 ? 14.808 8.383 -6.252 1.00 15.18 149 TRP E O 1
ATOM 6108 N N . ARG E 1 150 ? 13.680 8.657 -8.175 1.00 13.53 150 ARG E N 1
ATOM 6109 C CA . ARG E 1 150 ? 13.953 7.270 -8.552 1.00 13.75 150 ARG E CA 1
ATOM 6110 C C . ARG E 1 150 ? 15.421 7.027 -8.889 1.00 15.50 150 ARG E C 1
ATOM 6111 O O . ARG E 1 150 ? 15.936 5.926 -8.688 1.00 16.23 150 ARG E O 1
ATOM 6119 N N . LYS E 1 151 ? 16.108 8.045 -9.391 1.00 15.17 151 LYS E N 1
ATOM 6120 C CA . LYS E 1 151 ? 17.520 7.875 -9.706 1.00 18.01 151 LYS E CA 1
ATOM 6121 C C . LYS E 1 151 ? 18.272 7.727 -8.399 1.00 17.53 151 LYS E C 1
ATOM 6122 O O . LYS E 1 151 ? 19.126 6.844 -8.246 1.00 15.79 151 LYS E O 1
ATOM 6128 N N . ASP E 1 152 ? 17.934 8.586 -7.444 1.00 16.55 152 ASP E N 1
ATOM 6129 C CA . ASP E 1 152 ? 18.568 8.564 -6.139 1.00 17.96 152 ASP E CA 1
ATOM 6130 C C . ASP E 1 152 ? 18.236 7.297 -5.358 1.00 16.58 152 ASP E C 1
ATOM 6131 O O . ASP E 1 152 ? 19.095 6.748 -4.673 1.00 18.16 152 ASP E O 1
ATOM 6136 N N . LEU E 1 153 ? 16.994 6.832 -5.464 1.00 14.29 153 LEU E N 1
ATOM 6137 C CA . LEU E 1 153 ? 16.570 5.616 -4.772 1.00 13.86 153 LEU E CA 1
ATOM 6138 C C . LEU E 1 153 ? 17.443 4.426 -5.154 1.00 13.54 153 LEU E C 1
ATOM 6139 O O . LEU E 1 153 ? 17.876 3.657 -4.289 1.00 14.07 153 LEU E O 1
ATOM 6144 N N . LEU E 1 154 ? 17.687 4.263 -6.452 1.00 12.57 154 LEU E N 1
ATOM 6145 C CA . LEU E 1 154 ? 18.501 3.137 -6.912 1.00 12.92 154 LEU E CA 1
ATOM 6146 C C . LEU E 1 154 ? 19.926 3.219 -6.395 1.00 15.33 154 LEU E C 1
ATOM 6147 O O . LEU E 1 154 ? 20.564 2.194 -6.174 1.00 14.54 154 LEU E O 1
ATOM 6152 N N . ARG E 1 155 ? 20.429 4.436 -6.208 1.00 15.15 155 ARG E N 1
ATOM 6153 C CA . ARG E 1 155 ? 21.786 4.601 -5.701 1.00 15.99 155 ARG E CA 1
ATOM 6154 C C . ARG E 1 155 ? 21.841 4.224 -4.226 1.00 15.74 155 ARG E C 1
ATOM 6155 O O . ARG E 1 155 ? 22.811 3.607 -3.770 1.00 14.78 155 ARG E O 1
ATOM 6163 N N . ARG E 1 156 ? 20.796 4.579 -3.480 1.00 15.72 156 ARG E N 1
ATOM 6164 C CA . ARG E 1 156 ? 20.745 4.259 -2.060 1.00 18.46 156 ARG E CA 1
ATOM 6165 C C . ARG E 1 156 ? 20.472 2.773 -1.838 1.00 18.49 156 ARG E C 1
ATOM 6166 O O . ARG E 1 156 ? 20.848 2.214 -0.810 1.00 19.56 156 ARG E O 1
ATOM 6174 N N . LEU E 1 157 ? 19.834 2.124 -2.809 1.00 15.29 157 LEU E N 1
ATOM 6175 C CA . LEU E 1 157 ? 19.558 0.692 -2.696 1.00 14.74 157 LEU E CA 1
ATOM 6176 C C . LEU E 1 157 ? 20.791 -0.104 -3.127 1.00 13.72 157 LEU E C 1
ATOM 6177 O O . LEU E 1 157 ? 20.882 -1.316 -2.892 1.00 16.00 157 LEU E O 1
ATOM 6182 N N . GLY E 1 158 ? 21.738 0.583 -3.755 1.00 14.15 158 GLY E N 1
ATOM 6183 C CA . GLY E 1 158 ? 22.956 -0.072 -4.203 1.00 13.67 158 GLY E CA 1
ATOM 6184 C C . GLY E 1 158 ? 22.905 -0.650 -5.612 1.00 14.59 158 GLY E C 1
ATOM 6185 O O . GLY E 1 158 ? 23.830 -1.351 -6.019 1.00 11.96 158 GLY E O 1
ATOM 6186 N N . TYR E 1 159 ? 21.851 -0.346 -6.366 1.00 11.76 159 TYR E N 1
ATOM 6187 C CA . TYR E 1 159 ? 21.719 -0.870 -7.730 1.00 10.92 159 TYR E CA 1
ATOM 6188 C C . TYR E 1 159 ? 22.364 -0.005 -8.804 1.00 11.16 159 TYR E C 1
ATOM 6189 O O . TYR E 1 159 ? 22.603 -0.467 -9.918 1.00 14.11 159 TYR E O 1
ATOM 6198 N N . LYS E 1 160 ? 22.628 1.254 -8.476 1.00 13.64 160 LYS E N 1
ATOM 6199 C CA . LYS E 1 160 ? 23.274 2.170 -9.400 1.00 14.05 160 LYS E CA 1
ATOM 6200 C C . LYS E 1 160 ? 24.385 2.860 -8.611 1.00 14.35 160 LYS E C 1
ATOM 6201 O O . LYS E 1 160 ? 24.252 3.075 -7.408 1.00 14.47 160 LYS E O 1
ATOM 6207 N N . LEU E 1 161 ? 25.478 3.187 -9.290 1.00 14.88 161 LEU E N 1
ATOM 6208 C CA . LEU E 1 161 ? 26.620 3.822 -8.647 1.00 17.05 161 LEU E CA 1
ATOM 6209 C C . LEU E 1 161 ? 26.541 5.349 -8.626 1.00 19.29 161 LEU E C 1
ATOM 6210 O O . LEU E 1 161 ? 27.294 5.949 -7.836 1.00 19.45 161 LEU E O 1
ATOM 6224 N N . GLU F 1 2 ? -15.119 -9.341 -31.201 1.00 32.86 2 GLU F N 1
ATOM 6225 C CA . GLU F 1 2 ? -15.647 -10.661 -30.884 1.00 32.51 2 GLU F CA 1
ATOM 6226 C C . GLU F 1 2 ? -14.525 -11.615 -30.471 1.00 30.36 2 GLU F C 1
ATOM 6227 O O . GLU F 1 2 ? -13.398 -11.502 -30.955 1.00 28.12 2 GLU F O 1
ATOM 6233 N N . LEU F 1 3 ? -14.846 -12.546 -29.574 1.00 28.68 3 LEU F N 1
ATOM 6234 C CA . LEU F 1 3 ? -13.891 -13.539 -29.084 1.00 28.60 3 LEU F CA 1
ATOM 6235 C C . LEU F 1 3 ? -14.169 -14.900 -29.710 1.00 27.24 3 LEU F C 1
ATOM 6236 O O . LEU F 1 3 ? -15.309 -15.366 -29.734 1.00 27.19 3 LEU F O 1
ATOM 6241 N N . LYS F 1 4 ? -13.121 -15.543 -30.208 1.00 23.80 4 LYS F N 1
ATOM 6242 C CA . LYS F 1 4 ? -13.256 -16.846 -30.850 1.00 23.87 4 LYS F CA 1
ATOM 6243 C C . LYS F 1 4 ? -12.293 -17.860 -30.243 1.00 24.21 4 LYS F C 1
ATOM 6244 O O . LYS F 1 4 ? -11.276 -17.488 -29.655 1.00 22.86 4 LYS F O 1
ATOM 6250 N N . LEU F 1 5 ? -12.620 -19.140 -30.396 1.00 22.20 5 LEU F N 1
ATOM 6251 C CA . LEU F 1 5 ? -11.770 -20.219 -29.908 1.00 23.11 5 LEU F CA 1
ATOM 6252 C C . LEU F 1 5 ? -11.382 -21.049 -31.127 1.00 24.28 5 LEU F C 1
ATOM 6253 O O . LEU F 1 5 ? -12.238 -21.668 -31.760 1.00 23.02 5 LEU F O 1
ATOM 6258 N N . ILE F 1 6 ? -10.091 -21.054 -31.451 1.00 20.97 6 ILE F N 1
ATOM 6259 C CA . ILE F 1 6 ? -9.582 -21.764 -32.622 1.00 20.55 6 ILE F CA 1
ATOM 6260 C C . ILE F 1 6 ? -8.691 -22.962 -32.302 1.00 21.98 6 ILE F C 1
ATOM 6261 O O . ILE F 1 6 ? -7.578 -22.802 -31.804 1.00 19.70 6 ILE F O 1
ATOM 6266 N N . PRO F 1 7 ? -9.167 -24.182 -32.596 1.00 22.79 7 PRO F N 1
ATOM 6267 C CA . PRO F 1 7 ? -8.375 -25.387 -32.330 1.00 22.50 7 PRO F CA 1
ATOM 6268 C C . PRO F 1 7 ? -7.213 -25.511 -33.314 1.00 22.66 7 PRO F C 1
ATOM 6269 O O . PRO F 1 7 ? -7.362 -25.233 -34.504 1.00 22.84 7 PRO F O 1
ATOM 6273 N N . ILE F 1 8 ? -6.056 -25.926 -32.820 1.00 22.89 8 ILE F N 1
ATOM 6274 C CA . ILE F 1 8 ? -4.903 -26.115 -33.682 1.00 22.31 8 ILE F CA 1
ATOM 6275 C C . ILE F 1 8 ? -4.943 -27.570 -34.137 1.00 24.00 8 ILE F C 1
ATOM 6276 O O . ILE F 1 8 ? -5.050 -28.480 -33.312 1.00 23.92 8 ILE F O 1
ATOM 6281 N N . GLU F 1 9 ? -4.873 -27.781 -35.448 1.00 24.67 9 GLU F N 1
ATOM 6282 C CA . GLU F 1 9 ? -4.898 -29.124 -36.020 1.00 28.96 9 GLU F CA 1
ATOM 6283 C C . GLU F 1 9 ? -3.480 -29.686 -36.076 1.00 28.58 9 GLU F C 1
ATOM 6284 O O . GLU F 1 9 ? -2.587 -29.054 -36.633 1.00 28.43 9 GLU F O 1
ATOM 6290 N N . LYS F 1 10 ? -3.271 -30.868 -35.503 1.00 27.84 10 LYS F N 1
ATOM 6291 C CA . LYS F 1 10 ? -1.948 -31.488 -35.528 1.00 28.05 10 LYS F CA 1
ATOM 6292 C C . LYS F 1 10 ? -1.958 -32.893 -34.936 1.00 25.43 10 LYS F C 1
ATOM 6293 O O . LYS F 1 10 ? -2.676 -33.164 -33.973 1.00 28.02 10 LYS F O 1
ATOM 6299 N N . PRO F 1 11 ? -1.163 -33.809 -35.511 1.00 25.91 11 PRO F N 1
ATOM 6300 C CA . PRO F 1 11 ? -1.099 -35.181 -34.999 1.00 23.20 11 PRO F CA 1
ATOM 6301 C C . PRO F 1 11 ? -0.640 -35.135 -33.538 1.00 23.84 11 PRO F C 1
ATOM 6302 O O . PRO F 1 11 ? 0.265 -34.363 -33.184 1.00 18.56 11 PRO F O 1
ATOM 6306 N N . GLU F 1 12 ? -1.263 -35.962 -32.702 1.00 19.00 12 GLU F N 1
ATOM 6307 C CA . GLU F 1 12 ? -0.962 -36.008 -31.275 1.00 20.92 12 GLU F CA 1
ATOM 6308 C C . GLU F 1 12 ? 0.507 -36.151 -30.889 1.00 22.30 12 GLU F C 1
ATOM 6309 O O . GLU F 1 12 ? 0.910 -35.701 -29.815 1.00 24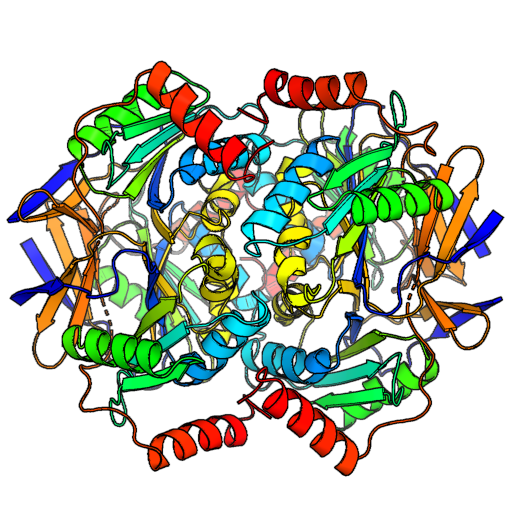.71 12 GLU F O 1
ATOM 6315 N N . ASN F 1 13 ? 1.305 -36.779 -31.746 1.00 20.66 13 ASN F N 1
ATOM 6316 C CA . ASN F 1 13 ? 2.713 -36.982 -31.430 1.00 20.53 13 ASN F CA 1
ATOM 6317 C C . ASN F 1 13 ? 3.631 -35.866 -31.913 1.00 20.43 13 ASN F C 1
ATOM 6318 O O . ASN F 1 13 ? 4.840 -35.932 -31.712 1.00 24.18 13 ASN F O 1
ATOM 6323 N N . LEU F 1 14 ? 3.070 -34.844 -32.546 1.00 19.35 14 LEU F N 1
ATOM 6324 C CA . LEU F 1 14 ? 3.892 -33.740 -33.031 1.00 19.70 14 LEU F CA 1
ATOM 6325 C C . LEU F 1 14 ? 3.821 -32.542 -32.093 1.00 18.77 14 LEU F C 1
ATOM 6326 O O . LEU F 1 14 ? 2.793 -32.292 -31.467 1.00 18.82 14 LEU F O 1
ATOM 6331 N N . ASN F 1 15 ? 4.933 -31.819 -31.996 1.00 15.48 15 ASN F N 1
ATOM 6332 C CA . ASN F 1 15 ? 5.028 -30.636 -31.151 1.00 13.52 15 ASN F CA 1
ATOM 6333 C C . ASN F 1 15 ? 4.896 -29.399 -32.011 1.00 13.96 15 ASN F C 1
ATOM 6334 O O . ASN F 1 15 ? 5.354 -29.374 -33.155 1.00 15.35 15 ASN F O 1
ATOM 6339 N N . VAL F 1 16 ? 4.251 -28.377 -31.466 1.00 13.89 16 VAL F N 1
ATOM 6340 C CA . VAL F 1 16 ? 4.108 -27.129 -32.188 1.00 12.89 16 VAL F CA 1
ATOM 6341 C C . VAL F 1 16 ? 4.610 -25.995 -31.311 1.00 14.44 16 VAL F C 1
ATOM 6342 O O . VAL F 1 16 ? 4.528 -26.063 -30.087 1.00 14.55 16 VAL F O 1
ATOM 6346 N N . ILE F 1 17 ? 5.168 -24.975 -31.948 1.00 13.38 17 ILE F N 1
ATOM 6347 C CA . ILE F 1 17 ? 5.645 -23.800 -31.233 1.00 12.28 17 ILE F CA 1
ATOM 6348 C C . ILE F 1 17 ? 4.924 -22.662 -31.923 1.00 11.13 17 ILE F C 1
ATOM 6349 O O . ILE F 1 17 ? 5.106 -22.442 -33.121 1.00 12.94 17 ILE F O 1
ATOM 6354 N N . LEU F 1 18 ? 4.085 -21.965 -31.164 1.00 12.10 18 LEU F N 1
ATOM 6355 C CA . LEU F 1 18 ? 3.282 -20.854 -31.671 1.00 12.10 18 LEU F CA 1
ATOM 6356 C C . LEU F 1 18 ? 3.762 -19.558 -31.027 1.00 11.30 18 LEU F C 1
ATOM 6357 O O . LEU F 1 18 ? 3.862 -19.474 -29.804 1.00 12.73 18 LEU F O 1
ATOM 6362 N N . GLY F 1 19 ? 4.051 -18.549 -31.843 1.00 11.34 19 GLY F N 1
ATOM 6363 C CA . GLY F 1 19 ? 4.528 -17.300 -31.285 1.00 11.46 19 GLY F CA 1
ATOM 6364 C C . GLY F 1 19 ? 4.212 -16.061 -32.093 1.00 12.44 19 GLY F C 1
ATOM 6365 O O . GLY F 1 19 ? 3.458 -16.099 -33.067 1.00 13.36 19 GLY F O 1
ATOM 6366 N N . GLN F 1 20 ? 4.815 -14.959 -31.673 1.00 11.90 20 GLN F N 1
ATOM 6367 C CA . GLN F 1 20 ? 4.634 -13.662 -32.302 1.00 11.39 20 GLN F CA 1
ATOM 6368 C C . GLN F 1 20 ? 5.994 -13.178 -32.794 1.00 12.17 20 GLN F C 1
ATOM 6369 O O . GLN F 1 20 ? 6.995 -13.309 -32.085 1.00 10.89 20 GLN F O 1
ATOM 6375 N N . ALA F 1 21 ? 6.031 -12.629 -34.004 1.00 11.48 21 ALA F N 1
ATOM 6376 C CA . ALA F 1 21 ? 7.281 -12.103 -34.562 1.00 11.01 21 ALA F CA 1
ATOM 6377 C C . ALA F 1 21 ? 6.976 -10.814 -35.324 1.00 13.03 21 ALA F C 1
ATOM 6378 O O . ALA F 1 21 ? 5.973 -10.154 -35.048 1.00 15.14 21 ALA F O 1
ATOM 6380 N N . HIS F 1 22 ? 7.856 -10.449 -36.253 1.00 13.05 22 HIS F N 1
ATOM 6381 C CA . HIS F 1 22 ? 7.682 -9.249 -37.072 1.00 14.01 22 HIS F CA 1
ATOM 6382 C C . HIS F 1 22 ? 8.784 -9.226 -38.125 1.00 14.01 22 HIS F C 1
ATOM 6383 O O . HIS F 1 22 ? 9.833 -9.825 -37.922 1.00 14.58 22 HIS F O 1
ATOM 6390 N N . PHE F 1 23 ? 8.530 -8.552 -39.248 1.00 13.05 23 PHE F N 1
ATOM 6391 C CA . PHE F 1 23 ? 9.503 -8.431 -40.338 1.00 13.04 23 PHE F CA 1
ATOM 6392 C C . PHE F 1 23 ? 9.639 -9.727 -41.132 1.00 13.96 23 PHE F C 1
ATOM 6393 O O . PHE F 1 23 ? 9.813 -10.808 -40.561 1.00 13.39 23 PHE F O 1
ATOM 6401 N N . ILE F 1 24 ? 9.595 -9.602 -42.456 1.00 13.72 24 ILE F N 1
ATOM 6402 C CA . ILE F 1 24 ? 9.670 -10.741 -43.365 1.00 15.24 24 ILE F CA 1
ATOM 6403 C C . ILE F 1 24 ? 10.866 -11.671 -43.154 1.00 13.24 24 ILE F C 1
ATOM 6404 O O . ILE F 1 24 ? 10.791 -12.855 -43.478 1.00 13.81 24 ILE F O 1
ATOM 6409 N N . LYS F 1 25 ? 11.962 -11.143 -42.611 1.00 13.50 25 LYS F N 1
ATOM 6410 C CA . LYS F 1 25 ? 13.160 -11.953 -42.372 1.00 11.46 25 LYS F CA 1
ATOM 6411 C C . LYS F 1 25 ? 12.907 -13.076 -41.357 1.00 12.42 25 LYS F C 1
ATOM 6412 O O . LYS F 1 25 ? 13.730 -13.989 -41.198 1.00 12.18 25 LYS F O 1
ATOM 6418 N N . THR F 1 26 ? 11.766 -13.007 -40.679 1.00 10.66 26 THR F N 1
ATOM 6419 C CA . THR F 1 26 ? 11.373 -14.030 -39.705 1.00 10.96 26 THR F CA 1
ATOM 6420 C C . THR F 1 26 ? 11.458 -15.441 -40.307 1.00 11.31 26 THR F C 1
ATOM 6421 O O . THR F 1 26 ? 11.934 -16.378 -39.661 1.00 10.59 26 THR F O 1
ATOM 6425 N N . VAL F 1 27 ? 10.992 -15.595 -41.543 1.00 11.12 27 VAL F N 1
ATOM 6426 C CA . VAL F 1 27 ? 10.984 -16.911 -42.191 1.00 13.23 27 VAL F CA 1
ATOM 6427 C C . VAL F 1 27 ? 12.367 -17.539 -42.375 1.00 13.13 27 VAL F C 1
ATOM 6428 O O . VAL F 1 27 ? 12.622 -18.646 -41.894 1.00 12.95 27 VAL F O 1
ATOM 6432 N N . GLU F 1 28 ? 13.265 -16.851 -43.073 1.00 11.54 28 GLU F N 1
ATOM 6433 C CA . GLU F 1 28 ? 14.593 -17.406 -43.270 1.00 12.54 28 GLU F CA 1
ATOM 6434 C C . GLU F 1 28 ? 15.359 -17.537 -41.957 1.00 12.82 28 GLU F C 1
ATOM 6435 O O . GLU F 1 28 ? 16.039 -18.542 -41.729 1.00 10.98 28 GLU F O 1
ATOM 6441 N N . ASP F 1 29 ? 15.249 -16.545 -41.082 1.00 10.77 29 ASP F N 1
ATOM 6442 C CA . ASP F 1 29 ? 15.976 -16.623 -39.812 1.00 10.68 29 ASP F CA 1
ATOM 6443 C C . ASP F 1 29 ? 15.565 -17.810 -38.951 1.00 11.79 29 ASP F C 1
ATOM 6444 O O . ASP F 1 29 ? 16.424 -18.497 -38.398 1.00 13.22 29 ASP F O 1
ATOM 6449 N N . LEU F 1 30 ? 14.264 -18.060 -38.837 1.00 12.67 30 LEU F N 1
ATOM 6450 C CA . LEU F 1 30 ? 13.798 -19.189 -38.035 1.00 9.96 30 LEU F CA 1
ATOM 6451 C C . LEU F 1 30 ? 14.160 -20.524 -38.669 1.00 11.23 30 LEU F C 1
ATOM 6452 O O . LEU F 1 30 ? 14.544 -21.465 -37.967 1.00 11.27 30 LEU F O 1
ATOM 6457 N N . HIS F 1 31 ? 14.034 -20.615 -39.992 1.00 10.00 31 HIS F N 1
ATOM 6458 C CA . HIS F 1 31 ? 14.387 -21.848 -40.684 1.00 11.34 31 HIS F CA 1
ATOM 6459 C C . HIS F 1 31 ? 15.862 -22.151 -40.420 1.00 12.21 31 HIS F C 1
ATOM 6460 O O . HIS F 1 31 ? 16.237 -23.279 -40.087 1.00 11.43 31 HIS F O 1
ATOM 6467 N N . GLU F 1 32 ? 16.704 -21.132 -40.552 1.00 11.16 32 GLU F N 1
ATOM 6468 C CA . GLU F 1 32 ? 18.129 -21.310 -40.320 1.00 10.94 32 GLU F CA 1
ATOM 6469 C C . GLU F 1 32 ? 18.426 -21.664 -38.870 1.00 11.77 32 GLU F C 1
ATOM 6470 O O . GLU F 1 32 ? 19.297 -22.491 -38.589 1.00 11.42 32 GLU F O 1
ATOM 6476 N N . ALA F 1 33 ? 17.716 -21.022 -37.951 1.00 10.25 33 ALA F N 1
ATOM 6477 C CA . ALA F 1 33 ? 17.922 -21.279 -36.525 1.00 11.03 33 ALA F CA 1
ATOM 6478 C C . ALA F 1 33 ? 17.599 -22.728 -36.188 1.00 11.45 33 ALA F C 1
ATOM 6479 O O . ALA F 1 33 ? 18.291 -23.359 -35.386 1.00 10.42 33 ALA F O 1
ATOM 6481 N N . LEU F 1 34 ? 16.545 -23.254 -36.805 1.00 10.63 34 LEU F N 1
ATOM 6482 C CA . LEU F 1 34 ? 16.138 -24.627 -36.548 1.00 9.89 34 LEU F CA 1
ATOM 6483 C C . LEU F 1 34 ? 17.146 -25.646 -37.092 1.00 10.83 34 LEU F C 1
ATOM 6484 O O . LEU F 1 34 ? 17.545 -26.569 -36.378 1.00 9.69 34 LEU F O 1
ATOM 6489 N N . VAL F 1 35 ? 17.586 -25.481 -38.339 1.00 8.92 35 VAL F N 1
ATOM 6490 C CA . VAL F 1 35 ? 18.530 -26.446 -38.897 1.00 8.92 35 VAL F CA 1
ATOM 6491 C C . VAL F 1 35 ? 19.928 -26.337 -38.294 1.00 11.84 35 VAL F C 1
ATOM 6492 O O . VAL F 1 35 ? 20.726 -27.274 -38.362 1.00 11.12 35 VAL F O 1
ATOM 6496 N N . THR F 1 36 ? 20.222 -25.189 -37.698 1.00 10.32 36 THR F N 1
ATOM 6497 C CA . THR F 1 36 ? 21.511 -24.985 -37.066 1.00 9.11 36 THR F CA 1
ATOM 6498 C C . THR F 1 36 ? 21.488 -25.603 -35.670 1.00 9.89 36 THR F C 1
ATOM 6499 O O . THR F 1 36 ? 22.518 -26.062 -35.176 1.00 11.28 36 THR F O 1
ATOM 6503 N N . ALA F 1 37 ? 20.309 -25.633 -35.052 1.00 10.90 37 ALA F N 1
ATOM 6504 C CA . ALA F 1 37 ? 20.163 -26.188 -33.699 1.00 11.33 37 ALA F CA 1
ATOM 6505 C C . ALA F 1 37 ? 20.144 -27.716 -33.633 1.00 11.39 37 ALA F C 1
ATOM 6506 O O . ALA F 1 37 ? 20.661 -28.312 -32.685 1.00 10.22 37 ALA F O 1
ATOM 6508 N N . VAL F 1 38 ? 19.529 -28.349 -34.624 1.00 11.27 38 VAL F N 1
ATOM 6509 C CA . VAL F 1 38 ? 19.414 -29.812 -34.635 1.00 12.54 38 VAL F CA 1
ATOM 6510 C C . VAL F 1 38 ? 19.699 -30.395 -36.019 1.00 11.69 38 VAL F C 1
ATOM 6511 O O . VAL F 1 38 ? 19.032 -30.053 -36.995 1.00 12.53 38 VAL F O 1
ATOM 6515 N N . PRO F 1 39 ? 20.675 -31.309 -36.119 1.00 12.48 39 PRO F N 1
ATOM 6516 C CA . PRO F 1 39 ? 20.988 -31.893 -37.429 1.00 13.03 39 PRO F CA 1
A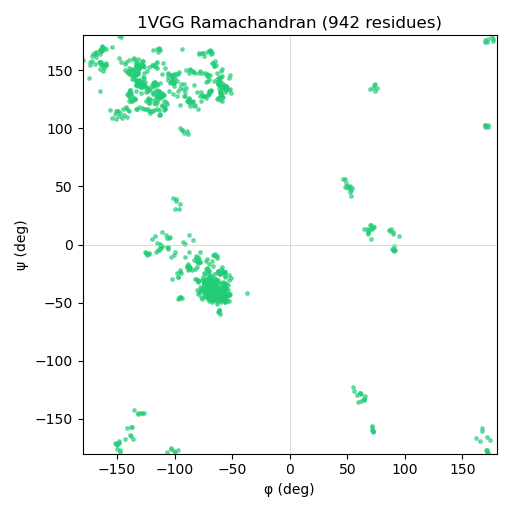TOM 6517 C C . PRO F 1 39 ? 19.879 -32.796 -37.967 1.00 13.94 39 PRO F C 1
ATOM 6518 O O . PRO F 1 39 ? 19.342 -33.635 -37.242 1.00 15.85 39 PRO F O 1
ATOM 6522 N N . GLY F 1 40 ? 19.533 -32.604 -39.236 1.00 14.48 40 GLY F N 1
ATOM 6523 C CA . GLY F 1 40 ? 18.498 -33.413 -39.863 1.00 13.85 40 GLY F CA 1
ATOM 6524 C C . GLY F 1 40 ? 17.099 -33.149 -39.348 1.00 16.30 40 GLY F C 1
ATOM 6525 O O . GLY F 1 40 ? 16.180 -33.948 -39.567 1.00 15.11 40 GLY F O 1
ATOM 6526 N N . ILE F 1 41 ? 16.911 -32.018 -38.675 1.00 15.20 41 ILE F N 1
ATOM 6527 C CA . ILE F 1 41 ? 15.596 -31.703 -38.129 1.00 14.20 41 ILE F CA 1
ATOM 6528 C C . ILE F 1 41 ? 14.523 -31.574 -39.209 1.00 14.62 41 ILE F C 1
ATOM 6529 O O . ILE F 1 41 ? 14.765 -31.008 -40.274 1.00 13.02 41 ILE F O 1
ATOM 6534 N N . ARG F 1 42 ? 13.339 -32.121 -38.929 1.00 15.09 42 ARG F N 1
ATOM 6535 C CA . ARG F 1 42 ? 12.218 -32.061 -39.858 1.00 15.94 42 ARG F CA 1
ATOM 6536 C C . ARG F 1 42 ? 11.161 -31.153 -39.253 1.00 14.95 42 ARG F C 1
ATOM 6537 O O . ARG F 1 42 ? 10.752 -31.348 -38.105 1.00 14.50 42 ARG F O 1
ATOM 6545 N N . PHE F 1 43 ? 10.720 -30.164 -40.023 1.00 13.83 43 PHE F N 1
ATOM 6546 C CA . P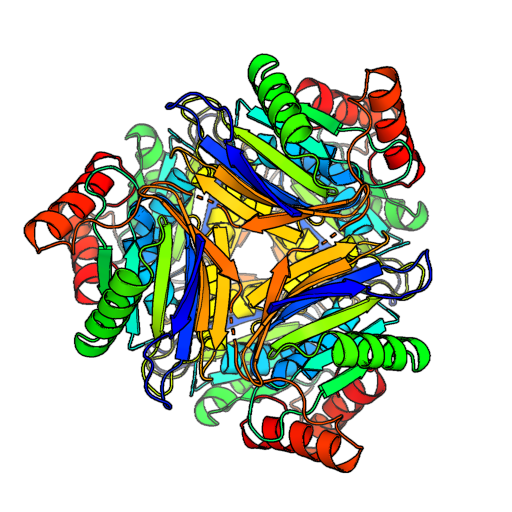HE F 1 43 ? 9.723 -29.224 -39.532 1.00 14.51 43 PHE F CA 1
ATOM 6547 C C . PHE F 1 43 ? 9.062 -28.447 -40.654 1.00 13.34 43 PHE F C 1
ATOM 6548 O O . PHE F 1 43 ? 9.504 -28.469 -41.805 1.00 15.09 43 PHE F O 1
ATOM 6556 N N . GLY F 1 44 ? 8.006 -27.739 -40.273 1.00 11.81 44 GLY F N 1
ATOM 6557 C CA . GLY F 1 44 ? 7.264 -26.892 -41.182 1.00 13.33 44 GLY F CA 1
ATOM 6558 C C . GLY F 1 44 ? 7.104 -25.572 -40.449 1.00 14.92 44 GLY F C 1
ATOM 6559 O O . GLY F 1 44 ? 6.838 -25.562 -39.245 1.00 15.83 44 GLY F O 1
ATOM 6560 N N . LEU F 1 45 ? 7.276 -24.461 -41.159 1.00 14.00 45 LEU F N 1
ATOM 6561 C CA . LEU F 1 45 ? 7.167 -23.132 -40.555 1.00 17.19 45 LEU F CA 1
ATOM 6562 C C . LEU F 1 45 ? 6.303 -22.185 -41.383 1.00 16.09 45 LEU F C 1
ATOM 6563 O O . LEU F 1 45 ? 6.389 -22.172 -42.608 1.00 14.46 45 LEU F O 1
ATOM 6568 N N . ALA F 1 46 ? 5.479 -21.389 -40.711 1.00 12.19 46 ALA F N 1
ATOM 6569 C CA . ALA F 1 46 ? 4.641 -20.410 -41.403 1.00 14.83 46 ALA F CA 1
ATOM 6570 C C . ALA F 1 46 ? 4.642 -19.110 -40.602 1.00 13.93 46 ALA F C 1
ATOM 6571 O O . ALA F 1 46 ? 4.750 -19.122 -39.376 1.00 13.46 46 ALA F O 1
ATOM 6573 N N . PHE F 1 47 ? 4.528 -17.991 -41.305 1.00 14.00 47 PHE F N 1
ATOM 6574 C CA . PHE F 1 47 ? 4.533 -16.666 -40.689 1.00 13.58 47 PHE F CA 1
ATOM 6575 C C . PHE F 1 47 ? 3.476 -15.823 -41.390 1.00 13.18 47 PHE F C 1
ATOM 6576 O O . PHE F 1 47 ? 3.414 -15.793 -42.619 1.00 14.10 47 PHE F O 1
ATOM 6584 N N . SER F 1 48 ? 2.656 -15.135 -40.606 1.00 14.40 48 SER F N 1
ATOM 6585 C CA . SER F 1 48 ? 1.570 -14.328 -41.162 1.00 14.09 48 SER F CA 1
ATOM 6586 C C . SER F 1 48 ? 1.966 -12.869 -41.386 1.00 14.67 48 SER F C 1
ATOM 6587 O O . SER F 1 48 ? 1.960 -12.065 -40.458 1.00 15.73 48 SER F O 1
ATOM 6590 N N . GLU F 1 49 ? 2.321 -12.535 -42.624 1.00 14.45 49 GLU F N 1
ATOM 6591 C CA . GLU F 1 49 ? 2.694 -11.165 -42.973 1.00 15.73 49 GLU F CA 1
ATOM 6592 C C . GLU F 1 49 ? 1.457 -10.321 -42.665 1.00 17.43 49 GLU F C 1
ATOM 6593 O O . GLU F 1 49 ? 0.353 -10.668 -43.090 1.00 19.78 49 GLU F O 1
ATOM 6599 N N . ALA F 1 50 ? 1.638 -9.221 -41.935 1.00 16.57 50 ALA F N 1
ATOM 6600 C CA . ALA F 1 50 ? 0.506 -8.393 -41.521 1.00 16.24 50 ALA F CA 1
ATOM 6601 C C . ALA F 1 50 ? 0.299 -7.081 -42.257 1.00 17.15 50 ALA F C 1
ATOM 6602 O O . ALA F 1 50 ? -0.564 -6.286 -41.876 1.00 17.46 50 ALA F O 1
ATOM 6604 N N . SER F 1 51 ? 1.089 -6.844 -43.296 1.00 17.46 51 SER F N 1
ATOM 6605 C CA . SER F 1 51 ? 0.959 -5.622 -44.083 1.00 20.30 51 SER F CA 1
ATOM 6606 C C . SER F 1 51 ? 1.321 -5.960 -45.523 1.00 18.83 51 SER F C 1
ATOM 6607 O O . SER F 1 51 ? 1.593 -7.115 -45.843 1.00 17.93 51 SER F O 1
ATOM 6610 N N . GLY F 1 52 ? 1.325 -4.960 -46.393 1.00 20.74 52 GLY F N 1
ATOM 6611 C CA . GLY F 1 52 ? 1.656 -5.220 -47.782 1.00 22.04 52 GLY F CA 1
ATOM 6612 C C . GLY F 1 52 ? 0.713 -6.245 -48.380 1.00 20.54 52 GLY F C 1
ATOM 6613 O O . GLY F 1 52 ? -0.504 -6.118 -48.258 1.00 21.53 52 GLY F O 1
ATOM 6614 N N . LYS F 1 53 ? 1.270 -7.270 -49.015 1.00 22.49 53 LYS F N 1
ATOM 6615 C CA . LYS F 1 53 ? 0.453 -8.311 -49.627 1.00 23.25 53 LYS F CA 1
ATOM 6616 C C . LYS F 1 53 ? -0.283 -9.152 -48.584 1.00 21.96 53 LYS F C 1
ATOM 6617 O O . LYS F 1 53 ? -1.210 -9.892 -48.917 1.00 18.96 53 LYS F O 1
ATOM 6623 N N . ARG F 1 54 ? 0.130 -9.041 -47.321 1.00 20.93 54 ARG F N 1
ATOM 6624 C CA . ARG F 1 54 ? -0.520 -9.787 -46.237 1.00 19.24 54 ARG F CA 1
ATOM 6625 C C . ARG F 1 54 ? -0.626 -11.273 -46.557 1.00 18.87 54 ARG F C 1
ATOM 6626 O O . ARG F 1 54 ? -1.688 -11.887 -46.420 1.00 19.09 54 ARG F O 1
ATOM 6634 N N . LEU F 1 55 ? 0.490 -11.863 -46.965 1.00 18.50 55 LEU F N 1
ATOM 6635 C CA . LEU F 1 55 ? 0.497 -13.272 -47.321 1.00 18.16 55 LEU F CA 1
ATOM 6636 C C . LEU F 1 55 ? 1.156 -14.162 -46.283 1.00 18.34 55 LEU F C 1
ATOM 6637 O O . LEU F 1 55 ? 2.167 -13.790 -45.678 1.00 16.37 55 LEU F O 1
ATOM 6642 N N . VAL F 1 56 ? 0.584 -15.343 -46.079 1.00 16.14 56 VAL F N 1
ATOM 6643 C CA . VAL F 1 56 ? 1.188 -16.284 -45.153 1.00 15.41 56 VAL F CA 1
ATOM 6644 C C . VAL F 1 56 ? 2.449 -16.775 -45.863 1.00 17.91 56 VAL F C 1
ATOM 6645 O O . VAL F 1 56 ? 2.408 -17.186 -47.040 1.00 17.16 56 VAL F O 1
ATOM 6649 N N . ARG F 1 57 ? 3.571 -16.705 -45.154 1.00 15.14 57 ARG F N 1
ATOM 6650 C CA . ARG F 1 57 ? 4.857 -17.116 -45.700 1.00 15.27 57 ARG F CA 1
ATOM 6651 C C . ARG F 1 57 ? 5.234 -18.445 -45.081 1.00 14.15 57 ARG F C 1
ATOM 6652 O O . ARG F 1 57 ? 4.900 -18.707 -43.929 1.00 14.72 57 ARG F O 1
ATOM 6660 N N . ARG F 1 58 ? 5.925 -19.291 -45.834 1.00 14.51 58 ARG F N 1
ATOM 6661 C CA . ARG F 1 58 ? 6.293 -20.583 -45.286 1.00 15.64 58 ARG F CA 1
ATOM 6662 C C . ARG F 1 58 ? 7.618 -21.136 -45.773 1.00 15.60 58 ARG F C 1
ATOM 6663 O O . ARG F 1 58 ? 8.117 -20.776 -46.843 1.00 15.24 58 ARG F O 1
ATOM 6671 N N . SER F 1 59 ? 8.176 -22.028 -44.968 1.00 13.58 59 SER F N 1
ATOM 6672 C CA . SER F 1 59 ? 9.446 -22.655 -45.278 1.00 14.27 59 SER F CA 1
ATOM 6673 C C . SER F 1 59 ? 9.539 -23.910 -44.418 1.00 15.70 59 SER F C 1
ATOM 6674 O O . SER F 1 59 ? 8.903 -23.988 -43.371 1.00 16.03 59 SER F O 1
ATOM 6677 N N . GLY F 1 60 ? 10.326 -24.889 -44.851 1.00 13.97 60 GLY F N 1
ATOM 6678 C CA . GLY F 1 60 ? 10.456 -26.104 -44.063 1.00 15.63 60 GLY F CA 1
ATOM 6679 C C . GLY F 1 60 ? 11.297 -27.177 -44.720 1.00 17.29 60 GLY F C 1
ATOM 6680 O O . GLY F 1 60 ? 11.778 -27.000 -45.838 1.00 17.03 60 GLY F O 1
ATOM 6681 N N . THR F 1 61 ? 11.468 -28.296 -44.024 1.00 15.89 61 THR F N 1
ATOM 6682 C CA . THR F 1 61 ? 12.259 -29.407 -44.540 1.00 20.09 61 THR F CA 1
ATOM 6683 C C . THR F 1 61 ? 11.354 -30.600 -44.811 1.00 23.08 61 THR F C 1
ATOM 6684 O O . THR F 1 61 ? 11.809 -31.654 -45.265 1.00 25.81 61 THR F O 1
ATOM 6688 N N . ASP F 1 62 ? 10.064 -30.418 -44.546 1.00 23.30 62 ASP F N 1
ATOM 6689 C CA . ASP F 1 62 ? 9.079 -31.470 -44.753 1.00 25.20 62 ASP F CA 1
ATOM 6690 C C . ASP F 1 62 ? 7.781 -30.834 -45.241 1.00 25.67 62 ASP F C 1
ATOM 6691 O O . ASP F 1 62 ? 7.112 -30.122 -44.500 1.00 23.00 62 ASP F O 1
ATOM 6696 N N . GLU F 1 63 ? 7.434 -31.100 -46.495 1.00 25.36 63 GLU F N 1
ATOM 6697 C CA . GLU F 1 63 ? 6.241 -30.537 -47.112 1.00 26.06 63 GLU F CA 1
ATOM 6698 C C . GLU F 1 63 ? 4.924 -30.754 -46.368 1.00 23.92 63 GLU F C 1
ATOM 6699 O O . GLU F 1 63 ? 4.079 -29.861 -46.323 1.00 22.28 63 GLU F O 1
ATOM 6705 N N . ALA F 1 64 ? 4.734 -31.936 -45.796 1.00 21.75 64 ALA F N 1
ATOM 6706 C CA . ALA F 1 64 ? 3.500 -32.206 -45.069 1.00 21.63 64 ALA F CA 1
ATOM 6707 C C . ALA F 1 64 ? 3.417 -31.309 -43.836 1.00 20.77 64 ALA F C 1
ATOM 6708 O O . ALA F 1 64 ? 2.341 -30.827 -43.477 1.00 18.93 64 ALA F O 1
ATOM 6710 N N . LEU F 1 65 ? 4.560 -31.075 -43.198 1.00 18.08 65 LEU F N 1
ATOM 6711 C CA . LEU F 1 65 ? 4.600 -30.240 -41.999 1.00 17.34 65 LEU F CA 1
ATOM 6712 C C . LEU F 1 65 ? 4.425 -28.767 -42.344 1.00 16.91 65 LEU F C 1
ATOM 6713 O O . LEU F 1 65 ? 3.846 -27.999 -41.572 1.00 16.54 65 LEU F O 1
ATOM 6718 N N . VAL F 1 66 ? 4.928 -28.367 -43.506 1.00 16.40 66 VAL F N 1
ATOM 6719 C CA . VAL F 1 66 ? 4.786 -26.984 -43.938 1.00 16.58 66 VAL F CA 1
ATOM 6720 C C . VAL F 1 66 ? 3.309 -26.710 -44.205 1.00 18.05 66 VAL F C 1
ATOM 6721 O O . VAL F 1 66 ? 2.766 -25.694 -43.784 1.00 17.69 66 VAL F O 1
ATOM 6725 N N . GLU F 1 67 ? 2.653 -27.633 -44.897 1.00 19.21 67 GLU F N 1
ATOM 6726 C CA . GLU F 1 67 ? 1.238 -27.477 -45.204 1.00 21.87 67 GLU F CA 1
ATOM 6727 C C . GLU F 1 67 ? 0.422 -27.345 -43.921 1.00 21.37 67 GLU F C 1
ATOM 6728 O O . GLU F 1 67 ? -0.522 -26.559 -43.850 1.00 22.51 67 GLU F O 1
ATOM 6734 N N . LEU F 1 68 ? 0.787 -28.121 -42.907 1.00 20.10 68 LEU F N 1
ATOM 6735 C CA . LEU F 1 68 ? 0.068 -28.090 -41.643 1.00 20.37 68 LEU F CA 1
ATOM 6736 C C . LEU F 1 68 ? 0.235 -26.752 -40.934 1.00 18.89 68 LEU F C 1
ATOM 6737 O O . LEU F 1 68 ? -0.703 -26.247 -40.325 1.00 20.27 68 LEU F O 1
ATOM 6742 N N . ALA F 1 69 ? 1.429 -26.174 -41.012 1.00 18.77 69 ALA F N 1
ATOM 6743 C CA . ALA F 1 69 ? 1.670 -24.885 -40.372 1.00 16.15 69 ALA F CA 1
ATOM 6744 C C . ALA F 1 69 ? 0.871 -23.793 -41.086 1.00 15.94 69 ALA F C 1
ATOM 6745 O O . ALA F 1 69 ? 0.282 -22.920 -40.448 1.00 14.24 69 ALA F O 1
ATOM 6747 N N . VAL F 1 70 ? 0.847 -23.844 -42.413 1.00 15.09 70 VAL F N 1
ATOM 6748 C CA . VAL F 1 70 ? 0.114 -22.842 -43.182 1.00 15.07 70 VAL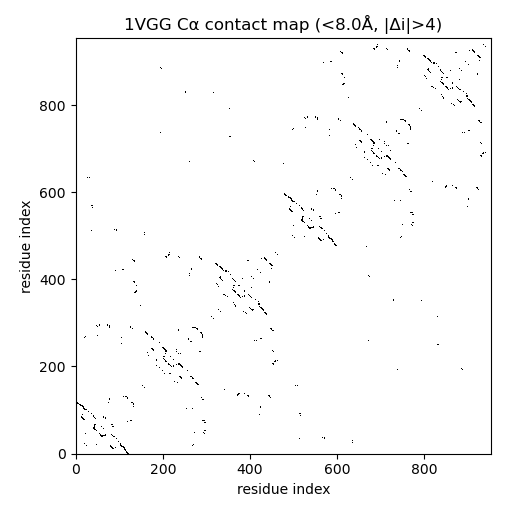 F CA 1
ATOM 6749 C C . VAL F 1 70 ? -1.393 -22.943 -42.952 1.00 16.19 70 VAL F C 1
ATOM 6750 O O . VAL F 1 70 ? -2.077 -21.931 -42.780 1.00 14.82 70 VAL F O 1
ATOM 6754 N N . LYS F 1 71 ? -1.914 -24.162 -42.951 1.00 19.24 71 LYS F N 1
ATOM 6755 C CA . LYS F 1 71 ? -3.345 -24.337 -42.752 1.00 21.57 71 LYS F CA 1
ATOM 6756 C C . LYS F 1 71 ? -3.805 -23.774 -41.416 1.00 21.36 71 LYS F C 1
ATOM 6757 O O . LYS F 1 71 ? -4.826 -23.087 -41.343 1.00 22.46 71 LYS F O 1
ATOM 6763 N N . ASN F 1 72 ? -3.046 -24.045 -40.361 1.00 18.98 72 ASN F N 1
ATOM 6764 C CA . ASN F 1 72 ? -3.403 -23.538 -39.046 1.00 19.62 72 ASN F CA 1
ATOM 6765 C C . ASN F 1 72 ? -3.328 -22.014 -38.982 1.00 19.32 72 ASN F C 1
ATOM 6766 O O . ASN F 1 72 ? -4.155 -21.376 -38.329 1.00 18.38 72 ASN F O 1
ATOM 6771 N N . LEU F 1 73 ? -2.340 -21.419 -39.650 1.00 18.66 73 LEU F N 1
ATOM 6772 C CA . LEU F 1 73 ? -2.219 -19.961 -39.634 1.00 18.96 73 LEU F CA 1
ATOM 6773 C C . LEU F 1 73 ? -3.343 -19.290 -40.401 1.00 19.78 73 LEU F C 1
ATOM 6774 O O . LEU F 1 73 ? -3.741 -18.176 -40.073 1.00 20.67 73 LEU F O 1
ATOM 6779 N N . LEU F 1 74 ? -3.846 -19.955 -41.435 1.00 19.53 74 LEU F N 1
ATOM 6780 C CA . LEU F 1 74 ? -4.950 -19.388 -42.196 1.00 22.07 74 LEU F CA 1
ATOM 6781 C C . LEU F 1 74 ? -6.185 -19.349 -41.305 1.00 21.57 74 LEU F C 1
ATOM 6782 O O . LEU F 1 74 ? -6.968 -18.406 -41.364 1.00 24.55 74 LEU F O 1
ATOM 6787 N N . ASN F 1 75 ? -6.350 -20.369 -40.467 1.00 22.00 75 ASN F N 1
ATOM 6788 C CA . ASN F 1 75 ? -7.495 -20.419 -39.564 1.00 22.69 75 ASN F CA 1
ATOM 6789 C C . ASN F 1 75 ? -7.345 -19.405 -38.436 1.00 22.45 75 ASN F C 1
ATOM 6790 O O . ASN F 1 75 ? -8.315 -18.764 -38.033 1.00 20.59 75 ASN F O 1
ATOM 6795 N N . LEU F 1 76 ? -6.130 -19.261 -37.918 1.00 20.61 76 LEU F N 1
ATOM 6796 C CA . LEU F 1 76 ? -5.893 -18.295 -36.851 1.00 21.51 76 LEU F CA 1
ATOM 6797 C C . LEU F 1 76 ? -6.082 -16.872 -37.351 1.00 19.88 76 LEU F C 1
ATOM 6798 O O . LEU F 1 76 ? -6.671 -16.034 -36.668 1.00 22.14 76 LEU F O 1
ATOM 6803 N N . ALA F 1 77 ? -5.562 -16.602 -38.542 1.00 20.64 77 ALA F N 1
ATOM 6804 C CA . ALA F 1 77 ? -5.671 -15.285 -39.159 1.00 21.52 77 ALA F CA 1
ATOM 6805 C C . ALA F 1 77 ? -5.257 -14.131 -38.249 1.00 21.52 77 ALA F C 1
ATOM 6806 O O . ALA F 1 77 ? -5.982 -13.144 -38.126 1.00 19.20 77 ALA F O 1
ATOM 6808 N N . CYS F 1 78 ? -4.094 -14.252 -37.612 1.00 20.88 78 CYS F N 1
ATOM 6809 C CA . CYS F 1 78 ? -3.595 -13.196 -36.730 1.00 19.53 78 CYS F CA 1
ATOM 6810 C C . CYS F 1 78 ? -2.310 -12.601 -37.298 1.00 17.28 78 CYS F C 1
ATOM 6811 O O . CYS F 1 78 ? -1.338 -13.316 -37.532 1.00 17.37 78 CYS F O 1
ATOM 6814 N N . GLY F 1 79 ? -2.297 -11.291 -37.497 1.00 18.51 79 GLY F N 1
ATOM 6815 C CA . GLY F 1 79 ? -1.114 -10.651 -38.046 1.00 16.54 79 GLY F CA 1
ATOM 6816 C C . GLY F 1 79 ? 0.139 -10.855 -37.206 1.00 17.32 79 GLY F C 1
ATOM 6817 O O . GLY F 1 79 ? 0.091 -10.742 -35.979 1.00 14.70 79 GLY F O 1
ATOM 6818 N N . HIS F 1 80 ? 1.240 -11.174 -37.885 1.00 15.59 80 HIS F N 1
ATOM 6819 C CA . HIS F 1 80 ? 2.560 -11.384 -37.281 1.00 15.72 80 HIS F CA 1
ATOM 6820 C C . HIS F 1 80 ? 2.770 -12.616 -36.400 1.00 14.66 80 HIS F C 1
ATOM 6821 O O . HIS F 1 80 ? 3.772 -12.716 -35.696 1.00 15.24 80 HIS F O 1
ATOM 6828 N N . VAL F 1 81 ? 1.835 -13.558 -36.442 1.00 14.94 81 VAL F N 1
ATOM 6829 C CA . VAL F 1 81 ? 1.967 -14.780 -35.664 1.00 13.68 81 VAL F CA 1
ATOM 6830 C C . VAL F 1 81 ? 2.767 -15.777 -36.498 1.00 14.02 81 VAL F C 1
ATOM 6831 O O . VAL F 1 81 ? 2.755 -15.709 -37.722 1.00 13.27 81 VAL F O 1
ATOM 6835 N N . PHE F 1 82 ? 3.504 -16.667 -35.843 1.00 13.75 82 PHE F N 1
ATOM 6836 C CA . PHE F 1 82 ? 4.248 -17.695 -36.556 1.00 12.46 82 PHE F CA 1
ATOM 6837 C C . PHE F 1 82 ? 3.966 -19.035 -35.895 1.00 13.92 82 PHE F C 1
ATOM 6838 O O . PHE F 1 82 ? 3.613 -19.097 -34.713 1.00 13.56 82 PHE F O 1
ATOM 6846 N N . LEU F 1 83 ? 4.094 -20.104 -36.669 1.00 13.10 83 LEU F N 1
ATOM 6847 C CA . LEU F 1 83 ? 3.856 -21.436 -36.146 1.00 13.31 83 LEU F CA 1
ATOM 6848 C C . LEU F 1 83 ? 4.868 -22.414 -36.715 1.00 11.29 83 LEU F C 1
ATOM 6849 O O . LEU F 1 83 ? 5.069 -22.483 -37.933 1.00 14.69 83 LEU F O 1
ATOM 6854 N N . ILE F 1 84 ? 5.513 -23.157 -35.825 1.00 11.41 84 ILE F N 1
ATOM 6855 C CA . ILE F 1 84 ? 6.479 -24.174 -36.217 1.00 12.48 84 ILE F CA 1
ATOM 6856 C C . ILE F 1 84 ? 5.876 -25.525 -35.853 1.00 12.45 84 ILE F C 1
ATOM 6857 O O . ILE F 1 84 ? 5.395 -25.707 -34.735 1.00 13.15 84 ILE F O 1
ATOM 6862 N N . VAL F 1 85 ? 5.891 -26.464 -36.793 1.00 14.08 85 VAL F N 1
ATOM 6863 C CA . VAL F 1 85 ? 5.382 -27.811 -36.534 1.00 14.56 85 VAL F CA 1
ATOM 6864 C C . VAL F 1 85 ? 6.605 -28.718 -36.613 1.00 15.24 85 VAL F C 1
ATOM 6865 O O . VAL F 1 85 ? 7.226 -28.826 -37.666 1.00 15.43 85 VAL F O 1
ATOM 6869 N N . LEU F 1 86 ? 6.954 -29.348 -35.494 1.00 13.57 86 LEU F N 1
ATOM 6870 C CA . LEU F 1 86 ? 8.116 -30.227 -35.428 1.00 14.81 86 LEU F CA 1
ATOM 6871 C C . LEU F 1 86 ? 7.781 -31.674 -35.751 1.00 15.59 86 LEU F C 1
ATOM 6872 O O . LEU F 1 86 ? 6.795 -32.212 -35.252 1.00 14.86 86 LEU F O 1
ATOM 6877 N N . GLY F 1 87 ? 8.616 -32.302 -36.576 1.00 16.78 87 GLY F N 1
ATOM 6878 C CA . GLY F 1 87 ? 8.388 -33.694 -36.932 1.00 17.81 87 GLY F CA 1
ATOM 6879 C C . GLY F 1 87 ? 8.603 -34.628 -35.756 1.00 19.85 87 GLY F C 1
ATOM 6880 O O . GLY F 1 87 ? 9.161 -34.239 -34.730 1.00 16.07 87 GLY F O 1
ATOM 6881 N N . GLU F 1 88 ? 8.159 -35.874 -35.903 1.00 18.97 88 GLU F N 1
ATOM 6882 C CA . GLU F 1 88 ? 8.303 -36.864 -34.844 1.00 20.14 88 GLU F CA 1
ATOM 6883 C C . GLU F 1 88 ? 9.736 -36.982 -34.348 1.00 18.58 88 GLU F C 1
ATOM 6884 O O . GLU F 1 88 ? 10.669 -37.068 -35.141 1.00 19.16 88 GLU F O 1
ATOM 6890 N N . GLY F 1 89 ? 9.904 -36.979 -33.029 1.00 17.64 89 GLY F N 1
ATOM 6891 C CA . GLY F 1 89 ? 11.229 -37.120 -32.455 1.00 17.60 89 GLY F CA 1
ATOM 6892 C C . GLY F 1 89 ? 12.012 -35.837 -32.229 1.00 14.95 89 GLY F C 1
ATOM 6893 O O . GLY F 1 89 ? 13.112 -35.888 -31.688 1.00 16.99 89 GLY F O 1
ATOM 6894 N N . PHE F 1 90 ? 11.462 -34.702 -32.649 1.00 12.65 90 PHE F N 1
ATOM 6895 C CA . PHE F 1 90 ? 12.126 -33.403 -32.475 1.00 11.10 90 PHE F CA 1
ATOM 6896 C C . PHE F 1 90 ? 11.278 -32.619 -31.492 1.00 11.46 90 PHE F C 1
ATOM 6897 O O . PHE F 1 90 ? 10.075 -32.452 -31.685 1.00 14.59 90 PHE F O 1
ATOM 6905 N N . TYR F 1 91 ? 11.915 -32.137 -30.429 1.00 11.02 91 TYR F N 1
ATOM 6906 C CA . TYR F 1 91 ? 11.185 -31.468 -29.359 1.00 10.95 91 TYR F CA 1
ATOM 6907 C C . TYR F 1 91 ? 11.486 -30.005 -29.111 1.00 12.29 91 TYR F C 1
ATOM 6908 O O . TYR F 1 91 ? 12.563 -29.516 -29.432 1.00 11.16 91 TYR F O 1
ATOM 6917 N N . PRO F 1 92 ? 10.524 -29.287 -28.514 1.00 11.52 92 PRO F N 1
ATOM 6918 C CA . PRO F 1 92 ? 10.751 -27.871 -28.235 1.00 12.15 92 PRO F CA 1
ATOM 6919 C C . PRO F 1 92 ? 11.970 -27.611 -27.342 1.00 11.27 92 PRO F C 1
ATOM 6920 O O . PRO F 1 92 ? 12.640 -26.601 -27.512 1.00 11.52 92 PRO F O 1
ATOM 6924 N N . ILE F 1 93 ? 12.280 -28.505 -26.402 1.00 11.26 93 ILE F N 1
ATOM 6925 C CA . ILE F 1 93 ? 13.450 -28.257 -25.552 1.00 11.44 93 ILE F CA 1
ATOM 6926 C C . ILE F 1 93 ? 14.736 -28.222 -26.378 1.00 11.17 93 ILE F C 1
ATOM 6927 O O . ILE F 1 93 ? 15.726 -27.614 -25.970 1.00 11.45 93 ILE F O 1
ATOM 6932 N N . ASN F 1 94 ? 14.706 -28.854 -27.547 1.00 10.18 94 ASN F N 1
ATOM 6933 C CA . ASN F 1 94 ? 15.869 -28.896 -28.436 1.00 10.92 94 ASN F CA 1
ATOM 6934 C C . ASN F 1 94 ? 16.074 -27.572 -29.166 1.00 10.54 94 ASN F C 1
ATOM 6935 O O . ASN F 1 94 ? 17.199 -27.217 -29.504 1.00 11.69 94 ASN F O 1
ATOM 6940 N N . VAL F 1 95 ? 14.979 -26.861 -29.426 1.00 11.85 95 VAL F N 1
ATOM 6941 C CA . VAL F 1 95 ? 15.038 -25.636 -30.226 1.00 11.38 95 VAL F CA 1
ATOM 6942 C C . VAL F 1 95 ? 14.488 -24.325 -29.660 1.00 11.25 95 VAL F C 1
ATOM 6943 O O . VAL F 1 95 ? 14.651 -23.276 -30.285 1.00 10.93 95 VAL F O 1
ATOM 6947 N N . LEU F 1 96 ? 13.832 -24.352 -28.506 1.00 10.99 96 LEU F N 1
ATOM 6948 C CA . LEU F 1 96 ? 13.290 -23.103 -27.982 1.00 10.89 96 LEU F CA 1
ATOM 6949 C C . LEU F 1 96 ? 14.353 -22.021 -27.826 1.00 10.55 96 LEU F C 1
ATOM 6950 O O . LEU F 1 96 ? 14.076 -20.842 -28.037 1.00 9.69 96 LEU F O 1
ATOM 6955 N N . HIS F 1 97 ? 15.574 -22.422 -27.481 1.00 10.30 97 HIS F N 1
ATOM 6956 C CA . HIS F 1 97 ? 16.656 -21.452 -27.307 1.00 9.63 97 HIS F CA 1
ATOM 6957 C C . HIS F 1 97 ? 16.875 -20.636 -28.580 1.00 10.99 97 HIS F C 1
ATOM 6958 O O . HIS F 1 97 ? 17.104 -19.423 -28.517 1.00 9.14 97 HIS F O 1
ATOM 6965 N N . ALA F 1 98 ? 16.792 -21.307 -29.729 1.00 9.96 98 ALA F N 1
ATOM 6966 C CA . ALA F 1 98 ? 17.021 -20.662 -31.026 1.00 8.51 98 ALA F CA 1
ATOM 6967 C C . ALA F 1 98 ? 15.846 -19.796 -31.443 1.00 10.84 98 ALA F C 1
ATOM 6968 O O . ALA F 1 98 ? 16.020 -18.792 -32.141 1.00 10.93 98 ALA F O 1
ATOM 6970 N N . VAL F 1 99 ? 14.648 -20.186 -31.017 1.00 8.63 99 VAL F N 1
ATOM 6971 C CA . VAL F 1 99 ? 13.447 -19.412 -31.331 1.00 9.45 99 VAL F CA 1
ATOM 6972 C C . VAL F 1 99 ? 13.443 -18.152 -30.465 1.00 10.97 99 VAL F C 1
ATOM 6973 O O . VAL F 1 99 ? 13.180 -17.046 -30.947 1.00 11.38 99 VAL F O 1
ATOM 6977 N N . LYS F 1 100 ? 13.742 -18.325 -29.183 1.00 10.24 100 LYS F N 1
ATOM 6978 C CA . LYS F 1 100 ? 13.784 -17.203 -28.248 1.00 9.45 100 LYS F CA 1
ATOM 6979 C C . LYS F 1 100 ? 14.815 -16.173 -28.688 1.00 10.64 100 LYS F C 1
ATOM 6980 O O . LYS F 1 100 ? 14.585 -14.965 -28.582 1.00 11.70 100 LYS F O 1
ATOM 6986 N N . ALA F 1 101 ? 15.947 -16.657 -29.192 1.00 10.18 101 ALA F N 1
ATOM 6987 C CA . ALA F 1 101 ? 17.041 -15.785 -29.607 1.00 12.66 101 ALA F CA 1
ATOM 6988 C C . ALA F 1 101 ? 16.883 -15.156 -30.986 1.00 13.26 101 ALA F C 1
ATOM 6989 O O . ALA F 1 101 ? 17.603 -14.218 -31.327 1.00 12.87 101 ALA F O 1
ATOM 6991 N N . CYS F 1 102 ? 15.958 -15.667 -31.787 1.00 10.86 102 CYS F N 1
ATOM 6992 C CA . CYS F 1 102 ? 15.755 -15.107 -33.118 1.00 11.27 102 CYS F CA 1
ATOM 6993 C C . CYS F 1 102 ? 15.403 -13.618 -32.963 1.00 10.17 102 CYS F C 1
ATOM 6994 O O . CYS F 1 102 ? 14.494 -13.258 -32.212 1.00 10.57 102 CYS F O 1
ATOM 6997 N N . PRO F 1 103 ? 16.136 -12.731 -33.665 1.00 12.87 103 PRO F N 1
ATOM 6998 C CA . PRO F 1 103 ? 15.933 -11.278 -33.613 1.00 10.98 103 PRO F CA 1
ATOM 6999 C C . PRO F 1 103 ? 14.539 -10.783 -33.956 1.00 11.96 103 PRO F C 1
ATOM 7000 O O . PRO F 1 103 ? 14.132 -9.713 -33.493 1.00 13.51 103 PRO F O 1
ATOM 7004 N N . GLU F 1 104 ? 13.817 -11.546 -34.772 1.00 9.04 104 GLU F N 1
ATOM 7005 C CA . GLU F 1 104 ? 12.468 -11.166 -35.165 1.00 11.94 104 GLU F CA 1
ATOM 7006 C C . GLU F 1 104 ? 11.391 -11.656 -34.196 1.00 10.71 104 GLU F C 1
ATOM 7007 O O . GLU F 1 104 ? 10.280 -11.133 -34.183 1.00 12.57 104 GLU F O 1
ATOM 7013 N N . VAL F 1 105 ? 11.718 -12.663 -33.393 1.00 12.11 105 VAL F N 1
ATOM 7014 C CA . VAL F 1 105 ? 10.754 -13.230 -32.444 1.00 10.35 105 VAL F CA 1
ATOM 7015 C C . VAL F 1 105 ? 10.550 -12.330 -31.234 1.00 9.63 105 VAL F C 1
ATOM 7016 O O . VAL F 1 105 ? 11.506 -11.904 -30.580 1.00 10.15 105 VAL F O 1
ATOM 7020 N N . VAL F 1 106 ? 9.284 -12.034 -30.962 1.00 9.43 106 VAL F N 1
ATOM 7021 C CA . VAL F 1 106 ? 8.895 -11.167 -29.859 1.00 9.00 106 VAL F CA 1
ATOM 7022 C C . VAL F 1 106 ? 8.544 -11.990 -28.630 1.00 10.32 106 VAL F C 1
ATOM 7023 O O . VAL F 1 106 ? 8.970 -11.690 -27.510 1.00 12.07 106 VAL F O 1
ATOM 7027 N N . ARG F 1 107 ? 7.767 -13.042 -28.845 1.00 11.42 107 ARG F N 1
ATOM 7028 C CA . ARG F 1 107 ? 7.364 -13.912 -27.752 1.00 12.45 107 ARG F CA 1
ATOM 7029 C C . ARG F 1 107 ? 6.819 -15.226 -28.285 1.00 11.65 107 ARG F C 1
ATOM 7030 O O . ARG F 1 107 ? 6.545 -15.365 -29.476 1.00 11.75 107 ARG F O 1
ATOM 7038 N N . ILE F 1 108 ? 6.676 -16.194 -27.388 1.00 11.85 108 ILE F N 1
ATOM 7039 C CA . ILE F 1 108 ? 6.171 -17.508 -27.756 1.00 11.15 108 ILE F CA 1
ATOM 7040 C C . ILE F 1 108 ? 4.937 -17.780 -26.894 1.00 12.11 108 ILE F C 1
ATOM 7041 O O . ILE F 1 108 ? 4.994 -17.675 -25.665 1.00 11.80 108 ILE F O 1
ATOM 7046 N N . TYR F 1 109 ? 3.818 -18.106 -27.540 1.00 11.87 109 TYR F N 1
ATOM 7047 C CA . TYR F 1 109 ? 2.574 -18.378 -26.819 1.00 12.81 109 TYR F CA 1
ATOM 7048 C C . TYR F 1 109 ? 2.506 -19.779 -26.231 1.00 13.96 109 TYR F C 1
ATOM 7049 O O . TYR F 1 109 ? 2.012 -19.971 -25.116 1.00 17.76 109 TYR F O 1
ATOM 7058 N N . ALA F 1 110 ? 3.000 -20.757 -26.979 1.00 14.65 110 ALA F N 1
ATOM 7059 C CA . ALA F 1 110 ? 2.970 -22.132 -26.514 1.00 15.34 110 ALA F CA 1
ATOM 7060 C C . ALA F 1 110 ? 3.954 -23.008 -27.264 1.00 13.24 110 ALA F C 1
ATOM 7061 O O . ALA F 1 110 ? 4.305 -22.737 -28.417 1.00 12.62 110 ALA F O 1
ATOM 7063 N N . ALA F 1 111 ? 4.412 -24.047 -26.577 1.00 13.22 111 ALA F N 1
ATOM 7064 C CA . ALA F 1 111 ? 5.330 -25.037 -27.129 1.00 11.29 111 ALA F CA 1
ATOM 7065 C C . ALA F 1 111 ? 4.777 -26.305 -26.508 1.00 13.32 111 ALA F C 1
ATOM 7066 O O . ALA F 1 111 ? 4.912 -26.519 -25.298 1.00 14.71 111 ALA F O 1
ATOM 7068 N N . THR F 1 112 ? 4.159 -27.158 -27.318 1.00 13.23 112 THR F N 1
ATOM 7069 C CA . THR F 1 112 ? 3.523 -28.332 -26.735 1.00 14.00 112 THR F CA 1
ATOM 7070 C C . THR F 1 112 ? 3.073 -29.382 -27.739 1.00 15.22 112 THR F C 1
ATOM 7071 O O . THR F 1 112 ? 2.975 -29.114 -28.932 1.00 13.45 112 THR F O 1
ATOM 7075 N N . ALA F 1 113 ? 2.791 -30.577 -27.226 1.00 15.49 113 ALA F N 1
ATOM 7076 C CA . ALA F 1 113 ? 2.304 -31.686 -28.040 1.00 15.39 113 ALA F CA 1
ATOM 7077 C C . ALA F 1 113 ? 0.864 -31.992 -27.620 1.00 17.65 113 ALA F C 1
ATOM 7078 O O . ALA F 1 113 ? 0.206 -32.849 -28.210 1.00 18.26 113 ALA F O 1
ATOM 7080 N N . ASN F 1 114 ? 0.389 -31.298 -26.587 1.00 16.90 114 ASN F N 1
ATOM 7081 C CA . ASN F 1 114 ? -0.974 -31.491 -26.086 1.00 18.30 114 ASN F CA 1
ATOM 7082 C C . ASN F 1 114 ? -1.993 -30.832 -26.998 1.00 18.02 114 ASN F C 1
ATOM 7083 O O . ASN F 1 114 ? -1.638 -30.009 -27.848 1.00 15.94 114 ASN F O 1
ATOM 7088 N N . PRO F 1 115 ? -3.281 -31.197 -26.840 1.00 19.01 115 PRO F N 1
ATOM 7089 C CA . PRO F 1 115 ? -4.358 -30.616 -27.649 1.00 18.10 115 PRO F CA 1
ATOM 7090 C C . PRO F 1 115 ? -4.301 -29.117 -27.357 1.00 19.21 115 PRO F C 1
ATOM 7091 O O . PRO F 1 115 ? -4.269 -28.705 -26.195 1.00 17.72 115 PRO F O 1
ATOM 7095 N N . LEU F 1 116 ? -4.280 -28.311 -28.413 1.00 17.15 116 LEU F N 1
ATOM 7096 C CA . LEU F 1 116 ? -4.152 -26.869 -28.278 1.00 19.18 116 LEU F CA 1
ATOM 7097 C C . LEU F 1 116 ? -5.280 -26.087 -28.952 1.00 19.08 116 LEU F C 1
ATOM 7098 O O . LEU F 1 116 ? -5.668 -26.385 -30.085 1.00 20.06 116 LEU F O 1
ATOM 7103 N N . LYS F 1 117 ? -5.804 -25.092 -28.242 1.00 17.74 117 LYS F N 1
ATOM 7104 C CA . LYS F 1 117 ? -6.859 -24.224 -28.759 1.00 17.41 117 LYS F CA 1
ATOM 7105 C C . LYS F 1 117 ? -6.430 -22.796 -28.460 1.00 15.80 117 LYS F C 1
ATOM 7106 O O . LYS F 1 117 ? -5.915 -22.512 -27.379 1.00 17.58 117 LYS F O 1
ATOM 7112 N N . VAL F 1 118 ? -6.650 -21.897 -29.410 1.00 14.42 118 VAL F N 1
ATOM 7113 C CA . VAL F 1 118 ? -6.233 -20.509 -29.244 1.00 15.63 118 VAL F CA 1
ATOM 7114 C C . VAL F 1 118 ? -7.389 -19.536 -29.078 1.00 16.29 118 VAL F C 1
ATOM 7115 O O . VAL F 1 118 ? -8.328 -19.545 -29.870 1.00 17.46 118 VAL F O 1
ATOM 7119 N N . VAL F 1 119 ? -7.314 -18.700 -28.047 1.00 14.73 119 VAL F N 1
ATOM 7120 C CA . VAL F 1 119 ? -8.349 -17.700 -27.817 1.00 16.66 119 VAL F CA 1
ATOM 7121 C C . VAL F 1 119 ? -7.927 -16.461 -28.593 1.00 17.78 119 VAL F C 1
ATOM 7122 O O . VAL F 1 119 ? -6.830 -15.944 -28.382 1.00 15.07 119 VAL F O 1
ATOM 7126 N N . VAL F 1 120 ? -8.784 -15.987 -29.494 1.00 17.27 120 VAL F N 1
ATOM 7127 C CA . VAL F 1 120 ? -8.452 -14.809 -30.281 1.00 18.98 120 VAL F CA 1
ATOM 7128 C C . VAL F 1 120 ? -9.547 -13.754 -30.204 1.00 19.85 120 VAL F C 1
ATOM 7129 O O . VAL F 1 120 ? -10.710 -14.070 -29.947 1.00 21.01 120 VAL F O 1
ATOM 7133 N N . ALA F 1 121 ? -9.158 -12.501 -30.411 1.00 18.64 121 ALA F N 1
ATOM 7134 C CA . ALA F 1 121 ? -10.097 -11.384 -30.400 1.00 18.90 121 ALA F CA 1
ATOM 7135 C C . ALA F 1 121 ? -10.085 -10.840 -31.818 1.00 20.37 121 ALA F C 1
ATOM 7136 O O . ALA F 1 121 ? -9.025 -10.714 -32.421 1.00 19.01 121 ALA F O 1
ATOM 7138 N N . GLU F 1 122 ? -11.257 -10.526 -32.355 1.00 19.62 122 GLU F N 1
ATOM 7139 C CA . GLU F 1 122 ? -11.333 -10.016 -33.717 1.00 21.86 122 GLU F CA 1
ATOM 7140 C C . GLU F 1 122 ? -12.096 -8.705 -33.837 1.00 20.12 122 GLU F C 1
ATOM 7141 O O . GLU F 1 122 ? -13.142 -8.530 -33.223 1.00 24.20 122 GLU F O 1
ATOM 7147 N N . GLU F 1 123 ? -11.548 -7.784 -34.624 1.00 21.30 123 GLU F N 1
ATOM 7148 C CA . GLU F 1 123 ? -12.176 -6.489 -34.871 1.00 23.23 123 GLU F CA 1
ATOM 7149 C C . GLU F 1 123 ? -11.803 -6.050 -36.279 1.00 24.31 123 GLU F C 1
ATOM 7150 O O . GLU F 1 123 ? -10.645 -5.740 -36.553 1.00 21.92 123 GLU F O 1
ATOM 7156 N N . GLY F 1 124 ? -12.784 -6.036 -37.178 1.00 23.68 124 GLY F N 1
ATOM 7157 C CA . GLY F 1 124 ? -12.504 -5.644 -38.546 1.00 22.87 124 GLY F CA 1
ATOM 7158 C C . GLY F 1 124 ? -11.563 -6.637 -39.193 1.00 21.97 124 GLY F C 1
ATOM 7159 O O . GLY F 1 124 ? -11.768 -7.845 -39.090 1.00 25.51 124 GLY F O 1
ATOM 7160 N N . GLU F 1 125 ? -10.524 -6.144 -39.857 1.00 20.90 125 GLU F N 1
ATOM 7161 C CA . GLU F 1 125 ? -9.575 -7.038 -40.502 1.00 21.93 125 GLU F CA 1
ATOM 7162 C C . GLU F 1 125 ? -8.331 -7.245 -39.639 1.00 20.37 125 GLU F C 1
ATOM 7163 O O . GLU F 1 125 ? -7.214 -7.326 -40.140 1.00 18.39 125 GLU F O 1
ATOM 7169 N N . GLN F 1 126 ? -8.546 -7.322 -38.331 1.00 20.33 126 GLN F N 1
ATOM 7170 C CA . GLN F 1 126 ? -7.456 -7.553 -37.387 1.00 19.28 126 GLN F CA 1
ATOM 7171 C C . GLN F 1 126 ? -7.863 -8.594 -36.361 1.00 18.82 126 GLN F C 1
ATOM 7172 O O . GLN F 1 126 ? -9.029 -8.684 -35.979 1.00 18.42 126 GLN F O 1
ATOM 7178 N N . ARG F 1 127 ? -6.884 -9.367 -35.906 1.00 17.37 127 ARG F N 1
ATOM 7179 C CA . ARG F 1 127 ? -7.107 -10.393 -34.901 1.00 17.14 127 ARG F CA 1
ATOM 7180 C C . ARG F 1 127 ? -5.937 -10.385 -33.925 1.00 17.84 127 ARG F C 1
ATOM 7181 O O . ARG F 1 127 ? -4.812 -10.053 -34.298 1.00 18.19 127 ARG F O 1
ATOM 7189 N N . ALA F 1 128 ? -6.215 -10.750 -32.680 1.00 16.46 128 ALA F N 1
ATOM 7190 C CA . ALA F 1 128 ? -5.183 -10.799 -31.651 1.00 16.72 128 ALA F CA 1
ATOM 7191 C C . ALA F 1 128 ? -5.237 -12.126 -30.919 1.00 16.56 128 ALA F C 1
ATOM 7192 O O . ALA F 1 128 ? -6.315 -12.636 -30.626 1.00 17.02 128 ALA F O 1
ATOM 7194 N N . ILE F 1 129 ? -4.074 -12.702 -30.636 1.00 15.85 129 ILE F N 1
ATOM 7195 C CA . ILE F 1 129 ? -4.049 -13.941 -29.874 1.00 14.38 129 ILE F CA 1
ATOM 7196 C C . ILE F 1 129 ? -4.110 -13.508 -28.404 1.00 15.14 129 ILE F C 1
ATOM 7197 O O . ILE F 1 129 ? -3.273 -12.727 -27.954 1.00 14.50 129 ILE F O 1
ATOM 7202 N N . LEU F 1 130 ? -5.104 -13.992 -27.663 1.00 14.18 130 LEU F N 1
ATOM 7203 C CA . LEU F 1 130 ? -5.234 -13.612 -26.256 1.00 17.22 130 LEU F CA 1
ATOM 7204 C C . LEU F 1 130 ? -4.647 -14.638 -25.296 1.00 18.07 130 LEU F C 1
ATOM 7205 O O . LEU F 1 130 ? -4.291 -14.306 -24.164 1.00 17.44 130 LEU F O 1
ATOM 7210 N N . GLY F 1 131 ? -4.576 -15.888 -25.738 1.00 15.50 131 GLY F N 1
ATOM 7211 C CA . GLY F 1 131 ? -4.037 -16.930 -24.884 1.00 14.10 131 GLY F CA 1
ATOM 7212 C C . GLY F 1 131 ? -4.233 -18.287 -25.514 1.00 16.00 131 GLY F C 1
ATOM 7213 O O . GLY F 1 131 ? -4.837 -18.404 -26.585 1.00 15.42 131 GLY F O 1
ATOM 7214 N N . VAL F 1 132 ? -3.730 -19.323 -24.854 1.00 15.46 132 VAL F N 1
ATOM 7215 C CA . VAL F 1 132 ? -3.854 -20.666 -25.394 1.00 16.49 132 VAL F CA 1
ATOM 7216 C C . VAL F 1 132 ? -4.268 -21.670 -24.336 1.00 15.24 132 VAL F C 1
ATOM 7217 O O . VAL F 1 132 ? -3.844 -21.576 -23.186 1.00 15.53 132 VAL F O 1
ATOM 7229 N N . ASP F 1 134 ? -3.623 -25.102 -23.366 1.00 14.67 134 ASP F N 1
ATOM 7230 C CA . ASP F 1 134 ? -2.609 -26.116 -23.615 1.00 15.84 134 ASP F CA 1
ATOM 7231 C C . ASP F 1 134 ? -2.848 -27.320 -22.715 1.00 14.18 134 ASP F C 1
ATOM 7232 O O . ASP F 1 134 ? -2.554 -27.296 -21.524 1.00 13.52 134 ASP F O 1
ATOM 7237 N N . GLY F 1 135 ? -3.401 -28.375 -23.288 1.00 15.65 135 GLY F N 1
ATOM 7238 C CA . GLY F 1 135 ? -3.653 -29.551 -22.487 1.00 13.69 135 GLY F CA 1
ATOM 7239 C C . GLY F 1 135 ? -4.803 -29.330 -21.527 1.00 14.77 135 GLY F C 1
ATOM 7240 O O . GLY F 1 135 ? -5.591 -28.399 -21.681 1.00 15.53 135 GLY F O 1
ATOM 7241 N N . PHE F 1 136 ? -4.865 -30.157 -20.491 1.00 13.20 136 PHE F N 1
ATOM 7242 C CA . PHE F 1 136 ? -5.984 -30.099 -19.562 1.00 15.43 136 PHE F CA 1
ATOM 7243 C C . PHE F 1 136 ? -5.750 -29.637 -18.130 1.00 16.05 136 PHE F C 1
ATOM 7244 O O . PHE F 1 136 ? -4.615 -29.521 -17.675 1.00 17.09 136 PHE F O 1
ATOM 7252 N N . THR F 1 137 ? -6.856 -29.371 -17.435 1.00 16.19 137 THR F N 1
ATOM 7253 C CA . THR F 1 137 ? -6.833 -28.936 -16.043 1.00 16.12 137 THR F CA 1
ATOM 7254 C C . THR F 1 137 ? -6.275 -30.060 -15.159 1.00 14.52 137 THR F C 1
ATOM 7255 O O . THR F 1 137 ? -6.297 -31.236 -15.540 1.00 15.30 137 THR F O 1
ATOM 7259 N N . PRO F 1 138 ? -5.760 -29.711 -13.966 1.00 14.61 138 PRO F N 1
ATOM 7260 C CA . PRO F 1 138 ? -5.188 -30.689 -13.029 1.00 16.48 138 PRO F CA 1
ATOM 7261 C C . PRO F 1 138 ? -6.228 -31.607 -12.387 1.00 17.76 138 PRO F C 1
ATOM 7262 O O . PRO F 1 138 ? -7.325 -31.166 -12.057 1.00 19.54 138 PRO F O 1
ATOM 7266 N N . LEU F 1 139 ? -5.867 -32.874 -12.200 1.00 17.91 139 LEU F N 1
ATOM 7267 C CA . LEU F 1 139 ? -6.769 -33.839 -11.575 1.00 20.18 139 LEU F CA 1
ATOM 7268 C C . LEU F 1 139 ? -6.397 -34.048 -10.112 1.00 22.49 139 LEU F C 1
ATOM 7269 O O . LEU F 1 139 ? -7.129 -34.692 -9.359 1.00 21.82 139 LEU F O 1
ATOM 7274 N N . GLY F 1 140 ? -5.258 -33.493 -9.706 1.00 21.04 140 GLY F N 1
ATOM 7275 C CA . GLY F 1 140 ? -4.824 -33.641 -8.328 1.00 20.27 140 GLY F CA 1
ATOM 7276 C C . GLY F 1 140 ? -3.413 -33.123 -8.139 1.00 20.57 140 GLY F C 1
ATOM 7277 O O . GLY F 1 140 ? -2.890 -32.423 -9.011 1.00 17.34 140 GLY F O 1
ATOM 7278 N N . VAL F 1 141 ? -2.811 -33.476 -7.006 1.00 18.91 141 VAL F N 1
ATOM 7279 C CA . VAL F 1 141 ? -1.454 -33.060 -6.644 1.00 19.21 141 VAL F CA 1
ATOM 7280 C C . VAL F 1 141 ? -0.596 -34.296 -6.364 1.00 18.74 141 VAL F C 1
ATOM 7281 O O . VAL F 1 141 ? -1.026 -35.215 -5.664 1.00 16.32 141 VAL F O 1
ATOM 7285 N N . GLU F 1 142 ? 0.623 -34.316 -6.890 1.00 15.04 142 GLU F N 1
ATOM 7286 C CA . GLU F 1 142 ? 1.500 -35.470 -6.697 1.00 14.74 142 GLU F CA 1
ATOM 7287 C C . GLU F 1 1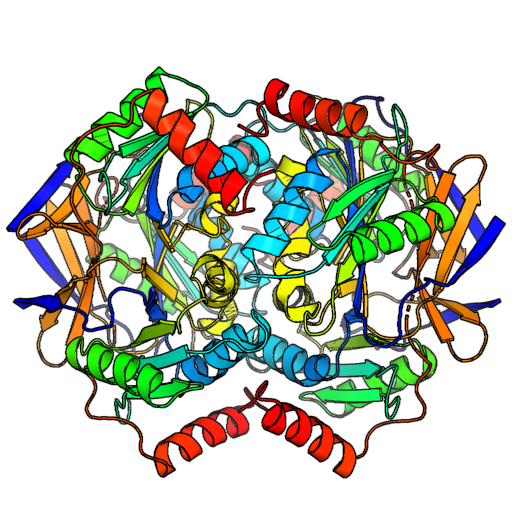42 ? 1.875 -35.701 -5.237 1.00 15.70 142 GLU F C 1
ATOM 7288 O O . GLU F 1 142 ? 1.964 -34.752 -4.458 1.00 14.48 142 GLU F O 1
ATOM 7294 N N . ASP F 1 143 ? 2.059 -36.969 -4.865 1.00 14.57 143 ASP F N 1
ATOM 7295 C CA . ASP F 1 143 ? 2.504 -37.309 -3.516 1.00 16.85 143 ASP F CA 1
ATOM 7296 C C . ASP F 1 143 ? 3.962 -37.735 -3.684 1.00 17.66 143 ASP F C 1
ATOM 7297 O O . ASP F 1 143 ? 4.484 -37.683 -4.798 1.00 17.27 143 ASP F O 1
ATOM 7302 N N . GLU F 1 144 ? 4.631 -38.139 -2.608 1.00 15.91 144 GLU F N 1
ATOM 7303 C CA . GLU F 1 144 ? 6.037 -38.526 -2.736 1.00 17.49 144 GLU F CA 1
ATOM 7304 C C . GLU F 1 144 ? 6.280 -39.728 -3.648 1.00 17.27 144 GLU F C 1
ATOM 7305 O O . GLU F 1 144 ? 7.337 -39.820 -4.277 1.00 16.68 144 GLU F O 1
ATOM 7311 N N . ALA F 1 145 ? 5.320 -40.648 -3.729 1.00 17.24 145 ALA F N 1
ATOM 7312 C CA . ALA F 1 145 ? 5.490 -41.811 -4.596 1.00 17.56 145 ALA F CA 1
ATOM 7313 C C . ALA F 1 145 ? 5.549 -41.333 -6.043 1.00 19.01 145 ALA F C 1
ATOM 7314 O O . ALA F 1 145 ? 6.385 -41.794 -6.825 1.00 19.05 145 ALA F O 1
ATOM 7316 N N . GLU F 1 146 ? 4.655 -40.410 -6.387 1.00 17.45 146 GLU F N 1
ATOM 7317 C CA . GLU F 1 146 ? 4.601 -39.853 -7.738 1.00 17.88 146 GLU F CA 1
ATOM 7318 C C . GLU F 1 146 ? 5.848 -39.025 -8.039 1.00 18.04 146 GLU F C 1
ATOM 7319 O O . GLU F 1 146 ? 6.294 -38.953 -9.190 1.00 17.21 146 GLU F O 1
ATOM 7325 N N . VAL F 1 147 ? 6.399 -38.382 -7.014 1.00 15.38 147 VAL F N 1
ATOM 7326 C CA . VAL F 1 147 ? 7.619 -37.608 -7.207 1.00 14.44 147 VAL F CA 1
ATOM 7327 C C . VAL F 1 147 ? 8.703 -38.613 -7.606 1.00 15.72 147 VAL F C 1
ATOM 7328 O O . VAL F 1 147 ? 9.447 -38.404 -8.560 1.00 14.40 147 VAL F O 1
ATOM 7332 N N . ALA F 1 148 ? 8.773 -39.720 -6.876 1.00 17.82 148 ALA F N 1
ATOM 7333 C CA . ALA F 1 148 ? 9.755 -40.756 -7.167 1.00 18.14 148 ALA F CA 1
ATOM 7334 C C . ALA F 1 148 ? 9.571 -41.293 -8.583 1.00 18.98 148 ALA F C 1
ATOM 7335 O O . ALA F 1 148 ? 10.553 -41.595 -9.265 1.00 18.57 148 ALA F O 1
ATOM 7337 N N . TRP F 1 149 ? 8.320 -41.421 -9.023 1.00 17.04 149 TRP F N 1
ATOM 7338 C CA . TRP F 1 149 ? 8.040 -41.925 -10.367 1.00 19.03 149 TRP F CA 1
ATOM 7339 C C . TRP F 1 149 ? 8.514 -40.969 -11.460 1.00 16.76 149 TRP F C 1
ATOM 7340 O O . TRP F 1 149 ? 9.050 -41.414 -12.474 1.00 16.86 149 TRP F O 1
ATOM 7351 N N . ARG F 1 150 ? 8.330 -39.664 -11.270 1.00 16.90 150 ARG F N 1
ATOM 7352 C CA . ARG F 1 150 ? 8.777 -38.740 -12.308 1.00 14.98 150 ARG F CA 1
ATOM 7353 C C . ARG F 1 150 ? 10.293 -38.585 -12.312 1.00 15.51 150 ARG F C 1
ATOM 7354 O O . ARG F 1 150 ? 10.877 -38.225 -13.335 1.00 13.30 150 ARG F O 1
ATOM 7362 N N . LYS F 1 151 ? 10.933 -38.845 -11.177 1.00 15.53 151 LYS F N 1
ATOM 7363 C CA . LYS F 1 151 ? 12.391 -38.773 -11.123 1.00 16.56 151 LYS F CA 1
ATOM 7364 C C . LYS F 1 151 ? 12.915 -39.989 -11.890 1.00 17.45 151 LYS F C 1
ATOM 7365 O O . LYS F 1 151 ? 13.845 -39.890 -12.694 1.00 16.89 151 LYS F O 1
ATOM 7371 N N . ASP F 1 152 ? 12.302 -41.138 -11.625 1.00 17.53 152 ASP F N 1
ATOM 7372 C CA . ASP F 1 152 ? 12.668 -42.391 -12.279 1.00 16.80 152 ASP F CA 1
ATOM 7373 C C . ASP F 1 152 ? 12.495 -42.256 -13.786 1.00 17.34 152 ASP F C 1
ATOM 7374 O O . ASP F 1 152 ? 13.344 -42.703 -14.565 1.00 19.17 152 ASP F O 1
ATOM 7379 N N . LEU F 1 153 ? 11.393 -41.644 -14.201 1.00 14.92 153 LEU F N 1
ATOM 7380 C CA . LEU F 1 153 ? 11.133 -41.462 -15.617 1.00 16.55 153 LEU F CA 1
ATOM 7381 C C . LEU F 1 153 ? 12.271 -40.727 -16.318 1.00 17.03 153 LEU F C 1
ATOM 7382 O O . LEU F 1 153 ? 12.750 -41.171 -17.359 1.00 16.93 153 LEU F O 1
ATOM 7387 N N . LEU F 1 154 ? 12.705 -39.602 -15.755 1.00 15.87 154 LEU F N 1
ATOM 7388 C CA . LEU F 1 154 ? 13.776 -38.840 -16.392 1.00 16.41 154 LEU F CA 1
ATOM 7389 C C . LEU F 1 154 ? 15.109 -39.578 -16.447 1.00 18.15 154 LEU F C 1
ATOM 7390 O O . LEU F 1 154 ? 15.884 -39.382 -17.382 1.00 19.01 154 LEU F O 1
ATOM 7395 N N . ARG F 1 155 ? 15.391 -40.414 -15.451 1.00 16.76 155 ARG F N 1
ATOM 7396 C CA . ARG F 1 155 ? 16.639 -41.170 -15.456 1.00 17.14 155 ARG F CA 1
ATOM 7397 C C . ARG F 1 155 ? 16.542 -42.262 -16.520 1.00 20.54 155 ARG F C 1
ATOM 7398 O O . ARG F 1 155 ? 17.526 -42.568 -17.195 1.00 21.09 155 ARG F O 1
ATOM 7406 N N . ARG F 1 156 ? 15.358 -42.847 -16.676 1.00 19.99 156 ARG F N 1
ATOM 7407 C CA . ARG F 1 156 ? 15.181 -43.886 -17.683 1.00 22.16 156 ARG F CA 1
ATOM 7408 C C . ARG F 1 156 ? 15.227 -43.284 -19.084 1.00 22.84 156 ARG F C 1
ATOM 7409 O O . ARG F 1 156 ? 15.647 -43.943 -20.034 1.00 23.20 156 ARG F O 1
ATOM 7417 N N . LEU F 1 157 ? 14.803 -42.030 -19.209 1.00 22.29 157 LEU F N 1
ATOM 7418 C CA . LEU F 1 157 ? 14.819 -41.349 -20.500 1.00 20.95 157 LEU F CA 1
ATOM 7419 C C . LEU F 1 157 ? 16.214 -40.821 -20.809 1.00 21.29 157 LEU F C 1
ATOM 7420 O O . LEU F 1 157 ? 16.504 -40.433 -21.942 1.00 20.06 157 LEU F O 1
ATOM 7425 N N . GLY F 1 158 ? 17.067 -40.801 -19.791 1.00 17.89 158 GLY F N 1
ATOM 7426 C CA . GLY F 1 158 ? 18.424 -40.323 -19.971 1.00 18.11 158 GLY F CA 1
ATOM 7427 C C . GLY F 1 158 ? 18.602 -38.824 -19.798 1.00 16.54 158 GLY F C 1
ATOM 7428 O O . GLY F 1 158 ? 19.661 -38.298 -20.139 1.00 14.86 158 GLY F O 1
ATOM 7429 N N . TYR F 1 159 ? 17.587 -38.134 -19.270 1.00 14.61 159 TYR F N 1
ATOM 7430 C CA . TYR F 1 159 ? 17.676 -36.683 -19.073 1.00 14.84 159 TYR F CA 1
ATOM 7431 C C . TYR F 1 159 ? 18.294 -36.292 -17.742 1.00 15.10 159 TYR F C 1
ATOM 7432 O O . TYR F 1 159 ? 18.775 -35.168 -17.578 1.00 15.59 159 TYR F O 1
ATOM 7441 N N . LYS F 1 160 ? 18.261 -37.211 -16.784 1.00 14.06 160 LYS F N 1
ATOM 7442 C CA . LYS F 1 160 ? 18.845 -36.968 -15.476 1.00 14.34 160 LYS F CA 1
ATOM 7443 C C . LYS F 1 160 ? 19.702 -38.181 -15.145 1.00 18.66 160 LYS F C 1
ATOM 7444 O O . LYS F 1 160 ? 19.426 -39.290 -15.609 1.00 18.56 160 LYS F O 1
ATOM 7450 N N . LEU F 1 161 ? 20.750 -37.963 -14.360 1.00 21.14 161 LEU F N 1
ATOM 7451 C CA . LEU F 1 161 ? 21.655 -39.039 -13.996 1.00 25.29 161 LEU F CA 1
ATOM 7452 C C . LEU F 1 161 ? 21.400 -39.511 -12.571 1.00 27.40 161 LEU F C 1
ATOM 7453 O O . LEU F 1 161 ? 20.503 -38.946 -11.913 1.00 29.00 161 LEU F O 1
#